Protein AF-A0A9P7J5P3-F1 (afdb_monomer_lite)

Sequence (1255 aa):
MANTSHRLNDSSSEDDFDIDEGFLSSPDDEASPFNLDEEDPLQQREVFDGIFLAREGQDNTSPTWEQTPICNMLLSAFERLFCRKDKSSAATSLLRRTNLCIDPQFTYASDDSRLLWDASRHFLDFVLVVSGTLGLDAFLPNTISDHTFTFRPKFGKLGFNPTGSMMAIGNGSACKLWLGFCPLANVEDLSVADEAPLLNEKKHGDTRLSSRHFRMAVMFMAYALAKIPTMPIHLMHTYGTDEDFSSWKIKDITNLYATPTLTLRLDDLKSLHQIMVSVWDAWVEEAPPSWKVDGWLESHVPLSVACRYGQNQPITSLDPNARSVEERNWQVEREYSNIRYLSMAIATDLTCKPVRSWQEVPNEEILEAHNIIYDSPDPIFRQPANLDDFPAQDPRTQKENNIYDEEGHHIPCFHGICSNNTKPCGVLINLETITELFSTFIPDDDNMVLDPDIIFDDDIRTPMVNIRNAVSRSSPNQNQDPFDGQPADGDADEFDRLPSGSLPTVLFTSGSQFYNEISHRIRPSADLHDVQQGRITLALSGAYSHGHGQTTHRIVMRECRLNLPHQCYDNKIKVNDIPQALRLENIYIFQLDSLKHHKRNGASIYRDMVVPLASSWSHPAIFQALRPHLLVLTSEVYQWTTYPITSLLERIWDHFSPLVERGVKPAPQAIELCSVLERALAYAHTGDTKSLLEHGLPTFSPSVRFAAPPSIPVAISPADWPMLTSMKVLAIASKRSQILTYGNDHFEAYKAEFHITLSVNQLSSNAFLGYPSNLRHAIIIALVALQVYIADVKTLVTKAVTVACSDMEAEDGGNGELHAAGRHKGLHKWLATTHPLGYADKGYKYLVSCMHAKSTDHHEGLPNPTNVKLSVHDFAQLICNMSRKTDPAPVAAPLISGGCSTPVFRVALVHMRKYAPKDSPTHADKFLHDAFIVAANHLHINNVPWHRPAGPRGRRSRKPVFDSWVNLGKAVDLQAIKCNHTQSGNAAAEASQRAQAADSRAVWSADSITLQSLPDYILRSRLPDEFSLESINLADNSSSDGQEPSSQEIYEWVFANFNINKPLHQIALIAGIYVSRIIPDIFWANSDKPKAHTIADHIALTNAIRALPWKPNASGRKGCKLPQQFIAMVPAYILAPWNAKNSAKWIGPLLLVRLGLLRAVAGRVWKGGPPFEDWKLLSAEAVAAKHWEITACLADRQYGPFRLGVMFLGIDKATYTINPAISSIKANKRASKDNSDSDDVEIIEVRTAKHPRST

Radius of gyration: 42.89 Å; chains: 1; bounding box: 164×85×122 Å

Secondary structure (DSSP, 8-state):
--------------------------GGG--------TTS---HHHHHHHHHGGGTTS---SPPTTTSPPEEEEHHHHHHHHHTT-HHHHHHHTTS-EEEEPPTTSEE-TT-TTEEEEEEEEEEEEEEEEESSSSSGGG--SSS---------SS---SS--TTTEEEEE--SSSEEEEEEEEHHHHH-HHHHHSSPPTTSTT----BPPTTHHHHHHHHHHHHHTT-TT----BS-BTBSSS-TTT--GGGTBGGGSSS-----HHHHHHHHHHHHHHHHHHHHTS-HHHHTTSHHHHEEEEEEEEEEEEEEEEE-SSHHHHHHHHHHHHHH--GGGEEEEEEEEEEEEEEEE-SEEEEPPHHHHHHH-SS-BS-S-TTT--B--TTTS-SB-TTT--B--EE-TTSPEEPSEEEE--TT-PPBEEEE-TTTHHHHTT--S---TT----TTS---TT-------THHHHTTS---TT--TT-----S----S------PPPP-SEEEEEEEEEETHHHHT-SBTTB-TTTTTHHHHHHHGGG--TTHHHHHHHHHHHHHH--HHHHHHHHTTSTT----EEEEEEEEEEGGGS-GGG-SHHHHIIIIIHHHHHGGGSHHHHHHHGGGEEEESS--HHHHSHHHHHHHHHHHHHHHHHHTTT-PPPHHHHHHHHHHHHHHHHHHH---TTTTTT-S----TTEE--SSTT-S-EE-GGG--EETTTTEE--SSHHHHHHHH-HHHHHHHHHHHHHHHHHHT--TTTTTTS-HHHHHHHHHHHHHHHHHHHHHHHHHHHHHHHHHHHHHSSSSTTHHHHHHHHHHHHHHHHT-S-TTSSGGGHHHHHHHHH-SSTTGGGG-S--------BHHHHHHHHHHHT-SSSPPPP-TTS-TT-THHHHHHHHHHHHTTTS-SS-HHHHHHHHHHHHHHHHHHTT--EEEEPPPPPTTSPPP-S-EEEEEEESB--SS-PPP---PPPPS-HHHHHHHHHHHH-TTS---TTTS-STTGGGTTT-SSPPTTSSSTTS---------TTS--HHHHHHHHHHH--TTSHHHHHHHHHHHHHHTTTT--B--GGGSPPGGG--SHHHHHHHHHTPPPB--TT--TT-S-THHHHHHHHHHHHS--SSSGGGGT-SHHHHHHTTSEEE-STTGGGT--BTTTEEEPPHHHHHHHHHHHHHHHH-TTTHHHHHHHHHH-HHHHHHHH-GGGTGGGT--PPP-----------------------

pLDDT: mean 74.54, std 19.32, range [22.16, 96.06]

Foldseek 3Di:
DDDDDDDDDDDDDDDDDDPPPPDPDDPVPAPFDDDPDPPDDDPVVLLLCLQQVLCPPDDPPDDGPVRQDEDEDELVVLVVCVVVVVLPVLLVCLAGQYFYDYDPVFFDALPPPQKDKDFQFKFWFKKKWWFLDFFAQSPAWQDPDQDFADDDDQFFAHLAALAQFKDFDAGRHFKGKIWGWHFPCSSVDVVSSVPHDTNNDPPHDHNHHDPLVVLVVVLLLLVLQCPQPPHPKDFQDSADDDLPPVVDDRVVGMCPVVDVDDDADSVSRVSSRVSRVVCLVVSLVPHDPSSCVVVSSVGTHIIMMIMGHLPRHGQDDPDVVVVVVSLVVQQGGGQLLRIFKMKTKMKIWMWMFGFPDKDFDDPVVVCVVAVWKWQALFLVDIDTDDCVVQPQADPPPRDGRWIAHLLSFTDHRIDGHDDPLTDIWFKDFQPVCVVVQQPDPPDPDPPPPDPPPPDDDDPPPARDRPLVVSLVRRPNPPQCDLPDDDDDPDDDDDDPDDPPDDQDDQKDWRHKDKAWPLLSVLAPDSRGQLLLLLLLLLLQLLLLADDPSVVLNVVSLVVVVVPNSVRSVVVSPPDSPRGSTIMIMIMMMGRLVSHDSVCSGRSNCSPVPVVSVSCSCSRCVNVVSRSSRMIITPDDSLCSLLSNLVSLLCLLCVQRSVCSVVSHRDQLVSSQVSLVSSVLNVCSRRVPDDPCVVRPRNHDDPQWDQDPDSNDGIDHDLSSFRQSPVPRAGDGRCQVSCCSRRNPLSSLLSSLLNVLVSCLSNPDPPQPPLDDPLLSSLLSLLLSLVVLVVVLLLVQLVVVLLVVLVVLVPPPDVLSPVLSVQLVVLSVLLVPDLQLQALPPVNQLSLLRNLDSDQVCLLVGAQAQDPDAAALLNVLLLLCQQLDPPNRDPDFPLGADPRNSNSSSNSSLVSSLVSFDPPDPVSRSVSSSVSNSSSCLVSRNFKGFFFHADDPDDDGHGHGHSRHMHTNQDDDDDDQDPDPDDDDPGSSVVSSVSVLLPRLSHAAALVPDALLCVLSNLRRPDDHPLQDPVVDPDDDDPPVDPDDDDPVVLSVVLVSPQDSVQLLNSLQLVLLSLQLLLPPQLDADPVLDDDQVPDPFQVSVLVSLLPTGRGGDPPPQPDRPHSSNSSNLRSSCSVPPDQPDVVSNVSAPSLCSNQVQKTAGDPCVVVRDDEPRGIYGDDSVRSVVVSVLLVVLSVPSPCSSLVSSCNRPNNVVSVCSNDVVVVVVPPPDDDDDDDDDDDDDDDDDDDDDDDDDDD

Organism: NCBI:txid116603

InterPro domains:
  IPR058503 Domain of unknown function DUF8190 [PF26608] (145-254)

Structure (mmCIF, N/CA/C/O backbone):
data_AF-A0A9P7J5P3-F1
#
_entry.id   AF-A0A9P7J5P3-F1
#
loop_
_atom_site.group_PDB
_atom_site.id
_atom_site.type_symbol
_atom_site.label_atom_id
_atom_site.label_alt_id
_atom_site.label_comp_id
_atom_site.label_asym_id
_atom_site.label_entity_id
_atom_site.label_seq_id
_atom_site.pdbx_PDB_ins_code
_atom_site.Cartn_x
_atom_site.Cartn_y
_atom_site.Cartn_z
_atom_site.occupancy
_atom_site.B_iso_or_equiv
_atom_site.auth_seq_id
_atom_site.auth_comp_id
_atom_site.auth_asym_id
_atom_site.auth_atom_id
_atom_site.pdbx_PDB_model_num
ATOM 1 N N . MET A 1 1 ? -79.084 1.130 -0.329 1.00 31.00 1 MET A N 1
ATOM 2 C CA . MET A 1 1 ? -78.396 1.170 0.979 1.00 31.00 1 MET A CA 1
ATOM 3 C C . MET A 1 1 ? -76.958 0.722 0.751 1.00 31.00 1 MET A C 1
ATOM 5 O O . MET A 1 1 ? -76.810 -0.374 0.237 1.00 31.00 1 MET A O 1
ATOM 9 N N . ALA A 1 2 ? -75.890 1.448 1.082 1.00 26.16 2 ALA A N 1
ATOM 10 C CA . ALA A 1 2 ? -75.582 2.892 1.027 1.00 26.16 2 ALA A CA 1
ATOM 11 C C . ALA A 1 2 ? -74.058 3.018 1.317 1.00 26.16 2 ALA A C 1
ATOM 13 O O . ALA A 1 2 ? -73.576 2.270 2.158 1.00 26.16 2 ALA A O 1
ATOM 14 N N . ASN A 1 3 ? -73.245 3.889 0.708 1.00 25.27 3 ASN A N 1
ATOM 15 C CA . ASN A 1 3 ? -73.460 4.819 -0.409 1.00 25.27 3 ASN A CA 1
ATOM 16 C C . ASN A 1 3 ? -72.121 5.104 -1.149 1.00 25.27 3 ASN A C 1
ATOM 18 O O . ASN A 1 3 ? -71.056 4.853 -0.599 1.00 25.27 3 ASN A O 1
ATOM 22 N N . THR A 1 4 ? -72.221 5.640 -2.374 1.00 24.88 4 THR A N 1
ATOM 23 C CA . THR A 1 4 ? -71.239 6.411 -3.198 1.00 24.88 4 THR A CA 1
ATOM 24 C C . THR A 1 4 ? -69.848 6.748 -2.616 1.00 24.88 4 THR A C 1
ATOM 26 O O . THR A 1 4 ? -69.786 7.253 -1.502 1.00 24.88 4 THR A O 1
ATOM 29 N N . SER A 1 5 ? -68.685 6.637 -3.286 1.00 25.53 5 SER A N 1
ATOM 30 C CA . SER A 1 5 ? -68.254 6.555 -4.711 1.00 25.53 5 SER A CA 1
ATOM 31 C C . SER A 1 5 ? -68.257 7.850 -5.566 1.00 25.53 5 SER A C 1
ATOM 33 O O . SER A 1 5 ? -69.297 8.221 -6.101 1.00 25.53 5 SER A O 1
ATOM 35 N N . HIS A 1 6 ? -67.071 8.441 -5.793 1.00 24.89 6 HIS A N 1
ATOM 36 C CA . HIS A 1 6 ? -66.668 9.398 -6.858 1.00 24.89 6 HIS A CA 1
ATOM 37 C C . HIS A 1 6 ? -65.113 9.293 -6.985 1.00 24.89 6 HIS A C 1
ATOM 39 O O . HIS A 1 6 ? -64.484 9.205 -5.936 1.00 24.89 6 HIS A O 1
ATOM 45 N N . ARG A 1 7 ? -64.386 9.152 -8.122 1.00 24.64 7 ARG A N 1
ATOM 46 C CA . ARG A 1 7 ? -64.532 9.543 -9.559 1.00 24.64 7 ARG A CA 1
ATOM 47 C C . ARG A 1 7 ? -64.459 11.072 -9.747 1.00 24.64 7 ARG A C 1
ATOM 49 O O . ARG A 1 7 ? -65.249 11.746 -9.100 1.00 24.64 7 ARG A O 1
ATOM 56 N N . LEU A 1 8 ? -63.624 11.711 -10.583 1.00 25.25 8 LEU A N 1
ATOM 57 C CA . LEU A 1 8 ? -62.761 11.398 -11.765 1.00 25.25 8 LEU A CA 1
ATOM 58 C C . LEU A 1 8 ? -61.417 12.193 -11.608 1.00 25.25 8 LEU A C 1
ATOM 60 O O . LEU A 1 8 ? -61.376 13.020 -10.701 1.00 25.25 8 LEU A O 1
ATOM 64 N N . ASN A 1 9 ? -60.309 12.127 -12.375 1.00 23.52 9 ASN A N 1
ATOM 65 C CA . ASN A 1 9 ? -59.751 11.367 -13.531 1.00 23.52 9 ASN A CA 1
ATOM 66 C C . ASN A 1 9 ? -58.182 11.395 -13.367 1.00 23.52 9 ASN A C 1
ATOM 68 O O . ASN A 1 9 ? -57.724 12.138 -12.502 1.00 23.52 9 ASN A O 1
ATOM 72 N N . ASP A 1 10 ? -57.246 10.669 -14.011 1.00 24.81 10 ASP A N 1
ATOM 73 C CA . ASP A 1 10 ? -57.092 9.927 -15.291 1.00 24.81 10 ASP A CA 1
ATOM 74 C C . ASP A 1 10 ? -56.634 10.755 -16.542 1.00 24.81 10 ASP A C 1
ATOM 76 O O . ASP A 1 10 ? -57.432 11.502 -17.116 1.00 24.81 10 ASP A O 1
ATOM 80 N N . SER A 1 11 ? -55.339 10.607 -16.927 1.00 23.58 11 SER A N 1
ATOM 81 C CA . SER A 1 11 ? -54.723 10.861 -18.262 1.00 23.58 11 SER A CA 1
ATOM 82 C C . SER A 1 11 ? -53.335 10.180 -18.412 1.00 23.58 11 SER A C 1
ATOM 84 O O . SER A 1 11 ? -52.413 10.486 -17.654 1.00 23.58 11 SER A O 1
ATOM 86 N N . SER A 1 12 ? -53.173 9.294 -19.398 1.00 26.34 12 SER A N 1
ATOM 87 C CA . SER A 1 12 ? -51.997 8.430 -19.637 1.00 26.34 12 SER A CA 1
ATOM 88 C C . SER A 1 12 ? -50.880 9.035 -20.507 1.00 26.34 12 SER A C 1
ATOM 90 O O . SER A 1 12 ? -51.160 9.762 -21.460 1.00 26.34 12 SER A O 1
ATOM 92 N N . SER A 1 13 ? -49.640 8.577 -20.300 1.00 25.11 13 SER A N 1
ATOM 93 C CA . SER A 1 13 ? -48.645 8.409 -21.374 1.00 25.11 13 SER A CA 1
ATOM 94 C C . SER A 1 13 ? -47.754 7.202 -21.058 1.00 25.11 13 SER A C 1
ATOM 96 O O . SER A 1 13 ? -46.809 7.311 -20.277 1.00 25.11 13 SER A O 1
ATOM 98 N N . GLU A 1 14 ? -48.108 6.049 -21.617 1.00 27.39 14 GLU A N 1
ATOM 99 C CA . GLU A 1 14 ? -47.302 4.827 -21.575 1.00 27.39 14 GLU A CA 1
ATOM 100 C C . GLU A 1 14 ? -46.160 4.955 -22.596 1.00 27.39 14 GLU A C 1
ATOM 102 O O . GLU A 1 14 ? -46.413 5.210 -23.771 1.00 27.39 14 GLU A O 1
ATOM 107 N N . ASP A 1 15 ? -44.920 4.780 -22.142 1.00 25.34 15 ASP A N 1
ATOM 108 C CA . ASP A 1 15 ? -43.749 4.479 -22.975 1.00 25.34 15 ASP A CA 1
ATOM 109 C C . ASP A 1 15 ? -43.079 3.262 -22.319 1.00 25.34 15 ASP A C 1
ATOM 111 O O . ASP A 1 15 ? -42.154 3.393 -21.510 1.00 25.34 15 ASP A O 1
ATOM 115 N N . ASP A 1 16 ? -43.615 2.071 -22.599 1.00 25.86 16 ASP A N 1
ATOM 116 C CA . ASP A 1 16 ? -43.018 0.813 -22.153 1.00 25.86 16 ASP A CA 1
ATOM 117 C C . ASP A 1 16 ? -41.639 0.642 -22.803 1.00 25.86 16 ASP A C 1
ATOM 119 O O . ASP A 1 16 ? -41.506 0.552 -24.025 1.00 25.86 16 ASP A O 1
ATOM 123 N N . PHE A 1 17 ? -40.605 0.564 -21.967 1.00 24.64 17 PHE A N 1
ATOM 124 C CA . PHE A 1 17 ? -39.296 0.056 -22.357 1.00 24.64 17 PHE A CA 1
ATOM 125 C C . PHE A 1 17 ? -39.069 -1.271 -21.644 1.00 24.64 17 PHE A C 1
ATOM 127 O O . PHE A 1 17 ? -38.884 -1.294 -20.426 1.00 24.64 17 PHE A O 1
ATOM 134 N N . ASP A 1 18 ? -39.080 -2.358 -22.420 1.00 22.72 18 ASP A N 1
ATOM 135 C CA . ASP A 1 18 ? -38.833 -3.717 -21.940 1.00 22.72 18 ASP A CA 1
ATOM 136 C C . ASP A 1 18 ? -37.565 -3.777 -21.074 1.00 22.72 18 ASP A C 1
ATOM 138 O O . ASP A 1 18 ? -36.455 -3.473 -21.526 1.00 22.72 18 ASP A O 1
ATOM 142 N N . ILE A 1 19 ? -37.730 -4.202 -19.820 1.00 26.02 19 ILE A N 1
ATOM 143 C CA . ILE A 1 19 ? -36.607 -4.561 -18.957 1.00 26.02 19 ILE A CA 1
ATOM 144 C C . ILE A 1 19 ? -36.171 -5.967 -19.367 1.00 26.02 19 ILE A C 1
ATOM 146 O O . ILE A 1 19 ? -36.756 -6.964 -18.954 1.00 26.02 19 ILE A O 1
ATOM 150 N N . ASP A 1 20 ? -35.142 -6.027 -20.207 1.00 23.22 20 ASP A N 1
ATOM 151 C CA . ASP A 1 20 ? -34.483 -7.268 -20.609 1.00 23.22 20 ASP A CA 1
ATOM 152 C C . ASP A 1 20 ? -33.825 -7.913 -19.369 1.00 23.22 20 ASP A C 1
ATOM 154 O O . ASP A 1 20 ? -32.759 -7.476 -18.926 1.00 23.22 20 ASP A O 1
ATOM 158 N N . GLU A 1 21 ? -34.475 -8.921 -18.764 1.00 27.17 21 GLU A N 1
ATOM 159 C CA . GLU A 1 21 ? -33.995 -9.669 -17.580 1.00 27.17 21 GLU A CA 1
ATOM 160 C C . GLU A 1 21 ? -32.808 -10.608 -17.914 1.00 27.17 21 GLU A C 1
ATOM 162 O O . GLU A 1 21 ? -32.758 -11.789 -17.563 1.00 27.17 21 GLU A O 1
ATOM 167 N N . GLY A 1 22 ? -31.808 -10.070 -18.612 1.00 23.34 22 GLY A N 1
ATOM 168 C CA . GLY A 1 22 ? -30.587 -10.751 -19.012 1.00 23.34 22 GLY A CA 1
ATOM 169 C C . GLY A 1 22 ? -29.519 -10.741 -17.919 1.00 23.34 22 GLY A C 1
ATOM 170 O O . GLY A 1 22 ? -28.702 -9.827 -17.857 1.00 23.34 22 GLY A O 1
ATOM 171 N N . PHE A 1 23 ? -29.462 -11.815 -17.125 1.00 23.84 23 PHE A N 1
ATOM 172 C CA . PHE A 1 23 ? -28.364 -12.130 -16.194 1.00 23.84 23 PHE A CA 1
ATOM 173 C C . PHE A 1 23 ? -28.051 -11.053 -15.137 1.00 23.84 23 PHE A C 1
ATOM 175 O O . PHE A 1 23 ? -26.991 -10.424 -15.141 1.00 23.84 23 PHE A O 1
ATOM 182 N N . LEU A 1 24 ? -28.911 -10.968 -14.117 1.00 22.70 24 LEU A N 1
ATOM 183 C CA . LEU A 1 24 ? -28.458 -10.563 -12.784 1.00 22.70 24 LEU A CA 1
ATOM 184 C C . LEU A 1 24 ? -27.438 -11.594 -12.268 1.00 22.70 24 LEU A C 1
ATOM 186 O O . LEU A 1 24 ? -27.805 -12.690 -11.846 1.00 22.70 24 LEU A O 1
ATOM 190 N N . SER A 1 25 ? -26.150 -11.249 -12.309 1.00 23.55 25 SER A N 1
ATOM 191 C CA . SER A 1 25 ? -25.116 -11.960 -11.552 1.00 23.55 25 SER A CA 1
ATOM 192 C C . SER A 1 25 ? -25.407 -11.841 -10.054 1.00 23.55 25 SER A C 1
ATOM 194 O O . SER A 1 25 ? -25.720 -10.747 -9.580 1.00 23.55 25 SER A O 1
ATOM 196 N N . SER A 1 26 ? -25.290 -12.946 -9.317 1.00 22.69 26 SER A N 1
ATOM 197 C CA . SER A 1 26 ? -25.490 -12.988 -7.863 1.00 22.69 26 SER A CA 1
ATOM 198 C C . SER A 1 26 ? -24.595 -11.973 -7.130 1.00 22.69 26 SER A C 1
ATOM 200 O O . SER A 1 26 ? -23.433 -11.829 -7.517 1.00 22.69 26 SER A O 1
ATOM 202 N N . PRO A 1 27 ? -25.075 -11.305 -6.060 1.00 22.95 27 PRO A N 1
ATOM 203 C CA . PRO A 1 27 ? -24.265 -10.355 -5.285 1.00 22.95 27 PRO A CA 1
ATOM 204 C C . PRO A 1 27 ? -23.030 -10.974 -4.606 1.00 22.95 27 PRO A C 1
ATOM 206 O O . PRO A 1 27 ? -22.128 -10.254 -4.195 1.00 22.95 27 PRO A O 1
ATOM 209 N N . ASP A 1 28 ? -22.987 -12.300 -4.478 1.00 23.45 28 ASP A N 1
ATOM 210 C CA . ASP A 1 28 ? -22.038 -13.030 -3.631 1.00 23.45 28 ASP A CA 1
ATOM 211 C C . ASP A 1 28 ? -20.600 -13.142 -4.190 1.00 23.45 28 ASP A C 1
ATOM 213 O O . ASP A 1 28 ? -19.720 -13.652 -3.500 1.00 23.45 28 ASP A O 1
ATOM 217 N N . ASP A 1 29 ? -20.336 -12.631 -5.400 1.00 22.16 29 ASP A N 1
ATOM 218 C CA . ASP A 1 29 ? -18.982 -12.508 -5.983 1.00 22.16 29 ASP A CA 1
ATOM 219 C C . ASP A 1 29 ? -18.232 -11.231 -5.508 1.00 22.16 29 ASP A C 1
ATOM 221 O O . ASP A 1 29 ? -17.175 -10.873 -6.042 1.00 22.16 29 ASP A O 1
ATOM 225 N N . GLU A 1 30 ? -18.740 -10.517 -4.491 1.00 24.34 30 GLU A N 1
ATOM 226 C CA . GLU A 1 30 ? -18.009 -9.412 -3.856 1.00 24.34 30 GLU A CA 1
ATOM 227 C C . GLU A 1 30 ? -16.743 -9.900 -3.128 1.00 24.34 30 GLU A C 1
ATOM 229 O O . GLU A 1 30 ? -16.781 -10.499 -2.050 1.00 24.34 30 GLU A O 1
ATOM 234 N N . ALA A 1 31 ? -15.579 -9.552 -3.684 1.00 23.66 31 ALA A N 1
ATOM 235 C CA . ALA A 1 31 ? -14.280 -9.703 -3.034 1.00 23.66 31 ALA A CA 1
ATOM 236 C C . ALA A 1 31 ? -14.150 -8.750 -1.822 1.00 23.66 31 ALA A C 1
ATOM 238 O O . ALA A 1 31 ? -13.554 -7.677 -1.918 1.00 23.66 31 ALA A O 1
ATOM 239 N N . SER A 1 32 ? -14.733 -9.158 -0.688 1.00 24.45 32 SER A N 1
ATOM 240 C CA . SER A 1 32 ? -14.851 -8.401 0.568 1.00 24.45 32 SER A CA 1
ATOM 241 C C . SER A 1 32 ? -13.545 -7.696 0.993 1.00 24.45 32 SER A C 1
ATOM 243 O O . SER A 1 32 ? -12.577 -8.387 1.328 1.00 24.45 32 SER A O 1
ATOM 245 N N . PRO A 1 33 ? -13.488 -6.347 1.050 1.00 28.77 33 PRO A N 1
ATOM 246 C CA . PRO A 1 33 ? -12.235 -5.630 1.296 1.00 28.77 33 PRO A CA 1
ATOM 247 C C . PRO A 1 33 ? -12.003 -5.223 2.772 1.00 28.77 33 PRO A C 1
ATOM 249 O O . PRO A 1 33 ? -12.709 -5.627 3.697 1.00 28.77 33 PRO A O 1
ATOM 252 N N . PHE A 1 34 ? -11.001 -4.352 2.950 1.00 32.91 34 PHE A N 1
ATOM 253 C CA . PHE A 1 34 ? -10.725 -3.511 4.125 1.00 32.91 34 PHE A CA 1
ATOM 254 C C . PHE A 1 34 ? -10.178 -4.213 5.381 1.00 32.91 34 PHE A C 1
ATOM 256 O O . PHE A 1 34 ? -10.901 -4.563 6.309 1.00 32.91 34 PHE A O 1
ATOM 263 N N . ASN A 1 35 ? -8.848 -4.281 5.458 1.00 25.95 35 ASN A N 1
ATOM 264 C CA . ASN A 1 35 ? -8.111 -3.520 6.471 1.00 25.95 35 ASN A CA 1
ATOM 265 C C . ASN A 1 35 ? -7.081 -2.611 5.769 1.00 25.95 35 ASN A C 1
ATOM 267 O O . ASN A 1 35 ? -6.773 -2.795 4.583 1.00 25.95 35 ASN A O 1
ATOM 271 N N . LEU A 1 36 ? -6.582 -1.614 6.503 1.00 30.34 36 LEU A N 1
ATOM 272 C CA . LEU A 1 36 ? -5.346 -0.899 6.183 1.00 30.34 36 LEU A CA 1
ATOM 273 C C . LEU A 1 36 ? -4.183 -1.645 6.848 1.00 30.34 36 LEU A C 1
ATOM 275 O O . LEU A 1 36 ? -3.716 -1.257 7.911 1.00 30.34 36 LEU A O 1
ATOM 279 N N . ASP A 1 37 ? -3.754 -2.748 6.243 1.00 28.28 37 ASP A N 1
ATOM 280 C CA . ASP A 1 37 ? -2.540 -3.446 6.673 1.00 28.28 37 ASP A CA 1
ATOM 281 C C . ASP A 1 37 ? -1.298 -2.587 6.343 1.00 28.28 37 ASP A C 1
ATOM 283 O O . ASP A 1 37 ? -1.323 -1.794 5.395 1.00 28.28 37 ASP A O 1
ATOM 287 N N . GLU A 1 38 ? -0.201 -2.743 7.096 1.00 39.22 38 GLU A N 1
ATOM 288 C CA . GLU A 1 38 ? 1.018 -1.900 7.032 1.00 39.22 38 GLU A CA 1
ATOM 289 C C . GLU A 1 38 ? 1.824 -1.974 5.700 1.00 39.22 38 GLU A C 1
ATOM 291 O O . GLU A 1 38 ? 2.996 -1.612 5.665 1.00 39.22 38 GLU A O 1
ATOM 296 N N . GLU A 1 39 ? 1.242 -2.426 4.584 1.00 34.53 39 GLU A N 1
ATOM 297 C CA . GLU A 1 39 ? 1.926 -2.599 3.285 1.00 34.53 39 GLU A CA 1
ATOM 298 C C . GLU A 1 39 ? 2.056 -1.314 2.433 1.00 34.53 39 GLU A C 1
ATOM 300 O O . GLU A 1 39 ? 2.695 -1.331 1.378 1.00 34.53 39 GLU A O 1
ATOM 305 N N . ASP A 1 40 ? 1.422 -0.204 2.833 1.00 43.16 40 ASP A N 1
ATOM 306 C CA . ASP A 1 40 ? 1.361 1.054 2.060 1.00 43.16 40 ASP A CA 1
ATOM 307 C C . ASP A 1 40 ? 1.669 2.387 2.818 1.00 43.16 40 ASP A C 1
ATOM 309 O O . ASP A 1 40 ? 1.323 3.452 2.285 1.00 43.16 40 ASP A O 1
ATOM 313 N N . PRO A 1 41 ? 2.294 2.427 4.022 1.00 50.38 41 PRO A N 1
ATOM 314 C CA . PRO A 1 41 ? 2.821 3.666 4.588 1.00 50.38 41 PRO A CA 1
ATOM 315 C C . PRO A 1 41 ? 4.205 3.972 3.992 1.00 50.38 41 PRO A C 1
ATOM 317 O O . PRO A 1 41 ? 5.229 3.453 4.436 1.00 50.38 41 PRO A O 1
ATOM 320 N N . LEU A 1 42 ? 4.249 4.861 2.996 1.00 51.41 42 LEU A N 1
ATOM 321 C CA . LEU A 1 42 ? 5.504 5.511 2.603 1.00 51.41 42 LEU A CA 1
ATOM 322 C C . LEU A 1 42 ? 6.087 6.217 3.831 1.00 51.41 42 LEU A C 1
ATOM 324 O O . LEU A 1 42 ? 5.399 7.041 4.438 1.00 51.41 42 LEU A O 1
ATOM 328 N N . GLN A 1 43 ? 7.331 5.904 4.204 1.00 53.53 43 GLN A N 1
ATOM 329 C CA . GLN A 1 43 ? 7.932 6.506 5.392 1.00 53.53 43 GLN A CA 1
ATOM 330 C C . GLN A 1 43 ? 8.000 8.022 5.207 1.00 53.53 43 GLN A C 1
ATOM 332 O O . GLN A 1 43 ? 8.542 8.516 4.216 1.00 53.53 43 GLN A O 1
ATOM 337 N N . GLN A 1 44 ? 7.469 8.776 6.170 1.00 58.62 44 GLN A N 1
ATOM 338 C CA . GLN A 1 44 ? 7.378 10.232 6.052 1.00 58.62 44 GLN A CA 1
ATOM 339 C C . GLN A 1 44 ? 8.762 10.881 5.871 1.00 58.62 44 GLN A C 1
ATOM 341 O O . GLN A 1 44 ? 8.897 11.858 5.135 1.00 58.62 44 GLN A O 1
ATOM 346 N N . ARG A 1 45 ? 9.803 10.257 6.437 1.00 60.34 45 ARG A N 1
ATOM 347 C CA . ARG A 1 45 ? 11.212 10.573 6.192 1.00 60.34 45 ARG A CA 1
ATOM 348 C C . ARG A 1 45 ? 11.617 10.465 4.718 1.00 60.34 45 ARG A C 1
ATOM 350 O O . ARG A 1 45 ? 12.157 11.429 4.199 1.00 60.34 45 ARG A O 1
ATOM 357 N N . GLU A 1 46 ? 11.307 9.369 4.018 1.00 60.53 46 GLU A N 1
ATOM 358 C CA . GLU A 1 46 ? 11.617 9.233 2.580 1.00 60.53 46 GLU A CA 1
ATOM 359 C C . GLU A 1 46 ? 10.899 10.295 1.731 1.00 60.53 46 GLU A C 1
ATOM 361 O O . GLU A 1 46 ? 11.433 10.764 0.724 1.00 60.53 46 GLU A O 1
ATOM 366 N N . VAL A 1 47 ? 9.690 10.698 2.140 1.00 63.56 47 VAL A N 1
ATOM 367 C CA . VAL A 1 47 ? 8.930 11.772 1.483 1.00 63.56 47 VAL A CA 1
ATOM 368 C C . VAL A 1 47 ? 9.570 13.141 1.742 1.00 63.56 47 VAL A C 1
ATOM 370 O O . VAL A 1 47 ? 9.660 13.945 0.815 1.00 63.56 47 VAL A O 1
ATOM 373 N N . PHE A 1 48 ? 10.057 13.410 2.959 1.00 63.69 48 PHE A N 1
ATOM 374 C CA . PHE A 1 48 ? 10.824 14.624 3.258 1.00 63.69 48 PHE A CA 1
ATOM 375 C C . PHE A 1 48 ? 12.168 14.645 2.521 1.00 63.69 48 PHE A C 1
ATOM 377 O O . PHE A 1 48 ? 12.444 15.623 1.827 1.00 63.69 48 PHE A O 1
ATOM 384 N N . ASP A 1 49 ? 12.956 13.571 2.589 1.00 60.75 49 ASP A N 1
ATOM 385 C CA . ASP A 1 49 ? 14.225 13.427 1.866 1.00 60.75 49 ASP A CA 1
ATOM 386 C C . ASP A 1 49 ? 14.012 13.671 0.360 1.00 60.75 49 ASP A C 1
ATOM 388 O O . ASP A 1 49 ? 14.744 14.444 -0.258 1.00 60.75 49 ASP A O 1
ATOM 392 N N . GLY A 1 50 ? 12.944 13.114 -0.223 1.00 59.06 50 GLY A N 1
ATOM 393 C CA . GLY A 1 50 ? 12.555 13.345 -1.618 1.00 59.06 50 GLY A CA 1
ATOM 394 C C . GLY A 1 50 ? 12.150 14.790 -1.955 1.00 59.06 50 GLY A C 1
ATOM 395 O O . GLY A 1 50 ? 12.333 15.220 -3.093 1.00 59.06 50 GLY A O 1
ATOM 396 N N . ILE A 1 51 ? 11.627 15.563 -0.995 1.00 62.88 51 ILE A N 1
ATOM 397 C CA . ILE A 1 51 ? 11.278 16.989 -1.169 1.00 62.88 51 ILE A CA 1
ATOM 398 C C . ILE A 1 51 ? 12.507 17.896 -1.012 1.00 62.88 51 ILE A C 1
ATOM 400 O O . ILE A 1 51 ? 12.630 18.885 -1.738 1.00 62.88 51 ILE A O 1
ATOM 404 N N . PHE A 1 52 ? 13.405 17.590 -0.072 1.00 58.62 52 PHE A N 1
ATOM 405 C CA . PHE A 1 52 ? 14.550 18.448 0.244 1.00 58.62 52 PHE A CA 1
ATOM 406 C C . PHE A 1 52 ? 15.768 18.169 -0.643 1.00 58.62 52 PHE A C 1
ATOM 408 O O . PHE A 1 52 ? 16.324 19.118 -1.194 1.00 58.62 52 PHE A O 1
ATOM 415 N N . LEU A 1 53 ? 16.121 16.904 -0.901 1.00 54.41 53 LEU A N 1
ATOM 416 C CA . LEU A 1 53 ? 17.236 16.556 -1.797 1.00 54.41 53 LEU A CA 1
ATOM 417 C C . LEU A 1 53 ? 16.962 16.985 -3.249 1.00 54.41 53 LEU A C 1
ATOM 419 O O . LEU A 1 53 ? 17.868 17.404 -3.966 1.00 54.41 53 LEU A O 1
ATOM 423 N N . ALA A 1 54 ? 15.695 16.980 -3.681 1.00 51.56 54 ALA A N 1
ATOM 424 C CA . ALA A 1 54 ? 15.301 17.501 -4.993 1.00 51.56 54 ALA A CA 1
ATOM 425 C C . ALA A 1 54 ? 15.529 19.021 -5.156 1.00 51.56 54 ALA A C 1
ATOM 427 O O . ALA A 1 54 ? 15.539 19.516 -6.284 1.00 51.56 54 ALA A O 1
ATOM 428 N N . ARG A 1 55 ? 15.721 19.767 -4.056 1.00 52.72 55 ARG A N 1
ATOM 429 C CA . ARG A 1 55 ? 15.933 21.224 -4.057 1.00 52.72 55 ARG A CA 1
ATOM 430 C C . ARG A 1 55 ? 17.396 21.657 -3.950 1.00 52.72 55 ARG A C 1
ATOM 432 O O . ARG A 1 55 ? 17.664 22.832 -4.171 1.00 52.72 55 ARG A O 1
ATOM 439 N N . GLU A 1 56 ? 18.347 20.746 -3.731 1.00 45.12 56 GLU A N 1
ATOM 440 C CA . GLU A 1 56 ? 19.784 21.080 -3.637 1.00 45.12 56 GLU A CA 1
ATOM 441 C C . GLU A 1 56 ? 20.378 21.691 -4.928 1.00 45.12 56 GLU A C 1
ATOM 443 O O . GLU A 1 56 ? 21.476 22.242 -4.911 1.00 45.12 56 GLU A O 1
ATOM 448 N N . GLY A 1 57 ? 19.645 21.635 -6.048 1.00 46.47 57 GLY A N 1
ATOM 449 C CA . GLY A 1 57 ? 19.982 22.306 -7.309 1.00 46.47 57 GLY A CA 1
ATOM 450 C C . GLY A 1 57 ? 19.473 23.751 -7.465 1.00 46.47 57 GLY A C 1
ATOM 451 O O . GLY A 1 57 ? 19.603 24.301 -8.558 1.00 46.47 57 GLY A O 1
ATOM 452 N N . GLN A 1 58 ? 18.865 24.361 -6.439 1.00 44.38 58 GLN A N 1
ATOM 453 C CA . GLN A 1 58 ? 18.420 25.767 -6.435 1.00 44.38 58 GLN A CA 1
ATOM 454 C C . GLN A 1 58 ? 18.873 26.489 -5.153 1.00 44.38 58 GLN A C 1
ATOM 456 O O . GLN A 1 58 ? 19.124 25.845 -4.138 1.00 44.38 58 GLN A O 1
ATOM 461 N N . ASP A 1 59 ? 19.003 27.823 -5.204 1.00 40.47 59 ASP A N 1
ATOM 462 C CA . ASP A 1 59 ? 19.649 28.630 -4.153 1.00 40.47 59 ASP A CA 1
ATOM 463 C C . ASP A 1 59 ? 19.075 28.377 -2.750 1.00 40.47 59 ASP A C 1
ATOM 465 O O . ASP A 1 59 ? 17.958 28.785 -2.408 1.00 40.47 59 ASP A O 1
ATOM 469 N N . ASN A 1 60 ? 19.880 27.698 -1.928 1.00 43.75 60 ASN A N 1
ATOM 470 C CA . ASN A 1 60 ? 19.432 26.952 -0.755 1.00 43.75 60 ASN A CA 1
ATOM 471 C C . ASN A 1 60 ? 19.205 27.872 0.465 1.00 43.75 60 ASN A C 1
ATOM 473 O O . ASN A 1 60 ? 19.971 27.896 1.426 1.00 43.75 60 ASN A O 1
ATOM 477 N N . THR A 1 61 ? 18.165 28.703 0.364 1.00 48.78 61 THR A N 1
ATOM 478 C CA . THR A 1 61 ? 17.818 29.798 1.294 1.00 48.78 61 THR A CA 1
ATOM 479 C C . THR A 1 61 ? 16.450 29.626 1.961 1.00 48.78 61 THR A C 1
ATOM 481 O O . THR A 1 61 ? 16.073 30.423 2.820 1.00 48.78 61 THR A O 1
ATOM 484 N N . SER A 1 62 ? 15.694 28.590 1.584 1.00 49.44 62 SER A N 1
ATOM 485 C CA . SER A 1 62 ? 14.440 28.225 2.253 1.00 49.44 62 SER A CA 1
ATOM 486 C C . SER A 1 62 ? 14.728 27.342 3.472 1.00 49.44 62 SER A C 1
ATOM 488 O O . SER A 1 62 ? 15.519 26.409 3.340 1.00 49.44 62 SER A O 1
ATOM 490 N N . PRO A 1 63 ? 14.091 27.577 4.635 1.00 54.66 63 PRO A N 1
ATOM 491 C CA . PRO A 1 63 ? 14.272 26.719 5.802 1.00 54.66 63 PRO A CA 1
ATOM 492 C C . PRO A 1 63 ? 13.775 25.292 5.534 1.00 54.66 63 PRO A C 1
ATOM 494 O O . PRO A 1 63 ? 12.823 25.080 4.775 1.00 54.66 63 PRO A O 1
ATOM 497 N N . THR A 1 64 ? 14.397 24.311 6.190 1.00 59.72 64 THR A N 1
ATOM 498 C CA . THR A 1 64 ? 13.929 22.916 6.169 1.00 59.72 64 THR A CA 1
ATOM 499 C C . THR A 1 64 ? 12.571 22.772 6.872 1.00 59.72 64 THR A C 1
ATOM 501 O O . THR A 1 64 ? 12.086 23.684 7.553 1.00 59.72 64 THR A O 1
ATOM 504 N N . TRP A 1 65 ? 11.935 21.605 6.739 1.00 62.41 65 TRP A N 1
ATOM 505 C CA . TRP A 1 65 ? 10.697 21.304 7.467 1.00 62.41 65 TRP A CA 1
ATOM 506 C C . TRP A 1 65 ? 10.867 21.454 8.982 1.00 62.41 65 TRP A C 1
ATOM 508 O O . TRP A 1 65 ? 10.066 22.109 9.644 1.00 62.41 65 TRP A O 1
ATOM 518 N N . GLU A 1 66 ? 11.956 20.907 9.515 1.00 64.25 66 GLU A N 1
ATOM 519 C CA . GLU A 1 66 ? 12.302 20.947 10.936 1.00 64.25 66 GLU A CA 1
ATOM 520 C C . GLU A 1 66 ? 12.494 22.388 11.430 1.00 64.25 66 GLU A C 1
ATOM 522 O O . GLU A 1 66 ? 12.006 22.740 12.503 1.00 64.25 66 GLU A O 1
ATOM 527 N N . GLN A 1 67 ? 13.119 23.235 10.600 1.00 67.56 67 GLN A N 1
ATOM 528 C CA . GLN A 1 67 ? 13.328 24.669 10.831 1.00 67.56 67 GLN A CA 1
ATOM 529 C C . GLN A 1 67 ? 12.058 25.520 10.639 1.00 67.56 67 GLN A C 1
ATOM 531 O O . GLN A 1 67 ? 12.050 26.700 10.991 1.00 67.56 67 GLN A O 1
ATOM 536 N N . THR A 1 68 ? 10.977 24.963 10.082 1.00 69.81 68 THR A N 1
ATOM 537 C CA . THR A 1 68 ? 9.697 25.674 9.956 1.00 69.81 68 THR A CA 1
ATOM 538 C C . THR A 1 68 ? 9.073 25.817 11.350 1.00 69.81 68 THR A C 1
ATOM 540 O O . THR A 1 68 ? 8.849 24.795 12.005 1.00 69.81 68 THR A O 1
ATOM 543 N N . PRO A 1 69 ? 8.780 27.039 11.836 1.00 75.88 69 PRO A N 1
ATOM 544 C CA . PRO A 1 69 ? 8.383 27.255 13.225 1.00 75.88 69 PRO A CA 1
ATOM 545 C C . PRO A 1 69 ? 7.031 26.613 13.554 1.00 75.88 69 PRO A C 1
ATOM 547 O O . PRO A 1 69 ? 6.064 26.739 12.798 1.00 75.88 69 PRO A O 1
ATOM 550 N N . ILE A 1 70 ? 6.968 25.962 14.716 1.00 81.75 70 ILE A N 1
ATOM 551 C CA . ILE A 1 70 ? 5.738 25.393 15.273 1.00 81.75 70 ILE A CA 1
ATOM 552 C C . ILE A 1 70 ? 4.908 26.519 15.901 1.00 81.75 70 ILE A C 1
ATOM 554 O O . ILE A 1 70 ? 5.421 27.363 16.635 1.00 81.75 70 ILE A O 1
ATOM 558 N N . CYS A 1 71 ? 3.612 26.534 15.603 1.00 83.94 71 CYS A N 1
ATOM 559 C CA . CYS A 1 71 ? 2.641 27.480 16.130 1.00 83.94 71 CYS A CA 1
ATOM 560 C C . CYS A 1 71 ? 1.685 26.755 17.082 1.00 83.94 71 CYS A C 1
ATOM 562 O O . CYS A 1 71 ? 0.876 25.935 16.648 1.00 83.94 71 CYS A O 1
ATOM 564 N N . ASN A 1 72 ? 1.759 27.073 18.373 1.00 84.69 72 ASN A N 1
ATOM 565 C CA . ASN A 1 72 ? 0.811 26.569 19.363 1.00 84.69 72 ASN A CA 1
ATOM 566 C C . ASN A 1 72 ? -0.545 27.258 19.156 1.00 84.69 72 ASN A C 1
ATOM 568 O O . ASN A 1 72 ? -0.623 28.488 19.200 1.00 84.69 72 ASN A O 1
ATOM 572 N N . MET A 1 73 ? -1.611 26.484 18.942 1.00 84.88 73 MET A N 1
ATOM 573 C CA . MET A 1 73 ? -2.980 26.999 18.872 1.00 84.88 73 MET A CA 1
ATOM 574 C C . MET A 1 73 ? -3.863 26.338 19.925 1.00 84.88 73 MET A C 1
ATOM 576 O O . MET A 1 73 ? -3.845 25.122 20.093 1.00 84.88 73 MET A O 1
ATOM 580 N N . LEU A 1 74 ? -4.644 27.165 20.618 1.00 88.44 74 LEU A N 1
ATOM 581 C CA . LEU A 1 74 ? -5.589 26.730 21.640 1.00 88.44 74 LEU A CA 1
ATOM 582 C C . LEU A 1 74 ? -6.808 26.037 21.016 1.00 88.44 74 LEU A C 1
ATOM 584 O O . LEU A 1 74 ? -7.303 26.478 19.974 1.00 88.44 74 LEU A O 1
ATOM 588 N N . LEU A 1 75 ? -7.349 25.015 21.676 1.00 86.56 75 LEU A N 1
ATOM 589 C CA . LEU A 1 75 ? -8.586 24.343 21.265 1.00 86.56 75 LEU A CA 1
ATOM 590 C C . LEU A 1 75 ? -9.770 25.325 21.166 1.00 86.56 75 LEU A C 1
ATOM 592 O O . LEU A 1 75 ? -10.549 25.257 20.213 1.00 86.56 75 LEU A O 1
ATOM 596 N N . SER A 1 76 ? -9.839 26.323 22.052 1.00 90.12 76 SER A N 1
ATOM 597 C CA . SER A 1 76 ? -10.814 27.421 21.992 1.00 90.12 76 SER A CA 1
ATOM 598 C C . SER A 1 76 ? -10.720 28.240 20.699 1.00 90.12 76 SER A C 1
ATOM 600 O O . SER A 1 76 ? -11.674 28.914 20.312 1.00 90.12 76 SER A O 1
ATOM 602 N N . ALA A 1 77 ? -9.580 28.247 19.998 1.00 89.94 77 ALA A N 1
ATOM 603 C CA . ALA A 1 77 ? -9.476 28.865 18.676 1.00 89.94 77 ALA A CA 1
ATOM 604 C C . ALA A 1 77 ? -10.205 28.029 17.610 1.00 89.94 77 ALA A C 1
ATOM 606 O O . ALA A 1 77 ? -10.937 28.597 16.800 1.00 89.94 77 ALA A O 1
ATOM 607 N N . PHE A 1 78 ? -10.075 26.699 17.650 1.00 87.69 78 PHE A N 1
ATOM 608 C CA . PHE A 1 78 ? -10.793 25.789 16.751 1.00 87.69 78 PHE A CA 1
ATOM 609 C C . PHE A 1 78 ? -12.302 25.767 17.019 1.00 87.69 78 PHE A C 1
ATOM 611 O O . PHE A 1 78 ? -13.075 25.870 16.067 1.00 87.69 78 PHE A O 1
ATOM 618 N N . GLU A 1 79 ? -12.728 25.764 18.286 1.00 89.38 79 GLU A N 1
ATOM 619 C CA . GLU A 1 79 ? -14.130 25.978 18.680 1.00 89.38 79 GLU A CA 1
ATOM 620 C C . GLU A 1 79 ? -14.688 27.263 18.038 1.00 89.38 79 GLU A C 1
ATOM 622 O O . GLU A 1 79 ? -15.711 27.244 17.352 1.00 89.38 79 GLU A O 1
ATOM 627 N N . ARG A 1 80 ? -13.982 28.396 18.186 1.00 92.50 80 ARG A N 1
ATOM 628 C CA . ARG A 1 80 ? -14.403 29.681 17.601 1.00 92.50 80 ARG A CA 1
ATOM 629 C C . ARG A 1 80 ? -14.441 29.662 16.070 1.00 92.50 80 ARG A C 1
ATOM 631 O O . ARG A 1 80 ? -15.293 30.344 15.504 1.00 92.50 80 ARG A O 1
ATOM 638 N N . LEU A 1 81 ? -13.567 28.913 15.396 1.00 91.38 81 LEU A N 1
ATOM 639 C CA . LEU A 1 81 ? -13.603 28.734 13.937 1.00 91.38 81 LEU A CA 1
ATOM 640 C C . LEU A 1 81 ? -14.819 27.906 13.495 1.00 91.38 81 LEU A C 1
ATOM 642 O O . LEU A 1 81 ? -15.533 28.316 12.576 1.00 91.38 81 LEU A O 1
ATOM 646 N N . PHE A 1 82 ? -15.082 26.793 14.185 1.00 90.44 82 PHE A N 1
ATOM 647 C CA . PHE A 1 82 ? -16.221 25.904 13.951 1.00 90.44 82 PHE A CA 1
ATOM 648 C C . PHE A 1 82 ? -17.558 26.623 14.185 1.00 90.44 82 PHE A C 1
ATOM 650 O O . PHE A 1 82 ? -18.389 26.713 13.280 1.00 90.44 82 PHE A O 1
ATOM 657 N N . CYS A 1 83 ? -17.736 27.248 15.353 1.00 91.56 83 CYS A N 1
ATOM 658 C CA . CYS A 1 83 ? -18.961 27.963 15.723 1.00 91.56 83 CYS A CA 1
ATOM 659 C C . CYS A 1 83 ? -19.245 29.187 14.832 1.00 91.56 83 CYS A C 1
ATOM 661 O O . CYS A 1 83 ? -20.405 29.534 14.611 1.00 91.56 83 CYS A O 1
ATOM 663 N N . ARG A 1 84 ? -18.208 29.826 14.264 1.00 94.25 84 ARG A N 1
ATOM 664 C CA . ARG A 1 84 ? -18.350 30.893 13.250 1.00 94.25 84 ARG A CA 1
ATOM 665 C C . ARG A 1 84 ? -18.530 30.372 11.821 1.00 94.25 84 ARG A C 1
ATOM 667 O O . ARG A 1 84 ? -18.793 31.173 10.927 1.00 94.25 84 ARG A O 1
ATOM 674 N N . LYS A 1 85 ? -18.381 29.063 11.598 1.00 91.44 85 LYS A N 1
ATOM 675 C CA . LYS A 1 85 ? -18.366 28.402 10.283 1.00 91.44 85 LYS A CA 1
ATOM 676 C C . LYS A 1 85 ? -17.309 28.971 9.323 1.00 91.44 85 LYS A C 1
ATOM 678 O O . LYS A 1 85 ? -17.494 28.984 8.107 1.00 91.44 85 LYS A O 1
ATOM 683 N N . ASP A 1 86 ? -16.161 29.401 9.854 1.00 91.06 86 ASP A N 1
ATOM 684 C CA . ASP A 1 86 ? -15.062 29.970 9.060 1.00 91.06 86 ASP A CA 1
ATOM 685 C C . ASP A 1 86 ? -14.186 28.865 8.445 1.00 91.06 86 ASP A C 1
ATOM 687 O O . ASP A 1 86 ? -13.083 28.566 8.909 1.00 91.06 86 ASP A O 1
ATOM 691 N N . LYS A 1 87 ? -14.710 28.237 7.383 1.00 88.56 87 LYS A N 1
ATOM 692 C CA . LYS A 1 87 ? -14.010 27.196 6.609 1.00 88.56 87 LYS A CA 1
ATOM 693 C C . LYS A 1 87 ? -12.682 27.688 6.023 1.00 88.56 87 LYS A C 1
ATOM 695 O O . LYS A 1 87 ? -11.754 26.901 5.855 1.00 88.56 87 LYS A O 1
ATOM 700 N N . SER A 1 88 ? -12.584 28.979 5.697 1.00 85.56 88 SER A N 1
ATOM 701 C CA . SER A 1 88 ? -11.412 29.567 5.041 1.00 85.56 88 SER A CA 1
ATOM 702 C C . SER A 1 88 ? -10.229 29.668 5.997 1.00 85.56 88 SER A C 1
ATOM 704 O O . SER A 1 88 ? -9.138 29.194 5.672 1.00 85.56 88 SER A O 1
ATOM 706 N N . SER A 1 89 ? -10.438 30.232 7.189 1.00 87.75 89 SER A N 1
ATOM 707 C CA . SER A 1 89 ? -9.396 30.300 8.216 1.00 87.75 89 SER A CA 1
ATOM 708 C C . SER A 1 89 ? -9.070 28.914 8.776 1.00 87.75 89 SER A C 1
ATOM 710 O O . SER A 1 89 ? -7.896 28.626 9.002 1.00 87.75 89 SER A O 1
ATOM 712 N N . ALA A 1 90 ? -10.072 28.034 8.922 1.00 88.12 90 ALA A N 1
ATOM 713 C CA . ALA A 1 90 ? -9.868 26.651 9.352 1.00 88.12 90 ALA A CA 1
ATOM 714 C C . ALA A 1 90 ? -8.992 25.861 8.370 1.00 88.12 90 ALA A C 1
ATOM 716 O O . ALA A 1 90 ? -7.946 25.366 8.769 1.00 88.12 90 ALA A O 1
ATOM 717 N N . ALA A 1 91 ? -9.334 25.811 7.077 1.00 86.19 91 ALA A N 1
ATOM 718 C CA . ALA A 1 91 ? -8.486 25.143 6.087 1.00 86.19 91 ALA A CA 1
ATOM 719 C C . ALA A 1 91 ? -7.062 25.736 6.065 1.00 86.19 91 ALA A C 1
ATOM 721 O O . ALA A 1 91 ? -6.085 24.997 5.986 1.00 86.19 91 ALA A O 1
ATOM 722 N N . THR A 1 92 ? -6.926 27.062 6.206 1.00 84.69 92 THR A N 1
ATOM 723 C CA . THR A 1 92 ? -5.629 27.765 6.191 1.00 84.69 92 THR A CA 1
ATOM 724 C C . THR A 1 92 ? -4.692 27.370 7.343 1.00 84.69 92 THR A C 1
ATOM 726 O O . THR A 1 92 ? -3.476 27.515 7.189 1.00 84.69 92 THR A O 1
ATOM 729 N N . SER A 1 93 ? -5.184 26.819 8.464 1.00 84.62 93 SER A N 1
ATOM 730 C CA . SER A 1 93 ? -4.288 26.326 9.525 1.00 84.62 93 SER A CA 1
ATOM 731 C C . SER A 1 93 ? -3.433 25.141 9.067 1.00 84.62 93 SER A C 1
ATOM 733 O O . SER A 1 93 ? -2.301 25.012 9.520 1.00 84.62 93 SER A O 1
ATOM 735 N N . LEU A 1 94 ? -3.907 24.344 8.100 1.00 84.94 94 LEU A N 1
ATOM 736 C CA . LEU A 1 94 ? -3.179 23.200 7.528 1.00 84.94 94 LEU A CA 1
ATOM 737 C C . LEU A 1 94 ? -1.914 23.603 6.734 1.00 84.94 94 LEU A C 1
ATOM 739 O O . LEU A 1 94 ? -1.174 22.732 6.291 1.00 84.94 94 LEU A O 1
ATOM 743 N N . LEU A 1 95 ? -1.635 24.902 6.548 1.00 79.88 95 LEU A N 1
ATOM 744 C CA . LEU A 1 95 ? -0.376 25.411 5.970 1.00 79.88 95 LEU A CA 1
ATOM 745 C C . LEU A 1 95 ? 0.675 25.800 7.029 1.00 79.88 95 LEU A C 1
ATOM 747 O O . LEU A 1 95 ? 1.700 26.392 6.690 1.00 79.88 95 LEU A O 1
ATOM 751 N N . ARG A 1 96 ? 0.422 25.539 8.317 1.00 78.94 96 ARG A N 1
ATOM 752 C CA . ARG A 1 96 ? 1.333 25.845 9.433 1.00 78.94 96 ARG A CA 1
ATOM 753 C C . ARG A 1 96 ? 1.531 24.602 10.287 1.00 78.94 96 ARG A C 1
ATOM 755 O O . ARG A 1 96 ? 0.569 23.876 10.517 1.00 78.94 96 ARG A O 1
ATOM 762 N N . ARG A 1 97 ? 2.756 24.364 10.773 1.00 78.81 97 ARG A N 1
ATOM 763 C CA . ARG A 1 97 ? 3.021 23.310 11.768 1.00 78.81 97 ARG A CA 1
ATOM 764 C C . ARG A 1 97 ? 2.307 23.719 13.050 1.00 78.81 97 ARG A C 1
ATOM 766 O O . ARG A 1 97 ? 2.722 24.691 13.680 1.00 78.81 97 ARG A O 1
ATOM 773 N N . THR A 1 98 ? 1.213 23.047 13.396 1.00 78.50 98 THR A N 1
ATOM 774 C CA . THR A 1 98 ? 0.380 23.424 14.543 1.00 78.50 98 THR A CA 1
ATOM 775 C C . THR A 1 98 ? 0.415 22.354 15.617 1.00 78.50 98 THR A C 1
ATOM 777 O O . THR A 1 98 ? -0.057 21.238 15.402 1.00 78.50 98 THR A O 1
ATOM 780 N N . ASN A 1 99 ? 0.900 22.745 16.796 1.00 81.06 99 ASN A N 1
ATOM 781 C CA . ASN A 1 99 ? 0.636 22.002 18.018 1.00 81.06 99 ASN A CA 1
ATOM 782 C C . ASN A 1 99 ? -0.726 22.441 18.581 1.00 81.06 99 ASN A C 1
ATOM 784 O O . ASN A 1 99 ? -1.013 23.643 18.645 1.00 81.06 99 ASN A O 1
ATOM 788 N N . LEU A 1 100 ? -1.566 21.477 18.956 1.00 79.38 100 LEU A N 1
ATOM 789 C CA . LEU A 1 100 ? -2.883 21.713 19.539 1.00 79.38 100 LEU A CA 1
ATOM 790 C C . LEU A 1 100 ? -2.758 21.719 21.064 1.00 79.38 100 LEU A C 1
ATOM 792 O O . LEU A 1 100 ? -2.604 20.674 21.685 1.00 79.38 100 LEU A O 1
ATOM 796 N N . CYS A 1 101 ? -2.869 22.894 21.672 1.00 84.12 101 CYS A N 1
ATOM 797 C CA . CYS A 1 101 ? -2.888 23.028 23.124 1.00 84.12 101 CYS A CA 1
ATOM 798 C C . CYS A 1 101 ? -4.341 23.040 23.613 1.00 84.12 101 CYS A C 1
ATOM 800 O O . CYS A 1 101 ? -5.140 23.867 23.173 1.00 84.12 101 CYS A O 1
ATOM 802 N N . ILE A 1 102 ? -4.698 22.145 24.531 1.00 83.62 102 ILE A N 1
ATOM 803 C CA . ILE A 1 102 ? -6.049 22.098 25.099 1.00 83.62 102 ILE A CA 1
ATOM 804 C C . ILE A 1 102 ? -6.139 23.129 26.233 1.00 83.62 102 ILE A C 1
ATOM 806 O O . ILE A 1 102 ? -5.331 23.111 27.160 1.00 83.62 102 ILE A O 1
ATOM 810 N N . ASP A 1 103 ? -7.087 24.066 26.148 1.00 88.19 103 ASP A N 1
ATOM 811 C CA . ASP A 1 103 ? -7.303 25.073 27.192 1.00 88.19 103 ASP A CA 1
ATOM 812 C C . ASP A 1 103 ? -7.728 24.391 28.516 1.00 88.19 103 ASP A C 1
ATOM 814 O O . ASP A 1 103 ? -8.595 23.518 28.469 1.00 88.19 103 ASP A O 1
ATOM 818 N N . PRO A 1 104 ? -7.252 24.821 29.706 1.00 87.00 104 PRO A N 1
ATOM 819 C CA . PRO A 1 104 ? -7.603 24.194 30.995 1.00 87.00 104 PRO A CA 1
ATOM 820 C C . PRO A 1 104 ? -9.093 24.203 31.388 1.00 87.00 104 PRO A C 1
ATOM 822 O O . PRO A 1 104 ? -9.469 23.612 32.391 1.00 87.00 104 PRO A O 1
ATOM 825 N N . GLN A 1 105 ? -9.953 24.890 30.630 1.00 87.12 105 GLN A N 1
ATOM 826 C CA . GLN A 1 105 ? -11.417 24.821 30.766 1.00 87.12 105 GLN A CA 1
ATOM 827 C C . GLN A 1 105 ? -12.031 23.579 30.086 1.00 87.12 105 GLN A C 1
ATOM 829 O O . GLN A 1 105 ? -13.188 23.238 30.336 1.00 87.12 105 GLN A O 1
ATOM 834 N N . PHE A 1 106 ? -11.274 22.929 29.196 1.00 86.75 106 PHE A N 1
ATOM 835 C CA . PHE A 1 106 ? -11.693 21.752 28.437 1.00 86.75 106 PHE A CA 1
ATOM 836 C C . PHE A 1 106 ? -11.189 20.435 29.030 1.00 86.75 106 PHE A C 1
ATOM 838 O O . PHE A 1 106 ? -11.545 19.380 28.510 1.00 86.75 106 PHE A O 1
ATOM 845 N N . THR A 1 107 ? -10.416 20.478 30.118 1.00 89.19 107 THR A N 1
ATOM 846 C CA . THR A 1 107 ? -9.891 19.299 30.816 1.00 89.19 107 THR A CA 1
ATOM 847 C C . THR A 1 107 ? -10.254 19.276 32.297 1.00 89.19 107 THR A C 1
ATOM 849 O O . THR A 1 107 ? -10.459 20.312 32.927 1.00 89.19 107 THR A O 1
ATOM 852 N N . TYR A 1 108 ? -10.276 18.071 32.861 1.00 89.06 108 TYR A N 1
ATOM 853 C CA . TYR A 1 108 ? -10.058 17.842 34.289 1.00 89.06 108 TYR A CA 1
ATOM 854 C C . TYR A 1 108 ? -8.693 17.166 34.481 1.00 89.06 108 TYR A C 1
ATOM 856 O O . TYR A 1 108 ? -8.224 16.458 33.587 1.00 89.06 108 TYR A O 1
ATOM 864 N N . ALA A 1 109 ? -8.062 17.353 35.643 1.00 87.31 109 ALA A N 1
ATOM 865 C CA . ALA A 1 109 ? -6.975 16.465 36.054 1.00 87.31 109 ALA A CA 1
ATOM 866 C C . ALA A 1 109 ? -7.559 15.065 36.306 1.00 87.31 109 ALA A C 1
ATOM 868 O O . ALA A 1 109 ? -8.675 14.957 36.817 1.00 87.31 109 ALA A O 1
ATOM 869 N N . SER A 1 110 ? -6.861 13.987 35.941 1.00 85.62 110 SER A N 1
ATOM 870 C CA . SER A 1 110 ? -7.445 12.643 36.067 1.00 85.62 110 SER A CA 1
ATOM 871 C C . SER A 1 110 ? -7.679 12.243 37.530 1.00 85.62 110 SER A C 1
ATOM 873 O O . SER A 1 110 ? -8.596 11.467 37.810 1.00 85.62 110 SER A O 1
ATOM 875 N N . ASP A 1 111 ? -6.927 12.813 38.476 1.00 83.88 111 ASP A N 1
ATOM 876 C CA . ASP A 1 111 ? -7.054 12.642 39.928 1.00 83.88 111 ASP A CA 1
ATOM 877 C C . ASP A 1 111 ? -8.044 13.613 40.614 1.00 83.88 111 ASP A C 1
ATOM 879 O O . ASP A 1 111 ? -8.249 13.505 41.822 1.00 83.88 111 ASP A O 1
ATOM 883 N N . ASP A 1 112 ? -8.699 14.513 39.866 1.00 86.31 112 ASP A N 1
ATOM 884 C CA . ASP A 1 112 ? -9.645 15.508 40.396 1.00 86.31 112 ASP A CA 1
ATOM 885 C C . ASP A 1 112 ? -10.771 14.842 41.209 1.00 86.31 112 ASP A C 1
ATOM 887 O O . ASP A 1 112 ? -11.499 13.975 40.716 1.00 86.31 112 ASP A O 1
ATOM 891 N N . SER A 1 113 ? -10.935 15.265 42.468 1.00 81.81 113 SER A N 1
ATOM 892 C CA . SER A 1 113 ? -11.890 14.687 43.426 1.00 81.81 113 SER A CA 1
ATOM 893 C C . SER A 1 113 ? -13.361 14.939 43.080 1.00 81.81 113 SER A C 1
ATOM 895 O O . SER A 1 113 ? -14.255 14.476 43.785 1.00 81.81 113 SER A O 1
ATOM 897 N N . ARG A 1 114 ? -13.643 15.656 41.988 1.00 85.31 114 ARG A N 1
ATOM 898 C CA . ARG A 1 114 ? -14.987 15.818 41.419 1.00 85.31 114 ARG A CA 1
ATOM 899 C C . ARG A 1 114 ? -15.306 14.766 40.356 1.00 85.31 114 ARG A C 1
ATOM 901 O O . ARG A 1 114 ? -16.396 14.821 39.798 1.00 85.31 114 ARG A O 1
ATOM 908 N N . LEU A 1 115 ? -14.400 13.840 40.040 1.00 88.50 115 LEU A N 1
ATOM 909 C CA . LEU A 1 115 ? -14.615 12.805 39.026 1.00 88.50 115 LEU A CA 1
ATOM 910 C C . LEU A 1 115 ? -15.045 11.472 39.643 1.00 88.50 115 LEU A C 1
ATOM 912 O O . LEU A 1 115 ? -14.273 10.827 40.351 1.00 88.50 115 LEU A O 1
ATOM 916 N N . LEU A 1 116 ? -16.249 11.020 39.290 1.00 88.50 116 LEU A N 1
ATOM 917 C CA . LEU A 1 116 ? -16.673 9.634 39.463 1.00 88.50 116 LEU A CA 1
ATOM 918 C C . LEU A 1 116 ? -16.253 8.840 38.226 1.00 88.50 116 LEU A C 1
ATOM 920 O O . LEU A 1 116 ? -16.640 9.180 37.104 1.00 88.50 116 LEU A O 1
ATOM 924 N N . TRP A 1 117 ? -15.482 7.781 38.442 1.00 87.88 117 TRP A N 1
ATOM 925 C CA . TRP A 1 117 ? -15.106 6.813 37.416 1.00 87.88 117 TRP A CA 1
ATOM 926 C C . TRP A 1 117 ? -15.990 5.568 37.536 1.00 87.88 117 T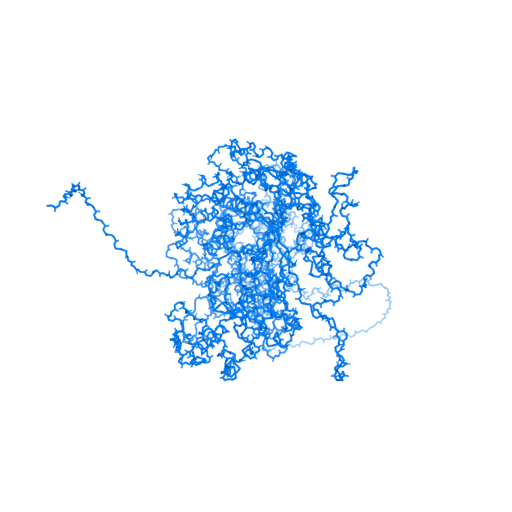RP A C 1
ATOM 928 O O . TRP A 1 117 ? -16.301 5.135 38.641 1.00 87.88 117 TRP A O 1
ATOM 938 N N . ASP A 1 118 ? -16.401 5.004 36.403 1.00 85.44 118 ASP A N 1
ATOM 939 C CA . ASP A 1 118 ? -17.204 3.779 36.320 1.00 85.44 118 ASP A CA 1
ATOM 940 C C . ASP A 1 118 ? -16.619 2.887 35.220 1.00 85.44 118 ASP A C 1
ATOM 942 O O . ASP A 1 118 ? -16.567 3.288 34.055 1.00 85.44 118 ASP A O 1
ATOM 946 N N . ALA A 1 119 ? -16.172 1.697 35.622 1.00 85.81 119 ALA A N 1
ATOM 947 C CA . ALA A 1 119 ? -15.606 0.649 34.775 1.00 85.81 119 ALA A CA 1
ATOM 948 C C . ALA A 1 119 ? -16.389 -0.676 34.902 1.00 85.81 119 ALA A C 1
ATOM 950 O O . ALA A 1 119 ? -15.859 -1.729 34.575 1.00 85.81 119 ALA A O 1
ATOM 951 N N . SER A 1 120 ? -17.636 -0.637 35.391 1.00 80.19 120 SER A N 1
ATOM 952 C CA . SER A 1 120 ? -18.463 -1.818 35.724 1.00 80.19 120 SER A CA 1
ATOM 953 C C . SER A 1 120 ? -19.076 -2.552 34.518 1.00 80.19 120 SER A C 1
ATOM 955 O O . SER A 1 120 ? -19.917 -3.441 34.674 1.00 80.19 120 SER A O 1
ATOM 957 N N . ARG A 1 121 ? -18.718 -2.138 33.298 1.00 85.62 121 ARG A N 1
ATOM 958 C CA . ARG A 1 121 ? -19.370 -2.533 32.046 1.00 85.62 121 ARG A CA 1
ATOM 959 C C . ARG A 1 121 ? -18.403 -3.323 31.183 1.00 85.62 121 ARG A C 1
ATOM 961 O O . ARG A 1 121 ? -17.478 -2.745 30.614 1.00 85.62 121 ARG A O 1
ATOM 968 N N . HIS A 1 122 ? -18.652 -4.622 31.061 1.00 86.88 122 HIS A N 1
ATOM 969 C CA . HIS A 1 122 ? -17.732 -5.540 30.403 1.00 86.88 122 HIS A CA 1
ATOM 970 C C . HIS A 1 122 ? -18.422 -6.323 29.285 1.00 86.88 122 HIS A C 1
ATOM 972 O O . HIS A 1 122 ? -19.536 -6.834 29.441 1.00 86.88 122 HIS A O 1
ATOM 978 N N . PHE A 1 123 ? -17.733 -6.415 28.153 1.00 86.44 123 PHE A N 1
ATOM 979 C CA . PHE A 1 123 ? -18.261 -6.891 26.884 1.00 86.44 123 PHE A CA 1
ATOM 980 C C . PHE A 1 123 ? -17.335 -7.922 26.245 1.00 86.44 123 PHE A C 1
ATOM 982 O O . PHE A 1 123 ? -16.122 -7.904 26.443 1.00 86.44 123 PHE A O 1
ATOM 989 N N . LEU A 1 124 ? -17.918 -8.799 25.436 1.00 83.19 124 LEU A N 1
ATOM 990 C CA . LEU A 1 124 ? -17.209 -9.793 24.642 1.00 83.19 124 LEU A CA 1
ATOM 991 C C . LEU A 1 124 ? -17.208 -9.351 23.176 1.00 83.19 124 LEU A C 1
ATOM 993 O O . LEU A 1 124 ? -18.204 -9.520 22.474 1.00 83.19 124 LEU A O 1
ATOM 997 N N . ASP A 1 125 ? -16.106 -8.768 22.703 1.00 76.88 125 ASP A N 1
ATOM 998 C CA . ASP A 1 125 ? -16.037 -8.212 21.342 1.00 76.88 125 ASP A CA 1
ATOM 999 C C . ASP A 1 125 ? -15.473 -9.203 20.309 1.00 76.88 125 ASP A C 1
ATOM 1001 O O . ASP A 1 125 ? -15.832 -9.137 19.131 1.00 76.88 125 ASP A O 1
ATOM 1005 N N . PHE A 1 126 ? -14.695 -10.204 20.732 1.00 83.12 126 PHE A N 1
ATOM 1006 C CA . PHE A 1 126 ? -14.188 -11.283 19.871 1.00 83.12 126 PHE A CA 1
ATOM 1007 C C . PHE A 1 126 ? -14.180 -12.627 20.607 1.00 83.12 126 PHE A C 1
ATOM 1009 O O . PHE A 1 126 ? -13.946 -12.672 21.810 1.00 83.12 126 PHE A O 1
ATOM 1016 N N . VAL A 1 127 ? -14.422 -13.716 19.872 1.00 84.88 127 VAL A N 1
ATOM 1017 C CA . VAL A 1 127 ? -14.194 -15.109 20.298 1.00 84.88 127 VAL A CA 1
ATOM 1018 C C . VAL A 1 127 ? -13.631 -15.898 19.111 1.00 84.88 127 VAL A C 1
ATOM 1020 O O . VAL A 1 127 ? -14.061 -15.695 17.980 1.00 84.88 127 VAL A O 1
ATOM 1023 N N . LEU A 1 128 ? -12.723 -16.836 19.357 1.00 88.31 128 LEU A N 1
ATOM 1024 C CA . LEU A 1 128 ? -12.290 -17.897 18.447 1.00 88.31 128 LEU A CA 1
ATOM 1025 C C . LEU A 1 128 ? -12.270 -19.210 19.232 1.00 88.31 128 LEU A C 1
ATOM 1027 O O . LEU A 1 128 ? -11.657 -19.284 20.291 1.00 88.31 128 LEU A O 1
ATOM 1031 N N . VAL A 1 129 ? -12.926 -20.230 18.695 1.00 90.44 129 VAL A N 1
ATOM 1032 C CA . VAL A 1 129 ? -13.039 -21.574 19.260 1.00 90.44 129 VAL A CA 1
ATOM 1033 C C . VAL A 1 129 ? -12.448 -22.564 18.264 1.00 90.44 129 VAL A C 1
ATOM 1035 O O . VAL A 1 129 ? -12.774 -22.510 17.074 1.00 90.44 129 VAL A O 1
ATOM 1038 N N . VAL A 1 130 ? -11.582 -23.451 18.749 1.00 92.44 130 VAL A N 1
ATOM 1039 C CA . VAL A 1 130 ? -10.863 -24.447 17.944 1.00 92.44 130 VAL A CA 1
ATOM 1040 C C . VAL A 1 130 ? -11.020 -25.823 18.588 1.00 92.44 130 VAL A C 1
ATOM 1042 O O . VAL A 1 130 ? -10.679 -25.993 19.762 1.00 92.44 130 VAL A O 1
ATOM 1045 N N . SER A 1 131 ? -11.528 -26.801 17.833 1.00 92.69 131 SER A N 1
ATOM 1046 C CA . SER A 1 131 ? -11.585 -28.204 18.276 1.00 92.69 131 SER A CA 1
ATOM 1047 C C . SER A 1 131 ? -10.193 -28.743 18.612 1.00 92.69 131 SER A C 1
ATOM 1049 O O . SER A 1 131 ? -9.233 -28.452 17.903 1.00 92.69 131 SER A O 1
ATOM 1051 N N . GLY A 1 132 ? -10.087 -29.571 19.652 1.00 88.69 132 GLY A N 1
ATOM 1052 C CA . GLY A 1 132 ? -8.871 -30.346 19.927 1.00 88.69 132 GLY A CA 1
ATOM 1053 C C . GLY A 1 132 ? -8.722 -31.601 19.063 1.00 88.69 132 GLY A C 1
ATOM 1054 O O . GLY A 1 132 ? -7.656 -32.206 19.047 1.00 88.69 132 GLY A O 1
ATOM 1055 N N . THR A 1 133 ? -9.777 -31.985 18.342 1.00 89.69 133 THR A N 1
ATOM 1056 C CA . THR A 1 133 ? -9.895 -33.249 17.604 1.00 89.69 133 THR A CA 1
ATOM 1057 C C . THR A 1 133 ? -10.478 -33.056 16.203 1.00 89.69 133 THR A C 1
ATOM 1059 O O . THR A 1 133 ? -11.127 -32.048 15.910 1.00 89.69 133 THR A O 1
ATOM 1062 N N . LEU A 1 134 ? -10.279 -34.067 15.349 1.00 92.12 134 LEU A N 1
ATOM 1063 C CA . LEU A 1 134 ? -11.043 -34.285 14.117 1.00 92.12 134 LEU A CA 1
ATOM 1064 C C . LEU A 1 134 ? -12.545 -34.102 14.388 1.00 92.12 134 LEU A C 1
ATOM 1066 O O . LEU A 1 134 ? -13.074 -34.728 15.305 1.00 92.12 134 LEU A O 1
ATOM 1070 N N . GLY A 1 135 ? -13.241 -33.299 13.577 1.00 91.25 135 GLY A N 1
ATOM 1071 C CA . GLY A 1 135 ? -14.692 -33.142 13.702 1.00 91.25 135 GLY A CA 1
ATOM 1072 C C . GLY A 1 135 ? -15.193 -31.701 13.664 1.00 91.25 135 GLY A C 1
ATOM 1073 O O . GLY A 1 135 ? -14.637 -30.851 12.971 1.00 91.25 135 GLY A O 1
ATOM 1074 N N . LEU A 1 136 ? -16.315 -31.468 14.357 1.00 90.38 136 LEU A N 1
ATOM 1075 C CA . LEU A 1 136 ? -17.149 -30.261 14.257 1.00 90.38 136 LEU A CA 1
ATOM 1076 C C . LEU A 1 136 ? -17.493 -29.643 15.626 1.00 90.38 136 LEU A C 1
ATOM 1078 O O . LEU A 1 136 ? -18.423 -28.848 15.735 1.00 90.38 136 LEU A O 1
ATOM 1082 N N . ASP A 1 137 ? -16.771 -30.018 16.677 1.00 90.06 137 ASP A N 1
ATOM 1083 C CA . ASP A 1 137 ? -17.070 -29.713 18.080 1.00 90.06 137 ASP A CA 1
ATOM 1084 C C . ASP A 1 137 ? -17.184 -28.205 18.367 1.00 90.06 137 ASP A C 1
ATOM 1086 O O . ASP A 1 137 ? -18.057 -27.779 19.121 1.00 90.06 137 ASP A O 1
ATOM 1090 N N . ALA A 1 138 ? -16.396 -27.361 17.686 1.00 87.75 138 ALA A N 1
ATOM 1091 C CA . ALA A 1 138 ? -16.492 -25.902 17.800 1.00 87.75 138 ALA A CA 1
ATOM 1092 C C . ALA A 1 138 ? -17.824 -25.322 17.265 1.00 87.75 138 ALA A C 1
ATOM 1094 O O . ALA A 1 138 ? -18.143 -24.158 17.539 1.00 87.75 138 ALA A O 1
ATOM 1095 N N . PHE A 1 139 ? -18.600 -26.114 16.514 1.00 84.75 139 PHE A N 1
ATOM 1096 C CA . PHE A 1 139 ? -19.916 -25.763 15.969 1.00 84.75 139 PHE A CA 1
ATOM 1097 C C . PHE A 1 139 ? -21.093 -26.366 16.751 1.00 84.75 139 PHE A C 1
ATOM 1099 O O . PHE A 1 139 ? -22.234 -25.988 16.484 1.00 84.75 139 PHE A O 1
ATOM 1106 N N . LEU A 1 140 ? -20.858 -27.318 17.662 1.00 82.94 140 LEU A N 1
ATOM 1107 C CA . LEU A 1 140 ? -21.923 -28.091 18.304 1.00 82.94 140 LEU A CA 1
ATOM 1108 C C . LEU A 1 140 ? -22.354 -27.478 19.651 1.00 82.94 140 LEU A C 1
ATOM 1110 O O . LEU A 1 140 ? -21.571 -27.489 20.604 1.00 82.94 140 LEU A O 1
ATOM 1114 N N . PRO A 1 141 ? -23.604 -26.985 19.777 1.00 75.81 141 PRO A N 1
ATOM 1115 C CA . PRO A 1 141 ? -24.143 -26.557 21.057 1.00 75.81 141 PRO A CA 1
ATOM 1116 C C . PRO A 1 141 ? -24.555 -27.738 21.938 1.00 75.81 141 PRO A C 1
ATOM 1118 O O . PRO A 1 141 ? -25.029 -28.781 21.468 1.00 75.81 141 PRO A O 1
ATOM 1121 N N . ASN A 1 142 ? -24.428 -27.524 23.246 1.00 64.81 142 ASN A N 1
ATOM 1122 C CA . ASN A 1 142 ? -24.752 -28.500 24.285 1.00 64.81 142 ASN A CA 1
ATOM 1123 C C . ASN A 1 142 ? -26.283 -28.652 24.472 1.00 64.81 142 ASN A C 1
ATOM 1125 O O . ASN A 1 142 ? -26.760 -29.663 24.983 1.00 64.81 142 ASN A O 1
ATOM 1129 N N . THR A 1 143 ? -27.094 -27.690 24.002 1.00 59.88 143 THR A N 1
ATOM 1130 C CA . THR A 1 143 ? -28.569 -27.806 23.977 1.00 59.88 143 THR A CA 1
ATOM 1131 C C . THR A 1 143 ? -29.192 -27.332 22.655 1.00 59.88 143 THR A C 1
ATOM 1133 O O . THR A 1 143 ? -28.490 -26.933 21.729 1.00 59.88 143 THR A O 1
ATOM 1136 N N . ILE A 1 144 ? -30.524 -27.417 22.539 1.00 48.50 144 ILE A N 1
ATOM 1137 C CA . ILE A 1 144 ? -31.279 -26.982 21.354 1.00 48.50 144 ILE A CA 1
ATOM 1138 C C . ILE A 1 144 ? -31.509 -25.463 21.420 1.00 48.50 144 ILE A C 1
ATOM 1140 O O . ILE A 1 144 ? -32.609 -24.992 21.712 1.00 48.50 144 ILE A O 1
ATOM 1144 N N . SER A 1 145 ? -30.457 -24.700 21.142 1.00 38.66 145 SER A N 1
ATOM 1145 C CA . SER A 1 145 ? -30.496 -23.248 20.961 1.00 38.66 145 SER A CA 1
ATOM 1146 C C . SER A 1 145 ? -29.862 -22.882 19.618 1.00 38.66 145 SER A C 1
ATOM 1148 O O . SER A 1 145 ? -28.757 -23.313 19.295 1.00 38.66 145 SER A O 1
ATOM 1150 N N . ASP A 1 146 ? -30.600 -22.130 18.799 1.00 32.34 146 ASP A N 1
ATOM 1151 C CA . ASP A 1 146 ? -30.205 -21.800 17.427 1.00 32.34 146 ASP A CA 1
ATOM 1152 C C . ASP A 1 146 ? -29.275 -20.577 17.442 1.00 32.34 146 ASP A C 1
ATOM 1154 O O . ASP A 1 146 ? -29.714 -19.435 17.604 1.00 32.34 146 ASP A O 1
ATOM 1158 N N . HIS A 1 147 ? -27.964 -20.827 17.394 1.00 31.73 147 HIS A N 1
ATOM 1159 C CA . HIS A 1 147 ? -26.956 -19.798 17.631 1.00 31.73 147 HIS A CA 1
ATOM 1160 C C . HIS A 1 147 ? -26.464 -19.142 16.339 1.00 31.73 147 HIS A C 1
ATOM 1162 O O . HIS A 1 147 ? -25.948 -19.764 15.408 1.00 31.73 147 HIS A O 1
ATOM 1168 N N . THR A 1 148 ? -26.579 -17.821 16.302 1.00 29.17 148 THR A N 1
ATOM 1169 C CA . THR A 1 148 ? -26.288 -17.026 15.116 1.00 29.17 148 THR A CA 1
ATOM 1170 C C . THR A 1 148 ? -24.773 -16.873 14.918 1.00 29.17 148 THR A C 1
ATOM 1172 O O . THR A 1 148 ? -24.162 -16.099 15.649 1.00 29.17 148 THR A O 1
ATOM 1175 N N . PHE A 1 149 ? -24.171 -17.583 13.930 1.00 36.84 149 PHE A N 1
ATOM 1176 C CA . PHE A 1 149 ? -22.741 -17.596 13.460 1.00 36.84 149 PHE A CA 1
ATOM 1177 C C . PHE A 1 149 ? -22.079 -16.748 12.163 1.00 36.84 149 PHE A C 1
ATOM 1179 O O . PHE A 1 149 ? -22.144 -17.265 11.056 1.00 36.84 149 PHE A O 1
ATOM 1186 N N . THR A 1 150 ? -21.346 -15.566 12.164 1.00 25.88 150 THR A N 1
ATOM 1187 C CA . THR A 1 150 ? -20.373 -14.855 11.181 1.00 25.88 150 THR A CA 1
ATOM 1188 C C . THR A 1 150 ? -19.040 -14.114 11.742 1.00 25.88 150 THR A C 1
ATOM 1190 O O . THR A 1 150 ? -19.054 -13.602 12.848 1.00 25.88 150 THR A O 1
ATOM 1193 N N . PHE A 1 151 ? -17.880 -13.959 11.026 1.00 34.03 151 PHE A N 1
ATOM 1194 C CA . PHE A 1 151 ? -16.425 -13.932 11.494 1.00 34.03 151 PHE A CA 1
ATOM 1195 C C . PHE A 1 151 ? -15.469 -12.854 10.915 1.00 34.03 151 PHE A C 1
ATOM 1197 O O . PHE A 1 151 ? -15.559 -12.575 9.720 1.00 34.03 151 PHE A O 1
ATOM 1204 N N . ARG A 1 152 ? -14.444 -12.443 11.700 1.00 42.25 152 ARG A N 1
ATOM 1205 C CA . ARG A 1 152 ? -13.067 -12.033 11.282 1.00 42.25 152 ARG A CA 1
ATOM 1206 C C . ARG A 1 152 ? -12.065 -12.139 12.470 1.00 42.25 152 ARG A C 1
ATOM 1208 O O . ARG A 1 152 ? -12.182 -11.339 13.394 1.00 42.25 152 ARG A O 1
ATOM 1215 N N . PRO A 1 153 ? -11.068 -13.048 12.485 1.00 46.31 153 PRO A N 1
ATOM 1216 C CA . PRO A 1 153 ? -10.044 -13.104 13.526 1.00 46.31 153 PRO A CA 1
ATOM 1217 C C . PRO A 1 153 ? -8.825 -12.256 13.149 1.00 46.31 153 PRO A C 1
ATOM 1219 O O . PRO A 1 153 ? -8.360 -12.286 12.011 1.00 46.31 153 PRO A O 1
ATOM 1222 N N . LYS A 1 154 ? -8.272 -11.548 14.135 1.00 52.78 154 LYS A N 1
ATOM 1223 C CA . LYS A 1 154 ? -6.949 -10.907 14.043 1.00 52.78 154 LYS A CA 1
ATOM 1224 C C . LYS A 1 154 ? -5.938 -11.443 15.062 1.00 52.78 154 LYS A C 1
ATOM 1226 O O . LYS A 1 154 ? -4.752 -11.371 14.792 1.00 52.78 154 LYS A O 1
ATOM 1231 N N . PHE A 1 155 ? -6.386 -11.971 16.207 1.00 62.94 155 PHE A N 1
ATOM 1232 C CA . PHE A 1 155 ? -5.555 -12.132 17.417 1.00 62.94 155 PHE A CA 1
ATOM 1233 C C . PHE A 1 155 ? -5.756 -13.489 18.129 1.00 62.94 155 PHE A C 1
ATOM 1235 O O . PHE A 1 155 ? -5.809 -13.556 19.350 1.00 62.94 155 PHE A O 1
ATOM 1242 N N . GLY A 1 156 ? -5.982 -14.576 17.387 1.00 72.00 156 GLY A N 1
ATOM 1243 C CA . GLY A 1 156 ? -6.261 -15.897 17.973 1.00 72.00 156 GLY A CA 1
ATOM 1244 C C . GLY A 1 156 ? -5.152 -16.926 17.751 1.00 72.00 156 GLY A C 1
ATOM 1245 O O . GLY A 1 156 ? -4.365 -16.789 16.814 1.00 72.00 156 GLY A O 1
ATOM 1246 N N . LYS A 1 157 ? -5.133 -17.982 18.575 1.00 85.62 157 LYS A N 1
ATOM 1247 C CA . LYS A 1 157 ? -4.286 -19.174 18.381 1.00 85.62 157 LYS A CA 1
ATOM 1248 C C . LYS A 1 157 ? -5.093 -20.293 17.722 1.00 85.62 157 LYS A C 1
ATOM 1250 O O . LYS A 1 157 ? -6.232 -20.538 18.116 1.00 85.62 157 LYS A O 1
ATOM 1255 N N . LEU A 1 158 ? -4.502 -20.962 16.730 1.00 88.38 158 LEU A N 1
ATOM 1256 C CA . LEU A 1 158 ? -5.094 -22.134 16.065 1.00 88.38 158 LEU A CA 1
ATOM 1257 C C . LEU A 1 158 ? -4.460 -23.467 16.483 1.00 88.38 158 LEU A C 1
ATOM 1259 O O . LEU A 1 158 ? -5.065 -24.507 16.260 1.00 88.38 158 LEU A O 1
ATOM 1263 N N . GLY A 1 159 ? -3.258 -23.450 17.062 1.00 88.00 159 GLY A N 1
ATOM 1264 C CA . GLY A 1 159 ? -2.484 -24.664 17.341 1.00 88.00 159 GLY A CA 1
ATOM 1265 C C . GLY A 1 159 ? -1.684 -25.198 16.151 1.00 88.00 159 GLY A C 1
ATOM 1266 O O . GLY A 1 159 ? -0.988 -26.191 16.292 1.00 88.00 159 GLY A O 1
ATOM 1267 N N . PHE A 1 160 ? -1.768 -24.566 14.978 1.00 90.19 160 PHE A N 1
ATOM 1268 C CA . PHE A 1 160 ? -1.013 -24.928 13.776 1.00 90.19 160 PHE A CA 1
ATOM 1269 C C . PHE A 1 160 ? -0.818 -23.708 12.868 1.00 90.19 160 PHE A C 1
ATOM 1271 O O . PHE A 1 160 ? -1.516 -22.699 13.004 1.00 90.19 160 PHE A O 1
ATOM 1278 N N . ASN A 1 161 ? 0.118 -23.797 11.919 1.00 88.44 161 ASN A N 1
ATOM 1279 C CA . ASN A 1 161 ? 0.317 -22.765 10.901 1.00 88.44 161 ASN A CA 1
ATOM 1280 C C . ASN A 1 161 ? -0.830 -22.814 9.864 1.00 88.44 161 ASN A C 1
ATOM 1282 O O . ASN A 1 161 ? -0.963 -23.822 9.172 1.00 88.44 161 ASN A O 1
ATOM 1286 N N . PRO A 1 162 ? -1.640 -21.750 9.695 1.00 86.19 162 PRO A N 1
ATOM 1287 C CA . PRO A 1 162 ? -2.797 -21.767 8.795 1.00 86.19 162 PRO A CA 1
ATOM 1288 C C . PRO A 1 162 ? -2.450 -21.691 7.299 1.00 86.19 162 PRO A C 1
ATOM 1290 O O . PRO A 1 162 ? -3.359 -21.772 6.472 1.00 86.19 162 PRO A O 1
ATOM 1293 N N . THR A 1 163 ? -1.178 -21.488 6.933 1.00 84.31 163 THR A N 1
ATOM 1294 C CA . THR A 1 163 ? -0.730 -21.317 5.538 1.00 84.31 163 THR A CA 1
ATOM 1295 C C . THR A 1 163 ? -1.135 -22.516 4.678 1.00 84.31 163 THR A C 1
ATOM 1297 O O . THR A 1 163 ? -0.694 -23.631 4.928 1.00 84.31 163 THR A O 1
ATOM 1300 N N . GLY A 1 164 ? -1.948 -22.291 3.644 1.00 82.00 164 GLY A N 1
ATOM 1301 C CA . GLY A 1 164 ? -2.421 -23.350 2.750 1.00 82.00 164 GLY A CA 1
ATOM 1302 C C . GLY A 1 164 ? -3.446 -24.329 3.341 1.00 82.00 164 GLY A C 1
ATOM 1303 O O . GLY A 1 164 ? -3.755 -25.305 2.660 1.00 82.00 164 GLY A O 1
ATOM 1304 N N . SER A 1 165 ? -3.983 -24.082 4.546 1.00 88.19 165 SER A N 1
ATOM 1305 C CA . SER A 1 165 ? -4.735 -25.078 5.339 1.00 88.19 165 SER A CA 1
ATOM 1306 C C . SER A 1 165 ? -6.174 -24.696 5.728 1.00 88.19 165 SER A C 1
ATOM 1308 O O . SER A 1 165 ? -6.882 -25.513 6.316 1.00 88.19 165 SER A O 1
ATOM 1310 N N . MET A 1 166 ? -6.654 -23.491 5.405 1.00 86.81 166 MET A N 1
ATOM 1311 C CA . MET A 1 166 ? -7.980 -23.002 5.818 1.00 86.81 166 MET A CA 1
ATOM 1312 C C . MET A 1 166 ? -9.018 -23.036 4.686 1.00 86.81 166 MET A C 1
ATOM 1314 O O . MET A 1 166 ? -8.778 -22.551 3.574 1.00 86.81 166 MET A O 1
ATOM 1318 N N . MET A 1 167 ? -10.222 -23.528 5.000 1.00 84.75 167 MET A N 1
ATOM 1319 C CA . MET A 1 167 ? -11.398 -23.516 4.124 1.00 84.75 167 MET A CA 1
ATOM 1320 C C . MET A 1 167 ? -12.613 -22.906 4.833 1.00 84.75 167 MET A C 1
ATOM 1322 O O . MET A 1 167 ? -13.072 -23.423 5.850 1.00 84.75 167 MET A O 1
ATOM 1326 N N . ALA A 1 168 ? -13.179 -21.837 4.270 1.00 82.31 168 ALA A N 1
ATOM 1327 C CA . ALA A 1 168 ? -14.488 -21.340 4.688 1.00 82.31 168 ALA A CA 1
ATOM 1328 C C . ALA A 1 168 ? -15.565 -22.332 4.236 1.00 82.31 168 ALA A C 1
ATOM 1330 O O . ALA A 1 168 ? -15.632 -22.653 3.049 1.00 82.31 168 ALA A O 1
ATOM 1331 N N . ILE A 1 169 ? -16.404 -22.802 5.162 1.00 78.94 169 ILE A N 1
ATOM 1332 C CA . ILE A 1 169 ? -17.487 -23.750 4.848 1.00 78.94 169 ILE A CA 1
ATOM 1333 C C . ILE A 1 169 ? -18.885 -23.158 5.017 1.00 78.94 169 ILE A C 1
ATOM 1335 O O . ILE A 1 169 ? -19.831 -23.687 4.440 1.00 78.94 169 ILE A O 1
ATOM 1339 N N . GLY A 1 170 ? -19.037 -22.052 5.753 1.00 72.00 170 GLY A N 1
ATOM 1340 C CA . GLY A 1 170 ? -20.310 -21.343 5.774 1.00 72.00 170 GLY A CA 1
ATOM 1341 C C . GLY A 1 170 ? -20.499 -20.327 6.892 1.00 72.00 170 GLY A C 1
ATOM 1342 O O . GLY A 1 170 ? -19.566 -19.859 7.551 1.00 72.00 170 GLY A O 1
ATOM 1343 N N . ASN A 1 171 ? -21.771 -19.998 7.083 1.00 68.25 171 ASN A N 1
ATOM 1344 C CA . ASN A 1 171 ? -22.279 -19.071 8.078 1.00 68.25 171 ASN A CA 1
ATOM 1345 C C . ASN A 1 171 ? -23.340 -19.799 8.922 1.00 68.25 171 ASN A C 1
ATOM 1347 O O . ASN A 1 171 ? -24.143 -20.547 8.371 1.00 68.25 171 ASN A O 1
ATOM 1351 N N . GLY A 1 172 ? -23.431 -19.473 10.207 1.00 64.94 172 GLY A N 1
ATOM 1352 C CA . GLY A 1 172 ? -24.727 -19.108 10.785 1.00 64.94 172 GLY A CA 1
ATOM 1353 C C . GLY A 1 172 ? -25.024 -17.618 10.502 1.00 64.94 172 GLY A C 1
ATOM 1354 O O . GLY A 1 172 ? -25.062 -17.188 9.355 1.00 64.94 172 GLY A O 1
ATOM 1355 N N . SER A 1 173 ? -25.186 -16.808 11.548 1.00 57.53 173 SER A N 1
ATOM 1356 C CA . SER A 1 173 ? -25.522 -15.375 11.531 1.00 57.53 173 SER A CA 1
ATOM 1357 C C . SER A 1 173 ? -24.722 -14.367 12.440 1.00 57.53 173 SER A C 1
ATOM 1359 O O . SER A 1 173 ? -25.039 -13.190 12.334 1.00 57.53 173 SER A O 1
ATOM 1361 N N . ALA A 1 174 ? -23.721 -14.737 13.290 1.00 55.09 174 ALA A N 1
ATOM 1362 C CA . ALA A 1 174 ? -22.779 -13.865 14.079 1.00 55.09 174 ALA A CA 1
ATOM 1363 C C . ALA A 1 174 ? -21.342 -14.247 14.764 1.00 55.09 174 ALA A C 1
ATOM 1365 O O . ALA A 1 174 ? -21.024 -13.450 15.638 1.00 55.09 174 ALA A O 1
ATOM 1366 N N . CYS A 1 175 ? -20.273 -15.139 14.653 1.00 66.00 175 CYS A N 1
ATOM 1367 C CA . CYS A 1 175 ? -19.424 -16.364 14.186 1.00 66.00 175 CYS A CA 1
ATOM 1368 C C . CYS A 1 175 ? -19.309 -17.284 12.847 1.00 66.00 175 CYS A C 1
ATOM 1370 O O . CYS A 1 175 ? -19.964 -18.310 12.692 1.00 66.00 175 CYS A O 1
ATOM 1372 N N . LYS A 1 176 ? -18.443 -17.045 11.829 1.00 72.62 176 LYS A N 1
ATOM 1373 C CA . LYS A 1 176 ? -18.372 -17.942 10.607 1.00 72.62 176 LYS A CA 1
ATOM 1374 C C . LYS A 1 176 ? -17.731 -19.287 10.964 1.00 72.62 176 LYS A C 1
ATOM 1376 O O . LYS A 1 176 ? -16.893 -19.364 11.864 1.00 72.62 176 LYS A O 1
ATOM 1381 N N . LEU A 1 177 ? -18.053 -20.292 10.151 1.00 81.56 177 LEU A N 1
ATOM 1382 C CA . LEU A 1 177 ? -17.619 -21.676 10.285 1.00 81.56 177 LEU A CA 1
ATOM 1383 C C . LEU A 1 177 ? -16.531 -22.006 9.246 1.00 81.56 177 LEU A C 1
ATOM 1385 O O . LEU A 1 177 ? -16.716 -21.783 8.042 1.00 81.56 177 LEU A O 1
ATOM 1389 N N . TRP A 1 178 ? -15.405 -22.547 9.711 1.00 87.19 178 TRP A N 1
ATOM 1390 C CA . TRP A 1 178 ? -14.242 -22.911 8.898 1.00 87.19 178 TRP A CA 1
ATOM 1391 C C . TRP A 1 178 ? -13.761 -24.321 9.232 1.00 87.19 178 TRP A C 1
ATOM 1393 O O . TRP A 1 178 ? -13.807 -24.730 10.390 1.00 87.19 178 TRP A O 1
ATOM 1403 N N . LEU A 1 179 ? -13.235 -25.030 8.235 1.00 90.31 179 LEU A N 1
ATOM 1404 C CA . LEU A 1 179 ? -12.377 -26.186 8.477 1.00 90.31 179 LEU A CA 1
ATOM 1405 C C . LEU A 1 179 ? -10.918 -25.750 8.382 1.00 90.31 179 LEU A C 1
ATOM 1407 O O . LEU A 1 179 ? -10.501 -25.161 7.381 1.00 90.31 179 LEU A O 1
ATOM 1411 N N . GLY A 1 180 ? -10.168 -26.033 9.441 1.00 91.69 180 GLY A N 1
ATOM 1412 C CA . GLY A 1 180 ? -8.717 -25.956 9.463 1.00 91.69 180 GLY A CA 1
ATOM 1413 C C . GLY A 1 180 ? -8.148 -27.357 9.301 1.00 91.69 180 GLY A C 1
ATOM 1414 O O . GLY A 1 180 ? -8.400 -28.219 10.138 1.00 91.69 180 GLY A O 1
ATOM 1415 N N . PHE A 1 181 ? -7.400 -27.592 8.229 1.00 93.25 181 PHE A N 1
ATOM 1416 C CA . PHE A 1 181 ? -6.665 -28.837 8.037 1.00 93.25 181 PHE A CA 1
ATOM 1417 C C . PHE A 1 181 ? -5.371 -28.746 8.847 1.00 93.25 181 PHE A C 1
ATOM 1419 O O . PHE A 1 181 ? -4.406 -28.105 8.437 1.00 93.25 181 PHE A O 1
ATOM 1426 N N . CYS A 1 182 ? -5.399 -29.318 10.047 1.00 93.88 182 CYS A N 1
ATOM 1427 C CA . CYS A 1 182 ? -4.314 -29.259 11.020 1.00 93.88 182 CYS A CA 1
ATOM 1428 C C . CYS A 1 182 ? -3.359 -30.443 10.813 1.00 93.88 182 CYS A C 1
ATOM 1430 O O . CYS A 1 182 ? -3.859 -31.559 10.649 1.00 93.88 182 CYS A O 1
ATOM 1432 N N . PRO A 1 183 ? -2.025 -30.258 10.826 1.00 93.94 183 PRO A N 1
ATOM 1433 C CA . PRO A 1 183 ? -1.083 -31.373 10.791 1.00 93.94 183 PRO A CA 1
ATOM 1434 C C . PRO A 1 183 ? -1.288 -32.320 11.982 1.00 93.94 183 PRO A C 1
ATOM 1436 O O . PRO A 1 183 ? -1.502 -31.858 13.100 1.00 93.94 183 PRO A O 1
ATOM 1439 N N . LEU A 1 184 ? -1.166 -33.634 11.776 1.00 90.75 184 LEU A N 1
ATOM 1440 C CA . LEU A 1 184 ? -1.354 -34.644 12.830 1.00 90.75 184 LEU A CA 1
ATOM 1441 C C . LEU A 1 184 ? -0.469 -34.390 14.060 1.00 90.75 184 LEU A C 1
ATOM 1443 O O . LEU A 1 184 ? -0.966 -34.422 15.180 1.00 90.75 184 LEU A O 1
ATOM 1447 N N . ALA A 1 185 ? 0.796 -34.005 13.862 1.00 89.94 185 ALA A N 1
ATOM 1448 C CA . ALA A 1 185 ? 1.708 -33.654 14.955 1.00 89.94 185 ALA A CA 1
ATOM 1449 C C . ALA A 1 185 ? 1.192 -32.492 15.833 1.00 89.94 185 ALA A C 1
ATOM 1451 O O . ALA A 1 185 ? 1.373 -32.511 17.044 1.00 89.94 185 ALA A O 1
ATOM 1452 N N . ASN A 1 186 ? 0.493 -31.513 15.247 1.00 89.88 186 ASN A N 1
ATOM 1453 C CA . ASN A 1 186 ? -0.143 -30.403 15.967 1.00 89.88 186 ASN A CA 1
ATOM 1454 C C . ASN A 1 186 ? -1.457 -30.807 16.669 1.00 89.88 186 ASN A C 1
ATOM 1456 O O . ASN A 1 186 ? -1.992 -30.043 17.474 1.00 89.88 186 ASN A O 1
ATOM 1460 N N . VAL A 1 187 ? -2.005 -31.989 16.371 1.00 86.88 187 VAL A N 1
ATOM 1461 C CA . VAL A 1 187 ? -3.155 -32.575 17.078 1.00 86.88 187 VAL A CA 1
ATOM 1462 C C . VAL 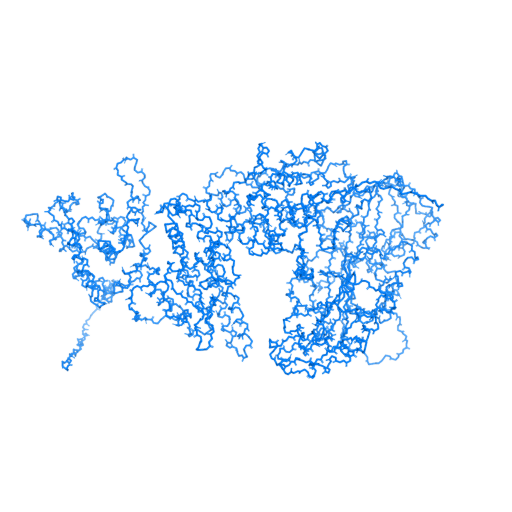A 1 187 ? -2.679 -33.477 18.217 1.00 86.88 187 VAL A C 1
ATOM 1464 O O . VAL A 1 187 ? -3.213 -33.368 19.322 1.00 86.88 187 VAL A O 1
ATOM 1467 N N . GLU A 1 188 ? -1.660 -34.298 17.966 1.00 86.12 188 GLU A N 1
ATOM 1468 C CA . GLU A 1 188 ? -1.108 -35.298 18.888 1.00 86.12 188 GLU A CA 1
ATOM 1469 C C . GLU A 1 188 ? -0.197 -34.704 19.977 1.00 86.12 188 GLU A C 1
ATOM 1471 O O . GLU A 1 188 ? -0.272 -35.139 21.125 1.00 86.12 188 GLU A O 1
ATOM 1476 N N . ASP A 1 189 ? 0.627 -33.698 19.654 1.00 83.62 189 ASP A N 1
ATOM 1477 C CA . ASP A 1 189 ? 1.588 -33.092 20.584 1.00 83.62 189 ASP A CA 1
ATOM 1478 C C . ASP A 1 189 ? 1.213 -31.637 20.918 1.00 83.62 189 ASP A C 1
ATOM 1480 O O . ASP A 1 189 ? 1.169 -30.753 20.056 1.00 83.62 189 ASP A O 1
ATOM 1484 N N . LEU A 1 190 ? 0.953 -31.375 22.204 1.00 79.25 190 LEU A N 1
ATOM 1485 C CA . LEU A 1 190 ? 0.623 -30.039 22.704 1.00 79.25 190 LEU A CA 1
ATOM 1486 C C . LEU A 1 190 ? 1.803 -29.060 22.619 1.00 79.25 190 LEU A C 1
ATOM 1488 O O . LEU A 1 190 ? 1.563 -27.871 22.445 1.00 79.25 190 LEU A O 1
ATOM 1492 N N . SER A 1 191 ? 3.054 -29.524 22.694 1.00 82.31 191 SER A N 1
ATOM 1493 C CA . SER A 1 191 ? 4.232 -28.653 22.575 1.00 82.31 191 SER A CA 1
ATOM 1494 C C . SER A 1 191 ? 4.381 -28.117 21.148 1.00 82.31 191 SER A C 1
ATOM 1496 O O . SER A 1 191 ? 4.456 -26.906 20.946 1.00 82.31 191 SER A O 1
ATOM 1498 N N . VAL A 1 192 ? 4.264 -28.999 20.150 1.00 84.25 192 VAL A N 1
ATOM 1499 C CA . VAL A 1 192 ? 4.237 -28.645 18.720 1.00 84.25 192 VAL A CA 1
ATOM 1500 C C . VAL A 1 192 ? 3.020 -27.772 18.388 1.00 84.25 192 VAL A C 1
ATOM 1502 O O . VAL A 1 192 ? 3.110 -26.860 17.562 1.00 84.25 192 VAL A O 1
ATOM 1505 N N . ALA A 1 193 ? 1.882 -28.005 19.052 1.00 83.44 193 ALA A N 1
ATOM 1506 C CA . ALA A 1 193 ? 0.716 -27.133 18.945 1.00 83.44 193 ALA A CA 1
ATOM 1507 C C . ALA A 1 193 ? 0.947 -25.745 19.567 1.00 83.44 193 ALA A C 1
ATOM 1509 O O . ALA A 1 193 ? 0.441 -24.740 19.057 1.00 83.44 193 ALA A O 1
ATOM 1510 N N . ASP A 1 194 ? 1.714 -25.664 20.656 1.00 80.94 194 ASP A N 1
ATOM 1511 C CA . ASP A 1 194 ? 1.940 -24.415 21.369 1.00 80.94 194 ASP A CA 1
ATOM 1512 C C . ASP A 1 194 ? 3.036 -23.528 20.776 1.00 80.94 194 ASP A C 1
ATOM 1514 O O . ASP A 1 194 ? 2.913 -22.306 20.896 1.00 80.94 194 ASP A O 1
ATOM 1518 N N . GLU A 1 195 ? 4.016 -24.100 20.074 1.00 83.38 195 GLU A N 1
ATOM 1519 C CA . GLU A 1 195 ? 4.994 -23.373 19.247 1.00 83.38 195 GLU A CA 1
ATOM 1520 C C . GLU A 1 195 ? 4.374 -22.733 17.985 1.00 83.38 195 GLU A C 1
ATOM 1522 O O . GLU A 1 195 ? 5.000 -21.895 17.330 1.00 83.38 195 GLU A O 1
ATOM 1527 N N . ALA A 1 196 ? 3.136 -23.096 17.623 1.00 83.44 196 ALA A N 1
ATOM 1528 C CA . ALA A 1 196 ? 2.472 -22.560 16.439 1.00 83.44 196 ALA A CA 1
ATOM 1529 C C . ALA A 1 196 ? 2.166 -21.046 16.566 1.00 83.44 196 ALA A C 1
ATOM 1531 O O . ALA A 1 196 ? 1.605 -20.614 17.581 1.00 83.44 196 ALA A O 1
ATOM 1532 N N . PRO A 1 197 ? 2.455 -20.239 15.522 1.00 80.44 197 PRO A N 1
ATOM 1533 C CA . PRO A 1 197 ? 2.335 -18.783 15.582 1.00 80.44 197 PRO A CA 1
ATOM 1534 C C . PRO A 1 197 ? 0.884 -18.310 15.729 1.00 80.44 197 PRO A C 1
ATOM 1536 O O . PRO A 1 197 ? -0.053 -18.899 15.178 1.00 80.44 197 PRO A O 1
ATOM 1539 N N . LEU A 1 198 ? 0.703 -17.191 16.427 1.00 76.88 198 LEU A N 1
ATOM 1540 C CA . LE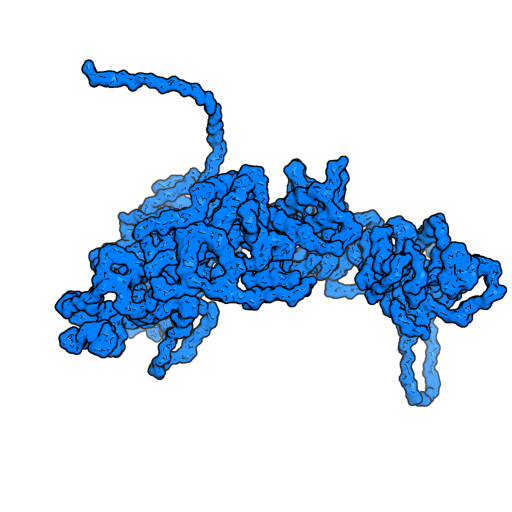U A 1 198 ? -0.577 -16.500 16.553 1.00 76.88 198 LEU A CA 1
ATOM 1541 C C . LEU A 1 198 ? -0.996 -15.846 15.227 1.00 76.88 198 LEU A C 1
ATOM 1543 O O . LEU A 1 198 ? -0.169 -15.444 14.406 1.00 76.88 198 LEU A O 1
ATOM 1547 N N . LEU A 1 199 ? -2.305 -15.669 15.026 1.00 71.50 199 LEU A N 1
ATOM 1548 C CA . LEU A 1 199 ? -2.857 -15.115 13.780 1.00 71.50 199 LEU A CA 1
ATOM 1549 C C . LEU A 1 199 ? -2.437 -13.660 13.478 1.00 71.50 199 LEU A C 1
ATOM 1551 O O . LEU A 1 199 ? -2.507 -13.253 12.318 1.00 71.50 199 LEU A O 1
ATOM 1555 N N . ASN A 1 200 ? -1.972 -12.894 14.469 1.00 63.59 200 ASN A N 1
ATOM 1556 C CA . ASN A 1 200 ? -1.400 -11.551 14.293 1.00 63.59 200 ASN A CA 1
ATOM 1557 C C . ASN A 1 200 ? 0.090 -11.548 13.911 1.00 63.59 200 ASN A C 1
ATOM 1559 O O . ASN A 1 200 ? 0.603 -10.505 13.499 1.00 63.59 200 ASN A O 1
ATOM 1563 N N . GLU A 1 201 ? 0.803 -12.666 14.041 1.00 66.12 201 GLU A N 1
ATOM 1564 C CA . GLU A 1 201 ? 2.224 -12.726 13.706 1.00 66.12 201 GLU A CA 1
ATOM 1565 C C . GLU A 1 201 ? 2.437 -12.775 12.191 1.00 66.12 201 GLU A C 1
ATOM 1567 O O . GLU A 1 201 ? 1.824 -13.569 11.480 1.00 66.12 201 GLU A O 1
ATOM 1572 N N . LYS A 1 202 ? 3.396 -11.994 11.681 1.00 59.12 202 LYS A N 1
ATOM 1573 C CA . LYS A 1 202 ? 3.760 -11.944 10.248 1.00 59.12 202 LYS A CA 1
ATOM 1574 C C . LYS A 1 202 ? 4.548 -13.186 9.772 1.00 59.12 202 LYS A C 1
ATOM 1576 O O . LYS A 1 202 ? 5.365 -13.084 8.861 1.00 59.12 202 LYS A O 1
ATOM 1581 N N . LYS A 1 203 ? 4.340 -14.338 10.422 1.00 63.88 203 LYS A N 1
ATOM 1582 C CA . LYS A 1 203 ? 5.039 -15.619 10.202 1.00 63.88 203 LYS A CA 1
ATOM 1583 C C . LYS A 1 203 ? 4.252 -16.607 9.321 1.00 63.88 203 LYS A C 1
ATOM 1585 O O . LYS A 1 203 ? 4.806 -17.634 8.936 1.00 63.88 203 LYS A O 1
ATOM 1590 N N . HIS A 1 204 ? 2.986 -16.324 8.996 1.00 64.75 204 HIS A N 1
ATOM 1591 C CA . HIS A 1 204 ? 2.150 -17.143 8.101 1.00 64.75 204 HIS A CA 1
ATOM 1592 C C . HIS A 1 204 ? 1.930 -16.476 6.730 1.00 64.75 204 HIS A C 1
ATOM 1594 O O . HIS A 1 204 ? 2.126 -15.271 6.568 1.00 64.75 204 HIS A O 1
ATOM 1600 N N . GLY A 1 205 ? 1.603 -17.289 5.722 1.00 67.38 205 GLY A N 1
ATOM 1601 C CA . GLY A 1 205 ? 1.366 -16.875 4.337 1.00 67.38 205 GLY A CA 1
ATOM 1602 C C . GLY A 1 205 ? -0.118 -16.867 3.955 1.00 67.38 205 GLY A C 1
ATOM 1603 O O . GLY A 1 205 ? -0.998 -16.685 4.791 1.00 67.38 205 GLY A O 1
ATOM 1604 N N . ASP A 1 206 ? -0.419 -17.085 2.670 1.00 69.00 206 ASP A N 1
ATOM 1605 C CA . ASP A 1 206 ? -1.807 -17.232 2.209 1.00 69.00 206 ASP A CA 1
ATOM 1606 C C . ASP A 1 206 ? -2.444 -18.466 2.865 1.00 69.00 206 ASP A C 1
ATOM 1608 O O . ASP A 1 206 ? -1.998 -19.596 2.662 1.00 69.00 206 ASP A O 1
ATOM 1612 N N . THR A 1 207 ? -3.471 -18.252 3.684 1.00 78.62 207 THR A N 1
ATOM 1613 C CA . THR A 1 207 ? -4.080 -19.310 4.499 1.00 78.62 207 THR A CA 1
ATOM 1614 C C . THR A 1 207 ? -5.025 -20.214 3.715 1.00 78.62 207 THR A C 1
ATOM 1616 O O . THR A 1 207 ? -5.433 -21.261 4.208 1.00 78.62 207 THR A O 1
ATOM 1619 N N . ARG A 1 208 ? -5.391 -19.841 2.485 1.00 78.69 208 ARG A N 1
ATOM 1620 C CA . ARG A 1 208 ? -6.384 -20.565 1.681 1.00 78.69 208 ARG A CA 1
ATOM 1621 C C . ARG A 1 208 ? -5.814 -21.873 1.136 1.00 78.69 208 ARG A C 1
ATOM 1623 O O . ARG A 1 208 ? -4.714 -21.879 0.586 1.00 78.69 208 ARG A O 1
ATOM 1630 N N . LEU A 1 209 ? -6.604 -22.950 1.200 1.00 79.38 209 LEU A N 1
ATOM 1631 C CA . LEU A 1 209 ? -6.287 -24.221 0.530 1.00 79.38 209 LEU A CA 1
ATOM 1632 C C . LEU A 1 209 ? -5.856 -24.011 -0.933 1.00 79.38 209 LEU A C 1
ATOM 1634 O O . LEU A 1 209 ? -6.482 -23.247 -1.676 1.00 79.38 209 LEU A O 1
ATOM 1638 N N . SER A 1 210 ? -4.843 -24.759 -1.383 1.00 83.12 210 SER A N 1
ATOM 1639 C CA . SER A 1 210 ? -4.478 -24.789 -2.805 1.00 83.12 210 SER A CA 1
ATOM 1640 C C . SER A 1 210 ? -5.644 -25.301 -3.663 1.00 83.12 210 SER A C 1
ATOM 1642 O O . SER A 1 210 ? -6.517 -26.027 -3.189 1.00 83.12 210 SER A O 1
ATOM 1644 N N . SER A 1 211 ? -5.649 -25.017 -4.970 1.00 80.44 211 SER A N 1
ATOM 1645 C CA . SER A 1 211 ? -6.700 -25.529 -5.869 1.00 80.44 211 SER A CA 1
ATOM 1646 C C . SER A 1 211 ? -6.754 -27.066 -5.973 1.00 80.44 211 SER A C 1
ATOM 1648 O O . SER A 1 211 ? -7.744 -27.591 -6.485 1.00 80.44 211 SER A O 1
ATOM 1650 N N . ARG A 1 212 ? -5.723 -27.784 -5.495 1.00 88.12 212 ARG A N 1
ATOM 1651 C CA . ARG A 1 212 ? -5.720 -29.247 -5.328 1.00 88.12 212 ARG A CA 1
ATOM 1652 C C . ARG A 1 212 ? -6.378 -29.632 -4.002 1.00 88.12 212 ARG A C 1
ATOM 1654 O O . ARG A 1 212 ? -7.384 -30.335 -4.006 1.00 88.12 212 ARG A O 1
ATOM 1661 N N . HIS A 1 213 ? -5.864 -29.106 -2.891 1.00 90.25 213 HIS A N 1
ATOM 1662 C CA . HIS A 1 213 ? -6.327 -29.421 -1.533 1.00 90.25 213 HIS A CA 1
ATOM 1663 C C . HIS A 1 213 ? -7.781 -28.986 -1.303 1.00 90.25 213 HIS A C 1
ATOM 1665 O O . HIS A 1 213 ? -8.559 -29.726 -0.713 1.00 90.25 213 HIS A O 1
ATOM 1671 N N . PHE A 1 214 ? -8.211 -27.868 -1.896 1.00 87.69 214 PHE A N 1
ATOM 1672 C CA . PHE A 1 214 ? -9.614 -27.442 -1.922 1.00 87.69 214 PHE A CA 1
ATOM 1673 C C . PHE A 1 214 ? -10.531 -28.468 -2.603 1.00 87.69 214 PHE A C 1
ATOM 1675 O O . PHE A 1 214 ? -11.612 -28.763 -2.099 1.00 87.69 214 PHE A O 1
ATOM 1682 N N . ARG A 1 215 ? -10.104 -29.063 -3.728 1.00 88.88 215 ARG A N 1
ATOM 1683 C CA . ARG A 1 215 ? -10.875 -30.135 -4.383 1.00 88.88 215 ARG A CA 1
ATOM 1684 C C . ARG A 1 215 ? -10.955 -31.376 -3.498 1.00 88.88 215 ARG A C 1
ATOM 1686 O O . ARG A 1 215 ? -12.022 -31.974 -3.432 1.00 88.88 215 ARG A O 1
ATOM 1693 N N . MET A 1 216 ? -9.872 -31.736 -2.808 1.00 92.31 216 MET A N 1
ATOM 1694 C CA . MET A 1 216 ? -9.869 -32.864 -1.870 1.00 92.31 216 MET A CA 1
ATOM 1695 C C . MET A 1 216 ? -10.865 -32.632 -0.727 1.00 92.31 216 MET A C 1
ATOM 1697 O O . MET A 1 216 ? -11.763 -33.444 -0.512 1.00 92.31 216 MET A O 1
ATOM 1701 N N . ALA A 1 217 ? -10.769 -31.474 -0.073 1.00 90.25 217 ALA A N 1
ATOM 1702 C CA . ALA A 1 217 ? -11.624 -31.076 1.037 1.00 90.25 217 ALA A CA 1
ATOM 1703 C C . ALA A 1 217 ? -13.117 -31.019 0.657 1.00 90.25 217 ALA A C 1
ATOM 1705 O O . ALA A 1 217 ? -13.962 -31.544 1.380 1.00 90.25 217 ALA A O 1
ATOM 1706 N N . VAL A 1 218 ? -13.464 -30.445 -0.503 1.00 89.69 218 VAL A N 1
ATOM 1707 C CA . VAL A 1 218 ? -14.863 -30.390 -0.967 1.00 89.69 218 VAL A CA 1
ATOM 1708 C C . VAL A 1 218 ? -15.406 -31.779 -1.327 1.00 89.69 218 VAL A C 1
ATOM 1710 O O . VAL A 1 218 ? -16.574 -32.057 -1.059 1.00 89.69 218 VAL A O 1
ATOM 1713 N N . MET A 1 219 ? -14.588 -32.673 -1.890 1.00 93.44 219 MET A N 1
ATOM 1714 C CA . MET A 1 219 ? -15.018 -34.046 -2.188 1.00 93.44 219 MET A CA 1
ATOM 1715 C C . MET A 1 219 ? -15.226 -34.877 -0.913 1.00 93.44 219 MET A C 1
ATOM 1717 O O . MET A 1 219 ? -16.197 -35.632 -0.853 1.00 93.44 219 MET A O 1
ATOM 1721 N N . PHE A 1 220 ? -14.410 -34.679 0.131 1.00 94.69 220 PHE A N 1
ATOM 1722 C CA . PHE A 1 220 ? -14.684 -35.251 1.456 1.00 94.69 220 PHE A CA 1
ATOM 1723 C C . PHE A 1 220 ? -16.019 -34.755 2.019 1.00 94.69 220 PHE A C 1
ATOM 1725 O O . PHE A 1 220 ? -16.857 -35.560 2.423 1.00 94.69 220 PHE A O 1
ATOM 1732 N N . MET A 1 221 ? -16.265 -33.440 1.983 1.00 91.75 221 MET A N 1
ATOM 1733 C CA . MET A 1 221 ? -17.532 -32.873 2.455 1.00 91.75 221 MET A CA 1
ATOM 1734 C C . MET A 1 221 ? -18.731 -33.410 1.664 1.00 91.75 221 MET A C 1
ATOM 1736 O O . MET A 1 221 ? -19.755 -33.735 2.261 1.00 91.75 221 MET A O 1
ATOM 1740 N N . ALA A 1 222 ? -18.607 -33.584 0.345 1.00 90.94 222 ALA A N 1
ATOM 1741 C CA . ALA A 1 222 ? -19.641 -34.218 -0.472 1.00 90.94 222 ALA A CA 1
ATOM 1742 C C . ALA A 1 222 ? -19.874 -35.694 -0.090 1.00 90.94 222 ALA A C 1
ATOM 1744 O O . ALA A 1 222 ? -21.022 -36.131 -0.043 1.00 90.94 222 ALA A O 1
ATOM 1745 N N . TYR A 1 223 ? -18.816 -36.452 0.222 1.00 94.62 223 TYR A N 1
ATOM 1746 C CA . TYR A 1 223 ? -18.897 -37.847 0.678 1.00 94.62 223 TYR A CA 1
ATOM 1747 C C . TYR A 1 223 ? -19.547 -37.978 2.062 1.00 94.62 223 TYR A C 1
ATOM 1749 O O . TYR A 1 223 ? -20.403 -38.843 2.258 1.00 94.62 223 TYR A O 1
ATOM 1757 N N . ALA A 1 224 ? -19.198 -37.096 3.000 1.00 92.88 224 ALA A N 1
ATOM 1758 C CA . ALA A 1 224 ? -19.791 -37.062 4.332 1.00 92.88 224 ALA A CA 1
ATOM 1759 C C . ALA A 1 224 ? -21.275 -36.643 4.282 1.00 92.88 224 ALA A C 1
ATOM 1761 O O . ALA A 1 224 ? -22.125 -37.322 4.856 1.00 92.88 224 ALA A O 1
ATOM 1762 N N . LEU A 1 225 ? -21.615 -35.594 3.522 1.00 90.75 225 LEU A N 1
ATOM 1763 C CA . LEU A 1 225 ? -23.000 -35.140 3.336 1.00 90.75 225 LEU A CA 1
ATOM 1764 C C . LEU A 1 225 ? -23.873 -36.177 2.607 1.00 90.75 225 LEU A C 1
ATOM 1766 O O . LEU A 1 225 ? -25.025 -36.366 2.988 1.00 90.75 225 LEU A O 1
ATOM 1770 N N . ALA A 1 226 ? -23.341 -36.890 1.607 1.00 92.75 226 ALA A N 1
ATOM 1771 C CA . ALA A 1 226 ? -24.075 -37.933 0.875 1.00 92.75 226 ALA A CA 1
ATOM 1772 C C . ALA A 1 226 ? -24.410 -39.182 1.720 1.00 92.75 226 ALA A C 1
ATOM 1774 O O . ALA A 1 226 ? -25.220 -40.006 1.296 1.00 92.75 226 ALA A O 1
ATOM 1775 N N . LYS A 1 227 ? -23.806 -39.340 2.908 1.00 93.75 227 LYS A N 1
ATOM 1776 C CA . LYS A 1 227 ? -24.161 -40.393 3.877 1.00 93.75 227 LYS A CA 1
ATOM 1777 C C . LYS A 1 227 ? -25.303 -39.990 4.820 1.00 93.75 227 LYS A C 1
ATOM 1779 O O . LYS A 1 227 ? -25.823 -40.859 5.516 1.00 93.75 227 LYS A O 1
ATOM 1784 N N . ILE A 1 228 ? -25.705 -38.716 4.856 1.00 90.50 228 ILE A N 1
ATOM 1785 C CA . ILE A 1 228 ? -26.792 -38.223 5.714 1.00 90.50 228 ILE A CA 1
ATOM 1786 C C . ILE A 1 228 ? -28.143 -38.494 5.018 1.00 90.50 228 ILE A C 1
ATOM 1788 O O . ILE A 1 228 ? -28.417 -37.871 3.992 1.00 90.50 228 ILE A O 1
ATOM 1792 N N . PRO A 1 229 ? -29.034 -39.362 5.547 1.00 86.19 229 PRO A N 1
ATOM 1793 C CA . PRO A 1 229 ? -30.240 -39.788 4.820 1.00 86.19 229 PRO A CA 1
ATOM 1794 C C . PRO A 1 229 ? -31.279 -38.685 4.555 1.00 86.19 229 PRO A C 1
ATOM 1796 O O . PRO A 1 229 ? -32.159 -38.860 3.714 1.00 86.19 229 PRO A O 1
ATOM 1799 N N . THR A 1 230 ? -31.207 -37.568 5.282 1.00 82.88 230 THR A N 1
ATOM 1800 C CA . THR A 1 230 ? -32.058 -36.377 5.113 1.00 82.88 230 THR A CA 1
ATOM 1801 C C . THR A 1 230 ? -31.553 -35.418 4.031 1.00 82.88 230 THR A C 1
ATOM 1803 O O . THR A 1 230 ? -32.314 -34.553 3.597 1.00 82.88 230 THR A O 1
ATOM 1806 N N . MET A 1 231 ? -30.300 -35.550 3.582 1.00 83.44 231 MET A N 1
ATOM 1807 C CA . MET A 1 231 ? -29.667 -34.598 2.668 1.00 83.44 231 MET A CA 1
ATOM 1808 C C . MET A 1 231 ? -29.815 -35.026 1.200 1.00 83.44 231 MET A C 1
ATOM 1810 O O . MET A 1 231 ? -29.440 -36.143 0.844 1.00 83.44 231 MET A O 1
ATOM 1814 N N . PRO A 1 232 ? -30.280 -34.142 0.294 1.00 86.81 232 PRO A N 1
ATOM 1815 C CA . PRO A 1 232 ? -30.427 -34.442 -1.131 1.00 86.81 232 PRO A CA 1
ATOM 1816 C C . PRO A 1 232 ? -29.085 -34.349 -1.885 1.00 86.81 232 PRO A C 1
ATOM 1818 O O . PRO A 1 232 ? -29.034 -33.854 -3.010 1.00 86.81 232 PRO A O 1
ATOM 1821 N N . ILE A 1 233 ? -27.984 -34.783 -1.263 1.00 87.81 233 ILE A N 1
ATOM 1822 C CA . ILE A 1 233 ? -26.639 -34.756 -1.845 1.00 87.81 233 ILE A CA 1
ATOM 1823 C C . ILE A 1 233 ? -26.333 -36.113 -2.476 1.00 87.81 233 ILE A C 1
ATOM 1825 O O . ILE A 1 233 ? -26.531 -37.174 -1.884 1.00 87.81 233 ILE A O 1
ATOM 1829 N N . HIS A 1 234 ? -25.855 -36.078 -3.713 1.00 87.81 234 HIS A N 1
ATOM 1830 C CA . HIS A 1 234 ? -25.474 -37.244 -4.495 1.00 87.81 234 HIS A CA 1
ATOM 1831 C C . HIS A 1 234 ? -24.024 -37.095 -4.948 1.00 87.81 234 HIS A C 1
ATOM 1833 O O . HIS A 1 234 ? -23.575 -36.001 -5.302 1.00 87.81 234 HIS A O 1
ATOM 1839 N N . LEU A 1 235 ? -23.294 -38.208 -4.941 1.00 90.94 235 LEU A N 1
ATOM 1840 C CA . LEU A 1 235 ? -21.883 -38.278 -5.298 1.00 90.94 235 LEU A CA 1
ATOM 1841 C C . LEU A 1 235 ? -21.680 -39.455 -6.253 1.00 90.94 235 LEU A C 1
ATOM 1843 O O . LEU A 1 235 ? -21.905 -40.602 -5.879 1.00 90.94 235 LEU A O 1
ATOM 1847 N N . MET A 1 236 ? -21.292 -39.169 -7.496 1.00 89.69 236 MET A N 1
ATOM 1848 C CA . MET A 1 236 ? -21.128 -40.191 -8.538 1.00 89.69 236 MET A CA 1
ATOM 1849 C C . MET A 1 236 ? -19.779 -40.916 -8.447 1.00 89.69 236 MET A C 1
ATOM 1851 O O . MET A 1 236 ? -19.690 -42.088 -8.803 1.00 89.69 236 MET A O 1
ATOM 1855 N N . HIS A 1 237 ? -18.740 -40.230 -7.960 1.00 88.31 237 HIS A N 1
ATOM 1856 C CA . HIS A 1 237 ? -17.392 -40.771 -7.785 1.00 88.31 237 HIS A CA 1
ATOM 1857 C C . HIS A 1 237 ? -16.740 -40.167 -6.538 1.00 88.31 237 HIS A C 1
ATOM 1859 O O . HIS A 1 237 ? -16.705 -38.946 -6.402 1.00 88.31 237 HIS A O 1
ATOM 1865 N N . THR A 1 238 ? -16.187 -41.001 -5.655 1.00 89.12 238 THR A N 1
ATOM 1866 C CA . THR A 1 238 ? -15.633 -40.573 -4.357 1.00 89.12 238 THR A CA 1
ATOM 1867 C C . THR A 1 238 ? -14.424 -39.634 -4.482 1.00 89.12 238 THR A C 1
ATOM 1869 O O . THR A 1 238 ? -14.319 -38.672 -3.726 1.00 89.12 238 THR A O 1
ATOM 1872 N N . TYR A 1 239 ? -13.552 -39.867 -5.472 1.00 89.62 239 TYR A N 1
ATOM 1873 C CA . TYR A 1 239 ? -12.260 -39.175 -5.643 1.00 89.62 239 TYR A CA 1
ATOM 1874 C C . TYR A 1 239 ? -12.077 -38.562 -7.045 1.00 89.62 239 TYR A C 1
ATOM 1876 O O . TYR A 1 239 ? -10.960 -38.372 -7.523 1.00 89.62 239 TYR A O 1
ATOM 1884 N N . GLY A 1 240 ? -13.180 -38.258 -7.734 1.00 85.75 240 GLY A N 1
ATOM 1885 C CA . GLY A 1 240 ? -13.150 -37.789 -9.123 1.00 85.75 240 GLY A CA 1
ATOM 1886 C C . GLY A 1 240 ? -13.222 -38.914 -10.163 1.00 85.75 240 GLY A C 1
ATOM 1887 O O . GLY A 1 240 ? -13.383 -40.083 -9.820 1.00 85.75 240 GLY A O 1
ATOM 1888 N N . THR A 1 241 ? -13.137 -38.554 -11.447 1.00 82.69 241 THR A N 1
ATOM 1889 C CA . THR A 1 241 ? -13.194 -39.503 -12.584 1.00 82.69 241 THR A CA 1
ATOM 1890 C C . THR A 1 241 ? -11.827 -39.893 -13.147 1.00 82.69 241 THR A C 1
ATOM 1892 O O . THR A 1 241 ? -11.751 -40.820 -13.947 1.00 82.69 241 THR A O 1
ATOM 1895 N N . ASP A 1 242 ? -10.776 -39.149 -12.801 1.00 80.50 242 ASP A N 1
ATOM 1896 C CA . ASP A 1 242 ? -9.434 -39.237 -13.386 1.00 80.50 242 ASP A CA 1
ATOM 1897 C C . ASP A 1 242 ? -8.403 -38.700 -12.371 1.00 80.50 242 ASP A C 1
ATOM 1899 O O . ASP A 1 242 ? -8.753 -37.904 -11.490 1.00 80.50 242 ASP A O 1
ATOM 1903 N N . GLU A 1 243 ? -7.144 -39.116 -12.507 1.00 78.19 243 GLU A N 1
ATOM 1904 C CA . GLU A 1 243 ? -6.016 -38.698 -11.666 1.00 78.19 243 GLU A CA 1
ATOM 1905 C C . GLU A 1 243 ? -5.633 -37.226 -11.891 1.00 78.19 243 GLU A C 1
ATOM 1907 O O . GLU A 1 243 ? -5.196 -36.543 -10.961 1.00 78.19 243 GLU A O 1
ATOM 1912 N N . ASP A 1 244 ? -5.831 -36.706 -13.107 1.00 80.06 244 ASP A N 1
ATOM 1913 C CA . ASP A 1 244 ? -5.651 -35.282 -13.391 1.00 80.06 244 ASP A CA 1
ATOM 1914 C C . ASP A 1 244 ? -6.840 -34.470 -12.853 1.00 80.06 244 ASP A C 1
ATOM 1916 O O . ASP A 1 244 ? -7.894 -34.365 -13.489 1.00 80.06 244 ASP A O 1
ATOM 1920 N N . PHE A 1 245 ? -6.639 -33.814 -11.707 1.00 77.75 245 PHE A N 1
ATOM 1921 C CA . PHE A 1 245 ? -7.580 -32.868 -11.095 1.00 77.75 245 PHE A CA 1
ATOM 1922 C C . PHE A 1 245 ? -8.050 -31.747 -12.048 1.00 77.75 245 PHE A C 1
ATOM 1924 O O . PHE A 1 245 ? -9.072 -31.117 -11.775 1.00 77.75 245 PHE A O 1
ATOM 1931 N N . SER A 1 246 ? -7.342 -31.448 -13.142 1.00 76.44 246 SER A N 1
ATOM 1932 C CA . SER A 1 246 ? -7.740 -30.435 -14.130 1.00 76.44 246 SER A CA 1
ATOM 1933 C C . SER A 1 246 ? -8.744 -30.943 -15.176 1.00 76.44 246 SER A C 1
ATOM 1935 O O . SER A 1 246 ? -9.480 -30.135 -15.751 1.00 76.44 246 SER A O 1
ATOM 1937 N N . SER A 1 247 ? -8.824 -32.262 -15.384 1.00 81.69 247 SER A N 1
ATOM 1938 C CA . SER A 1 247 ? -9.661 -32.899 -16.413 1.00 81.69 247 SER A CA 1
ATOM 1939 C C . SER A 1 247 ? -11.167 -32.851 -16.108 1.00 81.69 247 SER A C 1
ATOM 1941 O O . SER A 1 247 ? -11.983 -32.764 -17.029 1.00 81.69 247 SER A O 1
ATOM 1943 N N . TRP A 1 248 ? -11.542 -32.846 -14.823 1.00 84.31 248 TRP A N 1
ATOM 1944 C CA . TRP A 1 248 ? -12.927 -32.890 -14.338 1.00 84.31 248 TRP A CA 1
ATOM 1945 C C . TRP A 1 248 ? -13.274 -31.717 -13.406 1.00 84.31 248 TRP A C 1
ATOM 1947 O O . TRP A 1 248 ? -12.404 -30.988 -12.910 1.00 84.31 248 TRP A O 1
ATOM 1957 N N . LYS A 1 249 ? -14.571 -31.508 -13.145 1.00 84.44 249 LYS A N 1
ATOM 1958 C CA . LYS A 1 249 ? -15.086 -30.452 -12.252 1.00 84.44 249 LYS A CA 1
ATOM 1959 C C . LYS A 1 249 ? -16.025 -31.062 -11.220 1.00 84.44 249 LYS A C 1
ATOM 1961 O O . LYS A 1 249 ? -16.818 -31.934 -11.550 1.00 84.44 249 LYS A O 1
ATOM 1966 N N . ILE A 1 250 ? -15.977 -30.559 -9.988 1.00 83.44 250 ILE A N 1
ATOM 1967 C CA . ILE A 1 250 ? -16.754 -31.091 -8.853 1.00 83.44 250 ILE A CA 1
ATOM 1968 C C . ILE A 1 250 ? -18.258 -31.150 -9.178 1.00 83.44 250 ILE A C 1
ATOM 1970 O O . ILE A 1 250 ? -18.903 -32.167 -8.948 1.00 83.44 250 ILE A O 1
ATOM 1974 N N . LYS A 1 251 ? -18.797 -30.095 -9.804 1.00 85.06 251 LYS A N 1
ATOM 1975 C CA . LYS A 1 251 ? -20.211 -30.000 -10.209 1.00 85.06 251 LYS A CA 1
ATOM 1976 C C . LYS A 1 251 ? -20.673 -31.024 -11.262 1.00 85.06 251 LYS A C 1
ATOM 1978 O O . LYS A 1 251 ? -21.869 -31.143 -11.497 1.00 85.06 251 LYS A O 1
ATOM 1983 N N . ASP A 1 252 ? -19.737 -31.707 -11.922 1.00 85.31 252 ASP A N 1
ATOM 1984 C CA . ASP A 1 252 ? -20.024 -32.758 -12.904 1.00 85.31 252 ASP A CA 1
ATOM 1985 C C . ASP A 1 252 ? -20.058 -34.153 -12.218 1.00 85.31 252 ASP A C 1
ATOM 1987 O O . ASP A 1 252 ? -20.316 -35.157 -12.875 1.00 85.31 252 ASP A O 1
ATOM 1991 N N . ILE A 1 253 ? -19.791 -34.214 -10.899 1.00 89.19 253 ILE A N 1
ATOM 1992 C CA . ILE A 1 253 ? -19.647 -35.438 -10.084 1.00 89.19 253 ILE A CA 1
ATOM 1993 C C . ILE A 1 253 ? -20.531 -35.410 -8.822 1.00 89.19 253 ILE A C 1
ATOM 1995 O O . ILE A 1 253 ? -20.985 -36.458 -8.362 1.00 89.19 253 ILE A O 1
ATOM 1999 N N . THR A 1 254 ? -20.810 -34.229 -8.265 1.00 89.12 254 THR A N 1
ATOM 2000 C CA . THR A 1 254 ? -21.768 -34.033 -7.168 1.00 89.12 254 THR A CA 1
ATOM 2001 C C . THR A 1 254 ? -22.640 -32.800 -7.389 1.00 89.12 254 THR A C 1
ATOM 2003 O O . THR A 1 254 ? -22.195 -31.780 -7.918 1.00 89.12 254 THR A O 1
ATOM 2006 N N . ASN A 1 255 ? -23.891 -32.882 -6.936 1.00 88.00 255 ASN A N 1
ATOM 2007 C CA . ASN A 1 255 ? -24.843 -31.774 -6.937 1.00 88.00 255 ASN A CA 1
ATOM 2008 C C . ASN A 1 255 ? -24.664 -30.802 -5.752 1.00 88.00 255 ASN A C 1
ATOM 2010 O O . ASN A 1 255 ? -25.509 -29.931 -5.578 1.00 88.00 255 ASN A O 1
ATOM 2014 N N . LEU A 1 256 ? -23.577 -30.892 -4.973 1.00 81.00 256 LEU A N 1
ATOM 2015 C CA . LEU A 1 256 ? -23.279 -29.964 -3.869 1.00 81.00 256 LEU A CA 1
ATOM 2016 C C . LEU A 1 256 ? -23.306 -28.477 -4.291 1.00 81.00 256 LEU A C 1
ATOM 2018 O O . LEU A 1 256 ? -23.684 -27.623 -3.499 1.00 81.00 256 LEU A O 1
ATOM 2022 N N . TYR A 1 257 ? -22.969 -28.176 -5.551 1.00 78.31 257 TYR A N 1
ATOM 2023 C CA . TYR A 1 257 ? -23.041 -26.831 -6.144 1.00 78.31 257 TYR A CA 1
ATOM 2024 C C . TYR A 1 257 ? -24.334 -26.549 -6.942 1.00 78.31 257 TYR A C 1
ATOM 2026 O O . TYR A 1 257 ? -24.398 -25.561 -7.672 1.00 78.31 257 TYR A O 1
ATOM 2034 N N . ALA A 1 258 ? -25.356 -27.409 -6.871 1.00 77.19 258 ALA A N 1
ATOM 2035 C CA . ALA A 1 258 ? -26.640 -27.184 -7.549 1.00 77.19 258 ALA A CA 1
ATOM 2036 C C . ALA A 1 258 ? -27.538 -26.180 -6.802 1.00 77.19 258 ALA A C 1
ATOM 2038 O O . ALA A 1 258 ? -28.405 -25.555 -7.410 1.00 77.19 258 ALA A O 1
ATOM 2039 N N . THR A 1 259 ? -27.310 -26.006 -5.499 1.00 66.38 259 THR A N 1
ATOM 2040 C CA . THR A 1 259 ? -27.909 -24.969 -4.650 1.00 66.38 259 THR A CA 1
ATOM 2041 C C . THR A 1 259 ? -26.805 -24.033 -4.147 1.00 66.38 259 THR A C 1
ATOM 2043 O O . THR A 1 259 ? -25.766 -24.533 -3.721 1.00 66.38 259 THR A O 1
ATOM 2046 N N . PRO A 1 260 ? -26.992 -22.697 -4.155 1.00 66.00 260 PRO A N 1
ATOM 2047 C CA . PRO A 1 260 ? -25.951 -21.754 -3.727 1.00 66.00 260 PRO A CA 1
ATOM 2048 C C . PRO A 1 260 ? -25.651 -21.825 -2.221 1.00 66.00 260 PRO A C 1
ATOM 2050 O O . PRO A 1 260 ? -24.563 -21.459 -1.789 1.00 66.00 260 PRO A O 1
ATOM 2053 N N . THR A 1 261 ? -26.598 -22.319 -1.421 1.00 72.19 261 THR A N 1
ATOM 2054 C CA . THR A 1 261 ? -26.449 -22.574 0.015 1.00 72.19 261 THR A CA 1
ATOM 2055 C C . THR A 1 261 ? -27.095 -23.909 0.386 1.00 72.19 261 THR A C 1
ATOM 2057 O O . THR A 1 261 ? -28.056 -24.344 -0.252 1.00 72.19 261 THR A O 1
ATOM 2060 N N . LEU A 1 262 ? -26.568 -24.560 1.427 1.00 75.00 262 LEU A N 1
ATOM 2061 C CA . LEU A 1 262 ? -27.135 -25.763 2.040 1.00 75.00 262 LEU A CA 1
ATOM 2062 C C . LEU A 1 262 ? -27.392 -25.474 3.523 1.00 75.00 262 LEU A C 1
ATOM 2064 O O . LEU A 1 262 ? -26.484 -25.047 4.234 1.00 75.00 262 LEU A O 1
ATOM 2068 N N . THR A 1 263 ? -28.620 -25.695 3.992 1.00 80.38 263 THR A N 1
ATOM 2069 C CA . THR A 1 263 ? -29.000 -25.475 5.396 1.00 80.38 263 THR A CA 1
ATOM 2070 C C . THR A 1 263 ? -29.052 -26.807 6.134 1.00 80.38 263 THR A C 1
ATOM 2072 O O . THR A 1 263 ? -29.932 -27.624 5.872 1.00 80.38 263 THR A O 1
ATOM 2075 N N . LEU A 1 264 ? -28.122 -27.011 7.067 1.00 80.31 264 LEU A N 1
ATOM 2076 C CA . LEU A 1 264 ? -28.115 -28.150 7.988 1.00 80.31 264 LEU A CA 1
ATOM 2077 C C . LEU A 1 264 ? -28.901 -27.789 9.256 1.00 80.31 264 LEU A C 1
ATOM 2079 O O . LEU A 1 264 ? -28.749 -26.683 9.774 1.00 80.31 264 LEU A O 1
ATOM 2083 N N . ARG A 1 265 ? -29.712 -28.709 9.785 1.00 82.75 265 ARG A N 1
ATOM 2084 C CA . ARG A 1 265 ? -30.263 -28.602 11.148 1.00 82.75 265 ARG A CA 1
ATOM 2085 C C . ARG A 1 265 ? -29.242 -29.114 12.163 1.00 82.75 265 ARG A C 1
ATOM 2087 O O . ARG A 1 265 ? -28.282 -29.784 11.791 1.00 82.75 265 ARG A O 1
ATOM 2094 N N . LEU A 1 266 ? -29.483 -28.880 13.454 1.00 81.88 266 LEU A N 1
ATOM 2095 C CA . LEU A 1 266 ? -28.623 -29.393 14.530 1.00 81.88 266 LEU A CA 1
ATOM 2096 C C . LEU A 1 266 ? -28.433 -30.922 14.462 1.00 81.88 266 LEU A C 1
ATOM 2098 O O . LEU A 1 266 ? -27.320 -31.403 14.648 1.00 81.88 266 LEU A O 1
ATOM 2102 N N . ASP A 1 267 ? -29.484 -31.679 14.138 1.00 82.81 267 ASP A N 1
ATOM 2103 C CA . ASP A 1 267 ? -29.402 -33.141 14.004 1.00 82.81 267 ASP A CA 1
ATOM 2104 C C . ASP A 1 267 ? -28.629 -33.573 12.746 1.00 82.81 267 ASP A C 1
ATOM 2106 O O . ASP A 1 267 ? -27.863 -34.538 12.793 1.00 82.81 267 ASP A O 1
ATOM 2110 N N . ASP A 1 268 ? -28.754 -32.832 11.637 1.00 84.69 268 ASP A N 1
ATOM 2111 C CA . ASP A 1 268 ? -27.954 -33.066 10.427 1.00 84.69 268 ASP A CA 1
ATOM 2112 C C . ASP A 1 268 ? -26.472 -32.732 10.682 1.00 84.69 268 ASP A C 1
ATOM 2114 O O . ASP A 1 268 ? -25.589 -33.44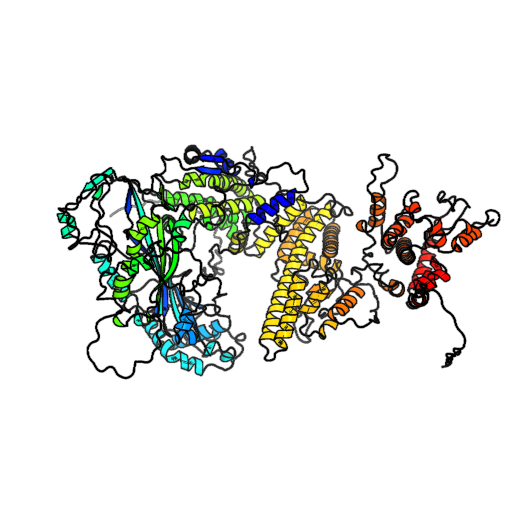6 10.219 1.00 84.69 268 ASP A O 1
ATOM 2118 N N . LEU A 1 269 ? -26.185 -31.681 11.461 1.00 86.19 269 LEU A N 1
ATOM 2119 C CA . LEU A 1 269 ? -24.832 -31.261 11.842 1.00 86.19 269 LEU A CA 1
ATOM 2120 C C . LEU A 1 269 ? -24.173 -32.255 12.815 1.00 86.19 269 LEU A C 1
ATOM 2122 O O . LEU A 1 269 ? -23.002 -32.592 12.646 1.00 86.19 269 LEU A O 1
ATOM 2126 N N . LYS A 1 270 ? -24.929 -32.784 13.788 1.00 87.06 270 LYS A N 1
ATOM 2127 C CA . LYS A 1 270 ? -24.487 -33.884 14.665 1.00 87.06 270 LYS A CA 1
ATOM 2128 C C . LYS A 1 270 ? -24.238 -35.170 13.874 1.00 87.06 270 LYS A C 1
ATOM 2130 O O . LYS A 1 270 ? -23.233 -35.838 14.105 1.00 87.06 270 LYS A O 1
ATOM 2135 N N . SER A 1 271 ? -25.096 -35.474 12.898 1.00 89.81 271 SER A N 1
ATOM 2136 C CA . SER A 1 271 ? -24.889 -36.596 11.973 1.00 89.81 271 SER A CA 1
ATOM 2137 C C . SER A 1 271 ? -23.626 -36.394 11.128 1.00 89.81 271 SER A C 1
ATOM 2139 O O . SER A 1 271 ? -22.809 -37.304 11.026 1.00 89.81 271 SER A O 1
ATOM 2141 N N . LEU A 1 272 ? -23.417 -35.192 10.578 1.00 91.19 272 LEU A N 1
ATOM 2142 C CA . LEU A 1 272 ? -22.228 -34.844 9.798 1.00 91.19 272 LEU A CA 1
ATOM 2143 C C . LEU A 1 272 ? -20.945 -34.982 10.625 1.00 91.19 272 LEU A C 1
ATOM 2145 O O . LEU A 1 272 ? -19.983 -35.562 10.138 1.00 91.19 272 LEU A O 1
ATOM 2149 N N . HIS A 1 273 ? -20.946 -34.511 11.874 1.00 92.62 273 HIS A N 1
ATOM 2150 C CA . HIS A 1 273 ? -19.832 -34.676 12.810 1.00 92.62 273 HIS A CA 1
ATOM 2151 C C . HIS A 1 273 ? -19.483 -36.153 13.027 1.00 92.62 273 HIS A C 1
ATOM 2153 O O . HIS A 1 273 ? -18.345 -36.555 12.791 1.00 92.62 273 HIS A O 1
ATOM 2159 N N . GLN A 1 274 ? -20.469 -36.969 13.411 1.00 94.38 274 GLN A N 1
ATOM 2160 C CA . GLN A 1 274 ? -20.275 -38.401 13.658 1.00 94.38 274 GLN A CA 1
ATOM 2161 C C . GLN A 1 274 ? -19.795 -39.139 12.402 1.00 94.38 274 GLN A C 1
ATOM 2163 O O . GLN A 1 274 ? -18.937 -40.016 12.491 1.00 94.38 274 GLN A O 1
ATOM 2168 N N . ILE A 1 275 ? -20.298 -38.764 11.223 1.00 94.94 275 ILE A N 1
ATOM 2169 C CA . ILE A 1 275 ? -19.830 -39.298 9.941 1.00 94.94 275 ILE A CA 1
ATOM 2170 C C . ILE A 1 275 ? -18.384 -38.866 9.678 1.00 94.94 275 ILE A C 1
ATOM 2172 O O . ILE A 1 275 ? -17.564 -39.724 9.382 1.00 94.94 275 ILE A O 1
ATOM 2176 N N . MET A 1 276 ? -18.040 -37.582 9.823 1.00 94.69 276 MET A N 1
ATOM 2177 C CA . MET A 1 276 ? -16.675 -37.091 9.599 1.00 94.69 276 MET A CA 1
ATOM 2178 C C . MET A 1 276 ? -15.655 -37.814 10.486 1.00 94.69 276 MET A C 1
ATOM 2180 O O . MET A 1 276 ? -14.647 -38.287 9.969 1.00 94.69 276 MET A O 1
ATOM 2184 N N . VAL A 1 277 ? -15.952 -37.966 11.780 1.00 94.31 277 VAL A N 1
ATOM 2185 C CA . VAL A 1 277 ? -15.099 -38.690 12.737 1.00 94.31 277 VAL A CA 1
ATOM 2186 C C . VAL A 1 277 ? -14.976 -40.175 12.381 1.00 94.31 277 VAL A C 1
ATOM 2188 O O . VAL A 1 277 ? -13.886 -40.727 12.445 1.00 94.31 277 VAL A O 1
ATOM 2191 N N . SER A 1 278 ? -16.067 -40.835 11.978 1.00 94.88 278 SER A N 1
ATOM 2192 C CA . SER A 1 278 ? -16.067 -42.286 11.722 1.00 94.88 278 SER A CA 1
ATOM 2193 C C . SER A 1 278 ? -15.607 -42.712 10.323 1.00 94.88 278 SER A C 1
ATOM 2195 O O . SER A 1 278 ? -15.425 -43.910 10.103 1.00 94.88 278 SER A O 1
ATOM 2197 N N . VAL A 1 279 ? -15.437 -41.785 9.367 1.00 95.19 279 VAL A N 1
ATOM 2198 C CA . VAL A 1 279 ? -15.053 -42.129 7.982 1.00 95.19 279 VAL A CA 1
ATOM 2199 C C . VAL A 1 279 ? -13.805 -41.426 7.449 1.00 95.19 279 VAL A C 1
ATOM 2201 O O . VAL A 1 279 ? -13.403 -41.773 6.342 1.00 95.19 279 VAL A O 1
ATOM 2204 N N . TRP A 1 280 ? -13.197 -40.469 8.166 1.00 95.00 280 TRP A N 1
ATOM 2205 C CA . TRP A 1 280 ? -12.004 -39.757 7.674 1.00 95.00 280 TRP A CA 1
ATOM 2206 C C . TRP A 1 280 ? -10.845 -40.713 7.375 1.00 95.00 280 TRP A C 1
ATOM 2208 O O . TRP A 1 280 ? -10.421 -40.787 6.225 1.00 95.00 280 TRP A O 1
ATOM 2218 N N . ASP A 1 281 ? -10.396 -41.494 8.361 1.00 94.44 281 ASP A N 1
ATOM 2219 C CA . ASP A 1 281 ? -9.198 -42.338 8.232 1.00 94.44 281 ASP A CA 1
ATOM 2220 C C . ASP A 1 281 ? -9.336 -43.355 7.092 1.00 94.44 281 ASP A C 1
ATOM 2222 O O . ASP A 1 281 ? -8.477 -43.436 6.218 1.00 94.44 281 ASP A O 1
ATOM 2226 N N . ALA A 1 282 ? -10.473 -44.057 7.027 1.00 94.75 282 ALA A N 1
ATOM 2227 C CA . ALA A 1 282 ? -10.774 -44.996 5.947 1.00 94.75 282 ALA A CA 1
ATOM 2228 C C . ALA A 1 282 ? -10.872 -44.303 4.573 1.00 94.75 282 ALA A C 1
ATOM 2230 O O . ALA A 1 282 ? -10.433 -44.853 3.567 1.00 94.75 282 ALA A O 1
ATOM 2231 N N . TRP A 1 283 ? -11.410 -43.079 4.510 1.00 96.06 283 TRP A N 1
ATOM 2232 C CA . TRP A 1 283 ? -11.483 -42.305 3.267 1.00 96.06 283 TRP A CA 1
ATOM 2233 C C . TRP A 1 283 ? -10.119 -41.742 2.833 1.00 96.06 283 TRP A C 1
ATOM 2235 O O . TRP A 1 283 ? -9.903 -41.542 1.636 1.00 96.06 283 TRP A O 1
ATOM 2245 N N . VAL A 1 284 ? -9.184 -41.526 3.761 1.00 95.38 284 VAL A N 1
ATOM 2246 C CA . VAL A 1 284 ? -7.779 -41.215 3.456 1.00 95.38 284 VAL A CA 1
ATOM 2247 C C . VAL A 1 284 ? -7.011 -42.480 3.060 1.00 95.38 284 VAL A C 1
ATOM 2249 O O . VAL A 1 284 ? -6.213 -42.431 2.126 1.00 95.38 284 VAL A O 1
ATOM 2252 N N . GLU A 1 285 ? -7.265 -43.630 3.690 1.00 94.31 285 GLU A N 1
ATOM 2253 C CA . GLU A 1 285 ? -6.658 -44.916 3.320 1.00 94.31 285 GLU A CA 1
ATOM 2254 C C . GLU A 1 285 ? -7.051 -45.328 1.890 1.00 94.31 285 GLU A C 1
ATOM 2256 O O . GLU A 1 285 ? -6.166 -45.566 1.065 1.00 94.31 285 GLU A O 1
ATOM 2261 N N . GLU A 1 286 ? -8.351 -45.304 1.567 1.00 94.88 286 GLU A N 1
ATOM 2262 C CA . GLU A 1 286 ? -8.918 -45.637 0.247 1.00 94.88 286 GLU A CA 1
ATOM 2263 C C . GLU A 1 286 ? -8.605 -44.607 -0.865 1.00 94.88 286 GLU A C 1
ATOM 2265 O O . GLU A 1 286 ? -8.916 -44.848 -2.037 1.00 94.88 286 GLU A O 1
ATOM 2270 N N . ALA A 1 287 ? -7.989 -43.460 -0.545 1.00 93.00 287 ALA A N 1
ATOM 2271 C CA . ALA A 1 287 ? -7.722 -42.408 -1.527 1.00 93.00 287 ALA A CA 1
ATOM 2272 C C . ALA A 1 287 ? -6.704 -42.847 -2.613 1.00 93.00 287 ALA A C 1
ATOM 2274 O O . ALA A 1 287 ? -5.673 -43.446 -2.291 1.00 93.00 287 ALA A O 1
ATOM 2275 N N . PRO A 1 288 ? -6.923 -42.514 -3.905 1.00 91.69 288 PRO A N 1
ATOM 2276 C CA . PRO A 1 288 ? -6.016 -42.890 -4.991 1.00 91.69 288 PRO A CA 1
ATOM 2277 C C . PRO A 1 288 ? -4.573 -42.393 -4.786 1.00 91.69 288 PRO A C 1
ATOM 2279 O O . PRO A 1 288 ? -4.378 -41.307 -4.237 1.00 91.69 288 PRO A O 1
ATOM 2282 N N . PRO A 1 289 ? -3.543 -43.079 -5.322 1.00 89.19 289 PRO A N 1
ATOM 2283 C CA . PRO A 1 289 ? -2.150 -42.625 -5.214 1.00 89.19 289 PRO A CA 1
ATOM 2284 C C . PRO A 1 289 ? -1.924 -41.193 -5.729 1.00 89.19 289 PRO A C 1
ATOM 2286 O O . PRO A 1 289 ? -1.158 -40.430 -5.145 1.00 89.19 289 PRO A O 1
ATOM 2289 N N . SER A 1 290 ? -2.659 -40.784 -6.768 1.00 88.56 290 SER A N 1
ATOM 2290 C CA . SER A 1 290 ? -2.667 -39.422 -7.324 1.00 88.56 290 SER A CA 1
ATOM 2291 C C . SER A 1 290 ? -3.170 -38.338 -6.353 1.00 88.56 290 SER A C 1
ATOM 2293 O O . SER A 1 290 ? -2.884 -37.154 -6.551 1.00 88.56 290 SER A O 1
ATOM 2295 N N . TRP A 1 291 ? -3.863 -38.718 -5.277 1.00 90.56 291 TRP A N 1
ATOM 2296 C CA . TRP A 1 291 ? -4.276 -37.837 -4.179 1.00 90.56 291 TRP A CA 1
ATOM 2297 C C . TRP A 1 291 ? -3.240 -37.769 -3.046 1.00 90.56 291 TRP A C 1
ATOM 2299 O O . TRP A 1 291 ? -3.251 -36.808 -2.286 1.00 90.56 291 TRP A O 1
ATOM 2309 N N . LYS A 1 292 ? -2.320 -38.736 -2.966 1.00 91.69 292 LYS A N 1
ATOM 2310 C CA . LYS A 1 292 ? -1.332 -38.881 -1.880 1.00 91.69 292 LYS A CA 1
ATOM 2311 C C . LYS A 1 292 ? 0.065 -38.340 -2.218 1.00 91.69 292 LYS A C 1
ATOM 2313 O O . LYS A 1 292 ? 0.896 -38.186 -1.336 1.00 91.69 292 LYS A O 1
ATOM 2318 N N . VAL A 1 293 ? 0.321 -37.999 -3.488 1.00 88.88 293 VAL A N 1
ATOM 2319 C CA . VAL A 1 293 ? 1.654 -37.629 -4.028 1.00 88.88 293 VAL A CA 1
ATOM 2320 C C . VAL A 1 293 ? 2.398 -36.527 -3.253 1.00 88.88 293 VAL A C 1
ATOM 2322 O O . VAL A 1 293 ? 3.622 -36.527 -3.259 1.00 88.88 293 VAL A O 1
ATOM 2325 N N . ASP A 1 294 ? 1.697 -35.570 -2.635 1.00 89.19 294 ASP A N 1
ATOM 2326 C CA . ASP A 1 294 ? 2.317 -34.481 -1.856 1.00 89.19 294 ASP A CA 1
ATOM 2327 C C . ASP A 1 294 ? 2.293 -34.711 -0.332 1.00 89.19 294 ASP A C 1
ATOM 2329 O O . ASP A 1 294 ? 2.648 -33.810 0.423 1.00 89.19 294 ASP A O 1
ATOM 2333 N N . GLY A 1 295 ? 1.858 -35.890 0.129 1.00 91.19 295 GLY A N 1
ATOM 2334 C CA . GLY A 1 295 ? 1.752 -36.260 1.544 1.00 91.19 295 GLY A CA 1
ATOM 2335 C C . GLY A 1 295 ? 0.734 -35.455 2.360 1.00 91.19 295 GLY A C 1
ATOM 2336 O O . GLY A 1 295 ? 0.474 -35.802 3.510 1.00 91.19 295 GLY A O 1
ATOM 2337 N N . TRP A 1 296 ? 0.126 -34.401 1.802 1.00 93.81 296 TRP A N 1
ATOM 2338 C CA . TRP A 1 296 ? -0.711 -33.459 2.552 1.00 93.81 296 TRP A CA 1
ATOM 2339 C C . TRP A 1 296 ? -1.941 -34.146 3.148 1.00 93.81 296 TRP A C 1
ATOM 2341 O O . TRP A 1 296 ? -2.221 -34.001 4.335 1.00 93.81 296 TRP A O 1
ATOM 2351 N N . LEU A 1 297 ? -2.628 -34.961 2.342 1.00 92.62 297 LEU A N 1
ATOM 2352 C CA . LEU A 1 297 ? -3.855 -35.649 2.746 1.00 92.62 297 LEU A CA 1
ATOM 2353 C C . LEU A 1 297 ? -3.634 -36.688 3.860 1.00 92.62 297 LEU A C 1
ATOM 2355 O O . LEU A 1 297 ? -4.544 -36.943 4.639 1.00 92.62 297 LEU A O 1
ATOM 2359 N N . GLU A 1 298 ? -2.437 -37.272 3.939 1.00 93.25 298 GLU A N 1
ATOM 2360 C CA . GLU A 1 298 ? -2.082 -38.295 4.936 1.00 93.25 298 GLU A CA 1
ATOM 2361 C C . GLU A 1 298 ? -1.462 -37.693 6.208 1.00 93.25 298 GLU A C 1
ATOM 2363 O O . GLU A 1 298 ? -1.300 -38.390 7.204 1.00 93.25 298 GLU A O 1
ATOM 2368 N N . SER A 1 299 ? -1.121 -36.400 6.187 1.00 92.69 299 SER A N 1
ATOM 2369 C CA . SER A 1 299 ? -0.467 -35.691 7.296 1.00 92.69 299 SER A CA 1
ATOM 2370 C C . SER A 1 299 ? -1.360 -34.672 8.005 1.00 92.69 299 SER A C 1
ATOM 2372 O O . SER A 1 299 ? -0.917 -34.101 8.999 1.00 92.69 299 SER A O 1
ATOM 2374 N N . HIS A 1 300 ? -2.592 -34.438 7.535 1.00 94.69 300 HIS A N 1
ATOM 2375 C CA . HIS A 1 300 ? -3.508 -33.428 8.080 1.00 94.69 300 HIS A CA 1
ATOM 2376 C C . HIS A 1 300 ? -4.905 -33.995 8.377 1.00 94.69 300 HIS A C 1
ATOM 2378 O O . HIS A 1 300 ? -5.371 -34.902 7.693 1.00 94.69 300 HIS A O 1
ATOM 2384 N N . VAL A 1 301 ? -5.612 -33.400 9.344 1.00 94.94 301 VAL A N 1
ATOM 2385 C CA . VAL A 1 301 ? -7.007 -33.727 9.701 1.00 94.94 301 VAL A CA 1
ATOM 2386 C C . VAL A 1 301 ? -7.894 -32.469 9.752 1.00 94.94 301 VAL A C 1
ATOM 2388 O O . VAL A 1 301 ? -7.427 -31.412 10.184 1.00 94.94 301 VAL A O 1
ATOM 2391 N N . PRO A 1 302 ? -9.172 -32.532 9.327 1.00 94.56 302 PRO A N 1
ATOM 2392 C CA . PRO A 1 302 ? -10.090 -31.396 9.403 1.00 94.56 302 PRO A CA 1
ATOM 2393 C C . PRO A 1 302 ? -10.615 -31.156 10.831 1.00 94.56 302 PRO A C 1
ATOM 2395 O O . PRO A 1 302 ? -11.469 -31.891 11.333 1.00 94.56 302 PRO A O 1
ATOM 2398 N N . LEU A 1 303 ? -10.151 -30.069 11.451 1.00 94.06 303 LEU A N 1
ATOM 2399 C CA . LEU A 1 303 ? -10.705 -29.497 12.682 1.00 94.06 303 LEU A CA 1
ATOM 2400 C C . LEU A 1 303 ? -11.758 -28.433 12.349 1.00 94.06 303 LEU A C 1
ATOM 2402 O O . LEU A 1 303 ? -11.574 -27.654 11.407 1.00 94.06 303 LEU A O 1
ATOM 2406 N N . SER A 1 304 ? -12.798 -28.294 13.171 1.00 92.44 304 SER A N 1
ATOM 2407 C CA . SER A 1 304 ? -13.649 -27.099 13.122 1.00 92.44 304 SER A CA 1
ATOM 2408 C C . SER A 1 304 ? -13.041 -25.895 13.837 1.00 92.44 304 SER A C 1
ATOM 2410 O O . SER A 1 304 ? -12.539 -25.992 14.959 1.00 92.44 304 SER A O 1
ATOM 2412 N N . VAL A 1 305 ? -13.154 -24.739 13.184 1.00 90.56 305 VAL A N 1
ATOM 2413 C CA . VAL A 1 305 ? -12.727 -23.429 13.678 1.00 90.56 305 VAL A CA 1
ATOM 2414 C C . VAL A 1 305 ? -13.886 -22.443 13.545 1.00 90.56 305 VAL A C 1
ATOM 2416 O O . VAL A 1 305 ? -14.416 -22.219 12.454 1.00 90.56 305 VAL A O 1
ATOM 2419 N N . ALA A 1 306 ? -14.277 -21.834 14.662 1.00 87.31 306 ALA A N 1
ATOM 2420 C CA . ALA A 1 306 ? -15.444 -20.965 14.771 1.00 87.31 306 ALA A CA 1
ATOM 2421 C C . ALA A 1 306 ? -15.029 -19.629 15.417 1.00 87.31 306 ALA A C 1
ATOM 2423 O O . ALA A 1 306 ? -14.594 -19.626 16.564 1.00 87.31 306 ALA A O 1
ATOM 2424 N N . CYS A 1 307 ? -15.138 -18.482 14.728 1.00 80.56 307 CYS A N 1
ATOM 2425 C CA . CYS A 1 307 ? -14.810 -17.173 15.333 1.00 80.56 307 CYS A CA 1
ATOM 2426 C C . CYS A 1 307 ? -15.887 -16.098 15.166 1.00 80.56 307 CYS A C 1
ATOM 2428 O O . CYS A 1 307 ? -16.369 -15.860 14.061 1.00 80.56 307 CYS A O 1
ATOM 2430 N N . ARG A 1 308 ? -16.193 -15.421 16.283 1.00 74.56 308 ARG A N 1
ATOM 2431 C CA . ARG A 1 308 ? -17.199 -14.377 16.549 1.00 74.56 308 ARG A CA 1
ATOM 2432 C C . ARG A 1 308 ? -16.508 -13.015 16.633 1.00 74.56 308 ARG A C 1
ATOM 2434 O O . ARG A 1 308 ? -15.454 -12.931 17.257 1.00 74.56 308 ARG A O 1
ATOM 2441 N N . TYR A 1 309 ? -17.067 -11.963 16.037 1.00 67.69 309 TYR A N 1
ATOM 2442 C CA . TYR A 1 309 ? -16.433 -10.635 16.026 1.00 67.69 309 TYR A CA 1
ATOM 2443 C C . TYR A 1 309 ? -17.458 -9.493 16.065 1.00 67.69 309 TYR A C 1
ATOM 2445 O O . TYR A 1 309 ? -18.514 -9.601 15.445 1.00 67.69 309 TYR A O 1
ATOM 2453 N N . GLY A 1 310 ? -17.131 -8.401 16.764 1.00 58.75 310 GLY A N 1
ATOM 2454 C CA . GLY A 1 310 ? -17.925 -7.168 16.821 1.00 58.75 310 GLY A CA 1
ATOM 2455 C C . GLY A 1 310 ? -19.247 -7.307 17.579 1.00 58.75 310 GLY A C 1
ATOM 2456 O O . GLY A 1 310 ? -20.240 -6.702 17.184 1.00 58.75 310 GLY A O 1
ATOM 2457 N N . GLN A 1 311 ? -19.288 -8.149 18.615 1.00 58.09 311 GLN A N 1
ATOM 2458 C CA . GLN A 1 311 ? -20.546 -8.541 19.264 1.00 58.09 311 GLN A CA 1
ATOM 2459 C C . GLN A 1 311 ? -21.114 -7.448 20.174 1.00 58.09 311 GLN A C 1
ATOM 2461 O O . GLN A 1 311 ? -22.334 -7.337 20.282 1.00 58.09 311 GLN A O 1
ATOM 2466 N N . ASN A 1 312 ? -20.247 -6.698 20.870 1.00 71.44 312 ASN A N 1
ATOM 2467 C CA . ASN A 1 312 ? -20.608 -5.823 21.986 1.00 71.44 312 ASN A CA 1
ATOM 2468 C C . ASN A 1 312 ? -21.570 -6.502 22.988 1.00 71.44 312 ASN A C 1
ATOM 2470 O O . ASN A 1 312 ? -22.474 -5.861 23.526 1.00 71.44 312 ASN A O 1
ATOM 2474 N N . GLN A 1 313 ? -21.420 -7.821 23.192 1.00 76.25 313 GLN A N 1
ATOM 2475 C CA . GLN A 1 313 ? -22.288 -8.614 24.067 1.00 76.25 313 GLN A CA 1
ATOM 2476 C C . GLN A 1 313 ? -21.914 -8.309 25.520 1.00 76.25 313 GLN A C 1
ATOM 2478 O O . GLN A 1 313 ? -20.777 -8.608 25.889 1.00 76.25 313 GLN A O 1
ATOM 2483 N N . PRO A 1 314 ? -22.816 -7.746 26.348 1.00 81.25 314 PRO A N 1
ATOM 2484 C CA . PRO A 1 314 ? -22.560 -7.590 27.774 1.00 81.25 314 PRO A CA 1
ATOM 2485 C C . PRO A 1 314 ? -22.406 -8.979 28.392 1.00 81.25 314 PRO A C 1
ATOM 2487 O O . PRO A 1 314 ? -23.323 -9.792 28.290 1.00 81.25 314 PRO A O 1
ATOM 2490 N N . ILE A 1 315 ? -21.252 -9.249 28.998 1.00 79.81 315 ILE A N 1
ATOM 2491 C CA . ILE A 1 315 ? -20.953 -10.549 29.621 1.00 79.81 315 ILE A CA 1
ATOM 2492 C C . ILE A 1 315 ? -21.004 -10.507 31.137 1.00 79.81 315 ILE A C 1
ATOM 2494 O O . ILE A 1 315 ? -21.159 -11.553 31.745 1.00 79.81 315 ILE A O 1
ATOM 2498 N N . THR A 1 316 ? -20.908 -9.339 31.773 1.00 71.06 316 THR A N 1
ATOM 2499 C CA . THR A 1 316 ? -21.072 -9.241 33.226 1.00 71.06 316 THR A CA 1
ATOM 2500 C C . THR A 1 316 ? -21.942 -8.050 33.611 1.00 71.06 316 THR A C 1
ATOM 2502 O O . THR A 1 316 ? -21.937 -6.991 32.983 1.00 71.06 316 THR A O 1
ATOM 2505 N N . SER A 1 317 ? -22.716 -8.254 34.671 1.00 66.44 317 SER A N 1
ATOM 2506 C CA . SER A 1 317 ? -23.587 -7.274 35.314 1.00 66.44 317 SER A CA 1
ATOM 2507 C C . SER A 1 317 ? -23.267 -7.198 36.804 1.00 66.44 317 SER A C 1
ATOM 2509 O O . SER A 1 317 ? -22.685 -8.125 37.373 1.00 66.44 317 SER A O 1
ATOM 2511 N N . LEU A 1 318 ? -23.705 -6.127 37.467 1.00 62.53 318 LEU A N 1
ATOM 2512 C CA . LEU A 1 318 ? -23.773 -6.092 38.933 1.00 62.53 318 LEU A CA 1
ATOM 2513 C C . LEU A 1 318 ? -24.954 -6.924 39.475 1.00 62.53 318 LEU A C 1
ATOM 2515 O O . LEU A 1 318 ? -24.875 -7.432 40.584 1.00 62.53 318 LEU A O 1
ATOM 2519 N N . ASP A 1 319 ? -26.013 -7.134 38.680 1.00 71.75 319 ASP A N 1
ATOM 2520 C CA . ASP A 1 319 ? -27.116 -8.048 39.016 1.00 71.75 319 ASP A CA 1
ATOM 2521 C C . ASP A 1 319 ? -26.652 -9.526 39.025 1.00 71.75 319 ASP A C 1
ATOM 2523 O O . ASP A 1 319 ? -26.221 -10.021 37.972 1.00 71.75 319 ASP A O 1
ATOM 2527 N N . PRO A 1 320 ? -26.784 -10.260 40.151 1.00 72.88 320 PRO A N 1
ATOM 2528 C CA . PRO A 1 320 ? -26.457 -11.685 40.233 1.00 72.88 320 PRO A CA 1
ATOM 2529 C C . PRO A 1 320 ? -27.364 -12.582 39.379 1.00 72.88 320 PRO A C 1
ATOM 2531 O O . PRO A 1 320 ? -26.933 -13.655 38.946 1.00 72.88 320 PRO A O 1
ATOM 2534 N N . ASN A 1 321 ? -28.608 -12.169 39.105 1.00 77.75 321 ASN A N 1
ATOM 2535 C CA . ASN A 1 321 ? -29.542 -12.968 38.308 1.00 77.75 321 ASN A CA 1
ATOM 2536 C C . ASN A 1 321 ? -29.074 -13.035 36.851 1.00 77.75 321 ASN A C 1
ATOM 2538 O O . ASN A 1 321 ? -28.961 -14.125 36.294 1.00 77.75 321 ASN A O 1
ATOM 2542 N N . ALA A 1 322 ? -28.724 -11.891 36.257 1.00 77.69 322 ALA A N 1
ATOM 2543 C CA . ALA A 1 322 ? -28.120 -11.830 34.932 1.00 77.69 322 ALA A CA 1
ATOM 2544 C C . ALA A 1 322 ? -26.761 -12.560 34.860 1.00 77.69 322 ALA A C 1
ATOM 2546 O O . ALA A 1 322 ? -26.539 -13.282 33.888 1.00 77.69 322 ALA A O 1
ATOM 2547 N N . ARG A 1 323 ? -25.911 -12.516 35.905 1.00 80.31 323 ARG A N 1
ATOM 2548 C CA . ARG A 1 323 ? -24.707 -13.379 35.970 1.00 80.31 323 ARG A CA 1
ATOM 2549 C C . ARG A 1 323 ? -25.061 -14.871 35.914 1.00 80.31 323 ARG A C 1
ATOM 2551 O O . ARG A 1 323 ? -24.432 -15.607 35.164 1.00 80.31 323 ARG A O 1
ATOM 2558 N N . SER A 1 324 ? -26.081 -15.302 36.658 1.00 83.50 324 SER A N 1
ATOM 2559 C CA . SER A 1 324 ? -26.545 -16.703 36.696 1.00 83.50 324 SER A CA 1
ATOM 2560 C C . SER A 1 324 ? -27.226 -17.152 35.393 1.00 83.50 324 SER A C 1
ATOM 2562 O O . SER A 1 324 ? -27.275 -18.345 35.083 1.00 83.50 324 SER A O 1
ATOM 2564 N N . VAL A 1 325 ? -27.781 -16.209 34.624 1.00 85.12 325 VAL A N 1
ATOM 2565 C CA . VAL A 1 325 ? -28.287 -16.452 33.266 1.00 85.12 325 VAL A CA 1
ATOM 2566 C C . VAL A 1 325 ? -27.127 -16.606 32.286 1.00 85.12 325 VAL A C 1
ATOM 2568 O O . VAL A 1 325 ? -27.140 -17.555 31.510 1.00 85.12 325 VAL A O 1
ATOM 2571 N N . GLU A 1 326 ? -26.105 -15.750 32.345 1.00 84.94 326 GLU A N 1
ATOM 2572 C CA . GLU A 1 326 ? -24.957 -15.846 31.435 1.00 84.94 326 GLU A CA 1
ATOM 2573 C C . GLU A 1 326 ? -24.073 -17.072 31.741 1.00 84.94 326 GLU A C 1
ATOM 2575 O O . GLU A 1 326 ? -23.695 -17.783 30.813 1.00 84.94 326 GLU A O 1
ATOM 2580 N N . GLU A 1 327 ? -23.873 -17.444 33.012 1.00 87.62 327 GLU A N 1
ATOM 2581 C CA . GLU A 1 327 ? -23.234 -18.718 33.399 1.00 87.62 327 GLU A CA 1
ATOM 2582 C C . GLU A 1 327 ? -23.952 -19.924 32.763 1.00 87.62 327 GLU A C 1
ATOM 2584 O O . GLU A 1 327 ? -23.319 -20.856 32.260 1.00 87.62 327 GLU A O 1
ATOM 2589 N N . ARG A 1 328 ? -25.292 -19.879 32.708 1.00 85.88 328 ARG A N 1
ATOM 2590 C CA . ARG A 1 328 ? -26.105 -20.893 32.026 1.00 85.88 328 ARG A CA 1
ATOM 2591 C C . ARG A 1 328 ? -25.990 -20.807 30.505 1.00 85.88 328 ARG A C 1
ATOM 2593 O O . ARG A 1 328 ? -25.924 -21.857 29.874 1.00 85.88 328 ARG A O 1
ATOM 2600 N N . ASN A 1 329 ? -25.953 -19.608 29.922 1.00 84.44 329 ASN A N 1
ATOM 2601 C CA . ASN A 1 329 ? -25.771 -19.413 28.480 1.00 84.44 329 ASN A CA 1
ATOM 2602 C C . ASN A 1 329 ? -24.448 -20.035 28.017 1.00 84.44 329 ASN A C 1
ATOM 2604 O O . ASN A 1 329 ? -24.446 -20.838 27.088 1.00 84.44 329 ASN A O 1
ATOM 2608 N N . TRP A 1 330 ? -23.349 -19.755 28.722 1.00 86.50 330 TRP A N 1
ATOM 2609 C CA . TRP A 1 330 ? -22.051 -20.380 28.465 1.00 86.50 330 TRP A CA 1
ATOM 2610 C C . TRP A 1 330 ? -22.114 -21.898 28.647 1.00 86.50 330 TRP A C 1
ATOM 2612 O O . TRP A 1 330 ? -21.634 -22.635 27.792 1.00 86.50 330 TRP A O 1
ATOM 2622 N N . GLN A 1 331 ? -22.764 -22.396 29.704 1.00 87.25 331 GLN A N 1
ATOM 2623 C CA . GLN A 1 331 ? -22.921 -23.839 29.922 1.00 87.25 331 GLN A CA 1
ATOM 2624 C C . GLN A 1 331 ? -23.676 -24.567 28.792 1.00 87.25 331 GLN A C 1
ATOM 2626 O O . GLN A 1 331 ? -23.455 -25.768 28.601 1.00 87.25 331 GLN A O 1
ATOM 2631 N N . VAL A 1 332 ? -24.547 -23.876 28.044 1.00 83.56 332 VAL A N 1
ATOM 2632 C CA . VAL A 1 332 ? -25.285 -24.460 26.911 1.00 83.56 332 VAL A CA 1
ATOM 2633 C C . VAL A 1 332 ? -24.687 -24.161 25.528 1.00 83.56 332 VAL A C 1
ATOM 2635 O O . VAL A 1 332 ? -25.014 -24.883 24.585 1.00 83.56 332 VAL A O 1
ATOM 2638 N N . GLU A 1 333 ? -23.814 -23.153 25.388 1.00 79.00 333 GLU A N 1
ATOM 2639 C CA . GLU A 1 333 ? -23.334 -22.677 24.077 1.00 79.00 333 GLU A CA 1
ATOM 2640 C C . GLU A 1 333 ? -22.505 -23.731 23.325 1.00 79.00 333 GLU A C 1
ATOM 2642 O O . GLU A 1 333 ? -22.644 -23.832 22.107 1.00 79.00 333 GLU A O 1
ATOM 2647 N N . ARG A 1 334 ? -21.647 -24.504 24.019 1.00 83.62 334 ARG A N 1
ATOM 2648 C CA . ARG A 1 334 ? -20.753 -25.538 23.439 1.00 83.62 334 ARG A CA 1
ATOM 2649 C C . ARG A 1 334 ? -20.400 -26.654 24.426 1.00 83.62 334 ARG A C 1
ATOM 2651 O O . ARG A 1 334 ? -20.511 -26.486 25.639 1.00 83.62 334 ARG A O 1
ATOM 2658 N N . GLU A 1 335 ? -19.899 -27.769 23.899 1.00 85.12 335 GLU A N 1
ATOM 2659 C CA . GLU A 1 335 ? -19.237 -28.833 24.665 1.00 85.12 335 GLU A CA 1
ATOM 2660 C C . GLU A 1 335 ? -17.731 -28.527 24.833 1.00 85.12 335 GLU A C 1
ATOM 2662 O O . GLU A 1 335 ? -16.886 -28.913 24.029 1.00 85.12 335 GLU A O 1
ATOM 2667 N N . TYR A 1 336 ? -17.387 -27.771 25.882 1.00 88.00 336 TYR A N 1
ATOM 2668 C CA . TYR A 1 336 ? -16.027 -27.248 26.112 1.00 88.00 336 TYR A CA 1
ATOM 2669 C C . TYR A 1 336 ? -14.964 -28.312 26.459 1.00 88.00 336 TYR A C 1
ATOM 2671 O O . TYR A 1 336 ? -13.786 -27.972 26.535 1.00 88.00 336 TYR A O 1
ATOM 2679 N N . SER A 1 337 ? -15.335 -29.582 26.648 1.00 87.81 337 SER A N 1
ATOM 2680 C CA . SER A 1 337 ? -14.387 -30.690 26.851 1.00 87.81 337 SER A CA 1
ATOM 2681 C C . SER A 1 337 ? -13.557 -31.013 25.609 1.00 87.81 337 SER A C 1
ATOM 2683 O O . SER A 1 337 ? -12.417 -31.447 25.757 1.00 87.81 337 SER A O 1
ATOM 2685 N N . ASN A 1 338 ? -14.111 -30.766 24.416 1.00 88.94 338 ASN A N 1
ATOM 2686 C CA . ASN A 1 338 ? -13.535 -31.155 23.121 1.00 88.94 338 ASN A CA 1
ATOM 2687 C C . ASN A 1 338 ? -12.872 -29.957 22.399 1.00 88.94 338 ASN A C 1
ATOM 2689 O O . ASN A 1 338 ? -12.448 -30.047 21.244 1.00 88.94 338 ASN A O 1
ATOM 2693 N N . ILE A 1 339 ? -12.813 -28.803 23.067 1.00 91.50 339 ILE A N 1
ATOM 2694 C CA . ILE A 1 339 ? -12.222 -27.560 22.569 1.00 91.50 339 ILE A CA 1
ATOM 2695 C C . ILE A 1 339 ? -10.810 -27.435 23.136 1.00 91.50 339 ILE A C 1
ATOM 2697 O O . ILE A 1 339 ? -10.637 -27.495 24.348 1.00 91.50 339 ILE A O 1
ATOM 2701 N N . ARG A 1 340 ? -9.811 -27.197 22.280 1.00 90.44 340 ARG A N 1
ATOM 2702 C CA . ARG A 1 340 ? -8.418 -27.000 22.714 1.00 90.44 340 ARG A CA 1
ATOM 2703 C C . ARG A 1 340 ? -8.126 -25.547 23.040 1.00 90.44 340 ARG A C 1
ATOM 2705 O O . ARG A 1 340 ? -7.704 -25.239 24.154 1.00 90.44 340 ARG A O 1
ATOM 2712 N N . TYR A 1 341 ? -8.377 -24.657 22.079 1.00 91.12 341 TYR A N 1
ATOM 2713 C CA . TYR A 1 341 ? -8.131 -23.224 22.226 1.00 91.12 341 TYR A CA 1
ATOM 2714 C C . TYR A 1 341 ? -9.430 -22.424 22.188 1.00 91.12 341 TYR A C 1
ATOM 2716 O O . TYR A 1 341 ? -10.246 -22.547 21.271 1.00 91.12 341 TYR A O 1
ATOM 2724 N N . LEU A 1 342 ? -9.565 -21.546 23.178 1.00 90.81 342 LEU A N 1
ATOM 2725 C CA . LEU A 1 342 ? -10.580 -20.508 23.256 1.00 90.81 342 LEU A CA 1
ATOM 2726 C C . LEU A 1 342 ? -9.851 -19.162 23.327 1.00 90.81 342 LEU A C 1
ATOM 2728 O O . LEU A 1 342 ? -9.341 -18.788 24.377 1.00 90.81 342 LEU A O 1
ATOM 2732 N N . SER A 1 343 ? -9.764 -18.437 22.213 1.00 89.88 343 SER A N 1
ATOM 2733 C CA . SER A 1 343 ? -9.309 -17.038 22.230 1.00 89.88 343 SER A CA 1
ATOM 2734 C C . SER A 1 343 ? -10.519 -16.123 22.403 1.00 89.88 343 SER A C 1
ATOM 2736 O O . SER A 1 343 ? -11.563 -16.388 21.814 1.00 89.88 343 SER A O 1
ATOM 2738 N N . MET A 1 344 ? -10.411 -15.036 23.159 1.00 87.25 344 MET A N 1
ATOM 2739 C CA . MET A 1 344 ? -11.476 -14.035 23.268 1.00 87.25 344 MET A CA 1
ATOM 2740 C C . MET A 1 344 ? -10.927 -12.642 23.557 1.00 87.25 344 MET A C 1
ATOM 2742 O O . MET A 1 344 ? -9.885 -12.514 24.192 1.00 87.25 344 MET A O 1
ATOM 2746 N N . ALA A 1 345 ? -11.647 -11.606 23.130 1.00 85.94 345 ALA A N 1
ATOM 2747 C CA . ALA A 1 345 ? -11.390 -10.236 23.554 1.00 85.94 345 ALA A CA 1
ATOM 2748 C C . ALA A 1 345 ? -12.452 -9.802 24.567 1.00 85.94 345 ALA A C 1
ATOM 2750 O O . ALA A 1 345 ? -13.635 -9.712 24.223 1.00 85.94 345 ALA A O 1
ATOM 2751 N N . ILE A 1 346 ? -12.012 -9.542 25.799 1.00 86.19 346 ILE A N 1
ATOM 2752 C CA . ILE A 1 346 ? -12.830 -8.936 26.852 1.00 86.19 346 ILE A CA 1
ATOM 2753 C C . ILE A 1 346 ? -12.543 -7.437 26.831 1.00 86.19 346 ILE A C 1
ATOM 2755 O O . ILE A 1 346 ? -11.383 -7.020 26.887 1.00 86.19 346 ILE A O 1
ATOM 2759 N N . ALA A 1 347 ? -13.600 -6.638 26.740 1.00 87.62 347 ALA A N 1
ATOM 2760 C CA . ALA A 1 347 ? -13.530 -5.193 26.628 1.00 87.62 347 ALA A CA 1
ATOM 2761 C C . ALA A 1 347 ? -14.293 -4.511 27.769 1.00 87.62 347 ALA A C 1
ATOM 2763 O O . ALA A 1 347 ? -15.469 -4.795 27.983 1.00 87.62 347 ALA A O 1
ATOM 2764 N N . THR A 1 348 ? -13.640 -3.596 28.483 1.00 87.81 348 THR A N 1
ATOM 2765 C CA . THR A 1 348 ? -14.247 -2.809 29.568 1.00 87.81 348 THR A CA 1
ATOM 2766 C C . THR A 1 348 ? -14.492 -1.378 29.103 1.00 87.81 348 THR A C 1
ATOM 2768 O O . THR A 1 348 ? -13.561 -0.725 28.638 1.00 87.81 348 THR A O 1
ATOM 2771 N N . ASP A 1 349 ? -15.714 -0.864 29.253 1.00 89.06 349 ASP A N 1
ATOM 2772 C CA . ASP A 1 349 ? -16.007 0.555 29.018 1.00 89.06 349 ASP A CA 1
ATOM 2773 C C . ASP A 1 349 ? -15.672 1.379 30.262 1.00 89.06 349 ASP A C 1
ATOM 2775 O O . ASP A 1 349 ? -16.423 1.385 31.239 1.00 89.06 349 ASP A O 1
ATOM 2779 N N . LEU A 1 350 ? -14.567 2.123 30.203 1.00 89.81 350 LEU A N 1
ATOM 2780 C CA . LEU A 1 350 ? -14.218 3.115 31.209 1.00 89.81 350 LEU A CA 1
ATOM 2781 C C . LEU A 1 350 ? -14.940 4.434 30.917 1.00 89.81 350 LEU A C 1
ATOM 2783 O O . LEU A 1 350 ? -14.694 5.095 29.905 1.00 89.81 350 LEU A O 1
ATOM 2787 N N . THR A 1 351 ? -15.805 4.851 31.837 1.00 89.19 351 THR A N 1
ATOM 2788 C CA . THR A 1 351 ? -16.501 6.142 31.796 1.00 89.19 351 THR A CA 1
ATOM 2789 C C . THR A 1 351 ? -16.115 7.030 32.974 1.00 89.19 351 THR A C 1
ATOM 2791 O O . THR A 1 351 ? -15.657 6.565 34.017 1.00 89.19 351 THR A O 1
ATOM 2794 N N . CYS A 1 352 ? -16.309 8.337 32.802 1.00 89.62 352 CYS A N 1
ATOM 2795 C CA . CYS A 1 352 ? -16.030 9.350 33.810 1.00 89.62 352 CYS A CA 1
ATOM 2796 C C . CYS A 1 352 ? -17.166 10.387 33.828 1.00 89.62 352 CYS A C 1
ATOM 2798 O O . CYS A 1 352 ? -17.714 10.713 32.772 1.00 89.62 352 CYS A O 1
ATOM 2800 N N . LYS A 1 353 ? -17.558 10.891 35.005 1.00 90.12 353 LYS A N 1
ATOM 2801 C CA . LYS A 1 353 ? -18.640 11.882 35.184 1.00 90.12 353 LYS A CA 1
ATOM 2802 C C . LYS A 1 353 ? -18.282 12.906 36.270 1.00 90.12 353 LYS A C 1
ATOM 2804 O O . LYS A 1 353 ? -17.760 12.506 37.310 1.00 90.12 353 LYS A O 1
ATOM 2809 N N . PRO A 1 354 ? -18.617 14.199 36.098 1.00 89.50 354 PRO A N 1
ATOM 2810 C CA . PRO A 1 354 ? -18.433 15.194 37.146 1.00 89.50 354 PRO A CA 1
ATOM 2811 C C . PRO A 1 354 ? -19.547 15.109 38.209 1.00 89.50 354 PRO A C 1
ATOM 2813 O O . PRO A 1 354 ? -20.738 15.253 37.919 1.00 89.50 354 PRO A O 1
ATOM 2816 N 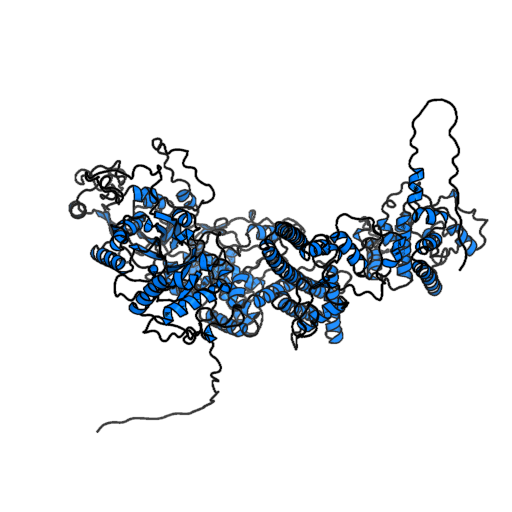N . VAL A 1 355 ? -19.142 14.906 39.459 1.00 88.69 355 VAL A N 1
ATOM 2817 C CA . VAL A 1 355 ? -19.983 14.831 40.660 1.00 88.69 355 VAL A CA 1
ATOM 2818 C C . VAL A 1 355 ? -20.336 16.233 41.163 1.00 88.69 355 VAL A C 1
ATOM 2820 O O . VAL A 1 355 ? -19.512 17.147 41.140 1.00 88.69 355 VAL A O 1
ATOM 2823 N N . ARG A 1 356 ? -21.571 16.414 41.649 1.00 87.19 356 ARG A N 1
ATOM 2824 C CA . ARG A 1 356 ? -22.021 17.661 42.294 1.00 87.19 356 ARG A CA 1
ATOM 2825 C C . ARG A 1 356 ? -21.678 17.689 43.785 1.00 87.19 356 ARG A C 1
ATOM 2827 O O . ARG A 1 356 ? -21.310 18.739 44.305 1.00 87.19 356 ARG A O 1
ATOM 2834 N N . SER A 1 357 ? -21.853 16.560 44.461 1.00 87.56 357 SER A N 1
ATOM 2835 C CA . SER A 1 357 ? -21.552 16.356 45.880 1.00 87.56 357 SER A CA 1
ATOM 2836 C C . SER A 1 357 ? -21.412 14.863 46.162 1.00 87.56 357 SER A C 1
ATOM 2838 O O . SER A 1 357 ? -22.182 14.070 45.624 1.00 87.56 357 SER A O 1
ATOM 2840 N N . TRP A 1 358 ? -20.473 14.487 47.020 1.00 87.44 358 TRP A N 1
ATOM 2841 C CA . TRP A 1 358 ? -20.373 13.125 47.541 1.00 87.44 358 TRP A CA 1
ATOM 2842 C C . TRP A 1 358 ? -21.321 12.946 48.732 1.00 87.44 358 TRP A C 1
ATOM 2844 O O . TRP A 1 358 ? -21.531 13.888 49.499 1.00 87.44 358 TRP A O 1
ATOM 2854 N N . GLN A 1 359 ? -21.901 11.757 48.863 1.00 89.25 359 GLN A N 1
ATOM 2855 C CA . GLN A 1 359 ? -22.687 11.325 50.014 1.00 89.25 359 GLN A CA 1
ATOM 2856 C C . GLN A 1 359 ? -22.028 10.079 50.604 1.00 89.25 359 GLN A C 1
ATOM 2858 O O . GLN A 1 359 ? -21.750 9.133 49.875 1.00 89.25 359 GLN A O 1
ATOM 2863 N N . GLU A 1 360 ? -21.777 10.104 51.908 1.00 88.38 360 GLU A N 1
ATOM 2864 C CA . GLU A 1 360 ? -21.222 8.985 52.674 1.00 88.38 360 GLU A CA 1
ATOM 2865 C C . GLU A 1 360 ? -22.200 7.800 52.675 1.00 88.38 360 GLU A C 1
ATOM 2867 O O . GLU A 1 360 ? -23.418 7.994 52.789 1.00 88.38 360 GLU A O 1
ATOM 2872 N N . VAL A 1 361 ? -21.674 6.590 52.499 1.00 87.12 361 VAL A N 1
ATOM 2873 C CA . VAL A 1 361 ? -22.435 5.338 52.579 1.00 87.12 361 VAL A CA 1
ATOM 2874 C C . VAL A 1 361 ? -22.505 4.912 54.051 1.00 87.12 361 VAL A C 1
ATOM 2876 O O . VAL A 1 361 ? -21.468 4.925 54.712 1.00 87.12 361 VAL A O 1
ATOM 2879 N N . PRO A 1 362 ? -23.682 4.558 54.600 1.00 88.31 362 PRO A N 1
ATOM 2880 C CA . PRO A 1 362 ? -23.784 4.080 55.977 1.00 88.31 362 PRO A CA 1
ATOM 2881 C C . PRO A 1 362 ? -22.930 2.828 56.214 1.00 88.31 362 PRO A C 1
ATOM 2883 O O . PRO A 1 362 ? -22.931 1.913 55.387 1.00 88.31 362 PRO A O 1
ATOM 2886 N N . ASN A 1 363 ? -22.263 2.751 57.371 1.00 87.88 363 ASN A N 1
ATOM 2887 C CA . ASN A 1 363 ? -21.472 1.579 57.762 1.00 87.88 363 ASN A CA 1
ATOM 2888 C C . ASN A 1 363 ? -22.316 0.292 57.728 1.00 87.88 363 ASN A C 1
ATOM 2890 O O . ASN A 1 363 ? -21.814 -0.763 57.349 1.00 87.88 363 ASN A O 1
ATOM 2894 N N . GLU A 1 364 ? -23.604 0.378 58.074 1.00 85.12 364 GLU A N 1
ATOM 2895 C CA . GLU A 1 364 ? -24.531 -0.752 58.011 1.00 85.12 364 GLU A CA 1
ATOM 2896 C C . GLU A 1 364 ? -24.751 -1.255 56.573 1.00 85.12 364 GLU A C 1
ATOM 2898 O O . GLU A 1 364 ? -24.789 -2.460 56.358 1.00 85.12 364 GLU A O 1
ATOM 2903 N N . GLU A 1 365 ? -24.833 -0.363 55.579 1.00 85.50 365 GLU A N 1
ATOM 2904 C CA . GLU A 1 365 ? -25.035 -0.730 54.165 1.00 85.50 365 GLU A CA 1
ATOM 2905 C C . GLU A 1 365 ? -23.786 -1.418 53.584 1.00 85.50 365 GLU A C 1
ATOM 2907 O O . GLU A 1 365 ? -23.900 -2.393 52.841 1.00 85.50 365 GLU A O 1
ATOM 2912 N N . ILE A 1 366 ? -22.588 -0.971 53.987 1.00 85.06 366 ILE A N 1
ATOM 2913 C CA . ILE A 1 366 ? -21.316 -1.616 53.623 1.00 85.06 366 ILE A CA 1
ATOM 2914 C C . ILE A 1 366 ? -21.222 -3.020 54.240 1.00 85.06 366 ILE A C 1
ATOM 2916 O O . ILE A 1 366 ? -20.874 -3.972 53.543 1.00 85.06 366 ILE A O 1
ATOM 2920 N N . LEU A 1 367 ? -21.553 -3.169 55.527 1.00 84.31 367 LEU A N 1
ATOM 2921 C CA . LEU A 1 367 ? -21.429 -4.439 56.255 1.00 84.31 367 LEU A CA 1
ATOM 2922 C C . LEU A 1 367 ? -22.551 -5.445 55.936 1.00 84.31 367 LEU A C 1
ATOM 2924 O O . LEU A 1 367 ? -22.322 -6.649 56.015 1.00 84.31 367 LEU A O 1
ATOM 2928 N N . GLU A 1 368 ? -23.743 -4.991 55.528 1.00 83.94 368 GLU A N 1
ATOM 2929 C CA . GLU A 1 368 ? -24.782 -5.871 54.964 1.00 83.94 368 GLU A CA 1
ATOM 2930 C C . GLU A 1 368 ? -24.390 -6.416 53.577 1.00 83.94 368 GLU A C 1
ATOM 2932 O O . GLU A 1 368 ? -24.800 -7.522 53.217 1.00 83.94 368 GLU A O 1
ATOM 2937 N N . ALA A 1 369 ? -23.580 -5.677 52.809 1.00 80.38 369 ALA A N 1
ATOM 2938 C CA . ALA A 1 369 ? -23.069 -6.109 51.508 1.00 80.38 369 ALA A CA 1
ATOM 2939 C C . ALA A 1 369 ? -21.776 -6.948 51.596 1.00 80.38 369 ALA A C 1
ATOM 2941 O O . ALA A 1 369 ? -21.589 -7.864 50.791 1.00 80.38 369 ALA A O 1
ATOM 2942 N N . HIS A 1 370 ? -20.896 -6.668 52.566 1.00 82.44 370 HIS A N 1
ATOM 2943 C CA . HIS A 1 370 ? -19.567 -7.276 52.691 1.00 82.44 370 HIS A CA 1
ATOM 2944 C C . HIS A 1 370 ? -19.315 -7.803 54.118 1.00 82.44 370 HIS A C 1
ATOM 2946 O O . HIS A 1 370 ? -19.061 -7.034 55.041 1.00 82.44 370 HIS A O 1
ATOM 2952 N N . ASN A 1 371 ? -19.321 -9.135 54.289 1.00 77.44 371 ASN A N 1
ATOM 2953 C CA . ASN A 1 371 ? -19.132 -9.810 55.590 1.00 77.44 371 ASN A CA 1
ATOM 2954 C C . ASN A 1 371 ? -17.830 -9.424 56.320 1.00 77.44 371 ASN A C 1
ATOM 2956 O O . ASN A 1 371 ? -17.788 -9.412 57.550 1.00 77.44 371 ASN A O 1
ATOM 2960 N N . ILE A 1 372 ? -16.752 -9.213 55.562 1.00 84.56 372 ILE A N 1
ATOM 2961 C CA . ILE A 1 372 ? -15.427 -8.807 56.039 1.00 84.56 372 ILE A CA 1
ATOM 2962 C C . ILE A 1 372 ? -14.883 -7.806 55.019 1.00 84.56 372 ILE A C 1
ATOM 2964 O O . ILE A 1 372 ? -15.023 -8.008 53.813 1.00 84.56 372 ILE A O 1
ATOM 2968 N N . ILE A 1 373 ? -14.259 -6.742 55.517 1.00 89.50 373 ILE A N 1
ATOM 2969 C CA . ILE A 1 373 ? -13.593 -5.708 54.723 1.00 89.50 373 ILE A CA 1
ATOM 2970 C C . ILE A 1 373 ? -12.131 -5.575 55.155 1.00 89.50 373 ILE A C 1
ATOM 2972 O O . ILE A 1 373 ? -11.772 -5.945 56.274 1.00 89.50 373 ILE A O 1
ATOM 2976 N N . TYR A 1 374 ? -11.295 -5.017 54.286 1.00 89.19 374 TYR A N 1
ATOM 2977 C CA . TYR A 1 374 ? -9.845 -4.956 54.461 1.00 89.19 374 TYR A CA 1
ATOM 2978 C C . TYR A 1 374 ? -9.275 -3.548 54.249 1.00 89.19 374 TYR A C 1
ATOM 2980 O O . TYR A 1 374 ? -9.854 -2.740 53.526 1.00 89.19 374 TYR A O 1
ATOM 2988 N N . ASP A 1 375 ? -8.119 -3.269 54.855 1.00 85.56 375 ASP A N 1
ATOM 2989 C CA . ASP A 1 375 ? -7.382 -1.994 54.755 1.00 85.56 375 ASP A CA 1
ATOM 2990 C C . ASP A 1 375 ? -6.453 -1.881 53.523 1.00 85.56 375 ASP A C 1
ATOM 2992 O O . ASP A 1 375 ? -5.946 -0.803 53.206 1.00 85.56 375 ASP A O 1
ATOM 2996 N N . SER A 1 376 ? -6.233 -2.989 52.810 1.00 82.75 376 SER A N 1
ATOM 2997 C CA . SER A 1 376 ? -5.335 -3.097 51.656 1.00 82.75 376 SER A CA 1
ATOM 2998 C C . SER A 1 376 ? -5.887 -4.088 50.618 1.00 82.75 376 SER A C 1
ATOM 3000 O O . SER A 1 376 ? -6.506 -5.086 51.001 1.00 82.75 376 SER A O 1
ATOM 3002 N N . PRO A 1 377 ? -5.647 -3.866 49.308 1.00 75.25 377 PRO A N 1
ATOM 3003 C CA . PRO A 1 377 ? -6.061 -4.796 48.260 1.00 75.25 377 PRO A CA 1
ATOM 3004 C C . PRO A 1 377 ? -5.132 -6.016 48.146 1.00 75.25 377 PRO A C 1
ATOM 3006 O O . PRO A 1 377 ? -5.499 -6.997 47.509 1.00 75.25 377 PRO A O 1
ATOM 3009 N N . ASP A 1 378 ? -3.922 -5.974 48.722 1.00 75.31 378 ASP A N 1
ATOM 3010 C CA . ASP A 1 378 ? -2.960 -7.077 48.617 1.00 75.31 378 ASP A CA 1
ATOM 3011 C C . ASP A 1 378 ? -3.166 -8.098 49.758 1.00 75.31 378 ASP A C 1
ATOM 3013 O O . ASP A 1 378 ? -3.015 -7.734 50.933 1.00 75.31 378 ASP A O 1
ATOM 3017 N N . PRO A 1 379 ? -3.486 -9.375 49.458 1.00 70.81 379 PRO A N 1
ATOM 3018 C CA . PRO A 1 379 ? -3.806 -10.379 50.473 1.00 70.81 379 PRO A CA 1
ATOM 3019 C C . PRO A 1 379 ? -2.628 -10.750 51.381 1.00 70.81 379 PRO A C 1
ATOM 3021 O O . PRO A 1 379 ? -2.857 -11.341 52.433 1.00 70.81 379 PRO A O 1
ATOM 3024 N N . ILE A 1 380 ? -1.386 -10.415 51.009 1.00 73.25 380 ILE A N 1
ATOM 3025 C CA . ILE A 1 380 ? -0.192 -10.685 51.824 1.00 73.25 380 ILE A CA 1
ATOM 3026 C C . ILE A 1 380 ? -0.096 -9.698 52.998 1.00 73.25 380 ILE A C 1
ATOM 3028 O O . ILE A 1 380 ? 0.409 -10.049 54.065 1.00 73.25 380 ILE A O 1
ATOM 3032 N N . PHE A 1 381 ? -0.578 -8.465 52.810 1.00 76.81 381 PHE A N 1
ATOM 3033 C CA . PHE A 1 381 ? -0.355 -7.357 53.746 1.00 76.81 381 PHE A CA 1
ATOM 3034 C C . PHE A 1 381 ? -1.620 -6.852 54.447 1.00 76.81 381 PHE A C 1
ATOM 3036 O O . PHE A 1 381 ? -1.507 -6.176 55.469 1.00 76.81 381 PHE A O 1
ATOM 3043 N N . ARG A 1 382 ? -2.806 -7.157 53.909 1.00 83.19 382 ARG A N 1
ATOM 3044 C CA . ARG A 1 382 ? -4.084 -6.643 54.414 1.00 83.19 382 ARG A CA 1
ATOM 3045 C C . ARG A 1 382 ? -4.487 -7.197 55.779 1.00 83.19 382 ARG A C 1
ATOM 3047 O O . ARG A 1 382 ? -4.277 -8.372 56.081 1.00 83.19 382 ARG A O 1
ATOM 3054 N N . GLN A 1 383 ? -5.163 -6.368 56.565 1.00 86.75 383 GLN A N 1
ATOM 3055 C CA . GLN A 1 383 ? -5.822 -6.744 57.814 1.00 86.75 383 GLN A CA 1
ATOM 3056 C C . GLN A 1 383 ? -7.318 -6.394 57.763 1.00 86.75 383 GLN A C 1
ATOM 3058 O O . GLN A 1 383 ? -7.706 -5.486 57.024 1.00 86.75 383 GLN A O 1
ATOM 3063 N N . PRO A 1 384 ? -8.182 -7.109 58.513 1.00 87.38 384 PRO A N 1
ATOM 3064 C CA . PRO A 1 384 ? -9.596 -6.765 58.601 1.00 87.38 384 PRO A CA 1
ATOM 3065 C C . PRO A 1 384 ? -9.790 -5.356 59.177 1.00 87.38 384 PRO A C 1
ATOM 3067 O O . PRO A 1 384 ? -9.318 -5.067 60.278 1.00 87.38 384 PRO A O 1
ATOM 3070 N N . ALA A 1 385 ? -10.488 -4.491 58.445 1.00 85.19 385 ALA A N 1
ATOM 3071 C CA . ALA A 1 385 ? -10.773 -3.124 58.867 1.00 85.19 385 ALA A CA 1
ATOM 3072 C C . ALA A 1 385 ? -12.067 -3.055 59.700 1.00 85.19 385 ALA A C 1
ATOM 3074 O O . ALA A 1 385 ? -13.029 -3.773 59.432 1.00 85.19 385 ALA A O 1
ATOM 3075 N N . ASN A 1 386 ? -12.108 -2.162 60.695 1.00 83.88 386 ASN A N 1
ATOM 3076 C CA . ASN A 1 386 ? -13.321 -1.844 61.452 1.00 83.88 386 ASN A CA 1
ATOM 3077 C C . ASN A 1 386 ? -13.781 -0.419 61.122 1.00 83.88 386 ASN A C 1
ATOM 3079 O O . ASN A 1 386 ? -13.072 0.530 61.451 1.00 83.88 386 ASN A O 1
ATOM 3083 N N . LEU A 1 387 ? -14.965 -0.254 60.523 1.00 82.81 387 LEU A N 1
ATOM 3084 C CA . LEU A 1 387 ? -15.486 1.062 60.117 1.00 82.81 387 LEU A CA 1
ATOM 3085 C C . LEU A 1 387 ? -15.758 2.010 61.296 1.00 82.81 387 LEU A C 1
ATOM 3087 O O . LEU A 1 387 ? -15.748 3.225 61.112 1.00 82.81 387 LEU A O 1
ATOM 3091 N N . ASP A 1 388 ? -15.958 1.484 62.508 1.00 79.06 388 ASP A N 1
ATOM 3092 C CA . ASP A 1 388 ? -16.130 2.317 63.707 1.00 79.06 388 ASP A CA 1
ATOM 3093 C C . ASP A 1 388 ? -14.806 2.971 64.163 1.00 79.06 388 ASP A C 1
ATOM 3095 O O . ASP A 1 388 ? -14.821 4.044 64.770 1.00 79.06 388 ASP A O 1
ATOM 3099 N N . ASP A 1 389 ? -13.661 2.352 63.845 1.00 79.69 389 ASP A N 1
ATOM 3100 C CA . ASP A 1 389 ? -12.310 2.860 64.141 1.00 79.69 389 ASP A CA 1
ATOM 3101 C C . ASP A 1 389 ? -11.628 3.506 62.912 1.00 79.69 389 ASP A C 1
ATOM 3103 O O . ASP A 1 389 ? -10.641 4.235 63.053 1.00 79.69 389 ASP A O 1
ATOM 3107 N N . PHE A 1 390 ? -12.139 3.245 61.703 1.00 78.62 390 PHE A N 1
ATOM 3108 C CA . PHE A 1 390 ? -11.555 3.632 60.417 1.00 78.62 390 PHE A CA 1
ATOM 3109 C C . PHE A 1 390 ? -12.477 4.629 59.687 1.00 78.62 390 PHE A C 1
ATOM 3111 O O . PHE A 1 390 ? -13.361 4.216 58.936 1.00 78.62 390 PHE A O 1
ATOM 3118 N N . PRO A 1 391 ? -12.319 5.951 59.908 1.00 79.19 391 PRO A N 1
ATOM 3119 C CA . PRO A 1 391 ? -13.239 6.953 59.372 1.00 79.19 391 PRO A CA 1
ATOM 3120 C C . PRO A 1 391 ? -13.186 6.994 57.843 1.00 79.19 391 PRO A C 1
ATOM 3122 O O . PRO A 1 391 ? -12.103 6.912 57.267 1.00 79.19 391 PRO A O 1
ATOM 3125 N N . ALA A 1 392 ? -14.326 7.228 57.188 1.00 81.19 392 ALA A N 1
ATOM 3126 C CA . ALA A 1 392 ? -14.451 7.200 55.728 1.00 81.19 392 ALA A CA 1
ATOM 3127 C C . ALA A 1 392 ? -13.505 8.163 54.973 1.00 81.19 392 ALA A C 1
ATOM 3129 O O . ALA A 1 392 ? -13.220 7.945 53.797 1.00 81.19 392 ALA A O 1
ATOM 3130 N N . GLN A 1 393 ? -12.984 9.213 55.622 1.00 84.25 393 GLN A N 1
ATOM 3131 C CA . GLN A 1 393 ? -11.951 10.098 55.066 1.00 84.25 393 GLN A CA 1
ATOM 3132 C C . GLN A 1 393 ? -10.786 10.317 56.032 1.00 84.25 393 GLN A C 1
ATOM 3134 O O . GLN A 1 393 ? -10.981 10.445 57.242 1.00 84.25 393 GLN A O 1
ATOM 3139 N N . ASP A 1 394 ? -9.579 10.478 55.484 1.00 79.62 394 ASP A N 1
ATOM 3140 C CA . ASP A 1 394 ? -8.421 10.966 56.234 1.00 79.62 394 ASP A CA 1
ATOM 3141 C C . ASP A 1 394 ? -8.664 12.422 56.695 1.00 79.62 394 ASP A C 1
ATOM 3143 O O . ASP A 1 394 ? -8.807 13.328 55.857 1.00 79.62 394 ASP A O 1
ATOM 3147 N N . PRO A 1 395 ? -8.634 12.704 58.015 1.00 76.62 395 PRO A N 1
ATOM 3148 C CA . PRO A 1 395 ? -8.790 14.056 58.547 1.00 76.62 395 PRO A CA 1
ATOM 3149 C C . PRO A 1 395 ? -7.767 15.080 58.027 1.00 76.62 395 PRO A C 1
ATOM 3151 O O . PRO A 1 395 ? -7.995 16.281 58.167 1.00 76.62 395 PRO A O 1
ATOM 3154 N N . ARG A 1 396 ? -6.628 14.645 57.466 1.00 79.44 396 ARG A N 1
ATOM 3155 C CA . ARG A 1 396 ? -5.565 15.527 56.953 1.00 79.44 396 ARG A CA 1
ATOM 3156 C C . ARG A 1 396 ? -5.686 15.822 55.462 1.00 79.44 396 ARG A C 1
ATOM 3158 O O . ARG A 1 396 ? -5.589 16.985 55.080 1.00 79.44 396 ARG A O 1
ATOM 3165 N N . THR A 1 397 ? -5.845 14.800 54.622 1.00 77.50 397 THR A N 1
ATOM 3166 C CA . THR A 1 397 ? -5.911 14.968 53.159 1.00 77.50 397 THR A CA 1
ATOM 3167 C C . THR A 1 397 ? -7.326 15.160 52.624 1.00 77.50 397 THR A C 1
ATOM 3169 O O . THR A 1 397 ? -7.461 15.602 51.485 1.00 77.50 397 THR A O 1
ATOM 3172 N N . GLN A 1 398 ? -8.366 14.862 53.419 1.00 75.12 398 GLN A N 1
ATOM 3173 C CA . GLN A 1 398 ? -9.777 14.874 52.995 1.00 75.12 398 GLN A CA 1
ATOM 3174 C C . GLN A 1 398 ? -10.043 13.968 51.775 1.00 75.12 398 GLN A C 1
ATOM 3176 O O . GLN A 1 398 ? -10.979 14.189 51.006 1.00 75.12 398 GLN A O 1
ATOM 3181 N N . LYS A 1 399 ? -9.193 12.951 51.584 1.00 77.12 399 LYS A N 1
ATOM 3182 C CA . LYS A 1 399 ? -9.421 11.853 50.648 1.00 77.12 399 LYS A CA 1
ATOM 3183 C C . LYS A 1 399 ? -10.182 10.736 51.350 1.00 77.12 399 LYS A C 1
ATOM 3185 O O . LYS A 1 399 ? -10.063 10.575 52.562 1.00 77.12 399 LYS A O 1
ATOM 3190 N N . GLU A 1 400 ? -10.936 9.982 50.561 1.00 82.44 400 GLU A N 1
ATOM 3191 C CA . GLU A 1 400 ? -11.523 8.702 50.954 1.00 82.44 400 GLU A CA 1
ATOM 3192 C C . GLU A 1 400 ? -10.434 7.773 51.515 1.00 82.44 400 GLU A C 1
ATOM 3194 O O . GLU A 1 400 ? -9.354 7.651 50.932 1.00 82.44 400 GLU A O 1
ATOM 3199 N N . ASN A 1 401 ? -10.703 7.164 52.668 1.00 83.44 401 ASN A N 1
ATOM 3200 C CA . ASN A 1 401 ? -9.890 6.080 53.202 1.00 83.44 401 ASN A CA 1
ATOM 3201 C C . ASN A 1 401 ? -10.385 4.787 52.561 1.00 83.44 401 ASN A C 1
ATOM 3203 O O . ASN A 1 401 ? -11.404 4.233 52.968 1.00 83.44 401 ASN A O 1
ATOM 3207 N N . ASN A 1 402 ? -9.668 4.350 51.531 1.00 85.19 402 ASN A N 1
ATOM 3208 C CA . ASN A 1 402 ? -10.010 3.160 50.770 1.00 85.19 402 ASN A CA 1
ATOM 3209 C C . ASN A 1 402 ? -10.146 1.915 51.664 1.00 85.19 402 ASN A C 1
ATOM 3211 O O . ASN A 1 402 ? -9.230 1.597 52.424 1.00 85.19 402 ASN A O 1
ATOM 3215 N N . ILE A 1 403 ? -11.232 1.170 51.471 1.00 88.69 403 ILE A N 1
ATOM 3216 C CA . ILE A 1 403 ? -11.455 -0.178 52.012 1.00 88.69 403 ILE A CA 1
ATOM 3217 C C . ILE A 1 403 ? -11.657 -1.171 50.859 1.00 88.69 403 ILE A C 1
ATOM 3219 O O . ILE A 1 403 ? -11.990 -0.772 49.738 1.00 88.69 403 ILE A O 1
ATOM 3223 N N . TYR A 1 404 ? -11.442 -2.461 51.117 1.00 85.56 404 TYR A N 1
ATOM 3224 C CA . TYR A 1 404 ? -11.406 -3.487 50.070 1.00 85.56 404 TYR A CA 1
ATOM 3225 C C . TYR A 1 404 ? -12.180 -4.760 50.443 1.00 85.56 404 TYR A C 1
ATOM 3227 O O . TYR A 1 404 ? -12.308 -5.083 51.626 1.00 85.56 404 TYR A O 1
ATOM 3235 N N . ASP A 1 405 ? -12.691 -5.474 49.436 1.00 84.44 405 ASP A N 1
ATOM 3236 C CA . ASP A 1 405 ? -13.369 -6.771 49.594 1.00 84.44 405 ASP A CA 1
ATOM 3237 C C . ASP A 1 405 ? -12.387 -7.955 49.730 1.00 84.44 405 ASP A C 1
ATOM 3239 O O . ASP A 1 405 ? -11.162 -7.784 49.753 1.00 84.44 405 ASP A O 1
ATOM 3243 N N . GLU A 1 406 ? -12.915 -9.178 49.870 1.00 81.88 406 GLU A N 1
ATOM 3244 C CA . GLU A 1 406 ? -12.091 -10.384 50.018 1.00 81.88 406 GLU A CA 1
ATOM 3245 C C . GLU A 1 406 ? -11.247 -10.659 48.760 1.00 81.88 406 GLU A C 1
ATOM 3247 O O . GLU A 1 406 ? -10.141 -11.185 48.871 1.00 81.88 406 GLU A O 1
ATOM 3252 N N . GLU A 1 407 ? -11.674 -10.208 47.585 1.00 71.69 407 GLU A N 1
ATOM 3253 C CA . GLU A 1 407 ? -10.957 -10.302 46.312 1.00 71.69 407 GLU A CA 1
ATOM 3254 C C . GLU A 1 407 ? -9.997 -9.119 46.031 1.00 71.69 407 GLU A C 1
ATOM 3256 O O . GLU A 1 407 ? -9.213 -9.186 45.083 1.00 71.69 407 GLU A O 1
ATOM 3261 N N . GLY A 1 408 ? -10.004 -8.065 46.857 1.00 75.12 408 GLY A N 1
ATOM 3262 C CA . GLY A 1 408 ? -9.117 -6.895 46.755 1.00 75.12 408 GLY A CA 1
ATOM 3263 C C . GLY A 1 408 ? -9.665 -5.709 45.942 1.00 75.12 408 GLY A C 1
ATOM 3264 O O . GLY A 1 408 ? -8.952 -4.724 45.725 1.00 75.12 408 GLY A O 1
ATOM 3265 N N . HIS A 1 409 ? -10.923 -5.742 45.498 1.00 76.75 409 HIS A N 1
ATOM 3266 C CA . HIS A 1 409 ? -11.562 -4.594 44.846 1.00 76.75 409 HIS A CA 1
ATOM 3267 C C . HIS A 1 409 ? -11.913 -3.511 45.867 1.00 76.75 409 HIS A C 1
ATOM 3269 O O . HIS A 1 409 ? -12.176 -3.792 47.031 1.00 76.75 409 HIS A O 1
ATOM 3275 N N . HIS A 1 410 ? -11.929 -2.253 45.425 1.00 82.69 410 HIS A N 1
ATOM 3276 C CA . HIS A 1 410 ? -12.273 -1.120 46.282 1.00 82.69 410 HIS A CA 1
ATOM 3277 C C . HIS A 1 410 ? -13.782 -1.040 46.537 1.00 82.69 410 HIS A C 1
ATOM 3279 O O . HIS A 1 410 ? -14.558 -0.923 45.584 1.00 82.69 410 HIS A O 1
ATOM 3285 N N . ILE A 1 411 ? -14.177 -1.017 47.809 1.00 84.56 411 ILE A N 1
ATOM 3286 C CA . ILE A 1 411 ? -15.553 -0.743 48.230 1.00 84.56 411 ILE A CA 1
ATOM 3287 C C . ILE A 1 411 ? -15.669 0.777 48.456 1.00 84.56 411 ILE A C 1
ATOM 3289 O O . ILE A 1 411 ? -14.929 1.317 49.276 1.00 84.56 411 ILE A O 1
ATOM 3293 N N . PRO A 1 412 ? -16.546 1.502 47.736 1.00 82.25 412 PRO A N 1
ATOM 3294 C CA . PRO A 1 412 ? -16.656 2.950 47.879 1.00 82.25 412 PRO A CA 1
ATOM 3295 C C . PRO A 1 412 ? -17.384 3.341 49.173 1.00 82.25 412 PRO A C 1
ATOM 3297 O O . PRO A 1 412 ? -18.552 3.004 49.369 1.00 82.25 412 PRO A O 1
ATOM 3300 N N . CYS A 1 413 ? -16.727 4.147 50.003 1.00 84.06 413 CYS A N 1
ATOM 3301 C CA . CYS A 1 413 ? -17.323 4.802 51.167 1.00 84.06 413 CYS A CA 1
ATOM 3302 C C . CYS A 1 413 ? -18.195 6.008 50.770 1.00 84.06 413 CYS A C 1
ATOM 3304 O O . CYS A 1 413 ? -18.952 6.518 51.598 1.00 84.06 413 CYS A O 1
ATOM 3306 N N . PHE A 1 414 ? -18.110 6.483 49.517 1.00 85.00 414 PHE A N 1
ATOM 3307 C CA . PHE A 1 414 ? -18.907 7.608 49.017 1.00 85.00 414 PHE A CA 1
ATOM 3308 C C . PHE A 1 414 ? -19.628 7.339 47.689 1.00 85.00 414 PHE A C 1
ATOM 3310 O O . PHE A 1 414 ? -19.021 7.086 46.649 1.00 85.00 414 PHE A O 1
ATOM 3317 N N . HIS A 1 415 ? -20.943 7.567 47.679 1.00 85.44 415 HIS A N 1
ATOM 3318 C CA . HIS A 1 415 ? -21.743 7.653 46.460 1.00 85.44 415 HIS A CA 1
ATOM 3319 C C . HIS A 1 415 ? -21.705 9.072 45.861 1.00 85.44 415 HIS A C 1
ATOM 3321 O O . HIS A 1 415 ? -22.013 10.073 46.514 1.00 85.44 415 HIS A O 1
ATOM 3327 N N . GLY A 1 416 ? -21.342 9.175 44.579 1.00 83.56 416 GLY A N 1
ATOM 3328 C CA . GLY A 1 416 ? -21.246 10.450 43.862 1.00 83.56 416 GLY A CA 1
ATOM 3329 C C . GLY A 1 416 ? -22.591 10.936 43.316 1.00 83.56 416 GLY A C 1
ATOM 3330 O O . GLY A 1 416 ? -23.053 10.456 42.278 1.00 83.56 416 GLY A O 1
ATOM 3331 N N . ILE A 1 417 ? -23.198 11.950 43.945 1.00 85.00 417 ILE A N 1
ATOM 3332 C CA . ILE A 1 417 ? -24.440 12.563 43.452 1.00 85.00 417 ILE A CA 1
ATOM 3333 C C . ILE A 1 417 ? -24.141 13.366 42.177 1.00 85.00 417 ILE A C 1
ATOM 3335 O O . ILE A 1 417 ? -23.645 14.496 42.215 1.00 85.00 417 ILE A O 1
ATOM 3339 N N . CYS A 1 418 ? -24.476 12.788 41.026 1.00 83.25 418 CYS A N 1
ATOM 3340 C CA . CYS A 1 418 ? -24.541 13.488 39.742 1.00 83.25 418 CYS A CA 1
ATOM 3341 C C . CYS A 1 418 ? -25.868 14.262 39.608 1.00 83.25 418 CYS A C 1
ATOM 3343 O O . CYS A 1 418 ? -26.839 13.986 40.309 1.00 83.25 418 CYS A O 1
ATOM 3345 N N . SER A 1 419 ? -25.943 15.227 38.686 1.00 78.19 419 SER A N 1
ATOM 3346 C CA . SER A 1 419 ? -27.232 15.831 38.305 1.00 78.19 419 SER A CA 1
ATOM 3347 C C . SER A 1 419 ? -27.855 15.041 37.152 1.00 78.19 419 SER A C 1
ATOM 3349 O O . SER A 1 419 ? -27.130 14.549 36.294 1.00 78.19 419 SER A O 1
ATOM 3351 N N . ASN A 1 420 ? -29.187 14.964 37.069 1.00 71.25 420 ASN A N 1
ATOM 3352 C CA . ASN A 1 420 ? -29.883 14.138 36.063 1.00 71.25 420 ASN A CA 1
ATOM 3353 C C . ASN A 1 420 ? -29.542 14.490 34.598 1.00 71.25 420 ASN A C 1
ATOM 3355 O O . ASN A 1 420 ? -29.710 13.651 33.720 1.00 71.25 420 ASN A O 1
ATOM 3359 N N . ASN A 1 421 ? -29.049 15.709 34.340 1.00 73.88 421 ASN A N 1
ATOM 3360 C CA . ASN A 1 421 ? -28.621 16.180 33.017 1.00 73.88 421 ASN A CA 1
ATOM 3361 C C . ASN A 1 421 ? -27.083 16.262 32.872 1.00 73.88 421 ASN A C 1
ATOM 3363 O O . ASN A 1 421 ? -26.590 16.870 31.921 1.00 73.88 421 ASN A O 1
ATOM 3367 N N . THR A 1 422 ? -26.309 15.713 33.814 1.00 74.94 422 THR A N 1
ATOM 3368 C CA . THR A 1 422 ? -24.844 15.650 33.720 1.00 74.94 422 THR A CA 1
ATOM 3369 C C . THR A 1 422 ? -24.448 14.678 32.606 1.00 74.94 422 THR A C 1
ATOM 3371 O O . THR A 1 422 ? -24.599 13.465 32.758 1.00 74.94 422 THR A O 1
ATOM 3374 N N . LYS A 1 423 ? -23.907 15.200 31.496 1.00 78.81 423 LYS A N 1
ATOM 3375 C CA . LYS A 1 423 ? -23.205 14.372 30.504 1.00 78.81 423 LYS A CA 1
ATOM 3376 C C . LYS A 1 423 ? -21.951 13.729 31.130 1.00 78.81 423 LYS A C 1
ATOM 3378 O O . LYS A 1 423 ? -21.377 14.309 32.055 1.00 78.81 423 LYS A O 1
ATOM 3383 N N . PRO A 1 424 ? -21.499 12.568 30.621 1.00 84.06 424 PRO A N 1
ATOM 3384 C CA . PRO A 1 424 ? -20.145 12.081 30.867 1.00 84.06 424 PRO A CA 1
ATOM 3385 C C . PRO A 1 424 ? -19.069 13.088 30.437 1.00 84.06 424 PRO A C 1
ATOM 3387 O O . PRO A 1 424 ? -19.339 14.040 29.704 1.00 84.06 424 PRO A O 1
ATOM 3390 N N . CYS A 1 425 ? -17.843 12.838 30.884 1.00 87.00 425 CYS A N 1
ATOM 3391 C CA . CYS A 1 425 ? -16.634 13.382 30.280 1.00 87.00 425 CYS A CA 1
ATOM 3392 C C . CYS A 1 425 ? -16.188 12.477 29.122 1.00 87.00 425 CYS A C 1
ATOM 3394 O O . CYS A 1 425 ? -16.341 11.256 29.195 1.00 87.00 425 CYS A O 1
ATOM 3396 N N . GLY A 1 426 ? -15.543 13.055 28.107 1.00 85.12 426 GLY A N 1
ATOM 3397 C CA . GLY A 1 426 ? -14.786 12.271 27.128 1.00 85.12 426 GLY A CA 1
ATOM 3398 C C . GLY A 1 426 ? -13.470 11.796 27.738 1.00 85.12 426 GLY A C 1
ATOM 3399 O O . GLY A 1 426 ? -12.750 12.606 28.319 1.00 85.12 426 GLY A O 1
ATOM 3400 N N . VAL A 1 427 ? -13.138 10.511 27.613 1.00 85.94 427 VAL A N 1
ATOM 3401 C CA . VAL A 1 427 ? -11.875 9.950 28.121 1.00 85.94 427 VAL A CA 1
ATOM 3402 C C . VAL A 1 427 ? -10.998 9.530 26.943 1.00 85.94 427 VAL A C 1
ATOM 3404 O O . VAL A 1 427 ? -11.430 8.767 26.087 1.00 85.94 427 VAL A O 1
ATOM 3407 N N . LEU A 1 428 ? -9.760 10.021 26.897 1.00 84.00 428 LEU A N 1
ATOM 3408 C CA . LEU A 1 428 ? -8.745 9.638 25.912 1.00 84.00 428 LEU A CA 1
ATOM 3409 C C . LEU A 1 428 ? -7.488 9.123 26.623 1.00 84.00 428 LEU A C 1
ATOM 3411 O O . LEU A 1 428 ? -7.270 9.417 27.796 1.00 84.00 428 LEU A O 1
ATOM 3415 N N . ILE A 1 429 ? -6.627 8.405 25.903 1.00 82.75 429 ILE A N 1
ATOM 3416 C CA . ILE A 1 429 ? -5.272 8.100 26.377 1.00 82.75 429 ILE A CA 1
ATOM 3417 C C . ILE A 1 429 ? -4.332 9.259 26.046 1.00 82.75 429 ILE A C 1
ATOM 3419 O O . ILE A 1 429 ? -4.351 9.781 24.929 1.00 82.75 429 ILE A O 1
ATOM 3423 N N . ASN A 1 430 ? -3.474 9.623 26.999 1.00 81.00 430 ASN A N 1
ATOM 3424 C CA . ASN A 1 430 ? -2.327 10.473 26.732 1.00 81.00 430 ASN A CA 1
ATOM 3425 C C . ASN A 1 430 ? -1.199 9.650 26.092 1.00 81.00 430 ASN A C 1
ATOM 3427 O O . ASN A 1 430 ? -0.442 8.957 26.771 1.00 81.00 430 ASN A O 1
ATOM 3431 N N . LEU A 1 431 ? -1.073 9.750 24.770 1.00 77.75 431 LEU A N 1
ATOM 3432 C CA . LEU A 1 431 ? -0.047 9.034 24.011 1.00 77.75 431 LEU A CA 1
ATOM 3433 C C . LEU A 1 431 ? 1.381 9.574 24.245 1.00 77.75 431 LEU A C 1
ATOM 3435 O O . LEU A 1 431 ? 2.331 8.929 23.815 1.00 77.75 431 LEU A O 1
ATOM 3439 N N . GLU A 1 432 ? 1.547 10.703 24.948 1.00 75.19 432 GLU A N 1
ATOM 3440 C CA . GLU A 1 432 ? 2.860 11.204 25.387 1.00 75.19 432 GLU A CA 1
ATOM 3441 C C . GLU A 1 432 ? 3.427 10.404 26.572 1.00 75.19 432 GLU A C 1
ATOM 3443 O O . GLU A 1 432 ? 4.640 10.250 26.670 1.00 75.19 432 GLU A O 1
ATOM 3448 N N . THR A 1 433 ? 2.566 9.874 27.454 1.00 78.69 433 THR A N 1
ATOM 3449 C CA . THR A 1 433 ? 2.977 9.107 28.648 1.00 78.69 433 THR A CA 1
ATOM 3450 C C . THR A 1 433 ? 2.633 7.620 28.568 1.00 78.69 433 THR A C 1
ATOM 3452 O O . THR A 1 433 ? 3.103 6.843 29.391 1.00 78.69 433 THR A O 1
ATOM 3455 N N . ILE A 1 434 ? 1.850 7.168 27.581 1.00 74.31 434 ILE A N 1
ATOM 3456 C CA . ILE A 1 434 ? 1.403 5.763 27.494 1.00 74.31 434 ILE A CA 1
ATOM 3457 C C . ILE A 1 434 ? 2.551 4.741 27.424 1.00 74.31 434 ILE A C 1
ATOM 3459 O O . ILE A 1 434 ? 2.379 3.592 27.816 1.00 74.31 434 ILE A O 1
ATOM 3463 N N . THR A 1 435 ? 3.734 5.137 26.947 1.00 70.38 435 THR A N 1
ATOM 3464 C CA . THR A 1 435 ? 4.923 4.272 26.939 1.00 70.38 435 THR A CA 1
ATOM 3465 C C . THR A 1 435 ? 5.428 3.935 28.340 1.00 70.38 435 THR A C 1
ATOM 3467 O O . THR A 1 435 ? 6.048 2.891 28.507 1.00 70.38 435 THR A O 1
ATOM 3470 N N . GLU A 1 436 ? 5.164 4.784 29.337 1.00 76.00 436 GLU A N 1
ATOM 3471 C CA . GLU A 1 436 ? 5.556 4.574 30.738 1.00 76.00 436 GLU A CA 1
ATOM 3472 C C . GLU A 1 436 ? 4.782 3.390 31.343 1.00 76.00 436 GLU A C 1
ATOM 3474 O O . GLU A 1 436 ? 5.386 2.464 31.880 1.00 76.00 436 GLU A O 1
ATOM 3479 N N . LEU A 1 437 ? 3.460 3.339 31.115 1.00 71.25 437 LEU A N 1
ATOM 3480 C CA . LEU A 1 437 ? 2.568 2.239 31.524 1.00 71.25 437 LEU A CA 1
ATOM 3481 C C . LEU A 1 437 ? 3.063 0.846 31.082 1.00 71.25 437 LEU A C 1
ATOM 3483 O O . LEU A 1 437 ? 2.757 -0.158 31.725 1.00 71.25 437 LEU A O 1
ATOM 3487 N N . PHE A 1 438 ? 3.812 0.786 29.979 1.00 68.12 438 PHE A N 1
ATOM 3488 C CA . PHE A 1 438 ? 4.337 -0.446 29.390 1.00 68.12 438 PHE A CA 1
ATOM 3489 C C . PHE A 1 438 ? 5.841 -0.664 29.606 1.00 68.12 438 PHE A C 1
ATOM 3491 O O . PHE A 1 438 ? 6.347 -1.718 29.223 1.00 68.12 438 PHE A O 1
ATOM 3498 N N . SER A 1 439 ? 6.567 0.300 30.181 1.00 57.09 439 SER A N 1
ATOM 3499 C CA . SER A 1 439 ? 8.020 0.208 30.381 1.00 57.09 439 SER A CA 1
ATOM 3500 C C . SER A 1 439 ? 8.427 -0.139 31.813 1.00 57.09 439 SER A C 1
ATOM 3502 O O . SER A 1 439 ? 9.508 -0.694 32.006 1.00 57.09 439 SER A O 1
ATOM 3504 N N . THR A 1 440 ? 7.578 0.140 32.809 1.00 44.00 440 THR A N 1
ATOM 3505 C CA . THR A 1 440 ? 7.926 0.020 34.236 1.00 44.00 440 THR A CA 1
ATOM 3506 C C . THR A 1 440 ? 6.883 -0.759 35.046 1.00 44.00 440 THR A C 1
ATOM 3508 O O . THR A 1 440 ? 6.190 -0.194 35.890 1.00 44.00 440 THR A O 1
ATOM 3511 N N . PHE A 1 441 ? 6.782 -2.075 34.819 1.00 42.81 441 PHE A N 1
ATOM 3512 C CA . PHE A 1 441 ? 6.092 -2.995 35.745 1.00 42.81 441 PHE A CA 1
ATOM 3513 C C . PHE A 1 441 ? 6.943 -4.217 36.136 1.00 42.81 441 PHE A C 1
ATOM 3515 O O . PHE A 1 441 ? 6.460 -5.346 36.240 1.00 42.81 441 PHE A O 1
ATOM 3522 N N . ILE A 1 442 ? 8.227 -3.963 36.390 1.00 36.03 442 ILE A N 1
ATOM 3523 C CA . ILE A 1 442 ? 8.970 -4.660 37.443 1.00 36.03 442 ILE A CA 1
ATOM 3524 C C . ILE A 1 442 ? 8.918 -3.705 38.645 1.00 36.03 442 ILE A C 1
ATOM 3526 O O . ILE A 1 442 ? 9.400 -2.582 38.506 1.00 36.03 442 ILE A O 1
ATOM 3530 N N . PRO A 1 443 ? 8.288 -4.066 39.776 1.00 32.88 443 PRO A N 1
ATOM 3531 C CA . PRO A 1 443 ? 8.359 -3.246 40.980 1.00 32.88 443 PRO A CA 1
ATOM 3532 C C . PRO A 1 443 ? 9.783 -3.254 41.546 1.00 32.88 443 PRO A C 1
ATOM 3534 O O . PRO A 1 443 ? 10.340 -4.331 41.754 1.00 32.88 443 PRO A O 1
ATOM 3537 N N . ASP A 1 444 ? 10.333 -2.076 41.852 1.00 28.28 444 ASP A N 1
ATOM 3538 C CA . ASP A 1 444 ? 11.552 -1.926 42.661 1.00 28.28 444 ASP A CA 1
ATOM 3539 C C . ASP A 1 444 ? 11.243 -2.249 44.141 1.00 28.28 444 ASP A C 1
ATOM 3541 O O . ASP A 1 444 ? 11.222 -1.375 45.008 1.00 28.28 444 ASP A O 1
ATOM 3545 N N . ASP A 1 445 ? 10.940 -3.517 44.422 1.00 32.12 445 ASP A N 1
ATOM 3546 C CA . ASP A 1 445 ? 10.906 -4.077 45.773 1.00 32.12 445 ASP A CA 1
ATOM 3547 C C . ASP A 1 445 ? 12.181 -4.903 45.979 1.00 32.12 445 ASP A C 1
ATOM 3549 O O . ASP A 1 445 ? 12.307 -6.009 45.446 1.00 32.12 445 ASP A O 1
ATOM 3553 N N . ASP A 1 446 ? 13.120 -4.367 46.769 1.00 34.53 446 ASP A N 1
ATOM 3554 C CA . ASP A 1 446 ? 14.423 -4.976 47.097 1.00 34.53 446 ASP A CA 1
ATOM 3555 C C . ASP A 1 446 ? 14.319 -6.405 47.686 1.00 34.53 446 ASP A C 1
ATOM 3557 O O . ASP A 1 446 ? 15.329 -7.099 47.824 1.00 34.53 446 ASP A O 1
ATOM 3561 N N . ASN A 1 447 ? 13.114 -6.867 48.046 1.00 33.84 447 ASN A N 1
ATOM 3562 C CA . ASN A 1 447 ? 12.857 -8.206 48.575 1.00 33.84 447 ASN A CA 1
ATOM 3563 C C . ASN A 1 447 ? 12.482 -9.243 47.493 1.00 33.84 447 ASN A C 1
ATOM 3565 O O . ASN A 1 447 ? 12.536 -10.445 47.769 1.00 33.84 447 ASN A O 1
ATOM 3569 N N . MET A 1 448 ? 12.124 -8.834 46.267 1.00 32.94 448 MET A N 1
ATOM 3570 C CA . MET A 1 448 ? 11.795 -9.761 45.172 1.00 32.94 448 MET A CA 1
ATOM 3571 C C . MET A 1 448 ? 13.045 -10.232 44.416 1.00 32.94 448 MET A C 1
ATOM 3573 O O . MET A 1 448 ? 13.296 -9.851 43.273 1.00 32.94 448 MET A O 1
ATOM 3577 N N . VAL A 1 449 ? 13.798 -11.151 45.031 1.00 26.78 449 VAL A N 1
ATOM 3578 C CA . VAL A 1 449 ? 14.826 -11.938 44.328 1.00 26.78 449 VAL A CA 1
ATOM 3579 C C . VAL A 1 449 ? 14.145 -12.930 43.378 1.00 26.78 449 VAL A C 1
ATOM 3581 O O . VAL A 1 449 ? 13.882 -14.079 43.732 1.00 26.78 449 VAL A O 1
ATOM 3584 N N . LEU A 1 450 ? 13.838 -12.470 42.165 1.00 29.19 450 LEU A N 1
ATOM 3585 C CA . LEU A 1 450 ? 13.531 -13.338 41.029 1.00 29.19 450 LEU A CA 1
ATOM 3586 C C . LEU A 1 450 ? 14.836 -13.858 40.416 1.00 29.19 450 LEU A C 1
ATOM 3588 O O . LEU A 1 450 ? 15.826 -13.131 40.330 1.00 29.19 450 LEU A O 1
ATOM 3592 N N . ASP A 1 451 ? 14.829 -15.126 40.011 1.00 27.70 451 ASP A N 1
ATOM 3593 C CA . ASP A 1 451 ? 16.005 -15.812 39.478 1.00 27.70 451 ASP A CA 1
ATOM 3594 C C . ASP A 1 451 ? 16.420 -15.221 38.109 1.00 27.70 451 ASP A C 1
ATOM 3596 O O . ASP A 1 451 ? 15.596 -15.223 37.185 1.00 27.70 451 ASP A O 1
ATOM 3600 N N . PRO A 1 452 ? 17.658 -14.704 37.945 1.00 26.84 452 PRO A N 1
ATOM 3601 C CA . PRO A 1 452 ? 18.118 -14.116 36.684 1.00 26.84 452 PRO A CA 1
ATOM 3602 C C . PRO A 1 452 ? 18.132 -15.076 35.487 1.00 26.84 452 PRO A C 1
ATOM 3604 O O . PRO A 1 452 ? 18.174 -14.607 34.350 1.00 26.84 452 PRO A O 1
ATOM 3607 N N . ASP A 1 453 ? 18.093 -16.393 35.719 1.00 27.70 453 ASP A N 1
ATOM 3608 C CA . ASP A 1 453 ? 18.159 -17.404 34.657 1.00 27.70 453 ASP A CA 1
ATOM 3609 C C . ASP A 1 453 ? 16.817 -17.605 33.908 1.00 27.70 453 ASP A C 1
ATOM 3611 O O . ASP A 1 453 ? 16.760 -18.355 32.929 1.00 27.70 453 ASP A O 1
ATOM 3615 N N . ILE A 1 454 ? 15.741 -16.888 34.276 1.00 30.72 454 ILE A N 1
ATOM 3616 C CA . ILE A 1 454 ? 14.531 -16.771 33.437 1.00 30.72 454 ILE A CA 1
ATOM 3617 C C . ILE A 1 454 ? 14.803 -15.771 32.300 1.00 30.72 454 ILE A C 1
ATOM 3619 O O . ILE A 1 454 ? 14.431 -14.598 32.346 1.00 30.72 454 ILE A O 1
ATOM 3623 N N . ILE A 1 455 ? 15.488 -16.265 31.268 1.00 26.50 455 ILE A N 1
ATOM 3624 C CA . ILE A 1 455 ? 15.902 -15.501 30.086 1.00 26.50 455 ILE A CA 1
ATOM 3625 C C . ILE A 1 455 ? 14.682 -14.902 29.369 1.00 26.50 455 ILE A C 1
ATOM 3627 O O . ILE A 1 455 ? 13.818 -15.621 28.866 1.00 26.50 455 ILE A O 1
ATOM 3631 N N . PHE A 1 456 ? 14.660 -13.573 29.255 1.00 27.67 456 PHE A N 1
ATOM 3632 C CA . PHE A 1 456 ? 13.781 -12.867 28.325 1.00 27.67 456 PHE A CA 1
ATOM 3633 C C . PHE A 1 456 ? 14.304 -13.052 26.896 1.00 27.67 456 PHE A C 1
ATOM 3635 O O . PHE A 1 456 ? 15.366 -12.528 26.557 1.00 27.67 456 PHE A O 1
ATOM 3642 N N . ASP A 1 457 ? 13.554 -13.772 26.061 1.00 28.02 457 ASP A N 1
ATOM 3643 C CA . ASP A 1 457 ? 13.809 -13.819 24.620 1.00 28.02 457 ASP A CA 1
ATOM 3644 C C . ASP A 1 457 ? 13.341 -12.504 23.967 1.00 28.02 457 ASP A C 1
ATOM 3646 O O . ASP A 1 457 ? 12.230 -12.025 24.213 1.00 28.02 457 ASP A O 1
ATOM 3650 N N . ASP A 1 458 ? 14.216 -11.869 23.189 1.00 27.28 458 ASP A N 1
ATOM 3651 C CA . ASP A 1 458 ? 14.155 -10.417 22.939 1.00 27.28 458 ASP A CA 1
ATOM 3652 C C . ASP A 1 458 ? 13.159 -10.018 21.821 1.00 27.28 458 ASP A C 1
ATOM 3654 O O . ASP A 1 458 ? 12.834 -8.841 21.638 1.00 27.28 458 ASP A O 1
ATOM 3658 N N . ASP A 1 459 ? 12.637 -11.009 21.087 1.00 27.28 459 ASP A N 1
ATOM 3659 C CA . ASP A 1 459 ? 11.883 -10.838 19.834 1.00 27.28 459 ASP A CA 1
ATOM 3660 C C . ASP A 1 459 ? 10.356 -10.629 20.002 1.00 27.28 459 ASP A C 1
ATOM 3662 O O . ASP A 1 459 ? 9.671 -10.322 19.023 1.00 27.28 459 ASP A O 1
ATOM 3666 N N . ILE A 1 460 ? 9.786 -10.744 21.215 1.00 31.31 460 ILE A N 1
ATOM 3667 C CA . ILE A 1 460 ? 8.326 -10.596 21.461 1.00 31.31 460 ILE A CA 1
ATOM 3668 C C . ILE A 1 460 ? 7.996 -9.364 22.327 1.00 31.31 460 ILE A C 1
ATOM 3670 O O . ILE A 1 460 ? 7.231 -9.411 23.291 1.00 31.31 460 ILE A O 1
ATOM 3674 N N . ARG A 1 461 ? 8.536 -8.199 21.952 1.00 30.72 461 ARG A N 1
ATOM 3675 C CA . ARG A 1 461 ? 8.223 -6.907 22.595 1.00 30.72 461 ARG A CA 1
ATOM 3676 C C . ARG A 1 461 ? 6.887 -6.312 22.119 1.00 30.72 461 ARG A C 1
ATOM 3678 O O . ARG A 1 461 ? 6.853 -5.260 21.481 1.00 30.72 461 ARG A O 1
ATOM 3685 N N . THR A 1 462 ? 5.775 -6.961 22.466 1.00 31.97 462 THR A N 1
ATOM 3686 C CA . THR A 1 462 ? 4.450 -6.310 22.439 1.00 31.97 462 THR A CA 1
ATOM 3687 C C . THR A 1 462 ? 4.232 -5.582 23.773 1.00 31.97 462 THR A C 1
ATOM 3689 O O . THR A 1 462 ? 4.381 -6.216 24.815 1.00 31.97 462 THR A O 1
ATOM 3692 N N . PRO A 1 463 ? 3.879 -4.282 23.798 1.00 34.25 463 PRO A N 1
ATOM 3693 C CA . PRO A 1 463 ? 3.536 -3.595 25.043 1.00 34.25 463 PRO A CA 1
ATOM 3694 C C . PRO A 1 463 ? 2.237 -4.167 25.632 1.00 34.25 463 PRO A C 1
ATOM 3696 O O . PRO A 1 463 ? 1.207 -4.205 24.957 1.00 34.25 463 PRO A O 1
ATOM 3699 N N . MET A 1 464 ? 2.285 -4.636 26.882 1.00 49.19 464 MET A N 1
ATOM 3700 C CA . MET A 1 464 ? 1.179 -5.338 27.547 1.00 49.19 464 MET A CA 1
ATOM 3701 C C . MET A 1 464 ? 1.016 -4.852 28.989 1.00 49.19 464 MET A C 1
ATOM 3703 O O . MET A 1 464 ? 1.996 -4.755 29.725 1.00 49.19 464 MET A O 1
ATOM 3707 N N . VAL A 1 465 ? -0.222 -4.584 29.421 1.00 47.66 465 VAL A N 1
ATOM 3708 C CA . VAL A 1 465 ? -0.503 -4.304 30.839 1.00 47.66 465 VAL A CA 1
ATOM 3709 C C . VAL A 1 465 ? -0.404 -5.633 31.586 1.00 47.66 465 VAL A C 1
ATOM 3711 O O . VAL A 1 465 ? -1.102 -6.586 31.234 1.00 47.66 465 VAL A O 1
ATOM 3714 N N . ASN A 1 466 ? 0.465 -5.728 32.598 1.00 47.12 466 ASN A N 1
ATOM 3715 C CA . ASN A 1 466 ? 0.792 -7.003 33.250 1.00 47.12 466 ASN A CA 1
ATOM 3716 C C . ASN A 1 466 ? -0.273 -7.460 34.273 1.00 47.12 466 ASN A C 1
ATOM 3718 O O . ASN A 1 466 ? -0.015 -7.651 35.461 1.00 47.12 466 ASN A O 1
ATOM 3722 N N . ILE A 1 467 ? -1.496 -7.664 33.778 1.00 45.84 467 ILE A N 1
ATOM 3723 C CA . ILE A 1 467 ? -2.684 -8.098 34.530 1.00 45.84 467 ILE A CA 1
ATOM 3724 C C . ILE A 1 467 ? -2.481 -9.476 35.185 1.00 45.84 467 ILE A C 1
ATOM 3726 O O . ILE A 1 467 ? -3.129 -9.781 36.185 1.00 45.84 467 ILE A O 1
ATOM 3730 N N . ARG A 1 468 ? -1.529 -10.283 34.688 1.00 38.44 468 ARG A N 1
ATOM 3731 C CA . ARG A 1 468 ? -1.133 -11.575 35.275 1.00 38.44 468 ARG A CA 1
ATOM 3732 C C . ARG A 1 468 ? -0.820 -11.448 36.769 1.00 38.44 468 ARG A C 1
ATOM 3734 O O . ARG A 1 468 ? -1.329 -12.231 37.562 1.00 38.44 468 ARG A O 1
ATOM 3741 N N . ASN A 1 469 ? -0.074 -10.411 37.157 1.00 37.81 469 ASN A N 1
ATOM 3742 C CA . ASN A 1 469 ? 0.301 -10.176 38.553 1.00 37.81 469 ASN A CA 1
ATOM 3743 C C . ASN A 1 469 ? -0.872 -9.730 39.442 1.00 37.81 469 ASN A C 1
ATOM 3745 O O . ASN A 1 469 ? -0.783 -9.888 40.655 1.00 37.81 469 ASN A O 1
ATOM 3749 N N . ALA A 1 470 ? -1.958 -9.195 38.873 1.00 36.03 470 ALA A N 1
ATOM 3750 C CA . ALA A 1 470 ? -3.171 -8.873 39.625 1.00 36.03 470 ALA A CA 1
ATOM 3751 C C . ALA A 1 470 ? -4.062 -10.113 39.796 1.00 36.03 470 ALA A C 1
ATOM 3753 O O . ALA A 1 470 ? -4.459 -10.432 40.909 1.00 36.03 470 ALA A O 1
ATOM 3754 N N . VAL A 1 471 ? -4.307 -10.863 38.716 1.00 37.38 471 VAL A N 1
ATOM 3755 C CA . VAL A 1 471 ? -5.181 -12.053 38.728 1.00 37.38 471 VAL A CA 1
ATOM 3756 C C . VAL A 1 471 ? -4.596 -13.181 39.587 1.00 37.38 471 VAL A C 1
ATOM 3758 O O . VAL A 1 471 ? -5.333 -13.841 40.315 1.00 37.38 471 VAL A O 1
ATOM 3761 N N . SER A 1 472 ? -3.269 -13.353 39.588 1.00 37.03 472 SER A N 1
ATOM 3762 C CA . SER A 1 472 ? -2.587 -14.283 40.503 1.00 37.03 472 SER A CA 1
ATOM 3763 C C . SER A 1 472 ? -2.539 -13.803 41.963 1.00 37.03 472 SER A C 1
ATOM 3765 O O . SER A 1 472 ? -2.121 -14.573 42.824 1.00 37.03 472 SER A O 1
ATOM 3767 N N . ARG A 1 473 ? -2.941 -12.556 42.264 1.00 35.50 473 ARG A N 1
ATOM 3768 C CA . ARG A 1 473 ? -3.050 -12.017 43.635 1.00 35.50 473 ARG A CA 1
ATOM 3769 C C . ARG A 1 473 ? -4.495 -11.897 44.129 1.00 35.50 473 ARG A C 1
ATOM 3771 O O . ARG A 1 473 ? -4.706 -11.980 45.327 1.00 35.50 473 ARG A O 1
ATOM 3778 N N . SER A 1 474 ? -5.494 -11.764 43.256 1.00 30.92 474 SER A N 1
ATOM 3779 C CA . SER A 1 474 ? -6.904 -11.581 43.650 1.00 30.92 474 SER A CA 1
ATOM 3780 C C . SER A 1 474 ? -7.665 -12.887 43.950 1.00 30.92 474 SER A C 1
ATOM 3782 O O . SER A 1 474 ? -8.889 -12.875 44.031 1.00 30.92 474 SER A O 1
ATOM 3784 N N . SER A 1 475 ? -6.975 -14.028 44.077 1.00 31.36 475 SER A N 1
ATOM 3785 C CA . SER A 1 475 ? -7.570 -15.307 44.503 1.00 31.36 475 SER A CA 1
ATOM 3786 C C . SER A 1 475 ? -7.307 -15.537 46.000 1.00 31.36 475 SER A C 1
ATOM 3788 O O . SER A 1 475 ? -6.166 -15.836 46.354 1.00 31.36 475 SER A O 1
ATOM 3790 N N . PRO A 1 476 ? -8.312 -15.450 46.898 1.00 29.22 476 PRO A N 1
ATOM 3791 C CA . PRO A 1 476 ? -8.072 -15.494 48.352 1.00 29.22 476 PRO A CA 1
ATOM 3792 C C . PRO A 1 476 ? -7.693 -16.892 48.870 1.00 29.22 476 PRO A C 1
ATOM 3794 O O . PRO A 1 476 ? -7.108 -17.052 49.941 1.00 29.22 476 PRO A O 1
ATOM 3797 N N . ASN A 1 477 ? -8.029 -17.928 48.101 1.00 30.86 477 ASN A N 1
ATOM 3798 C CA . ASN A 1 477 ? -7.967 -19.324 48.511 1.00 30.86 477 ASN A CA 1
ATOM 3799 C C . ASN A 1 477 ? -6.598 -19.975 48.240 1.00 30.86 477 ASN A C 1
ATOM 3801 O O . ASN A 1 477 ? -6.484 -20.882 47.422 1.00 30.86 477 ASN A O 1
ATOM 3805 N N . GLN A 1 478 ? -5.564 -19.626 49.013 1.00 33.31 478 GLN A N 1
ATOM 3806 C CA . GLN A 1 478 ? -4.295 -20.385 49.008 1.00 33.31 478 GLN A CA 1
ATOM 3807 C C . GLN A 1 478 ? -4.422 -21.841 49.529 1.00 33.31 478 GLN A C 1
ATOM 3809 O O . GLN A 1 478 ? -3.462 -22.598 49.458 1.00 33.31 478 GLN A O 1
ATOM 3814 N N . ASN A 1 479 ? -5.606 -22.256 50.007 1.00 30.53 479 ASN A N 1
ATOM 3815 C CA . ASN A 1 479 ? -5.956 -23.656 50.312 1.00 30.53 479 ASN A CA 1
ATOM 3816 C C . ASN A 1 479 ? -6.995 -24.269 49.341 1.00 30.53 479 ASN A C 1
ATOM 3818 O O . ASN A 1 479 ? -7.397 -25.416 49.527 1.00 30.53 479 ASN A O 1
ATOM 3822 N N . GLN A 1 480 ? -7.447 -23.521 48.327 1.00 35.62 480 GLN A N 1
ATOM 3823 C CA . GLN A 1 480 ? -8.216 -24.025 47.180 1.00 35.62 480 GLN A CA 1
ATOM 3824 C C . GLN A 1 480 ? -7.767 -23.300 45.908 1.00 35.62 480 GLN A C 1
ATOM 3826 O O . GLN A 1 480 ? -8.544 -22.622 45.232 1.00 35.62 480 GLN A O 1
ATOM 3831 N N . ASP A 1 481 ? -6.491 -23.479 45.580 1.00 36.75 481 ASP A N 1
ATOM 3832 C CA . ASP A 1 481 ? -6.032 -23.352 44.205 1.00 36.75 481 ASP A CA 1
ATOM 3833 C C . ASP A 1 481 ? -6.932 -24.248 43.321 1.00 36.75 481 ASP A C 1
ATOM 3835 O O . ASP A 1 481 ? -7.101 -25.429 43.641 1.00 36.75 481 ASP A O 1
ATOM 3839 N N . PRO A 1 482 ? -7.516 -23.771 42.201 1.00 38.62 482 PRO A N 1
ATOM 3840 C CA . PRO A 1 482 ? -8.180 -24.651 41.237 1.00 38.62 482 PRO A CA 1
ATOM 3841 C C . PRO A 1 482 ? -7.315 -25.862 40.833 1.00 38.62 482 PRO A C 1
ATOM 3843 O O . PRO A 1 482 ? -7.844 -26.915 40.448 1.00 38.62 482 PRO A O 1
ATOM 3846 N N . PHE A 1 483 ? -5.991 -25.734 40.946 1.00 45.25 483 PHE A N 1
ATOM 3847 C CA . PHE A 1 483 ? -5.004 -26.731 40.573 1.00 45.25 483 PHE A CA 1
ATOM 3848 C C . PHE A 1 483 ? -4.569 -27.691 41.693 1.00 45.25 483 PHE A C 1
ATOM 3850 O O . PHE A 1 483 ? -4.153 -28.790 41.327 1.00 45.25 483 PHE A O 1
ATOM 3857 N N . ASP A 1 484 ? -4.881 -27.475 42.981 1.00 36.88 484 ASP A N 1
ATOM 3858 C CA . ASP A 1 484 ? -4.542 -28.444 44.051 1.00 36.88 484 ASP A CA 1
ATOM 3859 C C . ASP A 1 484 ? -5.623 -28.648 45.141 1.00 36.88 484 ASP A C 1
ATOM 3861 O O . ASP A 1 484 ? -6.478 -27.804 45.393 1.00 36.88 484 ASP A O 1
ATOM 3865 N N . GLY A 1 485 ? -5.618 -29.829 45.757 1.00 31.64 485 GLY A N 1
ATOM 3866 C CA . GLY A 1 485 ? -6.557 -30.273 46.784 1.00 31.64 485 GLY A CA 1
ATOM 3867 C C . GLY A 1 485 ? -6.127 -31.630 47.343 1.00 31.64 485 GLY A C 1
ATOM 3868 O O . GLY A 1 485 ? -5.892 -32.557 46.575 1.00 31.64 485 GLY A O 1
ATOM 3869 N N . GLN A 1 486 ? -6.017 -31.710 48.675 1.00 32.75 486 GLN A N 1
ATOM 3870 C CA . GLN A 1 486 ? -5.228 -32.699 49.431 1.00 32.75 486 GLN A CA 1
ATOM 3871 C C . GLN A 1 486 ? -5.232 -34.148 48.897 1.00 32.75 486 GLN A C 1
ATOM 3873 O O . GLN A 1 486 ? -6.297 -34.672 48.555 1.00 32.75 486 GLN A O 1
ATOM 3878 N N . PRO A 1 487 ? -4.077 -34.849 48.939 1.00 34.16 487 PRO A N 1
ATOM 3879 C CA . PRO A 1 487 ? -4.022 -36.268 48.620 1.00 34.16 487 PRO A CA 1
ATOM 3880 C C . PRO A 1 487 ? -4.876 -37.062 49.613 1.00 34.16 487 PRO A C 1
ATOM 3882 O O . PRO A 1 487 ? -4.667 -37.003 50.824 1.00 34.16 487 PRO A O 1
ATOM 3885 N N . ALA A 1 488 ? -5.831 -37.829 49.092 1.00 34.53 488 ALA A N 1
ATOM 3886 C CA . ALA A 1 488 ? -6.455 -38.897 49.856 1.00 34.53 488 ALA A CA 1
ATOM 3887 C C . ALA A 1 488 ? -5.470 -40.073 49.928 1.00 34.53 488 ALA A C 1
ATOM 3889 O O . ALA A 1 488 ? -4.995 -40.525 48.886 1.00 34.53 488 ALA A O 1
ATOM 3890 N N . ASP A 1 489 ? -5.173 -40.566 51.134 1.00 41.31 489 ASP A N 1
ATOM 3891 C CA . ASP A 1 489 ? -4.297 -41.725 51.334 1.00 41.31 489 ASP A CA 1
ATOM 3892 C C . ASP A 1 489 ? -4.824 -42.945 50.553 1.00 41.31 489 ASP A C 1
ATOM 3894 O O . ASP A 1 489 ? -5.875 -43.503 50.881 1.00 41.31 489 ASP A O 1
ATOM 3898 N N . GLY A 1 490 ? -4.099 -43.350 49.506 1.00 35.31 490 GLY A N 1
ATOM 3899 C CA . GLY A 1 490 ? -4.529 -44.404 48.587 1.00 35.31 490 GLY A CA 1
ATOM 3900 C C . GLY A 1 490 ? -3.462 -44.778 47.559 1.00 35.31 490 GLY A C 1
ATOM 3901 O O . GLY A 1 490 ? -3.487 -44.281 46.440 1.00 35.31 490 GLY A O 1
ATOM 3902 N N . ASP A 1 491 ? -2.559 -45.674 47.964 1.00 33.09 491 ASP A N 1
ATOM 3903 C CA . ASP A 1 491 ? -1.696 -46.510 47.115 1.00 33.09 491 ASP A CA 1
ATOM 3904 C C . ASP A 1 491 ? -0.955 -45.796 45.965 1.00 33.09 491 ASP A C 1
ATOM 3906 O O . ASP A 1 491 ? -1.211 -46.014 44.780 1.00 33.09 491 ASP A O 1
ATOM 3910 N N . ALA A 1 492 ? 0.035 -44.975 46.332 1.00 35.62 492 ALA A N 1
ATOM 3911 C CA . ALA A 1 492 ? 1.010 -44.428 45.393 1.00 35.62 492 ALA A CA 1
ATOM 3912 C C . ALA A 1 492 ? 2.096 -45.464 45.037 1.00 35.62 492 ALA A C 1
ATOM 3914 O O . ALA A 1 492 ? 3.048 -45.658 45.790 1.00 35.62 492 ALA A O 1
ATOM 3915 N N . ASP A 1 493 ? 1.976 -46.069 43.855 1.00 37.06 493 ASP A N 1
ATOM 3916 C CA . ASP A 1 493 ? 3.048 -46.776 43.144 1.00 37.06 493 ASP A CA 1
ATOM 3917 C C . ASP A 1 493 ? 2.921 -46.490 41.625 1.00 37.06 493 ASP A C 1
ATOM 3919 O O . ASP A 1 493 ? 1.829 -46.255 41.114 1.00 37.06 493 ASP A O 1
ATOM 3923 N N . GLU A 1 494 ? 4.045 -46.508 40.897 1.00 33.91 494 GLU A N 1
ATOM 3924 C CA . GLU A 1 494 ? 4.133 -46.421 39.417 1.00 33.91 494 GLU A CA 1
ATOM 3925 C C . GLU A 1 494 ? 3.823 -45.070 38.701 1.00 33.91 494 GLU A C 1
ATOM 3927 O O . GLU A 1 494 ? 3.456 -45.072 37.530 1.00 33.91 494 GLU A O 1
ATOM 3932 N N . PHE A 1 495 ? 4.077 -43.892 39.302 1.00 31.48 495 PHE A N 1
ATOM 3933 C CA . PHE A 1 495 ? 4.108 -42.614 38.530 1.00 31.48 495 PHE A CA 1
ATOM 3934 C C . PHE A 1 495 ? 5.307 -41.670 38.772 1.00 31.48 495 PHE A C 1
ATOM 3936 O O . PHE A 1 495 ? 5.392 -40.591 38.186 1.00 31.48 495 PHE A O 1
ATOM 3943 N N . ASP A 1 496 ? 6.285 -42.090 39.573 1.00 32.06 496 ASP A N 1
ATOM 3944 C CA . ASP A 1 496 ? 7.318 -41.219 40.162 1.00 32.06 496 ASP A CA 1
ATOM 3945 C C . ASP A 1 496 ? 8.523 -40.913 39.227 1.00 32.06 496 ASP A C 1
ATOM 3947 O O . ASP A 1 496 ? 9.688 -40.978 39.628 1.00 32.06 496 ASP A O 1
ATOM 3951 N N . ARG A 1 497 ? 8.269 -40.670 37.925 1.00 32.00 497 ARG A N 1
ATOM 3952 C CA . ARG A 1 497 ? 9.305 -40.452 36.879 1.00 32.00 497 ARG A CA 1
ATOM 3953 C C . ARG A 1 497 ? 8.934 -39.476 35.749 1.00 32.00 497 ARG A C 1
ATOM 3955 O O . ARG A 1 497 ? 9.341 -39.678 34.603 1.00 32.00 497 ARG A O 1
ATOM 3962 N N . LEU A 1 498 ? 8.242 -38.382 36.053 1.00 29.89 498 LEU A N 1
ATOM 3963 C CA . LEU A 1 498 ? 8.288 -37.201 35.181 1.00 29.89 498 LEU A CA 1
ATOM 3964 C C . LEU A 1 498 ? 9.416 -36.257 35.641 1.00 29.89 498 LEU A C 1
ATOM 3966 O O . LEU A 1 498 ? 9.612 -36.100 36.847 1.00 29.89 498 LEU A O 1
ATOM 3970 N N . PRO A 1 499 ? 10.182 -35.632 34.723 1.00 31.53 499 PRO A N 1
ATOM 3971 C CA . PRO A 1 499 ? 11.074 -34.531 35.079 1.00 31.53 499 PRO A CA 1
ATOM 3972 C C . PRO A 1 499 ? 10.290 -33.364 35.690 1.00 31.53 499 PRO A C 1
ATOM 3974 O O . PRO A 1 499 ? 9.082 -33.250 35.491 1.00 31.53 499 PRO A O 1
ATOM 3977 N N . SER A 1 500 ? 10.991 -32.453 36.367 1.00 33.28 500 SER A N 1
ATOM 3978 C CA . SER A 1 500 ? 10.437 -31.202 36.898 1.00 33.28 500 SER A CA 1
ATOM 3979 C C . SER A 1 500 ? 10.047 -30.225 35.774 1.00 33.28 500 SER A C 1
ATOM 3981 O O . SER A 1 500 ? 10.732 -29.231 35.533 1.00 33.28 500 SER A O 1
ATOM 3983 N N . GLY A 1 501 ? 8.976 -30.545 35.050 1.00 30.11 501 GLY A N 1
ATOM 3984 C CA . GLY A 1 501 ? 8.359 -29.684 34.049 1.00 30.11 501 GLY A CA 1
ATOM 3985 C C . GLY A 1 501 ? 7.434 -28.661 34.701 1.00 30.11 501 GLY A C 1
ATOM 3986 O O . GLY A 1 501 ? 6.714 -28.971 35.650 1.00 30.11 501 GLY A O 1
ATOM 3987 N N . SER A 1 502 ? 7.439 -27.439 34.178 1.00 35.97 502 SER A N 1
ATOM 3988 C CA . SER A 1 502 ? 6.433 -26.433 34.508 1.00 35.97 502 SER A CA 1
ATOM 3989 C C . SER A 1 502 ? 5.039 -26.928 34.110 1.00 35.97 502 SER A C 1
ATOM 3991 O O . SER A 1 502 ? 4.853 -27.499 33.034 1.00 35.97 502 SER A O 1
ATOM 3993 N N . LEU A 1 503 ? 4.042 -26.690 34.969 1.00 38.34 503 LEU A N 1
ATOM 3994 C CA . LEU A 1 503 ? 2.643 -26.945 34.619 1.00 38.34 503 LEU A CA 1
ATOM 3995 C C . LEU A 1 503 ? 2.275 -26.130 33.362 1.00 38.34 503 LEU A C 1
ATOM 3997 O O . LEU A 1 503 ? 2.622 -24.944 33.291 1.00 38.34 503 LEU A O 1
ATOM 4001 N N . PRO A 1 504 ? 1.594 -26.731 32.366 1.00 47.84 504 PRO A N 1
ATOM 4002 C CA . PRO A 1 504 ? 1.299 -26.057 31.110 1.00 47.84 504 PRO A CA 1
ATOM 4003 C C . PRO A 1 504 ? 0.419 -24.826 31.347 1.00 47.84 504 PRO A C 1
ATOM 4005 O O . PRO A 1 504 ? -0.554 -24.849 32.102 1.00 47.84 504 PRO A O 1
ATOM 4008 N N . THR A 1 505 ? 0.786 -23.720 30.701 1.00 58.75 505 THR A N 1
ATOM 4009 C CA . THR A 1 505 ? 0.140 -22.420 30.900 1.00 58.75 505 THR A CA 1
ATOM 4010 C C . THR A 1 505 ? -1.296 -22.443 30.376 1.00 58.75 505 THR A C 1
ATOM 4012 O O . THR A 1 505 ? -1.539 -22.390 29.178 1.00 58.75 505 THR A O 1
ATOM 4015 N N . VAL A 1 506 ? -2.270 -22.447 31.287 1.00 68.56 506 VAL A N 1
ATOM 4016 C CA . VAL A 1 506 ? -3.703 -22.427 30.941 1.00 68.56 506 VAL A CA 1
ATOM 4017 C C . VAL A 1 506 ? -4.127 -21.118 30.254 1.00 68.56 506 VAL A C 1
ATOM 4019 O O . VAL A 1 506 ? -5.056 -21.127 29.447 1.00 68.56 506 VAL A O 1
ATOM 4022 N N . LEU A 1 507 ? -3.467 -19.993 30.569 1.00 77.62 507 LEU A N 1
ATOM 4023 C CA . LEU A 1 507 ? -3.828 -18.649 30.103 1.00 77.62 507 LEU A CA 1
ATOM 4024 C C . LEU A 1 507 ? -2.636 -17.879 29.513 1.00 77.62 507 LEU A C 1
ATOM 4026 O O . LEU A 1 507 ? -1.682 -17.524 30.219 1.00 77.62 507 LEU A O 1
ATOM 4030 N N . PHE A 1 508 ? -2.771 -17.522 28.238 1.00 74.94 508 PHE A N 1
ATOM 4031 C CA . PHE A 1 508 ? -1.908 -16.596 27.508 1.00 74.94 508 PHE A CA 1
ATOM 4032 C C . PHE A 1 508 ? -2.653 -15.283 27.217 1.00 74.94 508 PHE A C 1
ATOM 4034 O O . PHE A 1 508 ? -3.883 -15.240 27.152 1.00 74.94 508 PHE A O 1
ATOM 4041 N N . THR A 1 509 ? -1.910 -14.205 26.989 1.00 70.44 509 THR A N 1
ATOM 4042 C CA . THR A 1 509 ? -2.431 -12.898 26.565 1.00 70.44 509 THR A CA 1
ATOM 4043 C C . THR A 1 509 ? -1.776 -12.501 25.243 1.00 70.44 509 THR A C 1
ATOM 4045 O O . THR A 1 509 ? -0.571 -12.658 25.082 1.00 70.44 509 THR A O 1
ATOM 4048 N N . SER A 1 510 ? -2.566 -12.021 24.277 1.00 68.38 510 SER A N 1
ATOM 4049 C CA . SER A 1 510 ? -2.108 -11.769 22.897 1.00 68.38 510 SER A CA 1
ATOM 4050 C C . SER A 1 510 ? -1.916 -10.286 22.558 1.00 68.38 510 SER A C 1
ATOM 4052 O O . SER A 1 510 ? -1.279 -9.976 21.551 1.00 68.38 510 SER A O 1
ATOM 4054 N N . GLY A 1 511 ? -2.499 -9.377 23.340 1.00 70.69 511 GLY A N 1
ATOM 4055 C CA . GLY A 1 511 ? -2.397 -7.932 23.132 1.00 70.69 511 GLY A CA 1
ATOM 4056 C C . GLY A 1 511 ? -3.512 -7.143 23.822 1.00 70.69 511 GLY A C 1
ATOM 4057 O O . GLY A 1 511 ? -4.529 -7.712 24.227 1.00 70.69 511 GLY A O 1
ATOM 4058 N N . SER A 1 512 ? -3.312 -5.828 23.913 1.00 74.31 512 SER A N 1
ATOM 4059 C CA . SER A 1 512 ? -4.265 -4.843 24.436 1.00 74.31 512 SER A CA 1
ATOM 4060 C C . SER A 1 512 ? -4.565 -3.787 23.368 1.00 74.31 512 SER A C 1
ATOM 4062 O O . SER A 1 512 ? -3.675 -3.394 22.615 1.00 74.31 512 SER A O 1
ATOM 4064 N N . GLN A 1 513 ? -5.801 -3.301 23.312 1.00 76.69 513 GLN A N 1
ATOM 4065 C CA . GLN A 1 513 ? -6.258 -2.230 22.427 1.00 76.69 513 GLN A CA 1
ATOM 4066 C C . GLN A 1 513 ? -7.090 -1.214 23.215 1.00 76.69 513 GLN A C 1
ATOM 4068 O O . GLN A 1 513 ? -7.811 -1.566 24.145 1.00 76.69 513 GLN A O 1
ATOM 4073 N N . PHE A 1 514 ? -7.014 0.053 22.809 1.00 80.00 514 PHE A N 1
ATOM 4074 C CA . PHE A 1 514 ? -7.691 1.159 23.480 1.00 80.00 514 PHE A CA 1
ATOM 4075 C C . PHE A 1 514 ? -8.312 2.091 22.444 1.00 80.00 514 PHE A C 1
ATOM 4077 O O . PHE A 1 514 ? -7.615 2.580 21.555 1.00 80.00 514 PHE A O 1
ATOM 4084 N N . TYR A 1 515 ? -9.619 2.328 22.531 1.00 78.88 515 TYR A N 1
ATOM 4085 C CA . TYR A 1 515 ? -10.355 3.142 21.560 1.00 78.88 515 TYR A CA 1
ATOM 4086 C C . TYR A 1 515 ? -11.669 3.663 22.154 1.00 78.88 515 TYR A C 1
ATOM 4088 O O . TYR A 1 515 ? -12.182 3.126 23.126 1.00 78.88 515 TYR A O 1
ATOM 4096 N N . ASN A 1 516 ? -12.249 4.715 21.575 1.00 79.69 516 ASN A N 1
ATOM 4097 C CA . ASN A 1 516 ? -13.540 5.238 22.041 1.00 79.69 516 ASN A CA 1
ATOM 4098 C C . ASN A 1 516 ? -14.692 4.315 21.600 1.00 79.69 516 ASN A C 1
ATOM 4100 O O . ASN A 1 516 ? -14.760 3.981 20.415 1.00 79.69 516 ASN A O 1
ATOM 4104 N N . GLU A 1 517 ? -15.638 3.973 22.486 1.00 79.31 517 GLU A N 1
ATOM 4105 C CA . GLU A 1 517 ? -16.768 3.053 22.198 1.00 79.31 517 GLU A CA 1
ATOM 4106 C C . GLU A 1 517 ? -17.614 3.496 20.985 1.00 79.31 517 GLU A C 1
ATOM 4108 O O . GLU A 1 517 ? -18.099 2.679 20.195 1.00 79.31 517 GLU A O 1
ATOM 4113 N N . ILE A 1 518 ? -17.719 4.814 20.773 1.00 76.75 518 ILE A N 1
ATOM 4114 C CA . ILE A 1 518 ? -18.358 5.436 19.603 1.00 76.75 518 ILE A CA 1
ATOM 4115 C C . ILE A 1 518 ? -17.877 4.830 18.270 1.00 76.75 518 ILE A C 1
ATOM 4117 O O . ILE A 1 518 ? -18.669 4.695 17.339 1.00 76.75 518 ILE A O 1
ATOM 4121 N N . SER A 1 519 ? -16.613 4.394 18.209 1.00 72.06 519 SER A N 1
ATOM 4122 C CA . SER A 1 519 ? -15.927 3.856 17.025 1.00 72.06 519 SER A CA 1
ATOM 4123 C C . SER A 1 519 ? -16.439 2.481 16.582 1.00 72.06 519 SER A C 1
ATOM 4125 O O . SER A 1 519 ? -16.123 2.048 15.472 1.00 72.06 519 SER A O 1
ATOM 4127 N N . HIS A 1 520 ? -17.228 1.793 17.417 1.00 67.44 520 HIS A N 1
ATOM 4128 C CA . HIS A 1 520 ? -18.005 0.611 17.022 1.00 67.44 520 HIS A CA 1
ATOM 4129 C C . HIS A 1 520 ? -19.374 1.013 16.458 1.00 67.44 520 HIS A C 1
ATOM 4131 O O . HIS A 1 520 ? -19.714 0.639 15.337 1.00 67.44 520 HIS A O 1
ATOM 4137 N N . ARG A 1 521 ? -20.157 1.813 17.202 1.00 66.62 521 ARG A N 1
ATOM 4138 C CA . ARG A 1 521 ? -21.586 2.076 16.904 1.00 66.62 521 ARG A CA 1
ATOM 4139 C C . ARG A 1 521 ? -21.854 2.786 15.575 1.00 66.62 521 ARG A C 1
ATOM 4141 O O . ARG A 1 521 ? -22.931 2.651 15.005 1.00 66.62 521 ARG A O 1
ATOM 4148 N N . ILE A 1 522 ? -20.899 3.575 15.098 1.00 67.88 522 ILE A N 1
ATOM 4149 C CA . ILE A 1 522 ? -20.998 4.365 13.860 1.00 67.88 522 ILE A CA 1
ATOM 4150 C C . ILE A 1 522 ? -20.792 3.558 12.571 1.00 67.88 522 ILE A C 1
ATOM 4152 O O . ILE A 1 522 ? -21.047 4.078 11.478 1.00 67.88 522 ILE A O 1
ATOM 4156 N N . ARG A 1 523 ? -20.278 2.329 12.661 1.00 64.50 523 ARG A N 1
ATOM 4157 C CA . ARG A 1 523 ? -19.883 1.533 11.497 1.00 64.50 523 ARG A CA 1
ATOM 4158 C C . ARG A 1 523 ? -21.108 0.931 10.788 1.00 64.50 523 ARG A C 1
ATOM 4160 O O . ARG A 1 523 ? -21.934 0.322 11.461 1.00 64.50 523 ARG A O 1
ATOM 4167 N N . PRO A 1 524 ? -21.245 1.027 9.447 1.00 53.97 524 PRO A N 1
ATOM 4168 C CA . PRO A 1 524 ? -22.298 0.310 8.713 1.00 53.97 524 PRO A CA 1
ATOM 4169 C C . PRO A 1 524 ? -22.242 -1.222 8.842 1.00 53.97 524 PRO A C 1
ATOM 4171 O O . PRO A 1 524 ? -23.248 -1.890 8.632 1.00 53.97 524 PRO A O 1
ATOM 4174 N N . SER A 1 525 ? -21.072 -1.779 9.157 1.00 53.84 525 SER A N 1
ATOM 4175 C CA . SER A 1 525 ? -20.847 -3.176 9.553 1.00 53.84 525 SER A CA 1
ATOM 4176 C C . SER A 1 525 ? -19.493 -3.271 10.264 1.00 53.84 525 SER A C 1
ATOM 4178 O O . SER A 1 525 ? -18.714 -2.324 10.195 1.00 53.84 525 SER A O 1
ATOM 4180 N N . ALA A 1 526 ? -19.158 -4.398 10.902 1.00 47.84 526 ALA A N 1
ATOM 4181 C CA . ALA A 1 526 ? -17.863 -4.578 11.582 1.00 47.84 526 ALA A CA 1
ATOM 4182 C C . ALA A 1 526 ? -16.638 -4.186 10.717 1.00 47.84 526 ALA A C 1
ATOM 4184 O O . ALA A 1 526 ? -15.642 -3.672 11.237 1.00 47.84 526 ALA A O 1
ATOM 4185 N N . ASP A 1 527 ? -16.774 -4.372 9.402 1.00 46.38 527 ASP A N 1
ATOM 4186 C CA . ASP A 1 527 ? -15.734 -4.290 8.377 1.00 46.38 527 ASP A CA 1
ATOM 4187 C C . ASP A 1 527 ? -15.639 -2.921 7.679 1.00 46.38 527 ASP A C 1
ATOM 4189 O O . ASP A 1 527 ? -14.711 -2.682 6.904 1.00 46.38 527 ASP A O 1
ATOM 4193 N N . LEU A 1 528 ? -16.616 -2.033 7.891 1.00 53.47 528 LEU A N 1
ATOM 4194 C CA . LEU A 1 528 ? -16.796 -0.813 7.103 1.00 53.47 528 LEU A CA 1
ATOM 4195 C C . LEU A 1 528 ? -16.913 0.421 7.998 1.00 53.47 528 LEU A C 1
ATOM 4197 O O . LEU A 1 528 ? -17.698 0.453 8.938 1.00 53.47 528 LEU A O 1
ATOM 4201 N N . HIS A 1 529 ? -16.199 1.488 7.647 1.00 62.78 529 HIS A N 1
ATOM 4202 C CA . HIS A 1 529 ? -16.285 2.786 8.314 1.00 62.78 529 HIS A CA 1
ATOM 4203 C C . HIS A 1 529 ? -16.255 3.884 7.241 1.00 62.78 529 HIS A C 1
ATOM 4205 O O . HIS A 1 529 ? -15.313 3.936 6.452 1.00 62.78 529 HIS A O 1
ATOM 4211 N N . ASP A 1 530 ? -17.276 4.749 7.186 1.00 66.56 530 ASP A N 1
ATOM 4212 C CA . ASP A 1 530 ? -17.575 5.624 6.028 1.00 66.56 530 ASP A CA 1
ATOM 4213 C C . ASP A 1 530 ? -16.344 6.391 5.496 1.00 66.56 530 ASP A C 1
ATOM 4215 O O . ASP A 1 530 ? -16.061 6.422 4.300 1.00 66.56 530 ASP A O 1
ATOM 4219 N N . VAL A 1 531 ? -15.588 6.978 6.422 1.00 64.81 531 VAL A N 1
ATOM 4220 C CA . VAL A 1 531 ? -14.377 7.791 6.213 1.00 64.81 531 VAL A CA 1
ATOM 4221 C C . VAL A 1 531 ? -13.094 6.989 5.948 1.00 64.81 531 VAL A C 1
ATOM 4223 O O . VAL A 1 531 ? -12.164 7.538 5.369 1.00 64.81 531 VAL A O 1
ATOM 4226 N N . GLN A 1 532 ? -13.028 5.695 6.291 1.00 67.94 532 GLN A N 1
ATOM 4227 C CA . GLN A 1 532 ? -11.882 4.837 5.932 1.00 67.94 532 GLN A CA 1
ATOM 4228 C C . GLN A 1 532 ? -11.910 4.408 4.456 1.00 67.94 532 GLN A C 1
ATOM 4230 O O . GLN A 1 532 ? -10.886 4.018 3.899 1.00 67.94 532 GLN A O 1
ATOM 4235 N N . GLN A 1 533 ? -13.074 4.477 3.805 1.00 69.38 533 GLN A N 1
ATOM 4236 C CA . GLN A 1 533 ? -13.265 3.996 2.433 1.00 69.38 533 GLN A CA 1
ATOM 4237 C C . GLN A 1 533 ? -12.710 4.952 1.361 1.00 69.38 533 GLN A C 1
ATOM 4239 O O . GLN A 1 533 ? -12.624 4.568 0.196 1.00 69.38 533 GLN A O 1
ATOM 4244 N N . GLY A 1 534 ? -12.338 6.187 1.723 1.00 82.81 534 GLY A N 1
ATOM 4245 C CA . GLY A 1 534 ? -11.805 7.177 0.780 1.00 82.81 534 GLY A CA 1
ATOM 4246 C C . GLY A 1 534 ? -12.795 7.562 -0.328 1.00 82.81 534 GLY A C 1
ATOM 4247 O O . GLY A 1 534 ? -12.396 7.723 -1.483 1.00 82.81 534 GLY A O 1
ATOM 4248 N N . ARG A 1 535 ? -14.101 7.607 -0.020 1.00 87.19 535 ARG A N 1
ATOM 4249 C CA . ARG A 1 535 ? -15.182 7.754 -1.014 1.00 87.19 535 ARG A CA 1
ATOM 4250 C C . ARG A 1 535 ? -15.037 9.022 -1.861 1.00 87.19 535 ARG A C 1
ATOM 4252 O O . ARG A 1 535 ? -15.374 8.974 -3.041 1.00 87.19 535 ARG A O 1
ATOM 4259 N N . ILE A 1 536 ? -14.494 10.117 -1.322 1.00 91.38 536 ILE A N 1
ATOM 4260 C CA . ILE A 1 536 ? -14.282 11.353 -2.090 1.00 91.38 536 ILE A CA 1
ATOM 4261 C C . ILE A 1 536 ? -13.145 11.139 -3.105 1.00 91.38 536 ILE A C 1
ATOM 4263 O O . ILE A 1 536 ? -13.322 11.406 -4.296 1.00 91.38 536 ILE A O 1
ATOM 4267 N N . THR A 1 537 ? -12.016 10.554 -2.694 1.00 92.44 537 THR A N 1
ATOM 4268 C CA . THR A 1 537 ? -10.942 10.121 -3.602 1.00 92.44 537 THR A CA 1
ATOM 4269 C C . THR A 1 537 ? -11.451 9.137 -4.653 1.00 92.44 537 THR A C 1
ATOM 4271 O O . THR A 1 537 ? -11.070 9.258 -5.817 1.00 92.44 537 THR A O 1
ATOM 4274 N N . LEU A 1 538 ? -12.333 8.198 -4.301 1.00 91.19 538 LEU A N 1
ATOM 4275 C CA . LEU A 1 538 ? -12.936 7.243 -5.239 1.00 91.19 538 LEU A CA 1
ATOM 4276 C C . LEU A 1 538 ? -13.868 7.915 -6.253 1.00 91.19 538 LEU A C 1
ATOM 4278 O O . LEU A 1 538 ? -13.783 7.625 -7.449 1.00 91.19 538 LEU A O 1
ATOM 4282 N N . ALA A 1 539 ? -14.717 8.839 -5.809 1.00 92.38 539 ALA A N 1
ATOM 4283 C CA . ALA A 1 539 ? -15.573 9.637 -6.677 1.00 92.38 539 ALA A CA 1
ATOM 4284 C C . ALA A 1 539 ? -14.743 10.452 -7.687 1.00 92.38 539 ALA A C 1
ATOM 4286 O O . ALA A 1 539 ? -15.017 10.410 -8.887 1.00 92.38 539 ALA A O 1
ATOM 4287 N N . LEU A 1 540 ? -13.683 11.127 -7.225 1.00 93.06 540 LEU A N 1
ATOM 4288 C CA . LEU A 1 540 ? -12.826 11.972 -8.065 1.00 93.06 540 LEU A CA 1
ATOM 4289 C C . LEU A 1 540 ? -11.901 11.169 -9.003 1.00 93.06 540 LEU A C 1
ATOM 4291 O O . LEU A 1 540 ? -11.768 11.521 -10.177 1.00 93.06 540 LEU A O 1
ATOM 4295 N N . SER A 1 541 ? -11.294 10.074 -8.531 1.00 92.88 541 SER A N 1
ATOM 4296 C CA . SER A 1 541 ? -10.462 9.179 -9.362 1.00 92.88 541 SER A CA 1
ATOM 4297 C C . SER A 1 541 ? -11.279 8.397 -10.391 1.00 92.88 541 SER A C 1
ATOM 4299 O O . SER A 1 541 ? -10.803 8.170 -11.502 1.00 92.88 541 SER A O 1
ATOM 4301 N N . GLY A 1 542 ? -12.550 8.095 -10.106 1.00 89.88 542 GLY A N 1
ATOM 4302 C CA . GLY A 1 542 ? -13.463 7.440 -11.047 1.00 89.88 542 GLY A CA 1
ATOM 4303 C C . GLY A 1 542 ? -13.661 8.182 -12.378 1.00 89.88 542 GLY A C 1
ATOM 4304 O O . GLY A 1 542 ? -14.005 7.548 -13.375 1.00 89.88 542 GLY A O 1
ATOM 4305 N N . ALA A 1 543 ? -13.317 9.474 -12.466 1.00 89.81 543 ALA A N 1
ATOM 4306 C CA . ALA A 1 543 ? -13.218 10.218 -13.731 1.00 89.81 543 ALA A CA 1
ATOM 4307 C C . ALA A 1 543 ? -12.147 9.669 -14.710 1.00 89.81 543 ALA A C 1
ATOM 4309 O O . ALA A 1 543 ? -12.122 10.030 -15.889 1.00 89.81 543 ALA A O 1
ATOM 4310 N N . TYR A 1 544 ? -11.249 8.800 -14.235 1.00 88.12 544 TYR A N 1
ATOM 4311 C CA . TYR A 1 544 ? -10.251 8.065 -15.020 1.00 88.12 544 TYR A CA 1
ATOM 4312 C C . TYR A 1 544 ? -10.708 6.631 -15.367 1.00 88.12 544 TYR A C 1
ATOM 4314 O O . TYR A 1 544 ? -10.033 5.934 -16.131 1.00 88.12 544 TYR A O 1
ATOM 4322 N N . SER A 1 545 ? -11.842 6.172 -14.824 1.00 84.69 545 SER A N 1
ATOM 4323 C CA . SER A 1 545 ? -12.409 4.851 -15.116 1.00 84.69 545 SER A CA 1
ATOM 4324 C C . SER A 1 545 ? -12.940 4.760 -16.553 1.00 84.69 545 SER A C 1
ATOM 4326 O O . SER A 1 545 ? -13.099 5.763 -17.247 1.00 84.69 545 SER A O 1
ATOM 4328 N N . HIS A 1 546 ? -13.122 3.530 -17.033 1.00 78.38 546 HIS A N 1
ATOM 4329 C CA . HIS A 1 546 ? -13.622 3.213 -18.369 1.00 78.38 546 HIS A CA 1
ATOM 4330 C C . HIS A 1 546 ? -14.421 1.897 -18.295 1.00 78.38 546 HIS A C 1
ATOM 4332 O O . HIS A 1 546 ? -14.096 1.021 -17.492 1.00 78.38 546 HIS A O 1
ATOM 4338 N N . GLY A 1 547 ? -15.437 1.719 -19.147 1.00 78.50 547 GLY A N 1
ATOM 4339 C CA . GLY A 1 547 ? -16.243 0.488 -19.172 1.00 78.50 547 GLY A CA 1
ATOM 4340 C C . GLY A 1 547 ? -17.006 0.265 -17.860 1.00 78.50 547 GLY A C 1
ATOM 4341 O O . GLY A 1 547 ? -17.610 1.203 -17.345 1.00 78.50 547 GLY A O 1
ATOM 4342 N N . HIS A 1 548 ? -16.954 -0.951 -17.305 1.00 69.31 548 HIS A N 1
ATOM 4343 C CA . HIS A 1 548 ? -17.646 -1.327 -16.060 1.00 69.31 548 HIS A CA 1
ATOM 4344 C C . HIS A 1 548 ? -17.359 -0.377 -14.883 1.00 69.31 548 HIS A C 1
ATOM 4346 O O . HIS A 1 548 ? -18.282 -0.015 -14.156 1.00 69.31 548 HIS A O 1
ATOM 4352 N N . GLY A 1 549 ? -16.121 0.118 -14.746 1.00 78.62 549 GLY A N 1
ATOM 4353 C CA . GLY A 1 549 ? -15.759 1.070 -13.688 1.00 78.62 549 GLY A CA 1
ATOM 4354 C C . GLY A 1 549 ? -16.534 2.395 -13.746 1.00 78.62 549 GLY A C 1
ATOM 4355 O O . GLY A 1 549 ? -16.699 3.046 -12.717 1.00 78.62 549 GLY A O 1
ATOM 4356 N N . GLN A 1 550 ? -17.089 2.764 -14.908 1.00 83.94 550 GLN A N 1
ATOM 4357 C CA . GLN A 1 550 ? -17.946 3.944 -15.047 1.00 83.94 550 GLN A CA 1
ATOM 4358 C C . GLN A 1 550 ? -19.280 3.781 -14.295 1.00 83.94 550 GLN A C 1
ATOM 4360 O O . GLN A 1 550 ? -19.854 4.775 -13.848 1.00 83.94 550 GLN A O 1
ATOM 4365 N N . THR A 1 551 ? -19.775 2.548 -14.143 1.00 84.12 551 THR A N 1
ATOM 4366 C CA . THR A 1 551 ? -20.973 2.241 -13.349 1.00 84.12 551 THR A CA 1
ATOM 4367 C C . THR A 1 551 ? -20.670 2.408 -11.863 1.00 84.12 551 THR A C 1
ATOM 4369 O O . THR A 1 551 ? -21.364 3.170 -11.193 1.00 84.12 551 THR A O 1
ATOM 4372 N N . THR A 1 552 ? -19.575 1.815 -11.374 1.00 85.25 552 THR A N 1
ATOM 4373 C CA . THR A 1 552 ? -19.082 1.997 -9.997 1.00 85.25 552 THR A CA 1
ATOM 4374 C C . THR A 1 552 ? -18.866 3.478 -9.673 1.00 85.25 552 THR A C 1
ATOM 4376 O O . THR A 1 552 ? -19.366 3.980 -8.672 1.00 85.25 552 THR A O 1
ATOM 4379 N N . HIS A 1 553 ? -18.222 4.224 -10.574 1.00 90.25 553 HIS A N 1
ATOM 4380 C CA . HIS A 1 553 ? -18.002 5.662 -10.426 1.00 90.25 553 HIS A CA 1
ATOM 4381 C C . HIS A 1 553 ? -19.314 6.460 -10.299 1.00 90.25 553 HIS A C 1
ATOM 4383 O O . HIS A 1 553 ? -19.399 7.359 -9.464 1.00 90.25 553 HIS A O 1
ATOM 4389 N N . ARG A 1 554 ? -20.365 6.122 -11.066 1.00 88.00 554 ARG A N 1
ATOM 4390 C CA . ARG A 1 554 ? -21.695 6.753 -10.929 1.00 88.00 554 ARG A CA 1
ATOM 4391 C C . ARG A 1 554 ? -22.346 6.467 -9.574 1.00 88.00 554 ARG A C 1
ATOM 4393 O O . ARG A 1 554 ? -23.020 7.351 -9.048 1.00 88.00 554 ARG A O 1
ATOM 4400 N N . ILE A 1 555 ? -22.153 5.268 -9.022 1.00 87.50 555 ILE A N 1
ATOM 4401 C CA . ILE A 1 555 ? -22.657 4.893 -7.692 1.00 87.50 555 ILE A CA 1
ATOM 4402 C C . ILE A 1 555 ? -21.943 5.729 -6.622 1.00 87.50 555 ILE A C 1
ATOM 4404 O O . ILE A 1 555 ? -22.609 6.459 -5.892 1.00 87.50 555 ILE A O 1
ATOM 4408 N N . VAL A 1 556 ? -20.606 5.742 -6.610 1.00 88.50 556 VAL A N 1
ATOM 4409 C CA . VAL A 1 556 ? -19.828 6.493 -5.606 1.00 88.50 556 VAL A CA 1
ATOM 4410 C C . VAL A 1 556 ? -20.046 8.011 -5.712 1.00 88.50 556 VAL A C 1
ATOM 4412 O O . VAL A 1 556 ? -20.210 8.693 -4.702 1.00 88.50 556 VAL A O 1
ATOM 4415 N N . MET A 1 557 ? -20.170 8.559 -6.929 1.00 92.12 557 MET A N 1
ATOM 4416 C CA . MET A 1 557 ? -20.581 9.960 -7.125 1.00 92.12 557 MET A CA 1
ATOM 4417 C C . MET A 1 557 ? -21.977 10.253 -6.553 1.00 92.12 557 MET A C 1
ATOM 4419 O O . MET A 1 557 ? -22.202 11.342 -6.027 1.00 92.12 557 MET A O 1
ATOM 4423 N N . ARG A 1 558 ? -22.931 9.313 -6.649 1.00 89.75 558 ARG A N 1
ATOM 4424 C CA . ARG A 1 558 ? -24.280 9.472 -6.080 1.00 89.75 558 ARG A CA 1
ATOM 4425 C C . ARG A 1 558 ? -24.252 9.453 -4.552 1.00 89.75 558 ARG A C 1
ATOM 4427 O O . ARG A 1 558 ? -24.969 10.246 -3.953 1.00 89.75 558 ARG A O 1
ATOM 4434 N N . GLU A 1 559 ? -23.438 8.599 -3.940 1.00 88.00 559 GLU A N 1
ATOM 4435 C CA . GLU A 1 559 ? -23.263 8.544 -2.483 1.00 88.00 559 GLU A CA 1
ATOM 4436 C C . GLU A 1 559 ? -22.721 9.875 -1.942 1.00 88.00 559 GLU A C 1
ATOM 4438 O O . GLU A 1 559 ? -23.394 10.526 -1.144 1.00 88.00 559 GLU A O 1
ATOM 4443 N N . CYS A 1 560 ? -21.572 10.343 -2.449 1.00 90.00 560 CYS A N 1
ATOM 4444 C CA . CYS A 1 560 ? -20.940 11.591 -1.998 1.00 90.00 560 CYS A CA 1
ATOM 4445 C C . CYS A 1 560 ? -21.784 12.852 -2.267 1.00 90.00 560 CYS A C 1
ATOM 4447 O O . CYS A 1 560 ? -21.626 13.854 -1.574 1.00 90.00 560 CYS A O 1
ATOM 4449 N N . ARG A 1 561 ? -22.695 12.818 -3.252 1.00 88.50 561 ARG A N 1
ATOM 4450 C CA . ARG A 1 561 ? -23.700 13.875 -3.479 1.00 88.50 561 ARG A CA 1
ATOM 4451 C C . ARG A 1 561 ? -24.804 13.909 -2.417 1.00 88.50 561 ARG A C 1
ATOM 4453 O O . ARG A 1 561 ? -25.400 14.965 -2.232 1.00 88.50 561 ARG A O 1
ATOM 4460 N N . LEU A 1 562 ? -25.139 12.775 -1.795 1.00 87.31 562 LEU A N 1
ATOM 4461 C CA . LEU A 1 562 ? -26.198 12.700 -0.781 1.00 87.31 562 LEU A CA 1
ATOM 4462 C C . LEU A 1 562 ? -25.689 13.197 0.574 1.00 87.31 562 LEU A C 1
ATOM 4464 O O . LEU A 1 562 ? -26.348 14.019 1.201 1.00 87.31 562 LEU A O 1
ATOM 4468 N N . ASN A 1 563 ? -24.524 12.709 1.002 1.00 86.69 563 ASN A N 1
ATOM 4469 C CA . ASN A 1 563 ? -23.751 13.206 2.141 1.00 86.69 563 ASN A CA 1
ATOM 4470 C C . ASN A 1 563 ? -22.272 12.855 1.910 1.00 86.69 563 ASN A C 1
ATOM 4472 O O . ASN A 1 563 ? -21.959 11.780 1.396 1.00 86.69 563 ASN A O 1
ATOM 4476 N N . LEU A 1 564 ? -21.350 13.715 2.341 1.00 90.06 564 LEU A N 1
ATOM 4477 C CA . LEU A 1 564 ? -19.928 13.362 2.389 1.00 90.06 564 LEU A CA 1
ATOM 4478 C C . LEU A 1 564 ? -19.632 12.420 3.574 1.00 90.06 564 LEU A C 1
ATOM 4480 O O . LEU A 1 564 ? -20.355 12.465 4.569 1.00 90.06 564 LEU A O 1
ATOM 4484 N N . PRO A 1 565 ? -18.567 11.594 3.533 1.00 84.38 565 PRO A N 1
ATOM 4485 C CA . PRO A 1 565 ? -18.274 10.619 4.591 1.00 84.38 565 PRO A CA 1
ATOM 4486 C C . PRO A 1 565 ? -18.190 11.218 5.999 1.00 84.38 565 PRO A C 1
ATOM 4488 O O . PRO A 1 565 ? -18.723 10.645 6.950 1.00 84.38 565 PRO A O 1
ATOM 4491 N N . HIS A 1 566 ? -17.589 12.405 6.137 1.00 85.06 566 HIS A N 1
ATOM 4492 C CA . HIS A 1 566 ? -17.543 13.111 7.417 1.00 85.06 566 HIS A CA 1
ATOM 4493 C C . HIS A 1 566 ? -18.910 13.647 7.842 1.00 85.06 566 HIS A C 1
ATOM 4495 O O . HIS A 1 566 ? -19.159 13.702 9.034 1.00 85.06 566 HIS A O 1
ATOM 4501 N N . GLN A 1 567 ? -19.803 13.985 6.905 1.00 88.00 567 GLN A N 1
ATOM 4502 C CA . GLN A 1 567 ? -21.180 14.423 7.181 1.00 88.00 567 GLN A CA 1
ATOM 4503 C C . GLN A 1 567 ? -22.066 13.240 7.607 1.00 88.00 567 GLN A C 1
ATOM 4505 O O . GLN A 1 567 ? -22.869 13.381 8.528 1.00 88.00 567 GLN A O 1
ATOM 4510 N N . CYS A 1 568 ? -21.878 12.056 7.009 1.00 82.88 568 CYS A N 1
ATOM 4511 C CA . CYS A 1 568 ? -22.486 10.805 7.475 1.00 82.88 568 CYS A CA 1
ATOM 4512 C C . CYS A 1 568 ? -22.100 10.509 8.931 1.00 82.88 568 CYS A C 1
ATOM 4514 O O . CYS A 1 568 ? -22.978 10.268 9.761 1.00 82.88 568 CYS A O 1
ATOM 4516 N N . TYR A 1 569 ? -20.804 10.590 9.250 1.00 80.06 569 TYR A N 1
ATOM 4517 C CA . TYR A 1 569 ? -20.300 10.468 10.618 1.00 80.06 569 TYR A CA 1
ATOM 4518 C C . TYR A 1 569 ? -20.906 11.535 11.539 1.00 80.06 569 TYR A C 1
ATOM 4520 O O . TYR A 1 569 ? -21.490 11.210 12.568 1.00 80.06 569 TYR A O 1
ATOM 4528 N N . ASP A 1 570 ? -20.843 12.804 11.139 1.00 80.81 570 ASP A N 1
ATOM 4529 C CA . ASP A 1 570 ? -21.356 13.942 11.900 1.00 80.81 570 ASP A CA 1
ATOM 4530 C C . ASP A 1 570 ? -22.844 13.809 12.242 1.00 80.81 570 ASP A C 1
ATOM 4532 O O . ASP A 1 570 ? -23.273 14.261 13.297 1.00 80.81 570 ASP A O 1
ATOM 4536 N N . ASN A 1 571 ? -23.643 13.207 11.360 1.00 82.06 571 ASN A N 1
ATOM 4537 C CA . ASN A 1 571 ? -25.064 12.963 11.595 1.00 82.06 571 ASN A CA 1
ATOM 4538 C C . ASN A 1 571 ? -25.299 11.769 12.538 1.00 82.06 571 ASN A C 1
ATOM 4540 O O . ASN A 1 571 ? -26.224 11.814 13.346 1.00 82.06 571 ASN A O 1
ATOM 4544 N N . LYS A 1 572 ? -24.439 10.739 12.497 1.00 77.50 572 LYS A N 1
ATOM 4545 C CA . LYS A 1 572 ? -24.429 9.643 13.486 1.00 77.50 572 LYS A CA 1
ATOM 4546 C C . LYS A 1 572 ? -24.021 10.143 14.880 1.00 77.50 572 LYS A C 1
ATOM 4548 O O . LYS A 1 572 ? -24.568 9.677 15.873 1.00 77.50 572 LYS A O 1
ATOM 4553 N N . ILE A 1 573 ? -23.125 11.132 14.957 1.00 76.31 573 ILE A N 1
ATOM 4554 C CA . ILE A 1 573 ? -22.619 11.719 16.212 1.00 76.31 573 ILE A CA 1
ATOM 4555 C C . ILE A 1 573 ? -23.311 13.039 16.614 1.00 76.31 573 ILE A C 1
ATOM 4557 O O . ILE A 1 573 ? -22.686 13.927 17.189 1.00 76.31 573 ILE A O 1
ATOM 4561 N N . LYS A 1 574 ? -24.617 13.174 16.338 1.00 72.94 574 LYS A N 1
ATOM 4562 C CA . LYS A 1 574 ? -25.476 14.281 16.833 1.00 72.94 574 LYS A CA 1
ATOM 4563 C C . LYS A 1 574 ? -26.679 13.808 17.664 1.00 72.94 574 LYS A C 1
ATOM 4565 O O . LYS A 1 574 ? -27.603 14.577 17.919 1.00 72.94 574 LYS A O 1
ATOM 4570 N N . VAL A 1 575 ? -26.677 12.543 18.087 1.00 68.81 575 VAL A N 1
ATOM 4571 C CA . VAL A 1 575 ? -27.660 11.976 19.026 1.00 68.81 575 VAL A CA 1
ATOM 4572 C C . VAL A 1 575 ? -27.338 12.454 20.451 1.00 68.81 575 VAL A C 1
ATOM 4574 O O . VAL A 1 575 ? -26.174 12.648 20.785 1.00 68.81 575 VAL A O 1
ATOM 4577 N N . ASN A 1 576 ? -28.337 12.655 21.315 1.00 60.03 576 ASN A N 1
ATOM 4578 C CA . ASN A 1 576 ? -28.080 13.153 22.678 1.00 60.03 576 ASN A CA 1
ATOM 4579 C C . ASN A 1 576 ? -27.288 12.154 23.546 1.00 60.03 576 ASN A C 1
ATOM 4581 O O . ASN A 1 576 ? -26.457 12.577 24.350 1.00 60.03 576 ASN A O 1
ATOM 4585 N N . ASP A 1 577 ? -27.509 10.854 23.331 1.00 67.50 577 ASP A N 1
ATOM 4586 C CA . ASP A 1 577 ? -26.976 9.739 24.126 1.00 67.50 577 ASP A CA 1
ATOM 4587 C C . ASP A 1 577 ? -25.788 9.033 23.439 1.00 67.50 577 ASP A C 1
ATOM 4589 O O . ASP A 1 577 ? -25.703 7.804 23.380 1.00 67.50 577 ASP A O 1
ATOM 4593 N N . ILE A 1 578 ? -24.871 9.818 22.865 1.00 71.88 578 ILE A N 1
ATOM 4594 C CA . ILE A 1 578 ? -23.604 9.308 22.315 1.00 71.88 578 ILE A CA 1
ATOM 4595 C C . ILE A 1 578 ? -22.736 8.763 23.459 1.00 71.88 578 ILE A C 1
ATOM 4597 O O . ILE A 1 578 ? -22.540 9.470 24.452 1.00 71.88 578 ILE A O 1
ATOM 4601 N N . PRO A 1 579 ? -22.149 7.560 23.331 1.00 74.69 579 PRO A N 1
ATOM 4602 C CA . PRO A 1 579 ? -21.228 7.061 24.336 1.00 74.69 579 PRO A CA 1
ATOM 4603 C C . PRO A 1 579 ? -19.873 7.752 24.242 1.00 74.69 579 PRO A C 1
ATOM 4605 O O . PRO A 1 579 ? -19.330 7.955 23.155 1.00 74.69 579 PRO A O 1
ATOM 4608 N N . GLN A 1 580 ? -19.316 8.068 25.406 1.00 78.38 580 GLN A N 1
ATOM 4609 C CA . GLN A 1 580 ? -18.027 8.746 25.564 1.00 78.38 580 GLN A CA 1
ATOM 4610 C C . GLN A 1 580 ? -17.020 7.883 26.350 1.00 78.38 580 GLN A C 1
ATOM 4612 O O . GLN A 1 580 ? -16.046 8.397 26.894 1.00 78.38 580 GLN A O 1
ATOM 4617 N N . ALA A 1 581 ? -17.282 6.573 26.432 1.00 85.56 581 ALA A N 1
ATOM 4618 C CA . ALA A 1 581 ? -16.418 5.612 27.102 1.00 85.56 581 ALA A CA 1
ATOM 4619 C C . ALA A 1 581 ? -15.114 5.390 26.323 1.00 85.56 581 ALA A C 1
ATOM 4621 O O . ALA A 1 581 ? -15.135 5.215 25.098 1.00 85.56 581 ALA A O 1
ATOM 4622 N N . LEU A 1 582 ? -14.005 5.316 27.057 1.00 87.44 582 LEU A N 1
ATOM 4623 C CA . LEU A 1 582 ? -12.770 4.716 26.573 1.00 87.44 582 LEU A CA 1
ATOM 4624 C C . LEU A 1 582 ? -12.874 3.204 26.794 1.00 87.44 582 LEU A C 1
ATOM 4626 O O . LEU A 1 582 ? -12.922 2.744 27.933 1.00 87.44 582 LEU A O 1
ATOM 4630 N N . ARG A 1 583 ? -12.913 2.431 25.713 1.00 86.81 583 ARG A N 1
ATOM 4631 C CA . ARG A 1 583 ? -12.954 0.973 25.764 1.00 86.81 583 ARG A CA 1
ATOM 4632 C C . ARG A 1 583 ? -11.539 0.413 25.895 1.00 86.81 583 ARG A C 1
ATOM 4634 O O . ARG A 1 583 ? -10.660 0.757 25.103 1.00 86.81 583 ARG A O 1
ATOM 4641 N N . LEU A 1 584 ? -11.342 -0.435 26.902 1.00 86.56 584 LEU A N 1
ATOM 4642 C CA . LEU A 1 584 ? -10.096 -1.128 27.232 1.00 86.56 584 LEU A CA 1
ATOM 4643 C C . LEU A 1 584 ? -10.258 -2.607 26.843 1.00 86.56 584 LEU A C 1
ATOM 4645 O O . LEU A 1 584 ? -10.914 -3.364 27.556 1.00 86.56 584 LEU A O 1
ATOM 4649 N N . GLU A 1 585 ? -9.723 -3.022 25.696 1.00 84.88 585 GLU A N 1
ATOM 4650 C CA . GLU A 1 585 ? -9.868 -4.380 25.150 1.00 84.88 585 GLU A CA 1
ATOM 4651 C C . GLU A 1 585 ? -8.584 -5.193 25.358 1.00 84.88 585 GLU A C 1
ATOM 4653 O O . GLU A 1 585 ? -7.511 -4.771 24.938 1.00 84.88 585 GLU A O 1
ATOM 4658 N N . ASN A 1 586 ? -8.686 -6.385 25.951 1.00 83.31 586 ASN A N 1
ATOM 4659 C CA . ASN A 1 586 ? -7.587 -7.348 26.058 1.00 83.31 586 ASN A CA 1
ATOM 4660 C C . ASN A 1 586 ? -7.954 -8.656 25.372 1.00 83.31 586 ASN A C 1
ATOM 4662 O O . ASN A 1 586 ? -9.040 -9.189 25.610 1.00 83.31 586 ASN A O 1
ATOM 4666 N N . ILE A 1 587 ? -7.023 -9.213 24.595 1.00 82.88 587 ILE A N 1
ATOM 4667 C CA . ILE A 1 587 ? -7.178 -10.549 24.022 1.00 82.88 587 ILE A CA 1
ATOM 4668 C C . ILE A 1 587 ? -6.508 -11.599 24.914 1.00 82.88 587 ILE A C 1
ATOM 4670 O O . ILE A 1 587 ? -5.287 -11.604 25.093 1.00 82.88 587 ILE A O 1
ATOM 4674 N N . TYR A 1 588 ? -7.328 -12.514 25.422 1.00 85.56 588 TYR A N 1
ATOM 4675 C CA . TYR A 1 588 ? -6.956 -13.676 26.223 1.00 85.56 588 TYR A CA 1
ATOM 4676 C C . TYR A 1 588 ? -7.061 -14.949 25.378 1.00 85.56 588 TYR A C 1
ATOM 4678 O O . TYR A 1 588 ? -7.946 -15.066 24.529 1.00 85.56 588 TYR A O 1
ATOM 4686 N N . ILE A 1 589 ? -6.172 -15.914 25.605 1.00 85.88 589 ILE A N 1
ATOM 4687 C CA . ILE A 1 589 ? -6.182 -17.226 24.951 1.00 85.88 589 ILE A CA 1
ATOM 4688 C C . ILE A 1 589 ? -6.103 -18.289 26.042 1.00 85.88 589 ILE A C 1
ATOM 4690 O O . ILE A 1 589 ? -5.113 -18.368 26.768 1.00 85.88 589 ILE A O 1
ATOM 4694 N N . PHE A 1 590 ? -7.145 -19.108 26.139 1.00 86.94 590 PHE A N 1
ATOM 4695 C CA . PHE A 1 590 ? -7.228 -20.228 27.066 1.00 86.94 590 PHE A CA 1
ATOM 4696 C C . PHE A 1 590 ? -6.902 -21.534 26.346 1.00 86.94 590 PHE A C 1
ATOM 4698 O O . PHE A 1 590 ? -7.475 -21.823 25.291 1.00 86.94 590 PHE A O 1
ATOM 4705 N N . GLN A 1 591 ? -6.025 -22.332 26.947 1.00 87.94 591 GLN A N 1
ATOM 4706 C CA . GLN A 1 591 ? -5.763 -23.713 26.560 1.00 87.94 591 GLN A CA 1
ATOM 4707 C C . GLN A 1 591 ? -6.590 -24.623 27.471 1.00 87.94 591 GLN A C 1
ATOM 4709 O O . GLN A 1 591 ? -6.187 -24.965 28.583 1.00 87.94 591 GLN A O 1
ATOM 4714 N N . LEU A 1 592 ? -7.791 -24.980 27.020 1.00 88.06 592 LEU A N 1
ATOM 4715 C CA . LEU A 1 592 ? -8.739 -25.759 27.824 1.00 88.06 592 LEU A CA 1
ATOM 4716 C C . LEU A 1 592 ? -8.282 -27.220 27.979 1.00 88.06 592 LEU A C 1
ATOM 4718 O O . LEU A 1 592 ? -8.631 -27.868 28.965 1.00 88.06 592 LEU A O 1
ATOM 4722 N N . ASP A 1 593 ? -7.409 -27.696 27.084 1.00 83.81 593 ASP A N 1
ATOM 4723 C CA . ASP A 1 593 ? -6.696 -28.970 27.235 1.00 83.81 593 ASP A CA 1
ATOM 4724 C C . ASP A 1 593 ? -5.735 -29.012 28.440 1.00 83.81 593 ASP A C 1
ATOM 4726 O O . ASP A 1 593 ? -5.411 -30.099 28.916 1.00 83.81 593 ASP A O 1
ATOM 4730 N N . SER A 1 594 ? -5.372 -27.858 29.008 1.00 82.44 594 SER A N 1
ATOM 4731 C CA . SER A 1 594 ? -4.578 -27.750 30.243 1.00 82.44 594 SER A CA 1
ATOM 4732 C C . SER A 1 594 ? -5.448 -27.647 31.511 1.00 82.44 594 SER A C 1
ATOM 4734 O O . SER A 1 594 ? -4.928 -27.645 32.625 1.00 82.44 594 SER A O 1
ATOM 4736 N N . LEU A 1 595 ? -6.784 -27.588 31.387 1.00 81.31 595 LEU A N 1
ATOM 4737 C CA . LEU A 1 595 ? -7.705 -27.597 32.531 1.00 81.31 595 LEU A CA 1
ATOM 4738 C C . LEU A 1 595 ? -8.021 -29.022 33.011 1.00 81.31 595 LEU A C 1
ATOM 4740 O O . LEU A 1 595 ? -8.253 -29.937 32.209 1.00 81.31 595 LEU A O 1
ATOM 4744 N N . LYS A 1 596 ? -8.173 -29.175 34.337 1.00 81.62 596 LYS A N 1
ATOM 4745 C CA . LYS A 1 596 ? -8.787 -30.359 34.967 1.00 81.62 596 LYS A CA 1
ATOM 4746 C C . LYS A 1 596 ? -10.150 -30.642 34.323 1.00 81.62 596 LYS A C 1
ATOM 4748 O O . LYS A 1 596 ? -10.961 -29.730 34.176 1.00 81.62 596 LYS A O 1
ATOM 4753 N N . HIS A 1 597 ? -10.441 -31.904 34.001 1.00 81.00 597 HIS A N 1
ATOM 4754 C CA . HIS A 1 597 ? -11.639 -32.300 33.240 1.00 81.00 597 HIS A CA 1
ATOM 4755 C C . HIS A 1 597 ? -12.954 -31.718 33.802 1.00 81.00 597 HIS A C 1
ATOM 4757 O O . HIS A 1 597 ? -13.786 -31.215 33.053 1.00 81.00 597 HIS A O 1
ATOM 4763 N N . HIS A 1 598 ? -13.128 -31.700 35.129 1.00 82.50 598 HIS A N 1
ATOM 4764 C CA . HIS A 1 598 ? -14.335 -31.161 35.772 1.00 82.50 598 HIS A CA 1
ATOM 4765 C C . HIS A 1 598 ? -14.488 -29.625 35.675 1.00 82.50 598 HIS A C 1
ATOM 4767 O O . HIS A 1 598 ? -15.544 -29.111 36.031 1.00 82.50 598 HIS A O 1
ATOM 4773 N N . LYS A 1 599 ? -13.471 -28.889 35.201 1.00 82.19 599 LYS A N 1
ATOM 4774 C CA . LYS A 1 599 ? -13.516 -27.443 34.908 1.00 82.19 599 LYS A CA 1
ATOM 4775 C C . LYS A 1 599 ? -13.748 -27.134 33.420 1.00 82.19 599 LYS A C 1
ATOM 4777 O O . LYS A 1 599 ? -14.015 -25.983 33.091 1.00 82.19 599 LYS A O 1
ATOM 4782 N N . ARG A 1 600 ? -13.697 -28.127 32.518 1.00 87.62 600 ARG A N 1
ATOM 4783 C CA . ARG A 1 600 ? -13.915 -27.960 31.061 1.00 87.62 600 ARG A CA 1
ATOM 4784 C C . ARG A 1 600 ? -15.400 -27.818 30.699 1.00 87.62 600 ARG A C 1
ATOM 4786 O O . ARG A 1 600 ? -15.952 -28.589 29.920 1.00 87.62 600 ARG A O 1
ATOM 4793 N N . ASN A 1 601 ? -16.079 -26.859 31.317 1.00 89.06 601 ASN A N 1
ATOM 4794 C CA . ASN A 1 601 ? -17.497 -26.585 31.109 1.00 89.06 601 ASN A CA 1
ATOM 4795 C C . ASN A 1 601 ? -17.756 -25.075 31.128 1.00 89.06 601 ASN A C 1
ATOM 4797 O O . ASN A 1 601 ? -17.046 -24.326 31.801 1.00 89.06 601 ASN A O 1
ATOM 4801 N N . GLY A 1 602 ? -18.767 -24.631 30.379 1.00 86.25 602 GLY A N 1
ATOM 4802 C CA . GLY A 1 602 ? -19.024 -23.210 30.156 1.00 86.25 602 GLY A CA 1
ATOM 4803 C C . GLY A 1 602 ? -19.309 -22.430 31.440 1.00 86.25 602 GLY A C 1
ATOM 4804 O O . GLY A 1 602 ? -18.810 -21.318 31.580 1.00 86.25 602 GLY A O 1
ATOM 4805 N N . ALA A 1 603 ? -20.009 -23.029 32.411 1.00 87.50 603 ALA A N 1
ATOM 4806 C CA . ALA A 1 603 ? -20.248 -22.409 33.715 1.00 87.50 603 ALA A CA 1
ATOM 4807 C C . ALA A 1 603 ? -18.940 -22.107 34.468 1.00 87.50 603 ALA A C 1
ATOM 4809 O O . ALA A 1 603 ? -18.739 -20.996 34.955 1.00 87.50 603 ALA A O 1
ATOM 4810 N N . SER A 1 604 ? -18.017 -23.074 34.525 1.00 86.56 604 SER A N 1
ATOM 4811 C CA . SER A 1 604 ? -16.730 -22.897 35.213 1.00 86.56 604 SER A CA 1
ATOM 4812 C C . SER A 1 604 ? -15.802 -21.947 34.459 1.00 86.56 604 SER A C 1
ATOM 4814 O O . SER A 1 604 ? -15.160 -21.119 35.090 1.00 86.56 604 SER A O 1
ATOM 4816 N N . ILE A 1 605 ? -15.769 -21.998 33.124 1.00 86.25 605 ILE A N 1
ATOM 4817 C CA . ILE A 1 605 ? -14.990 -21.049 32.311 1.00 86.25 605 ILE A CA 1
ATOM 4818 C C . ILE A 1 605 ? -15.510 -19.618 32.517 1.00 86.25 605 ILE A C 1
ATOM 4820 O O . ILE A 1 605 ? -14.726 -18.697 32.743 1.00 86.25 605 ILE A O 1
ATOM 4824 N N . TYR A 1 606 ? -16.830 -19.425 32.499 1.00 88.12 606 TYR A N 1
ATOM 4825 C CA . TYR A 1 606 ? -17.443 -18.121 32.726 1.00 88.12 606 TYR A CA 1
ATOM 4826 C C . TYR A 1 606 ? -17.143 -17.583 34.135 1.00 88.12 606 TYR A C 1
ATOM 4828 O O . TYR A 1 606 ? -16.559 -16.508 34.283 1.00 88.12 606 TYR A O 1
ATOM 4836 N N . ARG A 1 607 ? -17.500 -18.347 35.173 1.00 83.62 607 ARG A N 1
ATOM 4837 C CA . ARG A 1 607 ? -17.409 -17.918 36.574 1.00 83.62 607 ARG A CA 1
ATOM 4838 C C . ARG A 1 607 ? -15.969 -17.845 37.087 1.00 83.62 607 ARG A C 1
ATOM 4840 O O . ARG A 1 607 ? -15.619 -16.860 37.726 1.00 83.62 607 ARG A O 1
ATOM 4847 N N . ASP A 1 608 ? -15.144 -18.852 36.802 1.00 79.50 608 ASP A N 1
ATOM 4848 C CA . ASP A 1 608 ? -13.796 -18.976 37.376 1.00 79.50 608 ASP A CA 1
ATOM 4849 C C . ASP A 1 608 ? -12.716 -18.283 36.518 1.00 79.50 608 ASP A C 1
ATOM 4851 O O . ASP A 1 608 ? -11.570 -18.188 36.952 1.00 79.50 608 ASP A O 1
ATOM 4855 N N . MET A 1 609 ? -13.040 -17.817 35.299 1.00 82.38 609 MET A N 1
ATOM 4856 C CA . MET A 1 609 ? -12.060 -17.206 34.381 1.00 82.38 609 MET A CA 1
ATOM 4857 C C . MET A 1 609 ? -12.547 -15.893 33.750 1.00 82.38 609 MET A C 1
ATOM 4859 O O . MET A 1 609 ? -11.878 -14.869 33.883 1.00 82.38 609 MET A O 1
ATOM 4863 N N . VAL A 1 610 ? -13.706 -15.884 33.078 1.00 83.19 610 VAL A N 1
ATOM 4864 C CA . VAL A 1 610 ? -14.190 -14.694 32.343 1.00 83.19 610 VAL A CA 1
ATOM 4865 C C . VAL A 1 610 ? -14.573 -13.555 33.293 1.00 83.19 610 VAL A C 1
ATOM 4867 O O . VAL A 1 610 ? -14.177 -12.414 33.055 1.00 83.19 610 VAL A O 1
ATOM 4870 N N . VAL A 1 611 ? -15.295 -13.847 34.380 1.00 81.38 611 VAL A N 1
ATOM 4871 C CA . VAL A 1 611 ? -15.717 -12.831 35.361 1.00 81.38 611 VAL A CA 1
ATOM 4872 C C . VAL A 1 611 ? -14.512 -12.159 36.055 1.00 81.38 611 VAL A C 1
ATOM 4874 O O . VAL A 1 611 ? -14.442 -10.930 35.994 1.00 81.38 611 VAL A O 1
ATOM 4877 N N . PRO A 1 612 ? -13.518 -12.885 36.618 1.00 77.62 612 PRO A N 1
ATOM 4878 C CA . PRO A 1 612 ? -12.309 -12.268 37.178 1.00 77.62 612 PRO A CA 1
ATOM 4879 C C . PRO A 1 612 ? -11.524 -11.410 36.177 1.00 77.62 612 PRO A C 1
ATOM 4881 O O . PRO A 1 612 ? -11.069 -10.315 36.511 1.00 77.62 612 PRO A O 1
ATOM 4884 N N . LEU A 1 613 ? -11.386 -11.864 34.926 1.00 81.50 613 LEU A N 1
ATOM 4885 C CA . LEU A 1 613 ? -10.651 -11.114 33.903 1.00 81.50 613 LEU A CA 1
ATOM 4886 C C . LEU A 1 613 ? -11.384 -9.844 33.462 1.00 81.50 613 LEU A C 1
ATOM 4888 O O . LEU A 1 613 ? -10.728 -8.827 33.236 1.00 81.50 613 LEU A O 1
ATOM 4892 N N . ALA A 1 614 ? -12.717 -9.862 33.412 1.00 81.31 614 ALA A N 1
ATOM 4893 C CA . ALA A 1 614 ? -13.525 -8.664 33.204 1.00 81.31 614 ALA A CA 1
ATOM 4894 C C . ALA A 1 614 ? -13.304 -7.640 34.336 1.00 81.31 614 ALA A C 1
ATOM 4896 O O . ALA A 1 614 ? -12.901 -6.502 34.072 1.00 81.31 614 ALA A O 1
ATOM 4897 N N . SER A 1 615 ? -13.475 -8.064 35.593 1.00 75.56 615 SER A N 1
ATOM 4898 C CA . SER A 1 615 ? -13.314 -7.212 36.782 1.00 75.56 615 SER A CA 1
ATOM 4899 C C . SER A 1 615 ? -11.887 -6.693 37.003 1.00 75.56 615 SER A C 1
ATOM 4901 O O . SER A 1 615 ? -11.722 -5.644 37.628 1.00 75.56 615 SER A O 1
ATOM 4903 N N . SER A 1 616 ? -10.858 -7.339 36.438 1.00 76.69 616 SER A N 1
ATOM 4904 C CA . SER A 1 616 ? -9.451 -6.922 36.580 1.00 76.69 616 SER A CA 1
ATOM 4905 C C . SER A 1 616 ? -9.200 -5.445 36.235 1.00 76.69 616 SER A C 1
ATOM 4907 O O . SER A 1 616 ? -8.442 -4.773 36.929 1.00 76.69 616 SER A O 1
ATOM 4909 N N . TRP A 1 617 ? -9.897 -4.884 35.240 1.00 76.62 617 TRP A N 1
ATOM 4910 C CA . TRP A 1 617 ? -9.759 -3.469 34.865 1.00 76.62 617 TRP A CA 1
ATOM 4911 C C . TRP A 1 617 ? -10.280 -2.486 35.927 1.00 76.62 617 TRP A C 1
ATOM 4913 O O . TRP A 1 617 ? -9.849 -1.334 35.946 1.00 76.62 617 TRP A O 1
ATOM 4923 N N . SER A 1 618 ? -11.181 -2.930 36.808 1.00 73.56 618 SER A N 1
ATOM 4924 C CA . SER A 1 618 ? -11.642 -2.164 37.976 1.00 73.56 618 SER A CA 1
ATOM 4925 C C . SER A 1 618 ? -10.783 -2.376 39.229 1.00 73.56 618 SER A C 1
ATOM 4927 O O . SER A 1 618 ? -10.933 -1.636 40.200 1.00 73.56 618 SER A O 1
ATOM 4929 N N . HIS A 1 619 ? -9.858 -3.344 39.219 1.00 77.00 619 HIS A N 1
ATOM 4930 C CA . HIS A 1 619 ? -8.999 -3.617 40.366 1.00 77.00 619 HIS A CA 1
ATOM 4931 C C . HIS A 1 619 ? -8.047 -2.429 40.634 1.00 77.00 619 HIS A C 1
ATOM 4933 O O . HIS A 1 619 ? -7.367 -1.974 39.703 1.00 77.00 619 HIS A O 1
ATOM 4939 N N . PRO A 1 620 ? -7.931 -1.933 41.884 1.00 71.75 620 PRO A N 1
ATOM 4940 C CA . PRO A 1 620 ? -7.191 -0.709 42.204 1.00 71.75 620 PRO A CA 1
ATOM 4941 C C . PRO A 1 620 ? -5.748 -0.686 41.692 1.00 71.75 620 PRO A C 1
ATOM 4943 O O . PRO A 1 620 ? -5.325 0.322 41.131 1.00 71.75 620 PRO A O 1
ATOM 4946 N N . ALA A 1 621 ? -5.019 -1.802 41.799 1.00 68.31 621 ALA A N 1
ATOM 4947 C CA . ALA A 1 621 ? -3.627 -1.894 41.345 1.00 68.31 621 ALA A CA 1
ATOM 4948 C C . ALA A 1 621 ? -3.446 -1.713 39.821 1.00 68.31 621 ALA A C 1
ATOM 4950 O O . ALA A 1 621 ? -2.383 -1.287 39.380 1.00 68.31 621 ALA A O 1
ATOM 4951 N N . ILE A 1 622 ? -4.475 -2.005 39.014 1.00 75.88 622 ILE A N 1
ATOM 4952 C CA . ILE A 1 622 ? -4.466 -1.768 37.561 1.00 75.88 622 ILE A CA 1
ATOM 4953 C C . ILE A 1 622 ? -5.003 -0.366 37.263 1.00 75.88 622 ILE A C 1
ATOM 4955 O O . ILE A 1 622 ? -4.389 0.393 36.512 1.00 75.88 622 ILE A O 1
ATOM 4959 N N . PHE A 1 623 ? -6.130 0.014 37.871 1.00 80.00 623 PHE A N 1
ATOM 4960 C CA . PHE A 1 623 ? -6.778 1.281 37.547 1.00 80.00 623 PHE A CA 1
ATOM 4961 C C . PHE A 1 623 ? -5.972 2.506 38.006 1.00 80.00 623 PHE A C 1
ATOM 4963 O O . PHE A 1 623 ? -5.871 3.486 37.267 1.00 80.00 623 PHE A O 1
ATOM 4970 N N . GLN A 1 624 ? -5.335 2.452 39.181 1.00 78.50 624 GLN A N 1
ATOM 4971 C CA . GLN A 1 624 ? -4.471 3.537 39.661 1.00 78.50 624 GLN A CA 1
ATOM 4972 C C . GLN A 1 624 ? -3.191 3.679 38.824 1.00 78.50 624 GLN A C 1
ATOM 4974 O O . GLN A 1 624 ? -2.720 4.800 38.659 1.00 78.50 624 GLN A O 1
ATOM 4979 N N . ALA A 1 625 ? -2.676 2.587 38.245 1.00 80.62 625 ALA A N 1
ATOM 4980 C CA . ALA A 1 625 ? -1.557 2.630 37.304 1.00 80.62 625 ALA A CA 1
ATOM 4981 C C . ALA A 1 625 ? -1.968 3.205 35.935 1.00 80.62 625 ALA A C 1
ATOM 4983 O O . ALA A 1 625 ? -1.204 3.942 35.327 1.00 80.62 625 ALA A O 1
ATOM 4984 N N . LEU A 1 626 ? -3.190 2.932 35.459 1.00 83.31 626 LEU A N 1
ATOM 4985 C CA . LEU A 1 626 ? -3.710 3.486 34.201 1.00 83.31 626 LEU A CA 1
ATOM 4986 C C . LEU A 1 626 ? -4.031 4.993 34.297 1.00 83.31 626 LEU A C 1
ATOM 4988 O O . LEU A 1 626 ? -3.786 5.741 33.351 1.00 83.31 626 LEU A O 1
ATOM 4992 N N . ARG A 1 627 ? -4.591 5.447 35.428 1.00 85.69 627 ARG A N 1
ATOM 4993 C CA . ARG A 1 627 ? -5.185 6.789 35.616 1.00 85.69 627 ARG A CA 1
ATOM 4994 C C . ARG A 1 627 ? -4.265 7.992 35.290 1.00 85.69 627 ARG A C 1
ATOM 4996 O O . ARG A 1 627 ? -4.794 8.967 34.748 1.00 85.69 627 ARG A O 1
ATOM 5003 N N . PRO A 1 628 ? -2.938 7.980 35.537 1.00 86.88 628 PRO A N 1
ATOM 5004 C CA . PRO A 1 628 ? -2.020 9.044 35.102 1.00 86.88 628 PRO A CA 1
ATOM 5005 C C . PRO A 1 628 ? -1.894 9.195 33.578 1.00 86.88 628 PRO A C 1
ATOM 5007 O O . PRO A 1 628 ? -1.579 10.278 33.088 1.00 86.88 628 PRO A O 1
ATOM 5010 N N . HIS A 1 629 ? -2.181 8.136 32.817 1.00 87.12 629 HIS A N 1
ATOM 5011 C CA . HIS A 1 629 ? -2.079 8.105 31.353 1.00 87.12 629 HIS A CA 1
ATOM 5012 C C . HIS A 1 629 ? -3.417 8.421 30.659 1.00 87.12 629 HIS A C 1
ATOM 5014 O O . HIS A 1 629 ? -3.554 8.223 29.451 1.00 87.12 629 HIS A O 1
ATOM 5020 N N . LEU A 1 630 ? -4.411 8.923 31.404 1.00 88.75 630 LEU A N 1
ATOM 5021 C CA . LEU A 1 630 ? -5.736 9.284 30.898 1.00 88.75 630 LEU A CA 1
ATOM 5022 C C . LEU A 1 630 ? -5.949 10.802 30.863 1.00 88.75 630 LEU A C 1
ATOM 5024 O O . LEU A 1 630 ? -5.722 11.511 31.841 1.00 88.75 630 LEU A O 1
ATOM 5028 N N . LEU A 1 631 ? -6.478 11.282 29.741 1.00 87.69 631 LEU A N 1
ATOM 5029 C CA . LEU A 1 631 ? -6.896 12.659 29.511 1.00 87.69 631 LEU A CA 1
ATOM 5030 C C . LEU A 1 631 ? -8.426 12.751 29.608 1.00 87.69 631 LEU A C 1
ATOM 5032 O O . LEU A 1 631 ? -9.139 12.137 28.813 1.00 87.69 631 LEU A O 1
ATOM 5036 N N . VAL A 1 632 ? -8.930 13.538 30.562 1.00 89.19 632 VAL A N 1
ATOM 5037 C CA . VAL A 1 632 ? -10.372 13.718 30.805 1.00 89.19 632 VAL A CA 1
ATOM 5038 C C . VAL A 1 632 ? -10.836 15.059 30.237 1.00 89.19 632 VAL A C 1
ATOM 5040 O O . VAL A 1 632 ? -10.330 16.106 30.636 1.00 89.19 632 VAL A O 1
ATOM 5043 N N . LEU A 1 633 ? -11.809 15.031 29.326 1.00 87.69 633 LEU A N 1
ATOM 5044 C CA . LEU A 1 633 ? -12.324 16.185 28.585 1.00 87.69 633 LEU A CA 1
ATOM 5045 C C . LEU A 1 633 ? -13.731 16.597 29.041 1.00 87.69 633 LEU A C 1
ATOM 5047 O O . LEU A 1 633 ? -14.617 15.756 29.184 1.00 87.69 633 LEU A O 1
ATOM 5051 N N . THR A 1 634 ? -13.964 17.905 29.187 1.00 82.62 634 THR A N 1
ATOM 5052 C CA . THR A 1 634 ? -15.256 18.474 29.632 1.00 82.62 634 THR A CA 1
ATOM 5053 C C . THR A 1 634 ? -16.298 18.621 28.514 1.00 82.62 634 THR A C 1
ATOM 5055 O O . THR A 1 634 ? -17.451 18.948 28.790 1.00 82.62 634 THR A O 1
ATOM 5058 N N . SER A 1 635 ? -15.903 18.425 27.250 1.00 70.44 635 SER A N 1
ATOM 5059 C CA . SER A 1 635 ? -16.725 18.689 26.061 1.00 70.44 635 SER A CA 1
ATOM 5060 C C . SER A 1 635 ? -16.346 17.784 24.881 1.00 70.44 635 SER A C 1
ATOM 5062 O O . SER A 1 635 ? -15.260 17.206 24.833 1.00 70.44 635 SER A O 1
ATOM 5064 N N . GLU A 1 636 ? -17.230 17.699 23.889 1.00 70.50 636 GLU A N 1
ATOM 5065 C CA . GLU A 1 636 ? -17.032 16.970 22.633 1.00 70.50 636 GLU A CA 1
ATOM 5066 C C . GLU A 1 636 ? -16.098 17.754 21.688 1.00 70.50 636 GLU A C 1
ATOM 5068 O O . GLU A 1 636 ? -16.520 18.669 20.984 1.00 70.50 636 GLU A O 1
ATOM 5073 N N . VAL A 1 637 ? -14.806 17.401 21.663 1.00 78.12 637 VAL A N 1
ATOM 5074 C CA . VAL A 1 637 ? -13.772 18.170 20.931 1.00 78.12 637 VAL A CA 1
ATOM 5075 C C . VAL A 1 637 ? -13.614 17.792 19.449 1.00 78.12 637 VAL A C 1
ATOM 5077 O O . VAL A 1 637 ? -13.083 18.580 18.666 1.00 78.12 637 VAL A O 1
ATOM 5080 N N . TYR A 1 638 ? -14.074 16.598 19.050 1.00 79.94 638 TYR A N 1
ATOM 5081 C CA . TYR A 1 638 ? -13.821 15.995 17.729 1.00 79.94 638 TYR A CA 1
ATOM 5082 C C . TYR A 1 638 ? -14.226 16.907 16.551 1.00 79.94 638 TYR A C 1
ATOM 5084 O O . TYR A 1 638 ? -13.473 17.057 15.584 1.00 79.94 638 TYR A O 1
ATOM 5092 N N . GLN A 1 639 ? -15.405 17.539 16.625 1.00 83.19 639 GLN A N 1
ATOM 5093 C CA . GLN A 1 639 ? -15.912 18.385 15.535 1.00 83.19 639 GLN A CA 1
ATOM 5094 C C . GLN A 1 639 ? -15.061 19.649 15.351 1.00 83.19 639 GLN A C 1
ATOM 5096 O O . GLN A 1 639 ? -15.001 20.189 14.251 1.00 83.19 639 GLN A O 1
ATOM 5101 N N . TRP A 1 640 ? -14.377 20.113 16.402 1.00 86.88 640 TRP A N 1
ATOM 5102 C CA . TRP A 1 640 ? -13.517 21.297 16.357 1.00 86.88 640 TRP A CA 1
ATOM 5103 C C . TRP A 1 640 ? -12.131 20.954 15.800 1.00 86.88 640 TRP A C 1
ATOM 5105 O O . TRP A 1 640 ? -11.618 21.674 14.944 1.00 86.88 640 TRP A O 1
ATOM 5115 N N . THR A 1 641 ? -11.537 19.840 16.243 1.00 83.81 641 THR A N 1
ATOM 5116 C CA . THR A 1 641 ? -10.185 19.420 15.833 1.00 83.81 641 THR A CA 1
ATOM 5117 C C . THR A 1 641 ? -10.127 18.923 14.389 1.00 83.81 641 THR A C 1
ATOM 5119 O O . THR A 1 641 ? -9.140 19.172 13.699 1.00 83.81 641 THR A O 1
ATOM 5122 N N . THR A 1 642 ? -11.193 18.289 13.889 1.00 86.94 642 THR A N 1
ATOM 5123 C CA . THR A 1 642 ? -11.288 17.851 12.482 1.00 86.94 642 THR A CA 1
ATOM 5124 C C . THR A 1 642 ? -11.781 18.930 11.519 1.00 86.94 642 THR A C 1
ATOM 5126 O O . THR A 1 642 ? -11.611 18.778 10.306 1.00 86.94 642 THR A O 1
ATOM 5129 N N . TYR A 1 643 ? -12.323 20.049 12.020 1.00 89.88 643 TYR A N 1
ATOM 5130 C CA . TYR A 1 643 ? -12.892 21.121 11.194 1.00 89.88 643 TYR A CA 1
ATOM 5131 C C . TYR A 1 643 ? -11.971 21.656 10.075 1.00 89.88 643 TYR A C 1
ATOM 5133 O O . TYR A 1 643 ? -12.477 21.922 8.982 1.00 89.88 643 TYR A O 1
ATOM 5141 N N . PRO A 1 644 ? -10.639 21.792 10.259 1.00 88.56 644 PRO A N 1
ATOM 5142 C CA . PRO A 1 644 ? -9.722 22.153 9.173 1.00 88.56 644 PRO A CA 1
ATOM 5143 C C . PRO A 1 644 ? -9.724 21.152 8.010 1.00 88.56 644 PRO A C 1
ATOM 5145 O O . PRO A 1 644 ? -9.754 21.553 6.845 1.00 88.56 644 PRO A O 1
ATOM 5148 N N . ILE A 1 645 ? -9.712 19.854 8.331 1.00 89.25 645 ILE A N 1
ATOM 5149 C CA . ILE A 1 645 ? -9.625 18.741 7.376 1.00 89.25 645 ILE A CA 1
ATOM 5150 C C . ILE A 1 645 ? -10.930 18.651 6.582 1.00 89.25 645 ILE A C 1
ATOM 5152 O O . ILE A 1 645 ? -10.913 18.654 5.350 1.00 89.25 645 ILE A O 1
ATOM 5156 N N . THR A 1 646 ? -12.069 18.651 7.280 1.00 91.00 646 THR A N 1
ATOM 5157 C CA . THR A 1 646 ? -13.401 18.579 6.661 1.00 91.00 646 THR A CA 1
ATOM 5158 C C . THR A 1 646 ? -13.716 19.830 5.837 1.00 91.00 646 THR A C 1
ATOM 5160 O O . THR A 1 646 ? -14.198 19.705 4.712 1.00 91.00 646 THR A O 1
ATOM 5163 N N . SER A 1 647 ? -13.334 21.026 6.306 1.00 90.94 647 SER A N 1
ATOM 5164 C CA . SER A 1 647 ? -13.455 22.277 5.534 1.00 90.94 647 SER A CA 1
ATOM 5165 C C . SER A 1 647 ? -12.694 22.236 4.205 1.00 90.94 647 SER A C 1
ATOM 5167 O O . SER A 1 647 ? -13.169 22.782 3.205 1.00 90.94 647 SER A O 1
ATOM 5169 N N . LEU A 1 648 ? -11.513 21.605 4.171 1.00 88.75 648 LEU A N 1
ATOM 5170 C CA . LEU A 1 648 ? -10.721 21.487 2.948 1.00 88.75 648 LEU A CA 1
ATOM 5171 C C . LEU A 1 648 ? -11.240 20.378 2.019 1.00 88.75 648 LEU A C 1
ATOM 5173 O O . LEU A 1 648 ? -11.282 20.595 0.808 1.00 88.75 648 LEU A O 1
ATOM 5177 N N . LEU A 1 649 ? -11.694 19.242 2.562 1.00 90.56 649 LEU A N 1
ATOM 5178 C CA . LEU A 1 649 ? -12.375 18.191 1.792 1.00 90.56 649 LEU A CA 1
ATOM 5179 C C . LEU A 1 649 ? -13.628 18.731 1.091 1.00 90.56 649 LEU A C 1
ATOM 5181 O O . LEU A 1 649 ? -13.791 18.521 -0.110 1.00 90.56 649 LEU A O 1
ATOM 5185 N N . GLU A 1 650 ? -14.461 19.498 1.798 1.00 91.12 650 GLU A N 1
ATOM 5186 C CA . GLU A 1 650 ? -15.631 20.166 1.215 1.00 91.12 650 GLU A CA 1
ATOM 5187 C C . GLU A 1 650 ? -15.226 21.157 0.117 1.00 91.12 650 GLU A C 1
ATOM 5189 O O . GLU A 1 650 ? -15.748 21.085 -0.992 1.00 91.12 650 GLU A O 1
ATOM 5194 N N . ARG A 1 651 ? -14.218 22.014 0.353 1.00 88.62 651 ARG A N 1
ATOM 5195 C CA . ARG A 1 651 ? -13.727 22.957 -0.672 1.00 88.62 651 ARG A CA 1
ATOM 5196 C C . ARG A 1 651 ? -13.197 22.247 -1.930 1.00 88.62 651 ARG A C 1
ATOM 5198 O O . ARG A 1 651 ? -13.332 22.785 -3.029 1.00 88.62 651 ARG A O 1
ATOM 5205 N N . ILE A 1 652 ? -12.588 21.067 -1.793 1.00 89.44 652 ILE A N 1
ATOM 5206 C CA . ILE A 1 652 ? -12.139 20.234 -2.922 1.00 89.44 652 ILE A CA 1
ATOM 5207 C C . ILE A 1 652 ? -13.347 19.613 -3.644 1.00 89.44 652 ILE A C 1
ATOM 5209 O O . ILE A 1 652 ? -13.425 19.690 -4.874 1.00 89.44 652 ILE A O 1
ATOM 5213 N N . TRP A 1 653 ? -14.301 19.046 -2.902 1.00 91.75 653 TRP A N 1
ATOM 5214 C CA . TRP A 1 653 ? -15.499 18.408 -3.449 1.00 91.75 653 TRP A CA 1
ATOM 5215 C C . TRP A 1 653 ? -16.409 19.381 -4.205 1.00 91.75 653 TRP A C 1
ATOM 5217 O O . TRP A 1 653 ? -16.755 19.113 -5.359 1.00 91.75 653 TRP A O 1
ATOM 5227 N N . ASP A 1 654 ? -16.734 20.528 -3.604 1.00 90.38 654 ASP A N 1
ATOM 5228 C CA . ASP A 1 654 ? -17.608 21.561 -4.178 1.00 90.38 654 ASP A CA 1
ATOM 5229 C C . ASP A 1 654 ? -17.054 22.106 -5.508 1.00 90.38 654 ASP A C 1
ATOM 5231 O O . ASP A 1 654 ? -17.807 22.502 -6.400 1.00 90.38 654 ASP A O 1
ATOM 5235 N N . HIS A 1 655 ? -15.726 22.105 -5.670 1.00 89.19 655 HIS A N 1
ATOM 5236 C CA . HIS A 1 655 ? -15.067 22.525 -6.903 1.00 89.19 655 HIS A CA 1
ATOM 5237 C C . HIS A 1 655 ? -15.003 21.419 -7.966 1.00 89.19 655 HIS A C 1
ATOM 5239 O O . HIS A 1 655 ? -15.290 21.677 -9.138 1.00 89.19 655 HIS A O 1
ATOM 5245 N N . PHE A 1 656 ? -14.585 20.202 -7.597 1.00 90.56 656 PHE A N 1
ATOM 5246 C CA . PHE A 1 656 ? -14.313 19.150 -8.581 1.00 90.56 656 PHE A CA 1
ATOM 5247 C C . PHE A 1 656 ? -15.528 18.293 -8.940 1.00 90.56 656 PHE A C 1
ATOM 5249 O O . PHE A 1 656 ? -15.604 17.862 -10.092 1.00 90.56 656 PHE A O 1
ATOM 5256 N N . SER A 1 657 ? -16.501 18.079 -8.047 1.00 91.50 657 SER A N 1
ATOM 5257 C CA . SER A 1 657 ? -17.686 17.270 -8.382 1.00 91.50 657 SER A CA 1
ATOM 5258 C C . SER A 1 657 ? -18.460 17.815 -9.598 1.00 91.50 657 SER A C 1
ATOM 5260 O O . SER A 1 657 ? -18.682 17.038 -10.533 1.00 91.50 657 SER A O 1
ATOM 5262 N N . PRO A 1 658 ? -18.716 19.135 -9.762 1.00 91.44 658 PRO A N 1
ATOM 5263 C CA . PRO A 1 658 ? -19.405 19.641 -10.948 1.00 91.44 658 PRO A CA 1
ATOM 5264 C C . PRO A 1 658 ? -18.518 19.648 -12.202 1.00 91.44 658 PRO A C 1
ATOM 5266 O O . PRO A 1 658 ? -19.002 19.962 -13.288 1.00 91.44 658 PRO A O 1
ATOM 5269 N N . LEU A 1 659 ? -17.209 19.394 -12.092 1.00 90.25 659 LEU A N 1
ATOM 5270 C CA . LEU A 1 659 ? -16.291 19.245 -13.230 1.00 90.25 659 LEU A CA 1
ATOM 5271 C C . LEU A 1 659 ? -16.265 17.787 -13.710 1.00 90.25 659 LEU A C 1
ATOM 5273 O O . LEU A 1 659 ? -16.466 17.538 -14.901 1.00 90.25 659 LEU A O 1
ATOM 5277 N N . VAL A 1 660 ? -16.132 16.842 -12.776 1.00 90.62 660 VAL A N 1
ATOM 5278 C CA . VAL A 1 660 ? -16.218 15.389 -13.004 1.00 90.62 660 VAL A CA 1
ATOM 5279 C C . VAL A 1 660 ? -17.503 15.020 -13.744 1.00 90.62 660 VAL A C 1
ATOM 5281 O O . VAL A 1 660 ? -17.467 14.310 -14.746 1.00 90.62 660 VAL A O 1
ATOM 5284 N N . GLU A 1 661 ? -18.633 15.587 -13.324 1.00 87.56 661 GLU A N 1
ATOM 5285 C CA . GLU A 1 661 ? -19.952 15.362 -13.933 1.00 87.56 661 GLU A CA 1
ATOM 5286 C C . GLU A 1 661 ? -20.061 15.851 -15.386 1.00 87.56 661 GLU A C 1
ATOM 5288 O O . GLU A 1 661 ? -20.845 15.313 -16.166 1.00 87.56 661 GLU A O 1
ATOM 5293 N N . ARG A 1 662 ? -19.239 16.832 -15.779 1.00 89.44 662 ARG A N 1
ATOM 5294 C CA . ARG A 1 662 ? -19.095 17.302 -17.169 1.00 89.44 662 ARG A CA 1
ATOM 5295 C C . ARG A 1 662 ? -18.021 16.529 -17.950 1.00 89.44 662 ARG A C 1
ATOM 5297 O O . ARG A 1 662 ? -17.633 16.951 -19.037 1.00 89.44 662 ARG A O 1
ATOM 5304 N N . GLY A 1 663 ? -17.525 15.414 -17.410 1.00 86.00 663 GLY A N 1
ATOM 5305 C CA . GLY A 1 663 ? -16.467 14.594 -18.005 1.00 86.00 663 GLY A CA 1
ATOM 5306 C C . GLY A 1 663 ? -15.063 15.198 -17.891 1.00 86.00 663 GLY A C 1
ATOM 5307 O O . GLY A 1 663 ? -14.150 14.753 -18.589 1.00 86.00 663 GLY A O 1
ATOM 5308 N N . VAL A 1 664 ? -14.868 16.215 -17.045 1.00 89.44 664 VAL A N 1
ATOM 5309 C CA . VAL A 1 664 ? -13.562 16.851 -16.830 1.00 89.44 664 VAL A CA 1
ATOM 5310 C C . VAL A 1 664 ? -12.833 16.134 -15.697 1.00 89.44 664 VAL A C 1
ATOM 5312 O O . VAL A 1 664 ? -13.262 16.168 -14.546 1.00 89.44 664 VAL A O 1
ATOM 5315 N N . LYS A 1 665 ? -11.699 15.507 -16.020 1.00 89.88 665 LYS A N 1
ATOM 5316 C CA . LYS A 1 665 ? -10.822 14.873 -15.028 1.00 89.88 665 LYS A CA 1
ATOM 5317 C C . LYS A 1 665 ? -10.260 15.908 -14.035 1.00 89.88 665 LYS A C 1
ATOM 5319 O O . LYS A 1 665 ? -9.703 16.911 -14.491 1.00 89.88 665 LYS A O 1
ATOM 5324 N N . PRO A 1 666 ? -10.336 15.669 -12.713 1.00 89.44 666 PRO A N 1
ATOM 5325 C CA . PRO A 1 666 ? -9.577 16.426 -11.719 1.00 89.44 666 PRO A CA 1
ATOM 5326 C C . PRO A 1 666 ? -8.071 16.277 -11.952 1.00 89.44 666 PRO A C 1
ATOM 5328 O O . PRO A 1 666 ? -7.626 15.281 -12.512 1.00 89.44 666 PRO A O 1
ATOM 5331 N N . ALA A 1 667 ? -7.267 17.234 -11.491 1.00 86.38 667 ALA A N 1
ATOM 5332 C CA . ALA A 1 667 ? -5.814 17.069 -11.501 1.00 86.38 667 ALA A CA 1
ATOM 5333 C C . ALA A 1 667 ? -5.399 15.967 -10.495 1.00 86.38 667 ALA A C 1
ATOM 5335 O O . ALA A 1 667 ? -5.906 15.990 -9.370 1.00 86.38 667 ALA A O 1
ATOM 5336 N N . PRO A 1 668 ? -4.462 15.051 -10.824 1.00 88.94 668 PRO A N 1
ATOM 5337 C CA . PRO A 1 668 ? -4.030 13.990 -9.906 1.00 88.94 668 PRO A CA 1
ATOM 5338 C C . PRO A 1 668 ? -3.575 14.511 -8.539 1.00 88.94 668 PRO A C 1
ATOM 5340 O O . PRO A 1 668 ? -3.928 13.948 -7.510 1.00 88.94 668 PRO A O 1
ATOM 5343 N N . GLN A 1 669 ? -2.897 15.663 -8.505 1.00 85.94 669 GLN A N 1
ATOM 5344 C CA . GLN A 1 669 ? -2.469 16.326 -7.270 1.00 85.94 669 GLN A CA 1
ATOM 5345 C C . GLN A 1 669 ? -3.634 16.612 -6.303 1.00 85.94 669 GLN A C 1
ATOM 5347 O O . GLN A 1 669 ? -3.438 16.589 -5.091 1.00 85.94 669 GLN A O 1
ATOM 5352 N N . ALA A 1 670 ? -4.844 16.869 -6.814 1.00 86.81 670 ALA A N 1
ATOM 5353 C CA . ALA A 1 670 ? -6.036 17.085 -5.994 1.00 86.81 670 ALA A CA 1
ATOM 5354 C C . ALA A 1 670 ? -6.666 15.767 -5.504 1.00 86.81 670 ALA A C 1
ATOM 5356 O O . ALA A 1 670 ? -7.201 15.729 -4.399 1.00 86.81 670 ALA A O 1
ATOM 5357 N N . ILE A 1 671 ? -6.567 14.689 -6.290 1.00 90.69 671 ILE A N 1
ATOM 5358 C CA . ILE A 1 671 ? -7.010 13.337 -5.907 1.00 90.69 671 ILE A CA 1
ATOM 5359 C C . ILE A 1 671 ? -6.097 12.770 -4.811 1.00 90.69 671 ILE A C 1
ATOM 5361 O O . ILE A 1 671 ? -6.593 12.237 -3.818 1.00 90.69 671 ILE A O 1
ATOM 5365 N N . GLU A 1 672 ? -4.780 12.948 -4.941 1.00 88.62 672 GLU A N 1
ATOM 5366 C CA . GLU A 1 672 ? -3.813 12.575 -3.903 1.00 88.62 672 GLU A CA 1
ATOM 5367 C C . GLU A 1 672 ? -3.976 13.413 -2.634 1.00 88.62 672 GLU A C 1
ATOM 5369 O O . GLU A 1 672 ? -3.979 12.857 -1.539 1.00 88.62 672 GLU A O 1
ATOM 5374 N N . LEU A 1 673 ? -4.179 14.731 -2.757 1.00 85.75 673 LEU A N 1
ATOM 5375 C CA . LEU A 1 673 ? -4.448 15.591 -1.602 1.00 85.75 673 LEU A CA 1
ATOM 5376 C C . LEU A 1 673 ? -5.737 15.183 -0.875 1.00 85.75 673 LEU A C 1
ATOM 5378 O O . LEU A 1 673 ? -5.750 15.117 0.351 1.00 85.75 673 LEU A O 1
ATOM 5382 N N . CYS A 1 674 ? -6.797 14.868 -1.625 1.00 89.00 674 CYS A N 1
ATOM 5383 C CA . CYS A 1 674 ? -8.027 14.300 -1.076 1.00 89.00 674 CYS A CA 1
ATOM 5384 C C . CYS A 1 674 ? -7.743 12.989 -0.328 1.00 89.00 674 CYS A C 1
ATOM 5386 O O . CYS A 1 674 ? -8.199 12.819 0.797 1.00 89.00 674 CYS A O 1
ATOM 5388 N N . SER A 1 675 ? -6.902 12.114 -0.890 1.00 87.56 675 SER A N 1
ATOM 5389 C CA . SER A 1 675 ? -6.579 10.828 -0.267 1.00 87.56 675 SER A CA 1
ATOM 5390 C C . SER A 1 675 ? -5.753 10.983 1.009 1.00 87.56 675 SER A C 1
ATOM 5392 O O . SER A 1 675 ? -5.940 10.203 1.940 1.00 87.56 675 SER A O 1
ATOM 5394 N N . VAL A 1 676 ? -4.866 11.980 1.079 1.00 84.06 676 VAL A N 1
ATOM 5395 C CA . VAL A 1 676 ? -4.137 12.333 2.308 1.00 84.06 676 VAL A CA 1
ATOM 5396 C C . VAL A 1 676 ? -5.090 12.909 3.357 1.00 84.06 676 VAL A C 1
ATOM 5398 O O . VAL A 1 676 ? -4.992 12.540 4.523 1.00 84.06 676 VAL A O 1
ATOM 5401 N N . LEU A 1 677 ? -6.041 13.759 2.960 1.00 85.81 677 LEU A N 1
ATOM 5402 C CA . LEU A 1 677 ? -7.048 14.323 3.864 1.00 85.81 677 LEU A CA 1
ATOM 5403 C C . LEU A 1 677 ? -8.021 13.261 4.399 1.00 85.81 677 LEU A C 1
ATOM 5405 O O . LEU A 1 677 ? -8.312 13.274 5.589 1.00 85.81 677 LEU A O 1
ATOM 5409 N N . GLU A 1 678 ? -8.484 12.321 3.571 1.00 84.88 678 GLU A N 1
ATOM 5410 C CA . GLU A 1 678 ? -9.329 11.205 4.022 1.00 84.88 678 GLU A CA 1
ATOM 5411 C C . GLU A 1 678 ? -8.547 10.220 4.913 1.00 84.88 678 GLU A C 1
ATOM 5413 O O . GLU A 1 678 ? -9.083 9.792 5.932 1.00 84.88 678 GLU A O 1
ATOM 5418 N N . ARG A 1 679 ? -7.261 9.935 4.627 1.00 79.56 679 ARG A N 1
ATOM 5419 C CA . ARG A 1 679 ? -6.383 9.170 5.544 1.00 79.56 679 ARG A CA 1
ATOM 5420 C C . ARG A 1 679 ? -6.191 9.897 6.889 1.00 79.56 679 ARG A C 1
ATOM 5422 O O . ARG A 1 679 ? -6.310 9.273 7.939 1.00 79.56 679 ARG A O 1
ATOM 5429 N N . ALA A 1 680 ? -5.935 11.208 6.878 1.00 79.81 680 ALA A N 1
ATOM 5430 C CA . ALA A 1 680 ? -5.751 12.007 8.096 1.00 79.81 680 ALA A CA 1
ATOM 5431 C C . ALA A 1 680 ? -7.050 12.176 8.904 1.00 79.81 680 ALA A C 1
ATOM 5433 O O . ALA A 1 680 ? -7.016 12.219 10.133 1.00 79.81 680 ALA A O 1
ATOM 5434 N N . LEU A 1 681 ? -8.200 12.231 8.226 1.00 81.00 681 LEU A N 1
ATOM 5435 C CA . LEU A 1 681 ? -9.505 12.175 8.870 1.00 81.00 681 LEU A CA 1
ATOM 5436 C C . LEU A 1 681 ? -9.728 10.801 9.514 1.00 81.00 681 LEU A C 1
ATOM 5438 O O . LEU A 1 681 ? -10.052 10.745 10.692 1.00 81.00 681 LEU A O 1
ATOM 5442 N N . ALA A 1 682 ? -9.497 9.704 8.783 1.00 76.75 682 ALA A N 1
ATOM 5443 C CA . ALA A 1 682 ? -9.601 8.344 9.314 1.00 76.75 682 ALA A CA 1
ATOM 5444 C C . ALA A 1 682 ? -8.738 8.144 10.574 1.00 76.75 682 ALA A C 1
ATOM 5446 O O . ALA A 1 682 ? -9.235 7.605 11.560 1.00 76.75 682 ALA A O 1
ATOM 5447 N N . TYR A 1 683 ? -7.508 8.672 10.597 1.00 74.62 683 TYR A N 1
ATOM 5448 C CA . TYR A 1 683 ? -6.683 8.717 11.810 1.00 74.62 683 TYR A CA 1
ATOM 5449 C C . TYR A 1 683 ? -7.383 9.427 12.981 1.00 74.62 683 TYR A C 1
ATOM 5451 O O . TYR A 1 683 ? -7.429 8.884 14.082 1.00 74.62 683 TYR A O 1
ATOM 5459 N N . ALA A 1 684 ? -7.996 10.593 12.753 1.00 74.56 684 ALA A N 1
ATOM 5460 C CA . ALA A 1 684 ? -8.742 11.322 13.784 1.00 74.56 684 ALA A CA 1
ATOM 5461 C C . ALA A 1 684 ? -10.003 10.586 14.297 1.00 74.56 684 ALA A C 1
ATOM 5463 O O . ALA A 1 684 ? -10.609 11.033 15.272 1.00 74.56 684 ALA A O 1
ATOM 5464 N N . HIS A 1 685 ? -10.385 9.464 13.674 1.00 70.81 685 HIS A N 1
ATOM 5465 C CA . HIS A 1 685 ? -11.412 8.544 14.169 1.00 70.81 685 HIS A CA 1
ATOM 5466 C C . HIS A 1 685 ? -10.844 7.279 14.828 1.00 70.81 685 HIS A C 1
ATOM 5468 O O . HIS A 1 685 ? -11.454 6.786 15.771 1.00 70.81 685 HIS A O 1
ATOM 5474 N N . THR A 1 686 ? -9.724 6.729 14.337 1.00 64.00 686 THR A N 1
ATOM 5475 C CA . THR A 1 686 ? -9.244 5.390 14.744 1.00 64.00 686 THR A CA 1
ATOM 5476 C C . THR A 1 686 ? -7.873 5.348 15.422 1.00 64.00 686 THR A C 1
ATOM 5478 O O . THR A 1 686 ? -7.475 4.280 15.870 1.00 64.00 686 THR A O 1
ATOM 5481 N N . GLY A 1 687 ? -7.153 6.470 15.521 1.00 57.50 687 GLY A N 1
ATOM 5482 C CA . GLY A 1 687 ? -5.970 6.624 16.380 1.00 57.50 687 GLY A CA 1
ATOM 5483 C C . GLY A 1 687 ? -4.685 5.893 15.962 1.00 57.50 687 GLY A C 1
ATOM 5484 O O . GLY A 1 687 ? -3.767 5.818 16.769 1.00 57.50 687 GLY A O 1
ATOM 5485 N N . ASP A 1 688 ? -4.591 5.362 14.740 1.00 53.19 688 ASP A N 1
ATOM 5486 C CA . ASP A 1 688 ? -3.458 4.536 14.275 1.00 53.19 688 ASP A CA 1
ATOM 5487 C C . ASP A 1 688 ? -2.124 5.322 14.187 1.00 53.19 688 ASP A C 1
ATOM 5489 O O . ASP A 1 688 ? -1.960 6.237 13.380 1.00 53.19 688 ASP A O 1
ATOM 5493 N N . THR A 1 689 ? -1.179 5.024 15.081 1.00 44.00 689 THR A N 1
ATOM 5494 C CA . THR A 1 689 ? -0.382 6.063 15.766 1.00 44.00 689 THR A CA 1
ATOM 5495 C C . THR A 1 689 ? 0.839 6.630 15.032 1.00 44.00 689 THR A C 1
ATOM 5497 O O . THR A 1 689 ? 1.223 7.774 15.289 1.00 44.00 689 THR A O 1
ATOM 5500 N N . LYS A 1 690 ? 1.500 5.858 14.160 1.00 40.66 690 LYS A N 1
ATOM 5501 C CA . LYS A 1 690 ? 2.959 6.002 13.925 1.00 40.66 690 LYS A CA 1
ATOM 5502 C C . LYS A 1 690 ? 3.484 7.326 13.342 1.00 40.66 690 LYS A C 1
ATOM 5504 O O . LYS A 1 690 ? 4.679 7.553 13.477 1.00 40.66 690 LYS A O 1
ATOM 5509 N N . SER A 1 691 ? 2.683 8.182 12.693 1.00 37.25 691 SER A N 1
ATOM 5510 C CA . SER A 1 691 ? 3.218 9.375 11.991 1.00 37.25 691 SER A CA 1
ATOM 5511 C C . SER A 1 691 ? 2.669 10.741 12.420 1.00 37.25 691 SER A C 1
ATOM 5513 O O . SER A 1 691 ? 3.243 11.757 12.034 1.00 37.25 691 SER A O 1
ATOM 5515 N N . LEU A 1 692 ? 1.576 10.817 13.192 1.00 43.31 692 LEU A N 1
ATOM 5516 C CA . LEU A 1 692 ? 1.092 12.107 13.719 1.00 43.31 692 LEU A CA 1
ATOM 5517 C C . LEU A 1 692 ? 1.627 12.413 15.125 1.00 43.31 692 LEU A C 1
ATOM 5519 O O . LEU A 1 692 ? 1.757 13.590 15.461 1.00 43.31 692 LEU A O 1
ATOM 5523 N N . LEU A 1 693 ? 2.008 11.395 15.908 1.00 42.09 693 LEU A N 1
ATOM 5524 C CA . LEU A 1 693 ? 2.581 11.578 17.250 1.00 42.09 693 LEU A CA 1
ATOM 5525 C C . LEU A 1 693 ? 3.812 12.491 17.265 1.00 42.09 693 LEU A C 1
ATOM 5527 O O . LEU A 1 693 ? 3.932 13.348 18.131 1.00 42.09 693 LEU A O 1
ATOM 5531 N N . GLU A 1 694 ? 4.698 12.365 16.277 1.00 44.25 694 GLU A N 1
ATOM 5532 C CA . GLU A 1 694 ? 5.934 13.154 16.222 1.00 44.25 694 GLU A CA 1
ATOM 5533 C C . GLU A 1 694 ? 5.704 14.629 15.829 1.00 44.25 694 GLU A C 1
ATOM 5535 O O . GLU A 1 694 ? 6.618 15.451 15.952 1.00 44.25 694 GLU A O 1
ATOM 5540 N N . HIS A 1 695 ? 4.538 14.977 15.264 1.00 50.09 695 HIS A N 1
ATOM 5541 C CA . HIS A 1 695 ? 4.382 16.185 14.437 1.00 50.09 695 HIS A CA 1
ATOM 5542 C C . HIS A 1 695 ? 3.090 17.005 14.644 1.00 50.09 695 HIS A C 1
ATOM 5544 O O . HIS A 1 695 ? 3.052 18.156 14.199 1.00 50.09 695 HIS A O 1
ATOM 5550 N N . GLY A 1 696 ? 2.067 16.481 15.325 1.00 58.78 696 GLY A N 1
ATOM 5551 C CA . GLY A 1 696 ? 0.822 17.204 15.617 1.00 58.78 696 GLY A CA 1
ATOM 5552 C C . GLY A 1 696 ? -0.209 17.159 14.481 1.00 58.78 696 GLY A C 1
ATOM 5553 O O . GLY A 1 696 ? -0.360 16.141 13.806 1.00 58.78 696 GLY A O 1
ATOM 5554 N N . LEU A 1 697 ? -0.968 18.248 14.285 1.00 64.31 697 LEU A N 1
ATOM 5555 C CA . LEU A 1 697 ? -2.004 18.308 13.240 1.00 64.31 697 LEU A CA 1
ATOM 5556 C C . LEU A 1 697 ? -1.402 18.130 11.829 1.00 64.31 697 LEU A C 1
ATOM 5558 O O . LEU A 1 697 ? -0.286 18.587 11.580 1.00 64.31 697 LEU A O 1
ATOM 5562 N N . PRO A 1 698 ? -2.139 17.524 10.874 1.00 68.62 698 PRO A N 1
ATOM 5563 C CA . PRO A 1 698 ? -1.637 17.302 9.522 1.00 68.62 698 PRO A CA 1
ATOM 5564 C C . PRO A 1 698 ? -1.357 18.636 8.817 1.00 68.62 698 PRO A C 1
ATOM 5566 O O . PRO A 1 698 ? -2.271 19.391 8.486 1.00 68.62 698 PRO A O 1
ATOM 5569 N N . THR A 1 699 ? -0.082 18.914 8.560 1.00 74.62 699 THR A N 1
ATOM 5570 C CA . THR A 1 699 ? 0.379 20.151 7.922 1.00 74.62 699 THR A CA 1
ATOM 5571 C C . THR A 1 699 ? 0.974 19.859 6.548 1.00 74.62 699 THR A C 1
ATOM 5573 O O . THR A 1 699 ? 1.806 18.967 6.389 1.00 74.62 699 THR A O 1
ATOM 5576 N N . PHE A 1 700 ? 0.606 20.657 5.548 1.00 76.81 700 PHE A N 1
ATOM 5577 C CA . PHE A 1 700 ? 1.142 20.557 4.195 1.00 76.81 700 PHE A CA 1
ATOM 5578 C C . PHE A 1 700 ? 2.450 21.333 4.002 1.00 76.81 700 PHE A C 1
ATOM 5580 O O . PHE A 1 700 ? 2.684 22.382 4.601 1.00 76.81 700 PHE A O 1
ATOM 5587 N N . SER A 1 701 ? 3.283 20.838 3.082 1.00 71.81 701 SER A N 1
ATOM 5588 C CA . SER A 1 701 ? 4.457 21.558 2.576 1.00 71.81 701 SER A CA 1
ATOM 5589 C C . SER A 1 701 ? 4.064 22.929 1.984 1.00 71.81 701 SER A C 1
ATOM 5591 O O . SER A 1 701 ? 3.036 23.004 1.307 1.00 71.81 701 SER A O 1
ATOM 5593 N N . PRO A 1 702 ? 4.901 23.985 2.105 1.00 67.31 702 PRO A N 1
ATOM 5594 C CA . PRO A 1 702 ? 4.693 25.293 1.454 1.00 67.31 702 PRO A CA 1
ATOM 5595 C C . PRO A 1 702 ? 4.535 25.261 -0.083 1.00 67.31 702 PRO A C 1
ATOM 5597 O O . PRO A 1 702 ? 4.170 26.263 -0.705 1.00 67.31 702 PRO A O 1
ATOM 5600 N N . SER A 1 703 ? 4.818 24.116 -0.711 1.00 68.31 703 SER A N 1
ATOM 5601 C CA . SER A 1 703 ? 4.507 23.824 -2.117 1.00 68.31 703 SER A CA 1
ATOM 5602 C C . SER A 1 703 ? 2.999 23.722 -2.404 1.00 68.31 703 SER A C 1
ATOM 5604 O O . SER A 1 703 ? 2.576 23.893 -3.549 1.00 68.31 703 SER A O 1
ATOM 5606 N N . VAL A 1 704 ? 2.186 23.460 -1.375 1.00 76.06 704 VAL A N 1
ATOM 5607 C CA . VAL A 1 704 ? 0.720 23.470 -1.415 1.00 76.06 704 VAL A CA 1
ATOM 5608 C C . VAL A 1 704 ? 0.230 24.884 -1.117 1.00 76.06 704 VAL A C 1
ATOM 5610 O O . VAL A 1 704 ? 0.517 25.445 -0.063 1.00 76.06 704 VAL A O 1
ATOM 5613 N N . ARG A 1 705 ? -0.516 25.483 -2.049 1.00 76.25 705 ARG A N 1
ATOM 5614 C CA . ARG A 1 705 ? -1.012 26.860 -1.930 1.00 76.25 705 ARG A CA 1
ATOM 5615 C C . ARG A 1 705 ? -2.523 26.895 -2.097 1.00 76.25 705 ARG A C 1
ATOM 5617 O O . ARG A 1 705 ? -3.043 26.513 -3.144 1.00 76.25 705 ARG A O 1
ATOM 5624 N N . PHE A 1 706 ? -3.247 27.402 -1.106 1.00 73.62 706 PHE A N 1
ATOM 5625 C CA . PHE A 1 706 ? -4.671 27.694 -1.278 1.00 73.62 706 PHE A CA 1
ATOM 5626 C C . PHE A 1 706 ? -4.824 28.981 -2.086 1.00 73.62 706 PHE A C 1
ATOM 5628 O O . PHE A 1 706 ? -4.232 30.009 -1.757 1.00 73.62 706 PHE A O 1
ATOM 5635 N N . ALA A 1 707 ? -5.584 28.921 -3.179 1.00 58.62 707 ALA A N 1
ATOM 5636 C CA . ALA A 1 707 ? -5.774 30.085 -4.032 1.00 58.62 707 ALA A CA 1
ATOM 5637 C C . ALA A 1 707 ? -6.669 31.119 -3.329 1.00 58.62 707 ALA A C 1
ATOM 5639 O O . ALA A 1 707 ? -7.647 30.760 -2.667 1.00 58.62 707 ALA A O 1
ATOM 5640 N N . ALA A 1 708 ? -6.335 32.401 -3.496 1.00 50.94 708 ALA A N 1
ATOM 5641 C CA . ALA A 1 708 ? -7.124 33.516 -2.979 1.00 50.94 708 ALA A CA 1
ATOM 5642 C C . ALA A 1 708 ? -8.551 33.595 -3.574 1.00 50.94 708 ALA A C 1
ATOM 5644 O O . ALA A 1 708 ? -9.486 33.801 -2.801 1.00 50.94 708 ALA A O 1
ATOM 5645 N N . PRO A 1 709 ? -8.781 33.411 -4.895 1.00 54.62 709 PRO A N 1
ATOM 5646 C CA . PRO A 1 709 ? -10.139 33.274 -5.411 1.00 54.62 709 PRO A CA 1
ATOM 5647 C C . PRO A 1 709 ? -10.707 31.869 -5.121 1.00 54.62 709 PRO A C 1
ATOM 5649 O O . PRO A 1 709 ? -9.981 30.878 -5.236 1.00 54.62 709 PRO A O 1
ATOM 5652 N N . PRO A 1 710 ? -12.019 31.738 -4.844 1.00 53.34 710 PRO A N 1
ATOM 5653 C CA . PRO A 1 710 ? -12.663 30.441 -4.600 1.00 53.34 710 PRO A CA 1
ATOM 5654 C C . PRO A 1 710 ? -12.742 29.544 -5.850 1.00 53.34 710 PRO A C 1
ATOM 5656 O O . PRO A 1 710 ? -13.095 28.374 -5.745 1.00 53.34 710 PRO A O 1
ATOM 5659 N N . SER A 1 711 ? -12.403 30.066 -7.034 1.00 55.44 711 SER A N 1
ATOM 5660 C CA . SER A 1 711 ? -12.431 29.339 -8.310 1.00 55.44 711 SER A CA 1
ATOM 5661 C C . SER A 1 711 ? -11.340 28.275 -8.468 1.00 55.44 711 SER A C 1
ATOM 5663 O O . SER A 1 711 ? -11.393 27.521 -9.434 1.00 55.44 711 SER A O 1
ATOM 5665 N N . ILE A 1 712 ? -10.373 28.196 -7.549 1.00 60.50 712 ILE A N 1
ATOM 5666 C CA . ILE A 1 712 ? -9.424 27.081 -7.429 1.00 60.50 712 ILE A CA 1
ATOM 5667 C C . ILE A 1 712 ? -9.369 26.691 -5.939 1.00 60.50 712 ILE A C 1
ATOM 5669 O O . ILE A 1 712 ? -9.194 27.569 -5.086 1.00 60.50 712 ILE A O 1
ATOM 5673 N N . PRO A 1 713 ? -9.526 25.406 -5.572 1.00 68.00 713 PRO A N 1
ATOM 5674 C CA . PRO A 1 713 ? -9.528 25.002 -4.173 1.00 68.00 713 PRO A CA 1
ATOM 5675 C C . PRO A 1 713 ? -8.102 25.012 -3.618 1.00 68.00 713 PRO A C 1
ATOM 5677 O O . PRO A 1 713 ? -7.823 25.653 -2.605 1.00 68.00 713 PRO A O 1
ATOM 5680 N N . VAL A 1 714 ? -7.186 24.370 -4.345 1.00 75.88 714 VAL A N 1
ATOM 5681 C CA . VAL A 1 714 ? -5.770 24.220 -4.015 1.00 75.88 714 VAL A CA 1
ATOM 5682 C C . VAL A 1 714 ? -4.962 24.235 -5.309 1.00 75.88 714 VAL A C 1
ATOM 5684 O O . VAL A 1 714 ? -5.380 23.656 -6.310 1.00 75.88 714 VAL A O 1
ATOM 5687 N N . ALA A 1 715 ? -3.801 24.882 -5.287 1.00 75.06 715 ALA A N 1
ATOM 5688 C CA . ALA A 1 715 ? -2.790 24.817 -6.327 1.00 75.06 715 ALA A CA 1
ATOM 5689 C C . ALA A 1 715 ? -1.540 24.126 -5.764 1.00 75.06 715 ALA A C 1
ATOM 5691 O O . ALA A 1 715 ? -0.989 24.557 -4.751 1.00 75.06 715 ALA A O 1
ATOM 5692 N N . ILE A 1 716 ? -1.090 23.065 -6.432 1.00 76.56 716 ILE A N 1
ATOM 5693 C CA . ILE A 1 716 ? 0.177 22.386 -6.142 1.00 76.56 716 ILE A CA 1
ATOM 5694 C C . ILE A 1 716 ? 1.002 22.416 -7.424 1.00 76.56 716 ILE A C 1
ATOM 5696 O O . ILE A 1 716 ? 0.527 22.015 -8.487 1.00 76.56 716 ILE A O 1
ATOM 5700 N N . SER A 1 717 ? 2.224 22.930 -7.326 1.00 72.19 717 SER A N 1
ATOM 5701 C CA . SER A 1 717 ? 3.162 22.991 -8.446 1.00 72.19 717 SER A CA 1
ATOM 5702 C C . SER A 1 717 ? 3.611 21.576 -8.849 1.00 72.19 717 SER A C 1
ATOM 5704 O O . SER A 1 717 ? 4.100 20.838 -7.993 1.00 72.19 717 SER A O 1
ATOM 5706 N N . PRO A 1 718 ? 3.514 21.178 -10.134 1.00 70.50 718 PRO A N 1
ATOM 5707 C CA . PRO A 1 718 ? 4.073 19.910 -10.605 1.00 70.50 718 PRO A CA 1
ATOM 5708 C C . PRO A 1 718 ? 5.602 19.821 -10.474 1.00 70.50 718 PRO A C 1
ATOM 5710 O O . PRO A 1 718 ? 6.144 18.722 -10.472 1.00 70.50 718 PRO A O 1
ATOM 5713 N N . ALA A 1 719 ? 6.316 20.945 -10.356 1.00 67.19 719 ALA A N 1
ATOM 5714 C CA . ALA A 1 719 ? 7.756 20.927 -10.094 1.00 67.19 719 ALA A CA 1
ATOM 5715 C C . ALA A 1 719 ? 8.090 20.513 -8.649 1.00 67.19 719 ALA A C 1
ATOM 5717 O O . ALA A 1 719 ? 9.196 20.059 -8.388 1.00 67.19 719 ALA A O 1
ATOM 5718 N N . ASP A 1 720 ? 7.126 20.620 -7.730 1.00 70.94 720 ASP A N 1
ATOM 5719 C CA . ASP A 1 720 ? 7.322 20.455 -6.289 1.00 70.94 720 ASP A CA 1
ATOM 5720 C C . ASP A 1 720 ? 6.651 19.188 -5.717 1.00 70.94 720 ASP A C 1
ATOM 5722 O O . ASP A 1 720 ? 6.416 19.106 -4.508 1.00 70.94 720 ASP A O 1
ATOM 5726 N N . TRP A 1 721 ? 6.292 18.212 -6.564 1.00 78.94 721 TRP A N 1
ATOM 5727 C CA . TRP A 1 721 ? 5.699 16.954 -6.094 1.00 78.94 721 TRP A CA 1
ATOM 5728 C C . TRP A 1 721 ? 6.770 15.977 -5.571 1.00 78.94 721 TRP A C 1
ATOM 5730 O O . TRP A 1 721 ? 7.761 15.761 -6.273 1.00 78.94 721 TRP A O 1
ATOM 5740 N N . PRO A 1 722 ? 6.575 15.340 -4.398 1.00 73.12 722 PRO A N 1
ATOM 5741 C CA . PRO A 1 722 ? 7.509 14.356 -3.850 1.00 73.12 722 PRO A CA 1
ATOM 5742 C C . PRO A 1 722 ? 7.784 13.163 -4.781 1.00 73.12 722 PRO A C 1
ATOM 5744 O O . PRO A 1 722 ? 6.872 12.456 -5.224 1.00 73.12 722 PRO A O 1
ATOM 5747 N N . MET A 1 723 ? 9.075 12.900 -4.994 1.00 71.06 723 MET A N 1
ATOM 5748 C CA . MET A 1 723 ? 9.612 11.716 -5.667 1.00 71.06 723 MET A CA 1
ATOM 5749 C C . MET A 1 723 ? 10.452 10.920 -4.665 1.00 71.06 723 MET A C 1
ATOM 5751 O O . MET A 1 723 ? 11.369 11.465 -4.060 1.00 71.06 723 MET A O 1
ATOM 5755 N N . LEU A 1 724 ? 10.156 9.631 -4.503 1.00 63.91 724 LEU A N 1
ATOM 5756 C CA . LEU A 1 724 ? 10.827 8.748 -3.547 1.00 63.91 724 LEU A CA 1
ATOM 5757 C C . LEU A 1 724 ? 12.264 8.472 -4.000 1.00 63.91 724 LEU A C 1
ATOM 5759 O O . LEU A 1 724 ? 12.487 7.834 -5.034 1.00 63.91 724 LEU A O 1
ATOM 5763 N N . THR A 1 725 ? 13.239 8.951 -3.230 1.00 53.97 725 THR A N 1
ATOM 5764 C CA . THR A 1 725 ? 14.659 9.020 -3.614 1.00 53.97 725 THR A CA 1
ATOM 5765 C C . THR A 1 725 ? 15.272 7.647 -3.901 1.00 53.97 725 THR A C 1
ATOM 5767 O O . THR A 1 725 ? 16.086 7.510 -4.815 1.00 53.97 725 THR A O 1
ATOM 5770 N N . SER A 1 726 ? 14.837 6.622 -3.162 1.00 43.97 726 SER A N 1
ATOM 5771 C CA . SER A 1 726 ? 15.300 5.231 -3.251 1.00 43.97 726 SER A CA 1
ATOM 5772 C C . SER A 1 726 ? 14.907 4.529 -4.560 1.00 43.97 726 SER A C 1
ATOM 5774 O O . SER A 1 726 ? 15.663 3.693 -5.054 1.00 43.97 726 SER A O 1
ATOM 5776 N N . MET A 1 727 ? 13.759 4.879 -5.156 1.00 46.56 727 MET A N 1
ATOM 5777 C CA . MET A 1 727 ? 13.207 4.182 -6.335 1.00 46.56 727 MET A CA 1
ATOM 5778 C C . MET A 1 727 ? 12.908 5.081 -7.546 1.00 46.56 727 MET A C 1
ATOM 5780 O O . MET A 1 727 ? 12.619 4.565 -8.625 1.00 46.56 727 MET A O 1
ATOM 5784 N N . LYS A 1 728 ? 12.970 6.413 -7.399 1.00 60.34 728 LYS A N 1
ATOM 5785 C CA . LYS A 1 728 ? 12.498 7.411 -8.386 1.00 60.34 728 LYS A CA 1
ATOM 5786 C C . LYS A 1 728 ? 11.020 7.231 -8.766 1.00 60.34 728 LYS A C 1
ATOM 5788 O O . LYS A 1 728 ? 10.634 7.426 -9.917 1.00 60.34 728 LYS A O 1
ATOM 5793 N N . VAL A 1 729 ? 10.194 6.858 -7.789 1.00 65.88 729 VAL A N 1
ATOM 5794 C CA . VAL A 1 729 ? 8.746 6.636 -7.940 1.00 65.88 729 VAL A CA 1
ATOM 5795 C C . VAL A 1 729 ? 7.973 7.806 -7.323 1.00 65.88 729 VAL A C 1
ATOM 5797 O O . VAL A 1 729 ? 8.404 8.378 -6.326 1.00 65.88 729 VAL A O 1
ATOM 5800 N N . LEU A 1 730 ? 6.830 8.165 -7.913 1.00 75.81 730 LEU A N 1
ATOM 5801 C CA . LEU A 1 730 ? 5.888 9.138 -7.346 1.00 75.81 730 LEU A CA 1
ATOM 5802 C C . LEU A 1 730 ? 5.439 8.719 -5.939 1.00 75.81 730 LEU A C 1
ATOM 5804 O O . LEU A 1 730 ? 4.985 7.586 -5.767 1.00 75.81 730 LEU A O 1
ATOM 5808 N N . ALA A 1 731 ? 5.426 9.640 -4.975 1.00 78.88 731 ALA A N 1
ATOM 5809 C CA . ALA A 1 731 ? 4.610 9.434 -3.780 1.00 78.88 731 ALA A CA 1
ATOM 5810 C C . ALA A 1 731 ? 3.116 9.557 -4.150 1.00 78.88 731 ALA A C 1
ATOM 5812 O O . ALA A 1 731 ? 2.702 10.540 -4.776 1.00 78.88 731 ALA A O 1
ATOM 5813 N N . ILE A 1 732 ? 2.328 8.538 -3.794 1.00 83.31 732 ILE A N 1
ATOM 5814 C CA . ILE A 1 732 ? 0.901 8.369 -4.116 1.00 83.31 732 ILE A CA 1
ATOM 5815 C C . ILE A 1 732 ? 0.210 7.763 -2.887 1.00 83.31 732 ILE A C 1
ATOM 5817 O O . ILE A 1 732 ? 0.679 6.760 -2.357 1.00 83.31 732 ILE A O 1
ATOM 5821 N N . ALA A 1 733 ? -0.916 8.338 -2.467 1.00 84.12 733 ALA A N 1
ATOM 5822 C CA . ALA A 1 733 ? -1.757 7.868 -1.366 1.00 84.12 733 ALA A CA 1
ATOM 5823 C C . ALA A 1 733 ? -3.038 7.154 -1.851 1.00 84.12 733 ALA A C 1
ATOM 5825 O O . ALA A 1 733 ? -3.558 6.280 -1.153 1.00 84.12 733 ALA A O 1
ATOM 5826 N N . SER A 1 734 ? -3.531 7.458 -3.057 1.00 88.12 734 SER A N 1
ATOM 5827 C CA . SER A 1 734 ? -4.805 6.921 -3.573 1.00 88.12 734 SER A CA 1
ATOM 5828 C C . SER A 1 734 ? -4.752 5.463 -4.072 1.00 88.12 734 SER A C 1
ATOM 5830 O O . SER A 1 734 ? -5.771 4.907 -4.483 1.00 88.12 734 SER A O 1
ATOM 5832 N N . LYS A 1 735 ? -3.577 4.817 -4.021 1.00 85.19 735 LYS A N 1
ATOM 5833 C CA . LYS A 1 735 ? -3.308 3.467 -4.551 1.00 85.19 735 LYS A CA 1
ATOM 5834 C C . LYS A 1 735 ? -4.294 2.408 -4.054 1.00 85.19 735 LYS A C 1
ATOM 5836 O O . LYS A 1 735 ? -4.988 1.794 -4.863 1.00 85.19 735 LYS A O 1
ATOM 5841 N N . ARG A 1 736 ? -4.366 2.177 -2.736 1.00 76.75 736 ARG A N 1
ATOM 5842 C CA . ARG A 1 736 ? -5.173 1.084 -2.161 1.00 76.75 736 ARG A CA 1
ATOM 5843 C C . ARG A 1 736 ? -6.667 1.257 -2.452 1.00 76.75 736 ARG A C 1
ATOM 5845 O O . ARG A 1 736 ? -7.299 0.290 -2.860 1.00 76.75 736 ARG A O 1
ATOM 5852 N N . SER A 1 737 ? -7.219 2.466 -2.319 1.00 80.75 737 SER A N 1
ATOM 5853 C CA . SER A 1 737 ? -8.641 2.717 -2.596 1.00 80.75 737 SER A CA 1
ATOM 5854 C C . SER A 1 737 ? -8.976 2.514 -4.081 1.00 80.75 737 SER A C 1
ATOM 5856 O O . SER A 1 737 ? -9.910 1.771 -4.395 1.00 80.75 737 SER A O 1
ATOM 5858 N N . GLN A 1 738 ? -8.176 3.070 -5.001 1.00 85.88 738 GLN A N 1
ATOM 5859 C CA . GLN A 1 738 ? -8.363 2.864 -6.444 1.00 85.88 738 GLN A CA 1
ATOM 5860 C C . GLN A 1 738 ? -8.296 1.385 -6.849 1.00 85.88 738 GLN A C 1
ATOM 5862 O O . GLN A 1 738 ? -9.167 0.924 -7.586 1.00 85.88 738 GLN A O 1
ATOM 5867 N N . ILE A 1 739 ? -7.304 0.630 -6.357 1.00 80.94 739 ILE A N 1
ATOM 5868 C CA . ILE A 1 739 ? -7.155 -0.797 -6.686 1.00 80.94 739 ILE A CA 1
ATOM 5869 C C . ILE A 1 739 ? -8.362 -1.607 -6.193 1.00 80.94 739 ILE A C 1
ATOM 5871 O O . ILE A 1 739 ? -8.874 -2.426 -6.953 1.00 80.94 739 ILE A O 1
ATOM 5875 N N . LEU A 1 740 ? -8.846 -1.361 -4.970 1.00 70.81 740 LEU A N 1
ATOM 5876 C CA . LEU A 1 740 ? -9.993 -2.086 -4.405 1.00 70.81 740 LEU A CA 1
ATOM 5877 C C . LEU A 1 740 ? -11.329 -1.763 -5.101 1.00 70.81 740 LEU A C 1
ATOM 5879 O O . LEU A 1 740 ? -12.221 -2.601 -5.102 1.00 70.81 740 LEU A O 1
ATOM 5883 N N . THR A 1 741 ? -11.473 -0.576 -5.701 1.00 81.50 741 THR A N 1
ATOM 5884 C CA . THR A 1 741 ? -12.759 -0.104 -6.266 1.00 81.50 741 THR A CA 1
ATOM 5885 C C . THR A 1 741 ? -12.846 -0.234 -7.788 1.00 81.50 741 THR A C 1
ATOM 5887 O O . THR A 1 741 ? -13.922 -0.454 -8.341 1.00 81.50 741 THR A O 1
ATOM 5890 N N . TYR A 1 742 ? -11.717 -0.079 -8.483 1.00 82.19 742 TYR A N 1
ATOM 5891 C CA . TYR A 1 742 ? -11.649 -0.023 -9.948 1.00 82.19 742 TYR A CA 1
ATOM 5892 C C . TYR A 1 742 ? -10.621 -0.999 -10.553 1.00 82.19 742 TYR A C 1
ATOM 5894 O O . TYR A 1 742 ? -10.485 -1.065 -11.777 1.00 82.19 742 TYR A O 1
ATOM 5902 N N . GLY A 1 743 ? -9.904 -1.760 -9.720 1.00 80.25 743 GLY A N 1
ATOM 5903 C CA . GLY A 1 743 ? -8.887 -2.721 -10.139 1.00 80.25 743 GLY A CA 1
ATOM 5904 C C . GLY A 1 743 ? -7.517 -2.106 -10.453 1.00 80.25 743 GLY A C 1
ATOM 5905 O O . GLY A 1 743 ? -7.354 -0.900 -10.657 1.00 80.25 743 GLY A O 1
ATOM 5906 N N . ASN A 1 744 ? -6.502 -2.971 -10.522 1.00 80.88 744 ASN A N 1
ATOM 5907 C CA . ASN A 1 744 ? -5.112 -2.572 -10.764 1.00 80.88 744 ASN A CA 1
ATOM 5908 C C . ASN A 1 744 ? -4.903 -1.863 -12.119 1.00 80.88 744 ASN A C 1
ATOM 5910 O O . ASN A 1 744 ? -4.153 -0.892 -12.195 1.00 80.88 744 ASN A O 1
ATOM 5914 N N . ASP A 1 745 ? -5.609 -2.291 -13.171 1.00 79.25 745 ASP A N 1
ATOM 5915 C CA . ASP A 1 745 ? -5.538 -1.688 -14.512 1.00 79.25 745 ASP A CA 1
ATOM 5916 C C . ASP A 1 745 ? -5.957 -0.207 -14.527 1.00 79.25 745 ASP A C 1
ATOM 5918 O O . ASP A 1 745 ? -5.383 0.588 -15.275 1.00 79.25 745 ASP A O 1
ATOM 5922 N N . HIS A 1 746 ? -6.935 0.179 -13.697 1.00 86.44 746 HIS A N 1
ATOM 5923 C CA . HIS A 1 746 ? -7.329 1.579 -13.526 1.00 86.44 746 HIS A CA 1
ATOM 5924 C C . HIS A 1 746 ? -6.242 2.366 -12.793 1.00 86.44 746 HIS A C 1
ATOM 5926 O O . HIS A 1 746 ? -5.833 3.427 -13.269 1.00 86.44 746 HIS A O 1
ATOM 5932 N N . PHE A 1 747 ? -5.741 1.828 -11.677 1.00 87.38 747 PHE A N 1
ATOM 5933 C CA . PHE A 1 747 ? -4.719 2.497 -10.880 1.00 87.38 747 PHE A CA 1
ATOM 5934 C C . PHE A 1 747 ? -3.426 2.741 -11.671 1.00 87.38 747 PHE A C 1
ATOM 5936 O O . PHE A 1 747 ? -2.910 3.856 -11.673 1.00 87.38 747 PHE A O 1
ATOM 5943 N N . GLU A 1 748 ? -2.912 1.744 -12.397 1.00 82.62 748 GLU A N 1
ATOM 5944 C CA . GLU A 1 748 ? -1.686 1.912 -13.188 1.00 82.62 748 GLU A CA 1
ATOM 5945 C C . GLU A 1 748 ? -1.892 2.856 -14.389 1.00 82.62 748 GLU A C 1
ATOM 5947 O O . GLU A 1 748 ? -0.981 3.610 -14.737 1.00 82.62 748 GLU A O 1
ATOM 5952 N N . ALA A 1 749 ? -3.100 2.917 -14.969 1.00 82.88 749 ALA A N 1
ATOM 5953 C CA . ALA A 1 749 ? -3.445 3.940 -15.960 1.00 82.88 749 ALA A CA 1
ATOM 5954 C C . ALA A 1 749 ? -3.435 5.358 -15.356 1.00 82.88 749 ALA A C 1
ATOM 5956 O O . ALA A 1 749 ? -2.835 6.266 -15.935 1.00 82.88 749 ALA A O 1
ATOM 5957 N N . TYR A 1 750 ? -4.050 5.545 -14.183 1.00 90.00 750 TYR A N 1
ATOM 5958 C CA . TYR A 1 750 ? -4.066 6.811 -13.444 1.00 90.00 750 TYR A CA 1
ATOM 5959 C C . TYR A 1 750 ? -2.651 7.258 -13.038 1.00 90.00 750 TYR A C 1
ATOM 5961 O O . TYR A 1 750 ? -2.231 8.374 -13.352 1.00 90.00 750 TYR A O 1
ATOM 5969 N N . LYS A 1 751 ? -1.878 6.361 -12.418 1.00 87.75 751 LYS A N 1
ATOM 5970 C CA . LYS A 1 751 ? -0.479 6.556 -12.009 1.00 87.75 751 LYS A CA 1
ATOM 5971 C C . LYS A 1 751 ? 0.414 6.927 -13.191 1.00 87.75 751 LYS A C 1
ATOM 5973 O O . LYS A 1 751 ? 1.258 7.812 -13.059 1.00 87.75 751 LYS A O 1
ATOM 5978 N N . ALA A 1 752 ? 0.214 6.317 -14.360 1.00 82.81 752 ALA A N 1
ATOM 5979 C CA . ALA A 1 752 ? 0.925 6.713 -15.570 1.00 82.81 752 ALA A CA 1
ATOM 5980 C C . ALA A 1 752 ? 0.471 8.070 -16.119 1.00 82.81 752 ALA A C 1
ATOM 5982 O O . ALA A 1 752 ? 1.325 8.849 -16.533 1.00 82.81 752 ALA A O 1
ATOM 5983 N N . GLU A 1 753 ? -0.825 8.395 -16.106 1.00 86.19 753 GLU A N 1
ATOM 5984 C CA . GLU A 1 753 ? -1.317 9.718 -16.521 1.00 86.19 753 GLU A CA 1
ATOM 5985 C C . GLU A 1 753 ? -0.764 10.826 -15.611 1.00 86.19 753 GLU A C 1
ATOM 5987 O O . GLU A 1 753 ? -0.381 11.895 -16.098 1.00 86.19 753 GLU A O 1
ATOM 5992 N N . PHE A 1 754 ? -0.618 10.543 -14.312 1.00 88.00 754 PHE A N 1
ATOM 5993 C CA . PHE A 1 754 ? 0.063 11.413 -13.359 1.00 88.00 754 PHE A CA 1
ATOM 5994 C C . PHE A 1 754 ? 1.568 11.512 -13.645 1.00 88.00 754 PHE A C 1
ATOM 5996 O O . PHE A 1 754 ? 2.065 12.622 -13.828 1.00 88.00 754 PHE A O 1
ATOM 6003 N N . HIS A 1 755 ? 2.289 10.391 -13.776 1.00 84.25 755 HIS A N 1
ATOM 6004 C CA . HIS A 1 755 ? 3.739 10.402 -14.017 1.00 84.25 755 HIS A CA 1
ATOM 6005 C C . HIS A 1 755 ? 4.094 11.113 -15.327 1.00 84.25 755 HIS A C 1
ATOM 6007 O O . HIS A 1 755 ? 4.943 11.997 -15.332 1.00 84.25 755 HIS A O 1
ATOM 6013 N N . ILE A 1 756 ? 3.362 10.827 -16.409 1.00 83.88 756 ILE A N 1
ATOM 6014 C CA . ILE A 1 756 ? 3.461 11.541 -17.688 1.00 83.88 756 ILE A CA 1
ATOM 6015 C C . ILE A 1 756 ? 3.268 13.049 -17.494 1.00 83.88 756 ILE A C 1
ATOM 6017 O O . ILE A 1 756 ? 4.036 13.842 -18.037 1.00 83.88 756 ILE A O 1
ATOM 6021 N N . THR A 1 757 ? 2.250 13.454 -16.732 1.00 83.25 757 THR A N 1
ATOM 6022 C CA . THR A 1 757 ? 1.973 14.871 -16.465 1.00 83.25 757 THR A CA 1
ATOM 6023 C C . THR A 1 757 ? 3.084 15.510 -15.628 1.00 83.25 757 THR A C 1
ATOM 6025 O O . THR A 1 757 ? 3.418 16.671 -15.857 1.00 83.25 757 THR A O 1
ATOM 6028 N N . LEU A 1 758 ? 3.708 14.773 -14.707 1.00 82.00 758 LEU A N 1
ATOM 6029 C CA . LEU A 1 758 ? 4.833 15.268 -13.919 1.00 82.00 758 LEU A CA 1
ATOM 6030 C C . LEU A 1 758 ? 6.098 15.424 -14.777 1.00 82.00 758 LEU A C 1
ATOM 6032 O O . LEU A 1 758 ? 6.618 16.532 -14.889 1.00 82.00 758 LEU A O 1
ATOM 6036 N N . SER A 1 759 ? 6.543 14.363 -15.458 1.00 79.25 759 SER A N 1
ATOM 6037 C CA . SER A 1 759 ? 7.778 14.358 -16.259 1.00 79.25 759 SER A CA 1
ATOM 6038 C C . SER A 1 759 ? 7.746 15.334 -17.441 1.00 79.25 759 SER A C 1
ATOM 6040 O O . SER A 1 759 ? 8.792 15.820 -17.863 1.00 79.25 759 SER A O 1
ATOM 6042 N N . VAL A 1 760 ? 6.557 15.643 -17.976 1.00 80.38 760 VAL A N 1
ATOM 6043 C CA . VAL A 1 760 ? 6.361 16.698 -18.986 1.00 80.38 760 VAL A CA 1
ATOM 6044 C C . VAL A 1 760 ? 6.585 18.094 -18.399 1.00 80.38 760 VAL A C 1
ATOM 6046 O O . VAL A 1 760 ? 7.256 18.909 -19.026 1.00 80.38 760 VAL A O 1
ATOM 6049 N N . ASN A 1 761 ? 6.056 18.375 -17.205 1.00 75.12 761 ASN A N 1
ATOM 6050 C CA . ASN A 1 761 ? 6.207 19.683 -16.557 1.00 75.12 761 ASN A CA 1
ATOM 6051 C C . ASN A 1 761 ? 7.600 19.878 -15.924 1.00 75.12 761 ASN A C 1
ATOM 6053 O O . ASN A 1 761 ? 8.074 21.005 -15.831 1.00 75.12 761 ASN A O 1
ATOM 6057 N N . GLN A 1 762 ? 8.266 18.791 -15.527 1.00 71.75 762 GLN A N 1
ATOM 6058 C CA . GLN A 1 762 ? 9.632 18.774 -14.983 1.00 71.75 762 GLN A CA 1
ATOM 6059 C C . GLN A 1 762 ? 10.721 18.625 -16.068 1.00 71.75 762 GLN A C 1
ATOM 6061 O O . GLN A 1 762 ? 11.867 18.286 -15.764 1.00 71.75 762 GLN A O 1
ATOM 6066 N N . LEU A 1 763 ? 10.396 18.847 -17.348 1.00 67.44 763 LEU A N 1
ATOM 6067 C CA . LEU A 1 763 ? 11.350 18.687 -18.446 1.00 67.44 763 LEU A CA 1
ATOM 6068 C C . LEU A 1 763 ? 12.522 19.676 -18.331 1.00 67.44 763 LEU A C 1
ATOM 6070 O O . LEU A 1 763 ? 12.401 20.853 -18.664 1.00 67.44 763 LEU A O 1
ATOM 6074 N N . SER A 1 764 ? 13.694 19.157 -17.950 1.00 62.44 764 SER A N 1
ATOM 6075 C CA . SER A 1 764 ? 14.967 19.878 -18.035 1.00 62.44 764 SER A CA 1
ATOM 6076 C C . SER A 1 764 ? 15.173 20.485 -19.427 1.00 62.44 764 SER A C 1
ATOM 6078 O O . SER A 1 764 ? 15.081 19.792 -20.448 1.00 62.44 764 SER A O 1
ATOM 6080 N N . SER A 1 765 ? 15.559 21.764 -19.464 1.00 58.62 765 SER A N 1
ATOM 6081 C CA . SER A 1 765 ? 15.912 22.501 -20.685 1.00 58.62 765 SER A CA 1
ATOM 6082 C C . SER A 1 765 ? 16.875 21.736 -21.595 1.00 58.62 765 SER A C 1
ATOM 6084 O O . SER A 1 765 ? 16.765 21.843 -22.819 1.00 58.62 765 SER A O 1
ATOM 6086 N N . ASN A 1 766 ? 17.741 20.901 -21.011 1.00 59.50 766 ASN A N 1
ATOM 6087 C CA . ASN A 1 766 ? 18.859 20.252 -21.688 1.00 59.50 766 ASN A CA 1
ATOM 6088 C C . ASN A 1 766 ? 18.547 18.814 -22.158 1.00 59.50 766 ASN A C 1
ATOM 6090 O O . ASN A 1 766 ? 19.241 18.277 -23.023 1.00 59.50 766 ASN A O 1
ATOM 6094 N N . ALA A 1 767 ? 17.491 18.173 -21.644 1.00 66.56 767 ALA A N 1
ATOM 6095 C CA . ALA A 1 767 ? 17.184 16.779 -21.975 1.00 66.56 767 ALA A CA 1
ATOM 6096 C C . ALA A 1 767 ? 16.633 16.634 -23.408 1.00 66.56 767 ALA A C 1
ATOM 6098 O O . ALA A 1 767 ? 15.571 17.168 -23.728 1.00 66.56 767 ALA A O 1
ATOM 6099 N N . PHE A 1 768 ? 17.332 15.873 -24.259 1.00 74.62 768 PHE A N 1
ATOM 6100 C CA . PHE A 1 768 ? 17.009 15.656 -25.681 1.00 74.62 768 PHE A CA 1
ATOM 6101 C C . PHE A 1 768 ? 17.088 16.915 -26.576 1.00 74.62 768 PHE A C 1
ATOM 6103 O O . PHE A 1 768 ? 16.353 17.014 -27.556 1.00 74.62 768 PHE A O 1
ATOM 6110 N N . LEU A 1 769 ? 18.006 17.853 -26.292 1.00 72.25 769 LEU A N 1
ATOM 6111 C CA . LEU A 1 769 ? 18.227 19.087 -27.078 1.00 72.25 769 LEU A CA 1
ATOM 6112 C C . LEU A 1 769 ? 18.308 18.897 -28.607 1.00 72.25 769 LEU A C 1
ATOM 6114 O O . LEU A 1 769 ? 17.822 19.748 -29.344 1.00 72.25 769 LEU A O 1
ATOM 6118 N N . GLY A 1 770 ? 18.863 17.779 -29.089 1.00 68.12 770 GLY A N 1
ATOM 6119 C CA . GLY A 1 770 ? 18.961 17.462 -30.522 1.00 68.12 770 GLY A CA 1
ATOM 6120 C C . GLY A 1 770 ? 17.633 17.155 -31.238 1.00 68.12 770 GLY A C 1
ATOM 6121 O O . GLY A 1 770 ? 17.654 16.841 -32.425 1.00 68.12 770 GLY A O 1
ATOM 6122 N N . TYR A 1 771 ? 16.488 17.220 -30.548 1.00 80.31 771 TYR A N 1
ATOM 6123 C CA . TYR A 1 771 ? 15.158 16.951 -31.105 1.00 80.31 771 TYR A CA 1
ATOM 6124 C C . TYR A 1 771 ? 14.221 18.169 -30.959 1.00 80.31 771 TYR A C 1
ATOM 6126 O O . TYR A 1 771 ? 14.311 18.900 -29.970 1.00 80.31 771 TYR A O 1
ATOM 6134 N N . PRO A 1 772 ? 13.266 18.390 -31.888 1.00 82.81 772 PRO A N 1
ATOM 6135 C CA . PRO A 1 772 ? 12.274 19.462 -31.767 1.00 82.81 772 PRO A CA 1
ATOM 6136 C C . PRO A 1 772 ? 11.444 19.355 -30.482 1.00 82.81 772 PRO A C 1
ATOM 6138 O O . PRO A 1 772 ? 11.101 18.249 -30.065 1.00 82.81 772 PRO A O 1
ATOM 6141 N N . SER A 1 773 ? 11.049 20.492 -29.894 1.00 82.00 773 SER A N 1
ATOM 6142 C CA . SER A 1 773 ? 10.339 20.551 -28.599 1.00 82.00 773 SER A CA 1
ATOM 6143 C C . SER A 1 773 ? 9.163 19.567 -28.491 1.00 82.00 773 SER A C 1
ATOM 6145 O O . SER A 1 773 ? 9.105 18.776 -27.553 1.00 82.00 773 SER A O 1
ATOM 6147 N N . ASN A 1 774 ? 8.270 19.519 -29.484 1.00 86.94 774 ASN A N 1
ATOM 6148 C CA . ASN A 1 774 ? 7.142 18.579 -29.496 1.00 86.94 774 ASN A CA 1
ATOM 6149 C C . ASN A 1 774 ? 7.586 17.106 -29.412 1.00 86.94 774 ASN A C 1
ATOM 6151 O O . ASN A 1 774 ? 6.970 16.313 -28.702 1.00 86.94 774 ASN A O 1
ATOM 6155 N N . LEU A 1 775 ? 8.665 16.741 -30.111 1.00 87.38 775 LEU A N 1
ATOM 6156 C CA . LEU A 1 775 ? 9.206 15.383 -30.097 1.00 87.38 775 LEU A CA 1
ATOM 6157 C C . LEU A 1 775 ? 9.923 15.079 -28.773 1.00 87.38 775 LEU A C 1
ATOM 6159 O O . LEU A 1 775 ? 9.790 13.967 -28.277 1.00 87.38 775 LEU A O 1
ATOM 6163 N N . ARG A 1 776 ? 10.591 16.059 -28.143 1.00 86.88 776 ARG A N 1
ATOM 6164 C CA . ARG A 1 776 ? 11.159 15.915 -26.785 1.00 86.88 776 ARG A CA 1
ATOM 6165 C C . ARG A 1 776 ? 10.082 15.508 -25.775 1.00 86.88 776 ARG A C 1
ATOM 6167 O O . ARG A 1 776 ? 10.267 14.527 -25.061 1.00 86.88 776 ARG A O 1
ATOM 6174 N N . HIS A 1 777 ? 8.931 16.185 -25.787 1.00 87.62 777 HIS A N 1
ATOM 6175 C CA . HIS A 1 777 ? 7.774 15.820 -24.959 1.00 87.62 777 HIS A CA 1
ATOM 6176 C C . HIS A 1 777 ? 7.298 14.385 -25.230 1.00 87.62 777 HIS A C 1
ATOM 6178 O O . HIS A 1 777 ? 7.101 13.613 -24.293 1.00 87.62 777 HIS A O 1
ATOM 6184 N N . ALA A 1 778 ? 7.170 13.990 -26.502 1.00 90.81 778 ALA A N 1
ATOM 6185 C CA . ALA A 1 778 ? 6.764 12.633 -26.865 1.00 90.81 778 ALA A CA 1
ATOM 6186 C C . ALA A 1 778 ? 7.780 11.557 -26.427 1.00 90.81 778 ALA A C 1
ATOM 6188 O O . ALA A 1 778 ? 7.377 10.517 -25.914 1.00 90.81 778 ALA A O 1
ATOM 6189 N N . ILE A 1 779 ? 9.088 11.816 -26.547 1.00 89.44 779 ILE A N 1
ATOM 6190 C CA . ILE A 1 779 ? 10.151 10.904 -26.091 1.00 89.44 779 ILE A CA 1
ATOM 6191 C C . ILE A 1 779 ? 10.025 10.620 -24.588 1.00 89.44 779 ILE A C 1
ATOM 6193 O O . ILE A 1 779 ? 10.125 9.468 -24.179 1.00 89.44 779 ILE A O 1
ATOM 6197 N N . ILE A 1 780 ? 9.749 11.631 -23.760 1.00 87.44 780 ILE A N 1
ATOM 6198 C CA . ILE A 1 780 ? 9.603 11.466 -22.300 1.00 87.44 780 ILE A CA 1
ATOM 6199 C C . ILE A 1 780 ? 8.382 10.607 -21.960 1.00 87.44 780 ILE A C 1
ATOM 6201 O O . ILE A 1 780 ? 8.464 9.695 -21.139 1.00 87.44 780 ILE A O 1
ATOM 6205 N N . ILE A 1 781 ? 7.262 10.846 -22.643 1.00 90.25 781 ILE A N 1
ATOM 6206 C CA . ILE A 1 781 ? 6.036 10.051 -22.496 1.00 90.25 781 ILE A CA 1
ATOM 6207 C C . ILE A 1 781 ? 6.293 8.582 -22.890 1.00 90.25 781 ILE A C 1
ATOM 6209 O O . ILE A 1 781 ? 5.836 7.661 -22.210 1.00 90.25 781 ILE A O 1
ATOM 6213 N N . ALA A 1 782 ? 7.070 8.356 -23.953 1.00 92.00 782 ALA A N 1
ATOM 6214 C CA . ALA A 1 782 ? 7.498 7.029 -24.379 1.00 92.00 782 ALA A CA 1
ATOM 6215 C C . ALA A 1 782 ? 8.467 6.356 -23.384 1.00 92.00 782 ALA A C 1
ATOM 6217 O O . ALA A 1 782 ? 8.355 5.149 -23.167 1.00 92.00 782 ALA A O 1
ATOM 6218 N N . LEU A 1 783 ? 9.377 7.108 -22.748 1.00 89.62 783 LEU A N 1
ATOM 6219 C CA . LEU A 1 783 ? 10.278 6.599 -21.703 1.00 89.62 783 LEU A CA 1
ATOM 6220 C C . LEU A 1 783 ? 9.500 6.081 -20.490 1.00 89.62 783 LEU A C 1
ATOM 6222 O O . LEU A 1 783 ? 9.728 4.945 -20.078 1.00 89.62 783 LEU A O 1
ATOM 6226 N N . VAL A 1 784 ? 8.548 6.866 -19.972 1.00 86.56 784 VAL A N 1
ATOM 6227 C CA . VAL A 1 784 ? 7.693 6.466 -18.838 1.00 86.56 784 VAL A CA 1
ATOM 6228 C C . VAL A 1 784 ? 6.953 5.159 -19.142 1.00 86.56 784 VAL A C 1
ATOM 6230 O O . VAL A 1 784 ? 6.948 4.238 -18.325 1.00 86.56 784 VAL A O 1
ATOM 6233 N N . ALA A 1 785 ? 6.379 5.028 -20.340 1.00 90.62 785 ALA A N 1
ATOM 6234 C CA . ALA A 1 785 ? 5.658 3.816 -20.723 1.00 90.62 785 ALA A CA 1
ATOM 6235 C C . ALA A 1 785 ? 6.580 2.593 -20.908 1.00 90.62 785 ALA A C 1
ATOM 6237 O O . ALA A 1 785 ? 6.240 1.482 -20.495 1.00 90.62 785 ALA A O 1
ATOM 6238 N N . LEU A 1 786 ? 7.774 2.787 -21.477 1.00 92.88 786 LEU A N 1
ATOM 6239 C CA . LEU A 1 786 ? 8.762 1.718 -21.646 1.00 92.88 786 LEU A CA 1
ATOM 6240 C C . LEU A 1 786 ? 9.409 1.279 -20.320 1.00 92.88 786 LEU A C 1
ATOM 6242 O O . LEU A 1 786 ? 9.799 0.120 -20.204 1.00 92.88 786 LEU A O 1
ATOM 6246 N N . GLN A 1 787 ? 9.472 2.145 -19.304 1.00 88.81 787 GLN A N 1
ATOM 6247 C CA . GLN A 1 787 ? 9.879 1.762 -17.945 1.00 88.81 787 GLN A CA 1
ATOM 6248 C C . GLN A 1 787 ? 8.868 0.804 -17.294 1.00 88.81 787 GLN A C 1
ATOM 6250 O O . GLN A 1 787 ? 9.279 -0.207 -16.725 1.00 88.81 787 GLN A O 1
ATOM 6255 N N . VAL A 1 788 ? 7.558 1.048 -17.444 1.00 86.88 788 VAL A N 1
ATOM 6256 C CA . VAL A 1 788 ? 6.518 0.107 -16.975 1.00 86.88 788 VAL A CA 1
ATOM 6257 C C . VAL A 1 788 ? 6.596 -1.222 -17.735 1.00 86.88 788 VAL A C 1
ATOM 6259 O O . VAL A 1 788 ? 6.490 -2.284 -17.131 1.00 86.88 788 VAL A O 1
ATOM 6262 N N . TYR A 1 789 ? 6.882 -1.197 -19.039 1.00 93.50 789 TYR A N 1
ATOM 6263 C CA . TYR A 1 789 ? 7.147 -2.420 -19.804 1.00 93.50 789 TYR A CA 1
ATOM 6264 C C . TYR A 1 789 ? 8.382 -3.192 -19.303 1.00 93.50 789 TYR A C 1
ATOM 6266 O O . TYR A 1 789 ? 8.334 -4.414 -19.186 1.00 93.50 789 TYR A O 1
ATOM 6274 N N . ILE A 1 790 ? 9.474 -2.510 -18.939 1.00 92.00 790 ILE A N 1
ATOM 6275 C CA . ILE A 1 790 ? 10.635 -3.160 -18.306 1.00 92.00 790 ILE A CA 1
ATOM 6276 C C . ILE A 1 790 ? 10.245 -3.801 -16.962 1.00 92.00 790 ILE A C 1
ATOM 6278 O O . ILE A 1 790 ? 10.722 -4.895 -16.661 1.00 92.00 790 ILE A O 1
ATOM 6282 N N . ALA A 1 791 ? 9.364 -3.169 -16.178 1.00 88.19 791 ALA A N 1
ATOM 6283 C CA . ALA A 1 791 ? 8.850 -3.737 -14.931 1.00 88.19 791 ALA A CA 1
ATOM 6284 C C . ALA A 1 791 ? 7.994 -4.997 -15.169 1.00 88.19 791 ALA A C 1
ATOM 6286 O O . ALA A 1 791 ? 8.256 -6.017 -14.535 1.00 88.19 791 ALA A O 1
ATOM 6287 N N . ASP A 1 792 ? 7.064 -4.985 -16.134 1.00 90.06 792 ASP A N 1
ATOM 6288 C CA . ASP A 1 792 ? 6.292 -6.180 -16.523 1.00 90.06 792 ASP A CA 1
ATOM 6289 C C . ASP A 1 792 ? 7.214 -7.349 -16.915 1.00 90.06 792 ASP A C 1
ATOM 6291 O O . ASP A 1 792 ? 6.987 -8.491 -16.509 1.00 90.06 792 ASP A O 1
ATOM 6295 N N . VAL A 1 793 ? 8.277 -7.078 -17.685 1.00 93.81 793 VAL A N 1
ATOM 6296 C CA . VAL A 1 793 ? 9.248 -8.108 -18.093 1.00 93.81 793 VAL A CA 1
ATOM 6297 C C . VAL A 1 793 ? 10.076 -8.608 -16.903 1.00 93.81 793 VAL A C 1
ATOM 6299 O O . VAL A 1 793 ? 10.332 -9.811 -16.828 1.00 93.81 793 VAL A O 1
ATOM 6302 N N . LYS A 1 794 ? 10.445 -7.742 -15.942 1.00 92.69 794 LYS A N 1
ATOM 6303 C CA . LYS A 1 794 ? 11.050 -8.180 -14.669 1.00 92.69 794 LYS A CA 1
ATOM 6304 C C . LYS A 1 794 ? 10.104 -9.118 -13.912 1.00 92.69 794 LYS A C 1
ATOM 6306 O O . LYS A 1 794 ? 10.529 -10.206 -13.542 1.00 92.69 794 LYS A O 1
ATOM 6311 N N . THR A 1 795 ? 8.827 -8.766 -13.762 1.00 89.94 795 THR A N 1
ATOM 6312 C CA . THR A 1 795 ? 7.820 -9.598 -13.075 1.00 89.94 795 THR A CA 1
ATOM 6313 C C . THR A 1 795 ? 7.588 -10.945 -13.767 1.00 89.94 795 THR A C 1
ATOM 6315 O O . THR A 1 795 ? 7.560 -11.976 -13.092 1.00 89.94 795 THR A O 1
ATOM 6318 N N . LEU A 1 796 ? 7.479 -10.966 -15.103 1.00 93.12 796 LEU A N 1
ATOM 6319 C CA . LEU A 1 796 ? 7.348 -12.200 -15.892 1.00 93.12 796 LEU A CA 1
ATOM 6320 C C . LEU A 1 796 ? 8.535 -13.146 -15.666 1.00 93.12 796 LEU A C 1
ATOM 6322 O O . LEU A 1 796 ? 8.337 -14.341 -15.450 1.00 93.12 796 LEU A O 1
ATOM 6326 N N . VAL A 1 797 ? 9.758 -12.609 -15.717 1.00 92.50 797 VAL A N 1
ATOM 6327 C CA . VAL A 1 797 ? 10.990 -13.381 -15.512 1.00 92.50 797 VAL A CA 1
ATOM 6328 C C . VAL A 1 797 ? 11.098 -13.865 -14.068 1.00 92.50 797 VAL A C 1
ATOM 6330 O O . VAL A 1 797 ? 11.309 -15.055 -13.868 1.00 92.50 797 VAL A O 1
ATOM 6333 N N . THR A 1 798 ? 10.898 -12.999 -13.069 1.00 92.31 798 THR A N 1
ATOM 6334 C CA . THR A 1 798 ? 10.962 -13.384 -11.650 1.00 92.31 798 THR A CA 1
ATOM 6335 C C . THR A 1 798 ? 9.982 -14.506 -11.333 1.00 92.31 798 THR A C 1
ATOM 6337 O O . THR A 1 798 ? 10.405 -15.543 -10.834 1.00 92.31 798 THR A O 1
ATOM 6340 N N . LYS A 1 799 ? 8.693 -14.353 -11.676 1.00 88.81 799 LYS A N 1
ATOM 6341 C CA . LYS A 1 799 ? 7.677 -15.363 -11.343 1.00 88.81 799 LYS A CA 1
ATOM 6342 C C . LYS A 1 799 ? 7.992 -16.728 -11.963 1.00 88.81 799 LYS A C 1
ATOM 6344 O O . LYS A 1 799 ? 7.821 -17.746 -11.301 1.00 88.81 799 LYS A O 1
ATOM 6349 N N . ALA A 1 800 ? 8.451 -16.751 -13.213 1.00 88.81 800 ALA A N 1
ATOM 6350 C CA . ALA A 1 800 ? 8.751 -17.997 -13.909 1.00 88.81 800 ALA A CA 1
ATOM 6351 C C . ALA A 1 800 ? 10.091 -18.628 -13.491 1.00 88.81 800 ALA A C 1
ATOM 6353 O O . ALA A 1 800 ? 10.192 -19.851 -13.454 1.00 88.81 800 ALA A O 1
ATOM 6354 N N . VAL A 1 801 ? 11.106 -17.822 -13.155 1.00 88.06 801 VAL A N 1
ATOM 6355 C CA . VAL A 1 801 ? 12.383 -18.333 -12.634 1.00 88.06 801 VAL A CA 1
ATOM 6356 C C . VAL A 1 801 ? 12.212 -18.882 -11.221 1.00 88.06 801 VAL A C 1
ATOM 6358 O O . VAL A 1 801 ? 12.723 -19.962 -10.980 1.00 88.06 801 VAL A O 1
ATOM 6361 N N . THR A 1 802 ? 11.472 -18.212 -10.327 1.00 87.94 802 THR A N 1
ATOM 6362 C CA . THR A 1 802 ? 11.235 -18.716 -8.961 1.00 87.94 802 THR A CA 1
ATOM 6363 C C . THR A 1 802 ? 10.506 -20.059 -8.969 1.00 87.94 802 THR A C 1
ATOM 6365 O O . THR A 1 802 ? 10.994 -20.990 -8.345 1.00 87.94 802 THR A O 1
ATOM 6368 N N . VAL A 1 803 ? 9.404 -20.201 -9.723 1.00 87.25 803 VAL A N 1
ATOM 6369 C CA . VAL A 1 803 ? 8.703 -21.497 -9.860 1.00 87.25 803 VAL A CA 1
ATOM 6370 C C . VAL A 1 803 ? 9.669 -22.569 -10.368 1.00 87.25 803 VAL A C 1
ATOM 6372 O O . VAL A 1 803 ? 9.869 -23.578 -9.707 1.00 87.25 803 VAL A O 1
ATOM 6375 N N . ALA A 1 804 ? 10.385 -22.286 -11.460 1.00 84.06 804 ALA A N 1
ATOM 6376 C CA . ALA A 1 804 ? 11.356 -23.217 -12.028 1.00 84.06 804 ALA A CA 1
ATOM 6377 C C . ALA A 1 804 ? 12.644 -23.396 -11.192 1.00 84.06 804 ALA A C 1
ATOM 6379 O O . ALA A 1 804 ? 13.538 -24.104 -11.648 1.00 84.06 804 ALA A O 1
ATOM 6380 N N . CYS A 1 805 ? 12.796 -22.726 -10.046 1.00 84.94 805 CYS A N 1
ATOM 6381 C CA . CYS A 1 805 ? 13.822 -23.025 -9.045 1.00 84.94 805 CYS A CA 1
ATOM 6382 C C . CYS A 1 805 ? 13.251 -23.957 -7.978 1.00 84.94 805 CYS A C 1
ATOM 6384 O O . CYS A 1 805 ? 13.863 -24.984 -7.725 1.00 84.94 805 CYS A O 1
ATOM 6386 N N . SER A 1 806 ? 12.053 -23.675 -7.458 1.00 83.19 806 SER A N 1
ATOM 6387 C CA . SER A 1 806 ? 11.357 -24.566 -6.522 1.00 83.19 806 SER A CA 1
ATOM 6388 C C . SER A 1 806 ? 11.084 -25.949 -7.127 1.00 83.19 806 SER A C 1
ATOM 6390 O O . SER A 1 806 ? 11.267 -26.954 -6.449 1.00 83.19 806 SER A O 1
ATOM 6392 N N . ASP A 1 807 ? 10.771 -26.018 -8.427 1.00 81.44 807 ASP A N 1
ATOM 6393 C CA . ASP A 1 807 ? 10.683 -27.281 -9.176 1.00 81.44 807 ASP A CA 1
ATOM 6394 C C . ASP A 1 807 ? 12.017 -28.071 -9.152 1.00 81.44 807 ASP A C 1
ATOM 6396 O O . ASP A 1 807 ? 12.003 -29.296 -9.141 1.00 81.44 807 ASP A O 1
ATOM 6400 N N . MET A 1 808 ? 13.173 -27.387 -9.135 1.00 79.94 808 MET A N 1
ATOM 6401 C CA . MET A 1 808 ? 14.525 -27.988 -9.107 1.00 79.94 808 MET A CA 1
ATOM 6402 C C . MET A 1 808 ? 15.049 -28.247 -7.687 1.00 79.94 808 MET A C 1
ATOM 6404 O O . MET A 1 808 ? 15.962 -29.047 -7.509 1.00 79.94 808 MET A O 1
ATOM 6408 N N . GLU A 1 809 ? 14.504 -27.556 -6.688 1.00 79.56 809 GLU A N 1
ATOM 6409 C CA . GLU A 1 809 ? 14.763 -27.780 -5.261 1.00 79.56 809 GLU A CA 1
ATOM 6410 C C . GLU A 1 809 ? 13.960 -28.988 -4.742 1.00 79.56 809 GLU A C 1
ATOM 6412 O O . GLU A 1 809 ? 14.379 -29.632 -3.785 1.00 79.56 809 GLU A O 1
ATOM 6417 N N . ALA A 1 810 ? 12.860 -29.341 -5.420 1.00 75.00 810 ALA A N 1
ATOM 6418 C CA . ALA A 1 810 ? 12.076 -30.558 -5.198 1.00 75.00 810 ALA A CA 1
ATOM 6419 C C . ALA A 1 810 ? 12.552 -31.788 -6.012 1.00 75.00 810 ALA A C 1
ATOM 6421 O O . ALA A 1 810 ? 12.029 -32.885 -5.814 1.00 75.00 810 ALA A O 1
ATOM 6422 N N . GLU A 1 811 ? 13.520 -31.643 -6.929 1.00 73.69 811 GLU A N 1
ATOM 6423 C CA . GLU A 1 811 ? 14.135 -32.782 -7.629 1.00 73.69 811 GLU A CA 1
ATOM 6424 C C . GLU A 1 811 ? 15.194 -33.457 -6.740 1.00 73.69 811 GLU A C 1
ATOM 6426 O O . GLU A 1 811 ? 16.172 -32.835 -6.322 1.00 73.69 811 GLU A O 1
ATOM 6431 N N . ASP A 1 812 ? 15.016 -34.756 -6.484 1.00 45.12 812 ASP A N 1
ATOM 6432 C CA . ASP A 1 812 ? 15.777 -35.521 -5.489 1.00 45.12 812 ASP A CA 1
ATOM 6433 C C . ASP A 1 812 ? 17.240 -35.785 -5.923 1.00 45.12 812 ASP A C 1
ATOM 6435 O O . ASP A 1 812 ? 17.600 -36.818 -6.497 1.00 45.12 812 ASP A O 1
ATOM 6439 N N . GLY A 1 813 ? 18.106 -34.792 -5.700 1.00 59.56 813 GLY A N 1
ATOM 6440 C CA . GLY A 1 813 ? 19.543 -34.880 -5.941 1.00 59.56 813 GLY A CA 1
ATOM 6441 C C . GLY A 1 813 ? 20.268 -33.538 -5.814 1.00 59.56 813 GLY A C 1
ATOM 6442 O O . GLY A 1 813 ? 20.023 -32.616 -6.588 1.00 59.56 813 GLY A O 1
ATOM 6443 N N . GLY A 1 814 ? 21.256 -33.458 -4.912 1.00 58.31 814 GLY A N 1
ATOM 6444 C CA . GLY A 1 814 ? 21.956 -32.227 -4.478 1.00 58.31 814 GLY A CA 1
ATOM 6445 C C . GLY A 1 814 ? 22.728 -31.395 -5.524 1.00 58.31 814 GLY A C 1
ATOM 6446 O O . GLY A 1 814 ? 23.505 -30.518 -5.159 1.00 58.31 814 GLY A O 1
ATOM 6447 N N . ASN A 1 815 ? 22.534 -31.635 -6.824 1.00 69.75 815 ASN A N 1
ATOM 6448 C CA . ASN A 1 815 ? 22.865 -30.662 -7.869 1.00 69.75 815 ASN A CA 1
ATOM 6449 C C . ASN A 1 815 ? 21.713 -29.667 -8.125 1.00 69.75 815 ASN A C 1
ATOM 6451 O O . ASN A 1 815 ? 21.988 -28.554 -8.570 1.00 69.75 815 ASN A O 1
ATOM 6455 N N . GLY A 1 816 ? 20.452 -30.041 -7.862 1.00 72.75 816 GLY A N 1
ATOM 6456 C CA . GLY A 1 816 ? 19.264 -29.208 -8.106 1.00 72.75 816 GLY A CA 1
ATOM 6457 C C . GLY A 1 816 ? 19.315 -27.883 -7.346 1.00 72.75 816 GLY A C 1
ATOM 6458 O O . GLY A 1 816 ? 19.339 -26.817 -7.961 1.00 72.75 816 GLY A O 1
ATOM 6459 N N . GLU A 1 817 ? 19.498 -27.957 -6.027 1.00 76.06 817 GLU A N 1
ATOM 6460 C CA . GLU A 1 817 ? 19.712 -26.814 -5.126 1.00 76.06 817 GLU A CA 1
ATOM 6461 C C . GLU A 1 817 ? 20.865 -25.898 -5.594 1.00 76.06 817 GLU A C 1
ATOM 6463 O O . GLU A 1 817 ? 20.715 -24.678 -5.686 1.00 76.06 817 GLU A O 1
ATOM 6468 N N . LEU A 1 818 ? 22.013 -26.469 -5.986 1.00 77.69 818 LEU A N 1
ATOM 6469 C CA . LEU A 1 818 ? 23.160 -25.703 -6.496 1.00 77.69 818 LEU A CA 1
ATOM 6470 C C . LEU A 1 818 ? 22.844 -24.973 -7.815 1.00 77.69 818 LEU A C 1
ATOM 6472 O O . LEU A 1 818 ? 23.336 -23.859 -8.043 1.00 77.69 818 LEU A O 1
ATOM 6476 N N . HIS A 1 819 ? 22.020 -25.569 -8.681 1.00 79.94 819 HIS A N 1
ATOM 6477 C CA . HIS A 1 819 ? 21.532 -24.930 -9.901 1.00 79.94 819 HIS A CA 1
ATOM 6478 C C . HIS A 1 819 ? 20.510 -23.824 -9.591 1.00 79.94 819 HIS A C 1
ATOM 6480 O O . HIS A 1 819 ? 20.651 -22.714 -10.116 1.00 79.94 819 HIS A O 1
ATOM 6486 N N . ALA A 1 820 ? 19.549 -24.070 -8.700 1.00 83.44 820 ALA A N 1
ATOM 6487 C CA . ALA A 1 820 ? 18.548 -23.095 -8.268 1.00 83.44 820 ALA A CA 1
ATOM 6488 C C . ALA A 1 820 ? 19.192 -21.868 -7.593 1.00 83.44 820 ALA A C 1
ATOM 6490 O O . ALA A 1 820 ? 18.986 -20.733 -8.035 1.00 83.44 820 ALA A O 1
ATOM 6491 N N . ALA A 1 821 ? 20.098 -22.075 -6.632 1.00 83.44 821 ALA A N 1
ATOM 6492 C CA . ALA A 1 821 ? 20.891 -21.016 -6.006 1.00 83.44 821 ALA A CA 1
ATOM 6493 C C . ALA A 1 821 ? 21.725 -20.223 -7.035 1.00 83.44 821 ALA A C 1
ATOM 6495 O O . ALA A 1 821 ? 21.853 -18.995 -6.948 1.00 83.44 821 ALA A O 1
ATOM 6496 N N . GLY A 1 822 ? 22.259 -20.900 -8.059 1.00 82.56 822 GLY A N 1
ATOM 6497 C CA . GLY A 1 822 ? 22.919 -20.272 -9.206 1.00 82.56 822 GLY A CA 1
ATOM 6498 C C . GLY A 1 822 ? 21.995 -19.320 -9.977 1.00 82.56 822 GLY A C 1
ATOM 6499 O O . GLY A 1 822 ? 22.366 -18.165 -10.222 1.00 82.56 822 GLY A O 1
ATOM 6500 N N . ARG A 1 823 ? 20.776 -19.771 -10.297 1.00 87.12 823 ARG A N 1
ATOM 6501 C CA . ARG A 1 823 ? 19.754 -18.986 -11.009 1.00 87.12 823 ARG A CA 1
ATOM 6502 C C . ARG A 1 823 ? 19.224 -17.824 -10.176 1.00 87.12 823 ARG A C 1
ATOM 6504 O O . ARG A 1 823 ? 19.147 -16.715 -10.703 1.00 87.12 823 ARG A O 1
ATOM 6511 N N . HIS A 1 824 ? 18.948 -18.017 -8.885 1.00 86.06 824 HIS A N 1
ATOM 6512 C CA . HIS A 1 824 ? 18.558 -16.940 -7.964 1.00 86.06 824 HIS A CA 1
ATOM 6513 C C . HIS A 1 824 ? 19.637 -15.850 -7.873 1.00 86.06 824 HIS A C 1
ATOM 6515 O O . HIS A 1 824 ? 19.340 -14.656 -7.964 1.00 86.06 824 HIS A O 1
ATOM 6521 N N . LYS A 1 825 ? 20.915 -16.242 -7.806 1.00 88.06 825 LYS A N 1
ATOM 6522 C CA . LYS A 1 825 ? 22.067 -15.325 -7.818 1.00 88.06 825 LYS A CA 1
ATOM 6523 C C . LYS A 1 825 ? 22.237 -14.590 -9.155 1.00 88.06 825 LYS A C 1
ATOM 6525 O O . LYS A 1 825 ? 22.736 -13.461 -9.166 1.00 88.06 825 LYS A O 1
ATOM 6530 N N . GLY A 1 826 ? 21.822 -15.197 -10.269 1.00 87.75 826 GLY A N 1
ATOM 6531 C CA . GLY A 1 826 ? 21.684 -14.540 -11.573 1.00 87.75 826 GLY A CA 1
ATOM 6532 C C . GLY A 1 826 ? 20.528 -13.535 -11.596 1.00 87.75 826 GLY A C 1
ATOM 6533 O O . GLY A 1 826 ? 20.730 -12.370 -11.938 1.00 87.75 826 GLY A O 1
ATOM 6534 N N . LEU A 1 827 ? 19.344 -13.962 -11.147 1.00 91.44 827 LEU A N 1
ATOM 6535 C CA . LEU A 1 827 ? 18.106 -13.186 -11.113 1.00 91.44 827 LEU A CA 1
ATOM 6536 C C . LEU A 1 827 ? 18.256 -11.922 -10.261 1.00 91.44 827 LEU A C 1
ATOM 6538 O O . LEU A 1 827 ? 18.003 -10.829 -10.757 1.00 91.44 827 LEU A O 1
ATOM 6542 N N . HIS A 1 828 ? 18.757 -12.040 -9.028 1.00 91.00 828 HIS A N 1
ATOM 6543 C CA . HIS A 1 828 ? 19.003 -10.894 -8.147 1.00 91.00 828 HIS A CA 1
ATOM 6544 C C . HIS A 1 828 ? 19.944 -9.865 -8.799 1.00 91.00 828 HIS A C 1
ATOM 6546 O O . HIS A 1 828 ? 19.691 -8.660 -8.772 1.00 91.00 828 HIS A O 1
ATOM 6552 N N . LYS A 1 829 ? 21.026 -10.326 -9.444 1.00 91.00 829 LYS A N 1
ATOM 6553 C CA . LYS A 1 829 ? 21.965 -9.440 -10.153 1.00 91.00 829 LYS A CA 1
ATOM 6554 C C . LYS A 1 829 ? 21.348 -8.788 -11.383 1.00 91.00 829 LYS A C 1
ATOM 6556 O O . LYS A 1 829 ? 21.672 -7.640 -11.664 1.00 91.00 829 LYS A O 1
ATOM 6561 N N . TRP A 1 830 ? 20.466 -9.483 -12.096 1.00 93.69 830 TRP A N 1
ATOM 6562 C CA . TRP A 1 830 ? 19.737 -8.930 -13.234 1.00 93.69 830 TRP A CA 1
ATOM 6563 C C . TRP A 1 830 ? 18.695 -7.888 -12.805 1.00 93.69 830 TRP A C 1
ATOM 6565 O O . TRP A 1 830 ? 18.653 -6.794 -13.372 1.00 93.69 830 TRP A O 1
ATOM 6575 N N . LEU A 1 831 ? 17.910 -8.177 -11.762 1.00 90.25 831 LEU A N 1
ATOM 6576 C CA . LEU A 1 831 ? 16.919 -7.257 -11.196 1.00 90.25 831 LEU A CA 1
ATOM 6577 C C . LEU A 1 831 ? 17.561 -5.952 -10.706 1.00 90.25 831 LEU A C 1
ATOM 6579 O O . LEU A 1 831 ? 16.974 -4.890 -10.911 1.00 90.25 831 LEU A O 1
ATOM 6583 N N . ALA A 1 832 ? 18.781 -6.016 -10.169 1.00 87.38 832 ALA A N 1
ATOM 6584 C CA . ALA A 1 832 ? 19.570 -4.853 -9.764 1.00 87.38 832 ALA A CA 1
ATOM 6585 C C . ALA A 1 832 ? 20.171 -4.028 -10.930 1.00 87.38 832 ALA A C 1
ATOM 6587 O O . ALA A 1 832 ? 20.764 -2.982 -10.678 1.00 87.38 832 ALA A O 1
ATOM 6588 N N . THR A 1 833 ? 20.049 -4.452 -12.198 1.00 87.88 833 THR A N 1
ATOM 6589 C CA . THR A 1 833 ? 20.539 -3.647 -13.338 1.00 87.88 833 THR A CA 1
ATOM 6590 C C . THR A 1 833 ? 19.553 -2.566 -13.786 1.00 87.88 833 THR A C 1
ATOM 6592 O O . THR A 1 833 ? 18.332 -2.777 -13.831 1.00 87.88 833 THR A O 1
ATOM 6595 N N . THR A 1 834 ? 20.117 -1.422 -14.190 1.00 86.12 834 THR A N 1
ATOM 6596 C CA . THR A 1 834 ? 19.419 -0.292 -14.825 1.00 86.12 834 THR A CA 1
ATOM 6597 C C . THR A 1 834 ? 18.949 -0.641 -16.239 1.00 86.12 834 THR A C 1
ATOM 6599 O O . THR A 1 834 ? 17.847 -0.266 -16.632 1.00 86.12 834 THR A O 1
ATOM 6602 N N . HIS A 1 835 ? 19.754 -1.408 -16.986 1.00 89.62 835 HIS A N 1
ATOM 6603 C CA . HIS A 1 835 ? 19.512 -1.765 -18.391 1.00 89.62 835 HIS A CA 1
ATOM 6604 C C . HIS A 1 835 ? 19.284 -3.281 -18.604 1.00 89.62 835 HIS A C 1
ATOM 6606 O O . HIS A 1 835 ? 20.017 -3.925 -19.361 1.00 89.62 835 HIS A O 1
ATOM 6612 N N . PRO A 1 836 ? 18.258 -3.888 -17.974 1.00 92.06 836 PRO A N 1
ATOM 6613 C CA . PRO A 1 836 ? 18.060 -5.343 -17.933 1.00 92.06 836 PRO A CA 1
ATOM 6614 C C . PRO A 1 836 ? 17.802 -5.982 -19.307 1.00 92.06 836 PRO A C 1
ATOM 6616 O O . PRO A 1 836 ? 18.106 -7.157 -19.504 1.00 92.06 836 PRO A O 1
ATOM 6619 N N . LEU A 1 837 ? 17.253 -5.224 -20.263 1.00 93.56 837 LEU A N 1
ATOM 6620 C CA . LEU A 1 837 ? 16.936 -5.690 -21.622 1.00 93.56 837 LEU A CA 1
ATOM 6621 C C . LEU A 1 837 ? 18.071 -5.427 -22.636 1.00 93.56 837 LEU A C 1
ATOM 6623 O O . LEU A 1 837 ? 17.903 -5.654 -23.841 1.00 93.56 837 LEU A O 1
ATOM 6627 N N . GLY A 1 838 ? 19.222 -4.945 -22.155 1.00 90.00 838 GLY A N 1
ATOM 6628 C CA . GLY A 1 838 ? 20.356 -4.488 -22.955 1.00 90.00 838 GLY A CA 1
ATOM 6629 C C . GLY A 1 838 ? 21.684 -5.166 -22.622 1.00 90.00 838 GLY A C 1
ATOM 6630 O O . GLY A 1 838 ? 21.789 -6.020 -21.743 1.00 90.00 838 GLY A O 1
ATOM 6631 N N . TYR A 1 839 ? 22.730 -4.756 -23.342 1.00 86.69 839 TYR A N 1
ATOM 6632 C CA . TYR A 1 839 ? 24.113 -5.198 -23.099 1.00 86.69 839 TYR A CA 1
ATOM 6633 C C . TYR A 1 839 ? 24.859 -4.333 -22.065 1.00 86.69 839 TYR A C 1
ATOM 6635 O O . TYR A 1 839 ? 25.903 -4.746 -21.560 1.00 86.69 839 TYR A O 1
ATOM 6643 N N . ALA A 1 840 ? 24.327 -3.149 -21.737 1.00 81.12 840 ALA A N 1
ATOM 6644 C CA . ALA A 1 840 ? 24.848 -2.295 -20.670 1.00 81.12 840 ALA A CA 1
ATOM 6645 C C . ALA A 1 840 ? 24.712 -2.977 -19.293 1.00 81.12 840 ALA A C 1
ATOM 6647 O O . ALA A 1 840 ? 23.930 -3.911 -19.122 1.00 81.12 840 ALA A O 1
ATOM 6648 N N . ASP A 1 841 ? 25.531 -2.555 -18.327 1.00 81.88 841 ASP A N 1
ATOM 6649 C CA . ASP A 1 841 ? 25.565 -3.040 -16.932 1.00 81.88 841 ASP A CA 1
ATOM 6650 C C . ASP A 1 841 ? 25.716 -4.564 -16.745 1.00 81.88 841 ASP A C 1
ATOM 6652 O O . ASP A 1 841 ? 25.564 -5.082 -15.638 1.00 81.88 841 ASP A O 1
ATOM 6656 N N . LYS A 1 842 ? 26.069 -5.292 -17.817 1.00 87.44 842 LYS A N 1
ATOM 6657 C CA . LYS A 1 842 ? 26.057 -6.764 -17.913 1.00 87.44 842 LYS A CA 1
ATOM 6658 C C . LYS A 1 842 ? 24.641 -7.370 -17.816 1.00 87.44 842 LYS A C 1
ATOM 6660 O O . LYS A 1 842 ? 24.526 -8.562 -17.536 1.00 87.44 842 LYS A O 1
ATOM 6665 N N . GLY A 1 843 ? 23.584 -6.600 -18.110 1.00 87.31 843 GLY A N 1
ATOM 6666 C CA . GLY A 1 843 ? 22.177 -7.030 -18.069 1.00 87.31 843 GLY A CA 1
ATOM 6667 C C . GLY A 1 843 ? 21.930 -8.348 -18.809 1.00 87.31 843 GLY A C 1
ATOM 6668 O O . GLY A 1 843 ? 21.581 -9.347 -18.181 1.00 87.31 843 GLY A O 1
ATOM 6669 N N . TYR A 1 844 ? 22.231 -8.398 -20.112 1.00 90.38 844 TYR A N 1
ATOM 6670 C CA . TYR A 1 844 ? 22.142 -9.620 -20.928 1.00 90.38 844 TYR A CA 1
ATOM 6671 C C . TYR A 1 844 ? 22.874 -10.824 -20.307 1.00 90.38 844 TYR A C 1
ATOM 6673 O O . TYR A 1 844 ? 22.337 -11.928 -20.289 1.00 90.38 844 TYR A O 1
ATOM 6681 N N . LYS A 1 845 ? 24.083 -10.626 -19.758 1.00 90.06 845 LYS A N 1
ATOM 6682 C CA . LYS A 1 845 ? 24.849 -11.703 -19.112 1.00 90.06 845 LYS A CA 1
ATOM 6683 C C . LYS A 1 845 ? 24.105 -12.268 -17.899 1.00 90.06 845 LYS A C 1
ATOM 6685 O O . LYS A 1 845 ? 24.031 -13.484 -17.761 1.00 90.06 845 LYS A O 1
ATOM 6690 N N . TYR A 1 846 ? 23.588 -11.413 -17.015 1.00 92.19 846 TYR A N 1
ATOM 6691 C CA . TYR A 1 846 ? 22.875 -11.883 -15.823 1.00 92.19 846 TYR A CA 1
ATOM 6692 C C . TYR A 1 846 ? 21.532 -12.536 -16.171 1.00 92.19 846 TYR A C 1
ATOM 6694 O O . TYR A 1 846 ? 21.175 -13.516 -15.527 1.00 92.19 846 TYR A O 1
ATOM 6702 N N . LEU A 1 847 ? 20.856 -12.071 -17.230 1.00 91.19 847 LEU A N 1
ATOM 6703 C CA . LEU A 1 847 ? 19.656 -12.719 -17.765 1.00 91.19 847 LEU A CA 1
ATOM 6704 C C . LEU A 1 847 ? 19.962 -14.137 -18.276 1.00 91.19 847 LEU A C 1
ATOM 6706 O O . LEU A 1 847 ? 19.306 -15.091 -17.868 1.00 91.19 847 LEU A O 1
ATOM 6710 N N . VAL A 1 848 ? 21.012 -14.317 -19.089 1.00 89.56 848 VAL A N 1
ATOM 6711 C CA . VAL A 1 848 ? 21.475 -15.657 -19.514 1.00 89.56 848 VAL A CA 1
ATOM 6712 C C . VAL A 1 848 ? 21.769 -16.557 -18.303 1.00 89.56 848 VAL A C 1
ATOM 6714 O O . VAL A 1 848 ? 21.461 -17.745 -18.347 1.00 89.56 848 VAL A O 1
ATOM 6717 N N . SER A 1 849 ? 22.290 -15.992 -17.207 1.00 86.69 849 SER A N 1
ATOM 6718 C CA . SER A 1 849 ? 22.567 -16.705 -15.950 1.00 86.69 849 SER A CA 1
ATOM 6719 C C . SER A 1 849 ? 21.370 -16.958 -15.021 1.00 86.69 849 SER A C 1
ATOM 6721 O O . SER A 1 849 ? 21.575 -17.529 -13.953 1.00 86.69 849 SER A O 1
ATOM 6723 N N . CYS A 1 850 ? 20.142 -16.569 -15.379 1.00 88.94 850 CYS A N 1
ATOM 6724 C CA . CYS A 1 850 ? 18.926 -17.039 -14.694 1.00 88.94 850 CYS A CA 1
ATOM 6725 C C . CYS A 1 850 ? 17.954 -17.806 -15.609 1.00 88.94 850 CYS A C 1
ATOM 6727 O O . CYS A 1 850 ? 17.123 -18.572 -15.115 1.00 88.94 850 CYS A O 1
ATOM 6729 N N . MET A 1 851 ? 18.078 -17.658 -16.934 1.00 87.12 851 MET A N 1
ATOM 6730 C CA . MET A 1 851 ? 17.310 -18.446 -17.906 1.00 87.12 851 MET A CA 1
ATOM 6731 C C . MET A 1 851 ? 17.712 -19.925 -17.911 1.00 87.12 851 MET A C 1
ATOM 6733 O O . MET A 1 851 ? 16.832 -20.780 -17.918 1.00 87.12 851 MET A O 1
ATOM 6737 N N . HIS A 1 852 ? 19.012 -20.226 -17.868 1.00 83.50 852 HIS A N 1
ATOM 6738 C CA . HIS A 1 852 ? 19.531 -21.600 -17.897 1.00 83.50 852 HIS A CA 1
ATOM 6739 C C . HIS A 1 852 ? 19.794 -22.153 -16.497 1.00 83.50 852 HIS A C 1
ATOM 6741 O O . HIS A 1 852 ? 20.226 -21.416 -15.613 1.00 83.50 852 HIS A O 1
ATOM 6747 N N . ALA A 1 853 ? 19.595 -23.460 -16.313 1.00 70.75 853 ALA A N 1
ATOM 6748 C CA . ALA A 1 853 ? 19.938 -24.153 -15.069 1.00 70.75 853 ALA A CA 1
ATOM 6749 C C . ALA A 1 853 ? 21.429 -24.503 -14.984 1.00 70.75 853 ALA A C 1
ATOM 6751 O O . ALA A 1 853 ? 22.081 -24.254 -13.967 1.00 70.75 853 ALA A O 1
ATOM 6752 N N . LYS A 1 854 ? 21.996 -25.061 -16.060 1.00 76.31 854 LYS A N 1
ATOM 6753 C CA . LYS A 1 854 ? 23.373 -25.561 -16.062 1.00 76.31 854 LYS A CA 1
ATOM 6754 C C . LYS A 1 854 ? 24.327 -24.514 -16.615 1.00 76.31 854 LYS A C 1
ATOM 6756 O O . LYS A 1 854 ? 24.052 -23.821 -17.593 1.00 76.31 854 LYS A O 1
ATOM 6761 N N . SER A 1 855 ? 25.498 -24.419 -15.989 1.00 73.06 855 SER A N 1
ATOM 6762 C CA . SER A 1 855 ? 26.513 -23.425 -16.347 1.00 73.06 855 SER A CA 1
ATOM 6763 C C . SER A 1 855 ? 27.160 -23.660 -17.718 1.00 73.06 855 SER A C 1
ATOM 6765 O O . SER A 1 855 ? 27.729 -22.723 -18.286 1.00 73.06 855 SER A O 1
ATOM 6767 N N . THR A 1 856 ? 27.029 -24.880 -18.245 1.00 75.00 856 THR A N 1
ATOM 6768 C CA . THR A 1 856 ? 27.320 -25.298 -19.622 1.00 75.00 856 THR A CA 1
ATOM 6769 C C . THR A 1 856 ? 26.445 -24.569 -20.639 1.00 75.00 856 THR A C 1
ATOM 6771 O O . THR A 1 856 ? 26.940 -24.046 -21.638 1.00 75.00 856 THR A O 1
ATOM 6774 N N . ASP A 1 857 ? 25.147 -24.475 -20.367 1.00 79.62 857 ASP A N 1
ATOM 6775 C CA . ASP A 1 857 ? 24.117 -24.133 -21.356 1.00 79.62 857 ASP A CA 1
ATOM 6776 C C . ASP A 1 857 ? 24.075 -22.613 -21.605 1.00 79.62 857 ASP A C 1
ATOM 6778 O O . ASP A 1 857 ? 23.682 -22.143 -22.671 1.00 79.62 857 ASP A O 1
ATOM 6782 N N . HIS A 1 858 ? 24.662 -21.832 -20.688 1.00 82.31 858 HIS A N 1
ATOM 6783 C CA . HIS A 1 858 ? 24.982 -20.414 -20.869 1.00 82.31 858 HIS A CA 1
ATOM 6784 C C . HIS A 1 858 ? 25.631 -20.073 -22.222 1.00 82.31 858 HIS A C 1
ATOM 6786 O O . HIS A 1 858 ? 25.495 -18.940 -22.687 1.00 82.31 858 HIS A O 1
ATOM 6792 N N . HIS A 1 859 ? 26.375 -21.002 -22.838 1.00 78.94 859 HIS A N 1
ATOM 6793 C CA . HIS A 1 859 ? 27.028 -20.766 -24.125 1.00 78.94 859 HIS A CA 1
ATOM 6794 C C . HIS A 1 859 ? 26.035 -20.619 -25.298 1.00 78.94 859 HIS A C 1
ATOM 6796 O O . HIS A 1 859 ? 26.421 -20.076 -26.338 1.00 78.94 859 HIS A O 1
ATOM 6802 N N . GLU A 1 860 ? 24.773 -21.020 -25.140 1.00 78.56 860 GLU A N 1
ATOM 6803 C CA . GLU A 1 860 ? 23.723 -20.861 -26.153 1.00 78.56 860 GLU A CA 1
ATOM 6804 C C . GLU A 1 860 ? 23.169 -19.423 -26.209 1.00 78.56 860 GLU A C 1
ATOM 6806 O O . GLU A 1 860 ? 22.695 -18.977 -27.253 1.00 78.56 860 GLU A O 1
ATOM 6811 N N . GLY A 1 861 ? 23.312 -18.649 -25.124 1.00 84.88 861 GLY A N 1
ATOM 6812 C CA . GLY A 1 861 ? 22.759 -17.296 -24.998 1.00 84.88 861 GLY A CA 1
ATOM 6813 C C . GLY A 1 861 ? 21.306 -17.302 -24.520 1.00 84.88 861 GLY A C 1
ATOM 6814 O O . GLY A 1 861 ? 20.907 -18.185 -23.766 1.00 84.88 861 GLY A O 1
ATOM 6815 N N . LEU A 1 862 ? 20.509 -16.300 -24.903 1.00 86.94 862 LEU A N 1
ATOM 6816 C CA . LEU A 1 862 ? 19.069 -16.316 -24.607 1.00 86.94 862 LEU A CA 1
ATOM 6817 C C . LEU A 1 862 ? 18.343 -17.313 -25.527 1.00 86.94 862 LEU A C 1
ATOM 6819 O O . LEU A 1 862 ? 18.592 -17.274 -26.735 1.00 86.94 862 LEU A O 1
ATOM 6823 N N . PRO A 1 863 ? 17.408 -18.136 -25.010 1.00 83.75 863 PRO A N 1
ATOM 6824 C CA . PRO A 1 863 ? 16.604 -19.028 -25.840 1.00 83.75 863 PRO A CA 1
ATOM 6825 C C . PRO A 1 863 ? 15.837 -18.252 -26.921 1.00 83.75 863 PRO A C 1
ATOM 6827 O O . PRO A 1 863 ? 14.928 -17.478 -26.617 1.00 83.75 863 PRO A O 1
ATOM 6830 N N . ASN A 1 864 ? 16.200 -18.447 -28.191 1.00 73.12 864 ASN A N 1
ATOM 6831 C CA . ASN A 1 864 ? 15.496 -17.856 -29.328 1.00 73.12 864 ASN A CA 1
ATOM 6832 C C . ASN A 1 864 ? 14.760 -18.947 -30.127 1.00 73.12 864 ASN A C 1
ATOM 6834 O O . ASN A 1 864 ? 15.402 -19.703 -30.859 1.00 73.12 864 ASN A O 1
ATOM 6838 N N . PRO A 1 865 ? 13.420 -19.013 -30.060 1.00 55.38 865 PRO A N 1
ATOM 6839 C CA . PRO A 1 865 ? 12.654 -20.041 -30.754 1.00 55.38 865 PRO A CA 1
ATOM 6840 C C . PRO A 1 865 ? 12.454 -19.800 -32.257 1.00 55.38 865 PRO A C 1
ATOM 6842 O O . PRO A 1 865 ? 11.818 -20.628 -32.911 1.00 55.38 865 PRO A O 1
ATOM 6845 N N . THR A 1 866 ? 12.889 -18.667 -32.827 1.00 58.31 866 THR A N 1
ATOM 6846 C CA . THR A 1 866 ? 12.553 -18.323 -34.219 1.00 58.31 866 THR A CA 1
ATOM 6847 C C . THR A 1 866 ? 13.639 -17.551 -34.975 1.00 58.31 866 THR A C 1
ATOM 6849 O O . THR A 1 866 ? 14.325 -16.685 -34.441 1.00 58.31 866 THR A O 1
ATOM 6852 N N . ASN A 1 867 ? 13.693 -17.744 -36.296 1.00 62.47 867 ASN A N 1
ATOM 6853 C CA . ASN A 1 867 ? 14.494 -16.914 -37.210 1.00 62.47 867 ASN A CA 1
ATOM 6854 C C . ASN A 1 867 ? 13.907 -15.494 -37.433 1.00 62.47 867 ASN A C 1
ATOM 6856 O O . ASN A 1 867 ? 14.233 -14.833 -38.421 1.00 62.47 867 ASN A O 1
ATOM 6860 N N . VAL A 1 868 ? 13.014 -15.013 -36.558 1.00 68.00 868 VAL A N 1
ATOM 6861 C CA . VAL A 1 868 ? 12.374 -13.696 -36.684 1.00 68.00 868 VAL A CA 1
ATOM 6862 C C . VAL A 1 868 ? 13.351 -12.607 -36.238 1.00 68.00 868 VAL A C 1
ATOM 6864 O O . VAL A 1 868 ? 13.601 -12.420 -35.052 1.00 68.00 868 VAL A O 1
ATOM 6867 N N . LYS A 1 869 ? 13.877 -11.846 -37.203 1.00 73.62 869 LYS A N 1
ATOM 6868 C CA . LYS A 1 869 ? 14.650 -10.622 -36.949 1.00 73.62 869 LYS A CA 1
ATOM 6869 C C . LYS A 1 869 ? 13.706 -9.409 -36.915 1.00 73.62 869 LYS A C 1
ATOM 6871 O O . LYS A 1 869 ? 13.184 -9.013 -37.965 1.00 73.62 869 LYS A O 1
ATOM 6876 N N . LEU A 1 870 ? 13.514 -8.806 -35.739 1.00 85.56 870 LEU A N 1
ATOM 6877 C CA . LEU A 1 870 ? 12.782 -7.542 -35.562 1.00 85.56 870 LEU A CA 1
ATOM 6878 C C . LEU A 1 870 ? 13.741 -6.346 -35.513 1.00 85.56 870 LEU A C 1
ATOM 6880 O O . LEU A 1 870 ? 14.889 -6.456 -35.088 1.00 85.56 870 LEU A O 1
ATOM 6884 N N . SER A 1 871 ? 13.256 -5.183 -35.929 1.00 87.50 871 SER A N 1
ATOM 6885 C CA . SER A 1 871 ? 13.869 -3.881 -35.660 1.00 87.50 871 SER A CA 1
ATOM 6886 C C . SER A 1 871 ? 13.122 -3.141 -34.544 1.00 87.50 871 SER A C 1
ATOM 6888 O O . SER A 1 871 ? 11.993 -3.488 -34.193 1.00 87.50 871 SER A O 1
ATOM 6890 N N . VAL A 1 872 ? 13.714 -2.062 -34.021 1.00 87.94 872 VAL A N 1
ATOM 6891 C CA . VAL A 1 872 ? 13.027 -1.160 -33.072 1.00 87.94 872 VAL A CA 1
ATOM 6892 C C . VAL A 1 872 ? 11.782 -0.518 -33.691 1.00 87.94 872 VAL A C 1
ATOM 6894 O O . VAL A 1 872 ? 10.811 -0.283 -32.982 1.00 87.94 872 VAL A O 1
ATOM 6897 N N . HIS A 1 873 ? 11.780 -0.264 -35.006 1.00 89.25 873 HIS A N 1
ATOM 6898 C CA . HIS A 1 873 ? 10.596 0.251 -35.695 1.00 89.25 873 HIS A CA 1
ATOM 6899 C C . HIS A 1 873 ? 9.466 -0.785 -35.696 1.00 89.25 873 HIS A C 1
ATOM 6901 O O . HIS A 1 873 ? 8.334 -0.444 -35.364 1.00 89.25 873 HIS A O 1
ATOM 6907 N N . ASP A 1 874 ? 9.774 -2.055 -35.988 1.00 90.31 874 ASP A N 1
ATOM 6908 C CA . ASP A 1 874 ? 8.790 -3.145 -35.927 1.00 90.31 874 ASP A CA 1
ATOM 6909 C C . ASP A 1 874 ? 8.208 -3.276 -34.500 1.00 90.31 874 ASP A C 1
ATOM 6911 O O . ASP A 1 874 ? 6.996 -3.383 -34.322 1.00 90.31 874 ASP A O 1
ATOM 6915 N N . PHE A 1 875 ? 9.061 -3.189 -33.471 1.00 92.88 875 PHE A N 1
ATOM 6916 C CA . PHE A 1 875 ? 8.672 -3.193 -32.053 1.00 92.88 875 PHE A CA 1
ATOM 6917 C C . PHE A 1 875 ? 7.769 -2.003 -31.673 1.00 92.88 875 PHE A C 1
ATOM 6919 O O . PHE A 1 875 ? 6.698 -2.203 -31.095 1.00 92.88 875 PHE A O 1
ATOM 6926 N N . ALA A 1 876 ? 8.151 -0.776 -32.043 1.00 93.25 876 ALA A N 1
ATOM 6927 C CA . ALA A 1 876 ? 7.362 0.431 -31.794 1.00 93.25 876 ALA A CA 1
ATOM 6928 C C . ALA A 1 876 ? 5.995 0.376 -32.500 1.00 93.25 876 ALA A C 1
ATOM 6930 O O . ALA A 1 876 ? 4.970 0.679 -31.888 1.00 93.25 876 ALA A O 1
ATOM 6931 N N . GLN A 1 877 ? 5.963 -0.079 -33.756 1.00 93.06 877 GLN A N 1
ATOM 6932 C CA . GLN A 1 877 ? 4.740 -0.243 -34.540 1.00 93.06 877 GLN A CA 1
ATOM 6933 C C . GLN A 1 877 ? 3.799 -1.301 -33.936 1.00 93.06 877 GLN A C 1
ATOM 6935 O O . GLN A 1 877 ? 2.587 -1.085 -33.884 1.00 93.06 877 GLN A O 1
ATOM 6940 N N . LEU A 1 878 ? 4.332 -2.421 -33.430 1.00 92.56 878 LEU A N 1
ATOM 6941 C CA . LEU A 1 878 ? 3.549 -3.444 -32.725 1.00 92.56 878 LEU A CA 1
ATOM 6942 C C . LEU A 1 878 ? 2.893 -2.887 -31.451 1.00 92.56 878 LEU A C 1
ATOM 6944 O O . LEU A 1 878 ? 1.685 -3.054 -31.268 1.00 92.56 878 LEU A O 1
ATOM 6948 N N . ILE A 1 879 ? 3.654 -2.173 -30.613 1.00 92.94 879 ILE A N 1
ATOM 6949 C CA . ILE A 1 879 ? 3.132 -1.511 -29.403 1.00 92.94 879 ILE A CA 1
ATOM 6950 C C . ILE A 1 879 ? 2.045 -0.494 -29.772 1.00 92.94 879 ILE A C 1
ATOM 6952 O O . ILE A 1 879 ? 0.955 -0.522 -29.193 1.00 92.94 879 ILE A O 1
ATOM 6956 N N . CYS A 1 880 ? 2.300 0.351 -30.777 1.00 91.38 880 CYS A N 1
ATOM 6957 C CA . CYS A 1 880 ? 1.346 1.358 -31.240 1.00 91.38 880 CYS A CA 1
ATOM 6958 C C . CYS A 1 880 ? 0.039 0.735 -31.745 1.00 91.38 880 CYS A C 1
ATOM 6960 O O . CYS A 1 880 ? -1.030 1.278 -31.480 1.00 91.38 880 CYS A O 1
ATOM 6962 N N . ASN A 1 881 ? 0.102 -0.413 -32.426 1.00 90.75 881 ASN A N 1
ATOM 6963 C CA . ASN A 1 881 ? -1.072 -1.098 -32.970 1.00 90.75 881 ASN A CA 1
ATOM 6964 C C . ASN A 1 881 ? -1.921 -1.812 -31.909 1.00 90.75 881 ASN A C 1
ATOM 6966 O O . ASN A 1 881 ? -3.146 -1.766 -31.996 1.00 90.75 881 ASN A O 1
ATOM 6970 N N . MET A 1 882 ? -1.313 -2.425 -30.891 1.00 91.88 882 MET A N 1
ATOM 6971 C CA . MET A 1 882 ? -2.060 -3.053 -29.783 1.00 91.88 882 MET A CA 1
ATOM 6972 C C . MET A 1 882 ? -2.640 -2.034 -28.788 1.00 91.88 882 MET A C 1
ATOM 6974 O O . MET A 1 882 ? -3.578 -2.331 -28.046 1.00 91.88 882 MET A O 1
ATOM 6978 N N . SER A 1 883 ? -2.106 -0.811 -28.795 1.00 90.25 883 SER A N 1
ATOM 6979 C CA . SER A 1 883 ? -2.450 0.247 -27.839 1.00 90.25 883 SER A CA 1
ATOM 6980 C C . SER A 1 883 ? -3.318 1.364 -28.446 1.00 90.25 883 SER A C 1
ATOM 6982 O O . SER A 1 883 ? -3.496 2.415 -27.830 1.00 90.25 883 SER A O 1
ATOM 6984 N N . ARG A 1 884 ? -3.887 1.157 -29.646 1.00 86.25 884 ARG A N 1
ATOM 6985 C CA . ARG A 1 884 ? -4.834 2.103 -30.270 1.00 86.25 884 ARG A CA 1
ATOM 6986 C C . ARG A 1 884 ? -6.117 2.220 -29.431 1.00 86.25 884 ARG A C 1
ATOM 6988 O O . ARG A 1 884 ? -6.588 1.238 -28.867 1.00 86.25 884 ARG A O 1
ATOM 6995 N N . LYS A 1 885 ? -6.714 3.420 -29.375 1.00 78.75 885 LYS A N 1
ATOM 6996 C CA . LYS A 1 885 ? -8.023 3.639 -28.717 1.00 78.75 885 LYS A CA 1
ATOM 6997 C C . LYS A 1 885 ? -9.198 3.095 -29.547 1.00 78.75 885 LYS A C 1
ATOM 6999 O O . LYS A 1 885 ? -10.209 2.701 -28.981 1.00 78.75 885 LYS A O 1
ATOM 7004 N N . THR A 1 886 ? -9.055 3.084 -30.869 1.00 79.12 886 THR A N 1
ATOM 7005 C CA . THR A 1 886 ? -10.011 2.536 -31.843 1.00 79.12 886 THR A CA 1
ATOM 7006 C C . THR A 1 886 ? -9.363 1.348 -32.542 1.00 79.12 886 THR A C 1
ATOM 7008 O O . THR A 1 886 ? -8.212 1.466 -32.966 1.00 79.12 886 THR A O 1
ATOM 7011 N N . ASP A 1 887 ? -10.080 0.229 -32.626 1.00 79.50 887 ASP A N 1
ATOM 7012 C CA . ASP A 1 887 ? -9.628 -1.057 -33.178 1.00 79.50 887 ASP A CA 1
ATOM 7013 C C . ASP A 1 887 ? -8.186 -1.454 -32.786 1.00 79.50 887 ASP A C 1
ATOM 7015 O O . ASP A 1 887 ? -7.313 -1.605 -33.649 1.00 79.50 887 ASP A O 1
ATOM 7019 N N . PRO A 1 888 ? -7.891 -1.607 -31.476 1.00 86.19 888 PRO A N 1
ATOM 7020 C CA . PRO A 1 888 ? -6.615 -2.154 -31.030 1.00 86.19 888 PRO A CA 1
ATOM 7021 C C . PRO A 1 888 ? -6.405 -3.572 -31.566 1.00 86.19 888 PRO A C 1
ATOM 7023 O O . PRO A 1 888 ? -7.281 -4.434 -31.469 1.00 86.19 888 PRO A O 1
ATOM 7026 N N . ALA A 1 889 ? -5.199 -3.846 -32.060 1.00 87.38 889 ALA A N 1
ATOM 7027 C CA . ALA A 1 889 ? -4.789 -5.210 -32.361 1.00 87.38 889 ALA A CA 1
ATOM 7028 C C . ALA A 1 889 ? -4.806 -6.070 -31.072 1.00 87.38 889 ALA A C 1
ATOM 7030 O O . ALA A 1 889 ? -4.427 -5.568 -30.009 1.00 87.38 889 ALA A O 1
ATOM 7031 N N . PRO A 1 890 ? -5.201 -7.359 -31.131 1.00 87.44 890 PRO A N 1
ATOM 7032 C CA . PRO A 1 890 ? -5.214 -8.229 -29.956 1.00 87.44 890 PRO A CA 1
ATOM 7033 C C . PRO A 1 890 ? -3.842 -8.308 -29.278 1.00 87.44 890 PRO A C 1
ATOM 7035 O O . PRO A 1 890 ? -2.839 -8.541 -29.956 1.00 87.44 890 PRO A O 1
ATOM 7038 N N . VAL A 1 891 ? -3.817 -8.157 -27.949 1.00 88.31 891 VAL A N 1
ATOM 7039 C CA . VAL A 1 891 ? -2.583 -8.142 -27.147 1.00 88.31 891 VAL A CA 1
ATOM 7040 C C . VAL A 1 891 ? -1.797 -9.442 -27.346 1.00 88.31 891 VAL A C 1
ATOM 7042 O O . VAL A 1 891 ? -2.322 -10.548 -27.198 1.00 88.31 891 VAL A O 1
ATOM 7045 N N . ALA A 1 892 ? -0.532 -9.286 -27.715 1.00 90.56 892 ALA A N 1
ATOM 7046 C CA . ALA A 1 892 ? 0.398 -10.336 -28.096 1.00 90.56 892 ALA A CA 1
ATOM 7047 C C . ALA A 1 892 ? 1.837 -9.865 -27.837 1.00 90.56 892 ALA A C 1
ATOM 7049 O O . ALA A 1 892 ? 2.072 -8.680 -27.595 1.00 90.56 892 ALA A O 1
ATOM 7050 N N . ALA A 1 893 ? 2.806 -10.776 -27.953 1.00 89.38 893 ALA A N 1
ATOM 7051 C CA . ALA A 1 893 ? 4.226 -10.444 -27.905 1.00 89.38 893 ALA A CA 1
ATOM 7052 C C . ALA A 1 893 ? 4.548 -9.239 -28.828 1.00 89.38 893 ALA A C 1
ATOM 7054 O O . ALA A 1 893 ? 4.106 -9.224 -29.982 1.00 89.38 893 ALA A O 1
ATOM 7055 N N . PRO A 1 894 ? 5.274 -8.212 -28.341 1.00 91.12 894 PRO A N 1
ATOM 7056 C CA . PRO A 1 894 ? 6.041 -8.184 -27.088 1.00 91.12 894 PRO A CA 1
ATOM 7057 C C . PRO A 1 894 ? 5.227 -7.927 -25.802 1.00 91.12 894 PRO A C 1
ATOM 7059 O O . PRO A 1 894 ? 5.751 -8.144 -24.715 1.00 91.12 894 PRO A O 1
ATOM 7062 N N . LEU A 1 895 ? 3.973 -7.469 -25.885 1.00 92.12 895 LEU A N 1
ATOM 7063 C CA . LEU A 1 895 ? 3.185 -7.078 -24.710 1.00 92.12 895 LEU A CA 1
ATOM 7064 C C . LEU A 1 895 ? 2.690 -8.282 -23.898 1.00 92.12 895 LEU A C 1
ATOM 7066 O O . LEU A 1 895 ? 2.226 -9.291 -24.438 1.00 92.12 895 LEU A O 1
ATOM 7070 N N . ILE A 1 896 ? 2.758 -8.143 -22.575 1.00 89.62 896 ILE A N 1
ATOM 7071 C CA . ILE A 1 896 ? 2.370 -9.173 -21.613 1.00 89.62 896 ILE A CA 1
ATOM 7072 C C . ILE A 1 896 ? 0.865 -9.063 -21.332 1.00 89.62 896 ILE A C 1
ATOM 7074 O O . ILE A 1 896 ? 0.347 -8.018 -20.947 1.00 89.62 896 ILE A O 1
ATOM 7078 N N . SER A 1 897 ? 0.147 -10.166 -21.552 1.00 81.69 897 SER A N 1
ATOM 7079 C CA . SER A 1 897 ? -1.299 -10.269 -21.321 1.00 81.69 897 SER A CA 1
ATOM 7080 C C . SER A 1 897 ? -1.596 -10.202 -19.821 1.00 81.69 897 SER A C 1
ATOM 7082 O O . SER A 1 897 ? -1.292 -11.159 -19.115 1.00 81.69 897 SER A O 1
ATOM 7084 N N . GLY A 1 898 ? -2.215 -9.112 -19.359 1.00 75.38 898 GLY A N 1
ATOM 7085 C CA . GLY A 1 898 ? -2.402 -8.825 -17.928 1.00 75.38 898 GLY A CA 1
ATOM 7086 C C . GLY A 1 898 ? -1.214 -8.106 -17.272 1.00 75.38 898 GLY A C 1
ATOM 7087 O O . GLY A 1 898 ? -1.152 -8.040 -16.051 1.00 75.38 898 GLY A O 1
ATOM 7088 N N . GLY A 1 899 ? -0.262 -7.598 -18.066 1.00 81.50 899 GLY A N 1
ATOM 7089 C CA . GLY A 1 899 ? 0.799 -6.702 -17.603 1.00 81.50 899 GLY A CA 1
ATOM 7090 C C . GLY A 1 899 ? 0.371 -5.230 -17.634 1.00 81.50 899 GLY A C 1
ATOM 7091 O O . GLY A 1 899 ? -0.364 -4.798 -18.533 1.00 81.50 899 GLY A O 1
ATOM 7092 N N . CYS A 1 900 ? 0.872 -4.453 -16.674 1.00 82.06 900 CYS A N 1
ATOM 7093 C CA . CYS A 1 900 ? 0.526 -3.051 -16.438 1.00 82.06 900 CYS A CA 1
ATOM 7094 C C . CYS A 1 900 ? 0.895 -2.136 -17.618 1.00 82.06 900 CYS A C 1
ATOM 7096 O O . CYS A 1 900 ? 0.297 -1.079 -17.807 1.00 82.06 900 CYS A O 1
ATOM 7098 N N . SER A 1 901 ? 1.849 -2.531 -18.463 1.00 87.38 901 SER A N 1
ATOM 7099 C CA . SER A 1 901 ? 2.285 -1.728 -19.608 1.00 87.38 901 SER A CA 1
ATOM 7100 C C . SER A 1 901 ? 1.196 -1.509 -20.663 1.00 87.38 901 SER A C 1
ATOM 7102 O O . SER A 1 901 ? 1.189 -0.465 -21.311 1.00 87.38 901 SER A O 1
ATOM 7104 N N . THR A 1 902 ? 0.236 -2.427 -20.824 1.00 88.12 902 THR A N 1
ATOM 7105 C CA . THR A 1 902 ? -0.819 -2.298 -21.850 1.00 88.12 902 THR A CA 1
ATOM 7106 C C . THR A 1 902 ? -1.749 -1.091 -21.619 1.00 88.12 902 THR A C 1
ATOM 7108 O O . THR A 1 902 ? -1.898 -0.287 -22.548 1.00 88.12 902 THR A O 1
ATOM 7111 N N . PRO A 1 903 ? -2.372 -0.891 -20.435 1.00 84.25 903 PRO A N 1
ATOM 7112 C CA . PRO A 1 903 ? -3.121 0.339 -20.161 1.00 84.25 903 PRO A CA 1
ATOM 7113 C C . PRO A 1 903 ? -2.228 1.591 -20.205 1.00 84.25 903 PRO A C 1
ATOM 7115 O O . PRO A 1 903 ? -2.636 2.613 -20.762 1.00 84.25 903 PRO A O 1
ATOM 7118 N N . VAL A 1 904 ? -0.980 1.503 -19.734 1.00 87.00 904 VAL A N 1
ATOM 7119 C CA . VAL A 1 904 ? -0.030 2.628 -19.748 1.00 87.00 904 VAL A CA 1
ATOM 7120 C C . VAL A 1 904 ? 0.326 3.088 -21.169 1.00 87.00 904 VAL A C 1
ATOM 7122 O O . VAL A 1 904 ? 0.301 4.290 -21.442 1.00 87.00 904 VAL A O 1
ATOM 7125 N N . PHE A 1 905 ? 0.571 2.179 -22.120 1.00 91.62 905 PHE A N 1
ATOM 7126 C CA . PHE A 1 905 ? 0.826 2.548 -23.520 1.00 91.62 905 PHE A CA 1
ATOM 7127 C C . PHE A 1 905 ? -0.381 3.234 -24.184 1.00 91.62 905 PHE A C 1
ATOM 7129 O O . PHE A 1 905 ? -0.194 4.122 -25.021 1.00 91.62 905 PHE A O 1
ATOM 7136 N N . ARG A 1 906 ? -1.617 2.888 -23.792 1.00 89.50 906 ARG A N 1
ATOM 7137 C CA . ARG A 1 906 ? -2.839 3.561 -24.275 1.00 89.50 906 ARG A CA 1
ATOM 7138 C C . ARG A 1 906 ? -2.901 5.016 -23.796 1.00 89.50 906 ARG A C 1
ATOM 7140 O O . ARG A 1 906 ? -3.148 5.909 -24.608 1.00 89.50 906 ARG A O 1
ATOM 7147 N N . VAL A 1 907 ? -2.613 5.271 -22.515 1.00 88.31 907 VAL A N 1
ATOM 7148 C CA . VAL A 1 907 ? -2.510 6.634 -21.949 1.00 88.31 907 VAL A CA 1
ATOM 7149 C C . VAL A 1 907 ? -1.380 7.420 -22.626 1.00 88.31 907 VAL A C 1
ATOM 7151 O O . VAL A 1 907 ? -1.588 8.549 -23.083 1.00 88.31 907 VAL A O 1
ATOM 7154 N N . ALA A 1 908 ? -0.206 6.801 -22.775 1.00 90.44 908 ALA A N 1
ATOM 7155 C CA . ALA A 1 908 ? 0.962 7.397 -23.415 1.00 90.44 908 ALA A CA 1
ATOM 7156 C C . ALA A 1 908 ? 0.669 7.855 -24.853 1.00 90.44 908 ALA A C 1
ATOM 7158 O O . ALA A 1 908 ? 0.932 9.008 -25.194 1.00 90.44 908 ALA A O 1
ATOM 7159 N N . LEU A 1 909 ? 0.045 7.014 -25.685 1.00 91.94 909 LEU A N 1
ATOM 7160 C CA . LEU A 1 909 ? -0.343 7.383 -27.054 1.00 91.94 909 LEU A CA 1
ATOM 7161 C C . LEU A 1 909 ? -1.334 8.552 -27.101 1.00 91.94 909 LEU A C 1
ATOM 7163 O O . LEU A 1 909 ? -1.199 9.428 -27.957 1.00 91.94 909 LEU A O 1
ATOM 7167 N N . VAL A 1 910 ? -2.304 8.604 -26.181 1.00 89.25 910 VAL A N 1
ATOM 7168 C CA . VAL A 1 910 ? -3.247 9.731 -26.073 1.00 89.25 910 VAL A CA 1
ATOM 7169 C C . VAL A 1 910 ? -2.524 11.029 -25.702 1.00 89.25 910 VAL A C 1
ATOM 7171 O O . VAL A 1 910 ? -2.886 12.089 -26.211 1.00 89.25 910 VAL A O 1
ATOM 7174 N N . HIS A 1 911 ? -1.482 10.974 -24.867 1.00 89.50 911 HIS A N 1
ATOM 7175 C CA . HIS A 1 911 ? -0.688 12.154 -24.515 1.00 89.50 911 HIS A CA 1
ATOM 7176 C C . HIS A 1 911 ? 0.294 12.562 -25.620 1.00 89.50 911 HIS A C 1
ATOM 7178 O O . HIS A 1 911 ? 0.327 13.737 -25.977 1.00 89.50 911 HIS A O 1
ATOM 7184 N N . MET A 1 912 ? 1.019 11.629 -26.244 1.00 92.06 912 MET A N 1
ATOM 7185 C CA . MET A 1 912 ? 1.925 11.947 -27.358 1.00 92.06 912 MET A CA 1
ATOM 7186 C C . MET A 1 912 ? 1.184 12.540 -28.566 1.00 92.06 912 MET A C 1
ATOM 7188 O O . MET A 1 912 ? 1.682 13.473 -29.197 1.00 92.06 912 MET A O 1
ATOM 7192 N N . ARG A 1 913 ? -0.045 12.079 -28.851 1.00 90.62 913 ARG A N 1
ATOM 7193 C CA . ARG A 1 913 ? -0.903 12.644 -29.911 1.00 90.62 913 ARG A CA 1
ATOM 7194 C C . ARG A 1 913 ? -1.288 14.116 -29.694 1.00 90.62 913 ARG A C 1
ATOM 7196 O O . ARG A 1 913 ? -1.694 14.758 -30.656 1.00 90.62 913 ARG A O 1
ATOM 7203 N N . LYS A 1 914 ? -1.113 14.681 -28.490 1.00 90.31 914 LYS A N 1
ATOM 7204 C CA . LYS A 1 914 ? -1.284 16.129 -28.235 1.00 90.31 914 LYS A CA 1
ATOM 7205 C C . LYS A 1 914 ? -0.167 16.971 -28.876 1.00 90.31 914 LYS A C 1
ATOM 7207 O O . LYS A 1 914 ? -0.410 18.128 -29.208 1.00 90.31 914 LYS A O 1
ATOM 7212 N N . TYR A 1 915 ? 1.019 16.385 -29.073 1.00 90.19 915 TYR A N 1
ATOM 7213 C CA . TYR A 1 915 ? 2.224 17.037 -29.611 1.00 90.19 915 TYR A CA 1
ATOM 7214 C C . TYR A 1 915 ? 2.520 16.681 -31.079 1.00 90.19 915 TYR A C 1
ATOM 7216 O O . TYR A 1 915 ? 3.318 17.362 -31.728 1.00 90.19 915 TYR A O 1
ATOM 7224 N N . ALA A 1 916 ? 1.890 15.623 -31.598 1.00 90.12 916 ALA A N 1
ATOM 7225 C CA . ALA A 1 916 ? 2.063 15.150 -32.969 1.00 90.12 916 ALA A CA 1
ATOM 7226 C C . ALA A 1 916 ? 1.536 16.156 -34.022 1.00 90.12 916 ALA A C 1
ATOM 7228 O O . ALA A 1 916 ? 0.598 16.907 -33.731 1.00 90.12 916 ALA A O 1
ATOM 7229 N N . PRO A 1 917 ? 2.081 16.155 -35.258 1.00 88.00 917 PRO A N 1
ATOM 7230 C CA . PRO A 1 917 ? 1.527 16.926 -36.374 1.00 88.00 917 PRO A CA 1
ATOM 7231 C C . PRO A 1 917 ? 0.057 16.562 -36.627 1.00 88.00 917 PRO A C 1
ATOM 7233 O O . PRO A 1 917 ? -0.294 15.382 -36.649 1.00 88.00 917 PRO A O 1
ATOM 7236 N N . LYS A 1 918 ? -0.807 17.564 -36.825 1.00 86.81 918 LYS A N 1
ATOM 7237 C CA . LYS A 1 918 ? -2.262 17.359 -37.019 1.00 86.81 918 LYS A CA 1
ATOM 7238 C C . LYS A 1 918 ? -2.649 17.200 -38.492 1.00 86.81 918 LYS A C 1
ATOM 7240 O O . LYS A 1 918 ? -3.745 16.757 -38.811 1.00 86.81 918 LYS A O 1
ATOM 7245 N N . ASP A 1 919 ? -1.724 17.562 -39.366 1.00 83.19 919 ASP A N 1
ATOM 7246 C CA . ASP A 1 919 ? -1.879 17.790 -40.803 1.00 83.19 919 ASP A CA 1
ATOM 7247 C C . ASP A 1 919 ? -1.868 16.494 -41.638 1.00 83.19 919 ASP A C 1
ATOM 7249 O O . ASP A 1 919 ? -2.261 16.502 -42.801 1.00 83.19 919 ASP A O 1
ATOM 7253 N N . SER A 1 920 ? -1.455 15.360 -41.057 1.00 84.31 920 SER A N 1
ATOM 7254 C CA . SER A 1 920 ? -1.534 14.037 -41.691 1.00 84.31 920 SER A CA 1
ATOM 7255 C C . SER A 1 920 ? -1.506 12.909 -40.649 1.00 84.31 920 SER A C 1
ATOM 7257 O O . SER A 1 920 ? -0.551 12.843 -39.867 1.00 84.31 920 SER A O 1
ATOM 7259 N N . PRO A 1 921 ? -2.468 11.960 -40.659 1.00 82.75 921 PRO A N 1
ATOM 7260 C CA . PRO A 1 921 ? -2.435 10.782 -39.787 1.00 82.75 921 PRO A CA 1
ATOM 7261 C C . PRO A 1 921 ? -1.158 9.947 -39.943 1.00 82.75 921 PRO A C 1
ATOM 7263 O O . PRO A 1 921 ? -0.642 9.424 -38.961 1.00 82.75 921 PRO A O 1
ATOM 7266 N N . THR A 1 922 ? -0.603 9.866 -41.156 1.00 84.31 922 THR A N 1
ATOM 7267 C CA . THR A 1 922 ? 0.641 9.132 -41.437 1.00 84.31 922 THR A CA 1
ATOM 7268 C C . THR A 1 922 ? 1.862 9.830 -40.833 1.00 84.31 922 THR A C 1
ATOM 7270 O O . THR A 1 922 ? 2.779 9.164 -40.356 1.00 84.31 922 THR A O 1
ATOM 7273 N N . HIS A 1 923 ? 1.879 11.169 -40.806 1.00 85.25 923 HIS A N 1
ATOM 7274 C CA . HIS A 1 923 ? 2.928 11.925 -40.111 1.00 85.25 923 HIS A CA 1
ATOM 7275 C C . HIS A 1 923 ? 2.780 11.822 -38.588 1.00 85.25 923 HIS A C 1
ATOM 7277 O O . HIS A 1 923 ? 3.790 11.717 -37.894 1.00 85.25 923 HIS A O 1
ATOM 7283 N N . ALA A 1 924 ? 1.546 11.783 -38.076 1.00 86.19 924 ALA A N 1
ATOM 7284 C CA . ALA A 1 924 ? 1.278 11.550 -36.663 1.00 86.19 924 ALA A CA 1
ATOM 7285 C C . ALA A 1 924 ? 1.739 10.151 -36.215 1.00 86.19 924 ALA A C 1
ATOM 7287 O O . ALA A 1 924 ? 2.543 10.056 -35.294 1.00 86.19 924 ALA A O 1
ATOM 7288 N N . ASP A 1 925 ? 1.309 9.072 -36.880 1.00 86.50 925 ASP A N 1
ATOM 7289 C CA . ASP A 1 925 ? 1.724 7.707 -36.519 1.00 86.50 925 ASP A CA 1
ATOM 7290 C C . ASP A 1 925 ? 3.254 7.525 -36.667 1.00 86.50 925 ASP A C 1
ATOM 7292 O O . ASP A 1 925 ? 3.874 6.936 -35.781 1.00 86.50 925 ASP A O 1
ATOM 7296 N N . LYS A 1 926 ? 3.905 8.130 -37.680 1.00 88.94 926 LYS A N 1
ATOM 7297 C CA . LYS A 1 926 ? 5.380 8.157 -37.761 1.00 88.94 926 LYS A CA 1
ATOM 7298 C C . LYS A 1 926 ? 6.017 8.865 -36.556 1.00 88.94 926 LYS A C 1
ATOM 7300 O O . LYS A 1 926 ? 6.933 8.317 -35.955 1.00 88.94 926 LYS A O 1
ATOM 7305 N N . PHE A 1 927 ? 5.537 10.051 -36.181 1.00 91.94 927 PHE A N 1
ATOM 7306 C CA . PHE A 1 927 ? 6.043 10.801 -35.023 1.00 91.94 927 PHE A CA 1
ATOM 7307 C C . PHE A 1 927 ? 5.928 9.995 -33.712 1.00 91.94 927 PHE A C 1
ATOM 7309 O O . PHE A 1 927 ? 6.831 10.041 -32.877 1.00 91.94 927 PHE A O 1
ATOM 7316 N N . LEU A 1 928 ? 4.856 9.208 -33.553 1.00 92.50 928 LEU A N 1
ATOM 7317 C CA . LEU A 1 928 ? 4.674 8.300 -32.411 1.00 92.50 928 LEU A CA 1
ATOM 7318 C C . LEU A 1 928 ? 5.680 7.134 -32.439 1.00 92.50 928 LEU A C 1
ATOM 7320 O O . LEU A 1 928 ? 6.224 6.776 -31.394 1.00 92.50 928 LEU A O 1
ATOM 7324 N N . HIS A 1 929 ? 5.968 6.567 -33.618 1.00 93.00 929 HIS A N 1
ATOM 7325 C CA . HIS A 1 929 ? 7.010 5.546 -33.773 1.00 93.00 929 HIS A CA 1
ATOM 7326 C C . HIS A 1 929 ? 8.404 6.114 -33.462 1.00 93.00 929 HIS A C 1
ATOM 7328 O O . HIS A 1 929 ? 9.140 5.513 -32.682 1.00 93.00 929 HIS A O 1
ATOM 7334 N N . ASP A 1 930 ? 8.755 7.275 -34.025 1.00 90.12 930 ASP A N 1
ATOM 7335 C CA . ASP A 1 930 ? 10.058 7.927 -33.837 1.00 90.12 930 ASP A CA 1
ATOM 7336 C C . ASP A 1 930 ? 10.328 8.209 -32.342 1.00 90.12 930 ASP A C 1
ATOM 7338 O O . ASP A 1 930 ? 11.420 7.923 -31.846 1.00 90.12 930 ASP A O 1
ATOM 7342 N N . ALA A 1 931 ? 9.316 8.667 -31.590 1.00 93.12 931 ALA A N 1
ATOM 7343 C CA . ALA A 1 931 ? 9.405 8.865 -30.140 1.00 93.12 931 ALA A CA 1
ATOM 7344 C C . ALA A 1 931 ? 9.718 7.563 -29.372 1.00 93.12 931 ALA A C 1
ATOM 7346 O O . ALA A 1 931 ? 10.649 7.536 -28.561 1.00 93.12 931 ALA A O 1
ATOM 7347 N N . PHE A 1 932 ? 9.001 6.467 -29.657 1.00 94.81 932 PHE A N 1
ATOM 7348 C CA . PHE A 1 932 ? 9.282 5.158 -29.051 1.00 94.81 932 PHE A CA 1
ATOM 7349 C C . PHE A 1 932 ? 10.646 4.591 -29.462 1.00 94.81 932 PHE A C 1
ATOM 7351 O O . PHE A 1 932 ? 11.309 3.967 -28.636 1.00 94.81 932 PHE A O 1
ATOM 7358 N N . ILE A 1 933 ? 11.100 4.818 -30.698 1.00 91.38 933 ILE A N 1
ATOM 7359 C CA . ILE A 1 933 ? 12.413 4.357 -31.172 1.00 91.38 933 ILE A CA 1
ATOM 7360 C C . ILE A 1 933 ? 13.541 5.061 -30.408 1.00 91.38 933 ILE A C 1
ATOM 7362 O O . ILE A 1 933 ? 14.473 4.399 -29.948 1.00 91.38 933 ILE A O 1
ATOM 7366 N N . VAL A 1 934 ? 13.461 6.383 -30.226 1.00 87.94 934 VAL A N 1
ATOM 7367 C CA . VAL A 1 934 ? 14.455 7.138 -29.443 1.00 87.94 934 VAL A CA 1
ATOM 7368 C C . VAL A 1 934 ? 14.431 6.708 -27.972 1.00 87.94 934 VAL A C 1
ATOM 7370 O O . VAL A 1 934 ? 15.487 6.408 -27.414 1.00 87.94 934 VAL A O 1
ATOM 7373 N N . ALA A 1 935 ? 13.247 6.580 -27.367 1.00 90.94 935 ALA A N 1
ATOM 7374 C CA . ALA A 1 935 ? 13.098 6.142 -25.980 1.00 90.94 935 ALA A CA 1
ATOM 7375 C C . ALA A 1 935 ? 13.621 4.708 -25.738 1.00 90.94 935 ALA A C 1
ATOM 7377 O O . ALA A 1 935 ? 14.363 4.472 -24.785 1.00 90.94 935 ALA A O 1
ATOM 7378 N N . ALA A 1 936 ? 13.323 3.755 -26.629 1.00 91.12 936 ALA A N 1
ATOM 7379 C CA . ALA A 1 936 ? 13.803 2.373 -26.529 1.00 91.12 936 ALA A CA 1
ATOM 7380 C C . ALA A 1 936 ? 15.319 2.241 -26.768 1.00 91.12 936 ALA A C 1
ATOM 7382 O O . ALA A 1 936 ? 15.958 1.358 -26.195 1.00 91.12 936 ALA A O 1
ATOM 7383 N N . ASN A 1 937 ? 15.915 3.119 -27.584 1.00 87.44 937 ASN A N 1
ATOM 7384 C CA . ASN A 1 937 ? 17.370 3.214 -27.716 1.00 87.44 937 ASN A CA 1
ATOM 7385 C C . ASN A 1 937 ? 18.022 3.809 -26.456 1.00 87.44 937 ASN A C 1
ATOM 7387 O O . ASN A 1 937 ? 19.052 3.298 -26.023 1.00 87.44 937 ASN A O 1
ATOM 7391 N N . HIS A 1 938 ? 17.418 4.836 -25.848 1.00 85.94 938 HIS A N 1
ATOM 7392 C CA . HIS A 1 938 ? 17.907 5.452 -24.608 1.00 85.94 938 HIS A CA 1
ATOM 7393 C C . HIS A 1 938 ? 17.824 4.498 -23.403 1.00 85.94 938 HIS A C 1
ATOM 7395 O O . HIS A 1 938 ? 18.752 4.445 -22.610 1.00 85.94 938 HIS A O 1
ATOM 7401 N N . LEU A 1 939 ? 16.776 3.671 -23.312 1.00 88.44 939 LEU A N 1
ATOM 7402 C CA . LEU A 1 939 ? 16.640 2.615 -22.294 1.00 88.44 939 LEU A CA 1
ATOM 7403 C C . LEU A 1 939 ? 17.412 1.320 -22.628 1.00 88.44 939 LEU A C 1
ATOM 7405 O O . LEU A 1 939 ? 17.225 0.305 -21.958 1.00 88.44 939 LEU A O 1
ATOM 7409 N N . HIS A 1 940 ? 18.258 1.322 -23.668 1.00 89.44 940 HIS A N 1
ATOM 7410 C CA . HIS A 1 940 ? 19.045 0.162 -24.113 1.00 89.44 940 HIS A CA 1
ATOM 7411 C C . HIS A 1 940 ? 18.208 -1.125 -24.325 1.00 89.44 940 HIS A C 1
ATOM 7413 O O . HIS A 1 940 ? 18.661 -2.234 -24.046 1.00 89.44 940 HIS A O 1
ATOM 7419 N N . ILE A 1 941 ? 16.979 -1.010 -24.845 1.00 92.62 941 ILE A N 1
ATOM 7420 C CA . ILE A 1 941 ? 16.128 -2.174 -25.132 1.00 92.62 941 ILE A CA 1
ATOM 7421 C C . ILE A 1 941 ? 16.643 -2.855 -26.410 1.00 92.62 941 ILE A C 1
ATOM 7423 O O . ILE A 1 941 ? 16.376 -2.419 -27.538 1.00 92.62 941 ILE A O 1
ATOM 7427 N N . ASN A 1 942 ? 17.422 -3.924 -26.237 1.00 90.50 942 ASN A N 1
ATOM 7428 C CA . ASN A 1 942 ? 17.950 -4.758 -27.319 1.00 90.50 942 ASN A CA 1
ATOM 7429 C C . ASN A 1 942 ? 17.176 -6.073 -27.469 1.00 90.50 942 ASN A C 1
ATOM 7431 O O . ASN A 1 942 ? 17.007 -6.532 -28.593 1.00 90.50 942 ASN A O 1
ATOM 7435 N N . ASN A 1 943 ? 16.690 -6.664 -26.375 1.00 91.50 943 ASN A N 1
ATOM 7436 C CA . ASN A 1 943 ? 16.078 -7.995 -26.371 1.00 91.50 943 ASN A CA 1
ATOM 7437 C C . ASN A 1 943 ? 14.726 -7.961 -25.648 1.00 91.50 943 ASN A C 1
ATOM 7439 O O . ASN A 1 943 ? 14.594 -7.309 -24.614 1.00 91.50 943 ASN A O 1
ATOM 7443 N N . VAL A 1 944 ? 13.723 -8.651 -26.191 1.00 93.25 944 VAL A N 1
ATOM 7444 C CA . VAL A 1 944 ? 12.351 -8.666 -25.655 1.00 93.25 944 VAL A CA 1
ATOM 7445 C C . VAL A 1 944 ? 11.792 -10.088 -25.591 1.00 93.25 944 VAL A C 1
ATOM 7447 O O . VAL A 1 944 ? 12.113 -10.887 -26.478 1.00 93.25 944 VAL A O 1
ATOM 7450 N N . PRO A 1 945 ? 10.967 -10.424 -24.580 1.00 92.88 945 PRO A N 1
ATOM 7451 C CA . PRO A 1 945 ? 10.328 -11.727 -24.511 1.00 92.88 945 PRO A CA 1
ATOM 7452 C C . PRO A 1 945 ? 9.311 -11.891 -25.646 1.00 92.88 945 PRO A C 1
ATOM 7454 O O . PRO A 1 945 ? 8.677 -10.937 -26.109 1.00 92.88 945 PRO A O 1
ATOM 7457 N N . TRP A 1 946 ? 9.164 -13.125 -26.107 1.00 92.38 946 TRP A N 1
ATOM 7458 C CA . TRP A 1 946 ? 8.414 -13.478 -27.304 1.00 92.38 946 TRP A CA 1
ATOM 7459 C C . TRP A 1 946 ? 7.606 -14.761 -27.105 1.00 92.38 946 TRP A C 1
ATOM 7461 O O . TRP A 1 946 ? 7.731 -15.430 -26.081 1.00 92.38 946 TRP A O 1
ATOM 7471 N N . HIS A 1 947 ? 6.773 -15.138 -28.073 1.00 88.56 947 HIS A N 1
ATOM 7472 C CA . HIS A 1 947 ? 6.048 -16.408 -28.024 1.00 88.56 947 HIS A CA 1
ATOM 7473 C C . HIS A 1 947 ? 6.921 -17.596 -28.487 1.00 88.56 947 HIS A C 1
ATOM 7475 O O . HIS A 1 947 ? 7.669 -17.488 -29.461 1.00 88.56 947 HIS A O 1
ATOM 7481 N N . ARG A 1 948 ? 6.747 -18.765 -27.850 1.00 84.50 948 ARG A N 1
ATOM 7482 C CA . ARG A 1 948 ? 7.279 -20.066 -28.316 1.00 84.50 948 ARG A CA 1
ATOM 7483 C C . ARG A 1 948 ? 6.893 -20.353 -29.787 1.00 84.50 948 ARG A C 1
ATOM 7485 O O . ARG A 1 948 ? 5.922 -19.771 -30.294 1.00 84.50 948 ARG A O 1
ATOM 7492 N N . PRO A 1 949 ? 7.619 -21.235 -30.503 1.00 73.69 949 PRO A N 1
ATOM 7493 C CA . PRO A 1 949 ? 7.360 -21.491 -31.912 1.00 73.69 949 PRO A CA 1
ATOM 7494 C C . PRO A 1 949 ? 6.099 -22.349 -32.087 1.00 73.69 949 PRO A C 1
ATOM 7496 O O . PRO A 1 949 ? 5.539 -22.887 -31.132 1.00 73.69 949 PRO A O 1
ATOM 7499 N N . ALA A 1 950 ? 5.623 -22.473 -33.325 1.00 71.19 950 ALA A N 1
ATOM 7500 C CA . ALA A 1 950 ? 4.487 -23.336 -33.624 1.00 71.19 950 ALA A CA 1
ATOM 7501 C C . ALA A 1 950 ? 4.902 -24.814 -33.522 1.00 71.19 950 ALA A C 1
ATOM 7503 O O . ALA A 1 950 ? 5.720 -25.270 -34.319 1.00 71.19 950 ALA A O 1
ATOM 7504 N N . GLY A 1 951 ? 4.311 -25.566 -32.590 1.00 70.00 951 GLY A N 1
ATOM 7505 C CA . GLY A 1 951 ? 4.393 -27.028 -32.613 1.00 70.00 951 GLY A CA 1
ATOM 7506 C C . GLY A 1 951 ? 3.733 -27.600 -33.882 1.00 70.00 951 GLY A C 1
ATOM 7507 O O . GLY A 1 951 ? 2.826 -26.967 -34.431 1.00 70.00 951 GLY A O 1
ATOM 7508 N N . PRO A 1 952 ? 4.138 -28.795 -34.354 1.00 62.97 952 PRO A N 1
ATOM 7509 C CA . PRO A 1 952 ? 3.695 -29.345 -35.642 1.00 62.97 952 PRO A CA 1
ATOM 7510 C C . PRO A 1 952 ? 2.183 -29.620 -35.729 1.00 62.97 952 PRO A C 1
ATOM 7512 O O . PRO A 1 952 ? 1.640 -29.704 -36.829 1.00 62.97 952 PRO A O 1
ATOM 7515 N N . ARG A 1 953 ? 1.487 -29.734 -34.589 1.00 55.72 953 ARG A N 1
ATOM 7516 C CA . ARG A 1 953 ? 0.020 -29.796 -34.494 1.00 55.72 953 ARG A CA 1
ATOM 7517 C C . ARG A 1 953 ? -0.466 -28.944 -33.316 1.00 55.72 953 ARG A C 1
ATOM 7519 O O . ARG A 1 953 ? -0.649 -29.452 -32.218 1.00 55.72 953 ARG A O 1
ATOM 7526 N N . GLY A 1 954 ? -0.655 -27.641 -33.528 1.00 58.19 954 GLY A N 1
ATOM 7527 C CA . GLY A 1 954 ? -1.186 -26.748 -32.493 1.00 58.19 954 GLY A CA 1
ATOM 7528 C C . GLY A 1 954 ? -1.484 -25.329 -32.981 1.00 58.19 954 GLY A C 1
ATOM 7529 O O . GLY A 1 954 ? -0.889 -24.838 -33.942 1.00 58.19 954 GLY A O 1
ATOM 7530 N N . ARG A 1 955 ? -2.409 -24.639 -32.301 1.00 64.50 955 ARG A N 1
ATOM 7531 C CA . ARG A 1 955 ? -2.682 -23.212 -32.534 1.00 64.50 955 ARG A CA 1
ATOM 7532 C C . ARG A 1 955 ? -1.465 -22.399 -32.083 1.00 64.50 955 ARG A C 1
ATOM 7534 O O . ARG A 1 955 ? -1.005 -22.563 -30.958 1.00 64.50 955 ARG A O 1
ATOM 7541 N N . ARG A 1 956 ? -0.954 -21.503 -32.938 1.00 69.25 956 ARG A N 1
ATOM 7542 C CA . ARG A 1 956 ? 0.191 -20.638 -32.592 1.00 69.25 956 ARG A CA 1
ATOM 7543 C C . ARG A 1 956 ? -0.110 -19.833 -31.325 1.00 69.25 956 ARG A C 1
ATOM 7545 O O . ARG A 1 956 ? -1.045 -19.027 -31.335 1.00 69.25 956 ARG A O 1
ATOM 7552 N N . SER A 1 957 ? 0.700 -20.013 -30.280 1.00 76.31 957 SER A N 1
ATOM 7553 C CA . SER A 1 957 ? 0.701 -19.082 -29.150 1.00 76.31 957 SER A CA 1
ATOM 7554 C C . SER A 1 957 ? 1.080 -17.686 -29.644 1.00 76.31 957 SER A C 1
ATOM 7556 O O . SER A 1 957 ? 1.875 -17.536 -30.571 1.00 76.31 957 SER A O 1
ATOM 7558 N N . ARG A 1 958 ? 0.483 -16.667 -29.027 1.00 82.81 958 ARG A N 1
ATOM 7559 C CA . ARG A 1 958 ? 0.806 -15.250 -29.249 1.00 82.81 958 ARG A CA 1
ATOM 7560 C C . ARG A 1 958 ? 1.263 -14.543 -27.972 1.00 82.81 958 ARG A C 1
ATOM 7562 O O . ARG A 1 958 ? 1.678 -13.393 -28.048 1.00 82.81 958 ARG A O 1
ATOM 7569 N N . LYS A 1 959 ? 1.175 -15.206 -26.814 1.00 87.94 959 LYS A N 1
ATOM 7570 C CA . LYS A 1 959 ? 1.585 -14.645 -25.520 1.00 87.94 959 LYS A CA 1
ATOM 7571 C C . LYS A 1 959 ? 3.116 -14.709 -25.400 1.00 87.94 959 LYS A C 1
ATOM 7573 O O . LYS A 1 959 ? 3.670 -15.751 -25.759 1.00 87.94 959 LYS A O 1
ATOM 7578 N N . PRO A 1 960 ? 3.793 -13.653 -24.914 1.00 89.56 960 PRO A N 1
ATOM 7579 C CA . PRO A 1 960 ? 5.202 -13.750 -24.557 1.00 89.56 960 PRO A CA 1
ATOM 7580 C C . PRO A 1 960 ? 5.384 -14.706 -23.372 1.00 89.56 960 PRO A C 1
ATOM 7582 O O . PRO A 1 960 ? 4.502 -14.817 -22.519 1.00 89.56 960 PRO A O 1
ATOM 7585 N N . VAL A 1 961 ? 6.525 -15.388 -23.327 1.00 88.81 961 VAL A N 1
ATOM 7586 C CA . VAL A 1 961 ? 6.949 -16.251 -22.215 1.00 88.81 961 VAL A CA 1
ATOM 7587 C C . VAL A 1 961 ? 8.431 -16.013 -21.914 1.00 88.81 961 VAL A C 1
ATOM 7589 O O . VAL A 1 961 ? 9.154 -15.472 -22.750 1.00 88.81 961 VAL A O 1
ATOM 7592 N N . PHE A 1 962 ? 8.871 -16.363 -20.706 1.00 89.31 962 PHE A N 1
ATOM 7593 C CA . PHE A 1 962 ? 10.216 -16.044 -20.214 1.00 89.31 962 PHE A CA 1
ATOM 7594 C C . PHE A 1 962 ? 11.341 -16.807 -20.937 1.00 89.31 962 PHE A C 1
ATOM 7596 O O . PHE A 1 962 ? 12.453 -16.306 -21.024 1.00 89.31 962 PHE A O 1
ATOM 7603 N N . ASP A 1 963 ? 11.065 -17.990 -21.486 1.00 86.75 963 ASP A N 1
ATOM 7604 C CA . ASP A 1 963 ? 12.028 -18.890 -22.136 1.00 86.75 963 ASP A CA 1
ATOM 7605 C C . ASP A 1 963 ? 12.102 -18.683 -23.661 1.00 86.75 963 ASP A C 1
ATOM 7607 O O . ASP A 1 963 ? 12.300 -19.616 -24.437 1.00 86.75 963 ASP A O 1
ATOM 7611 N N . SER A 1 964 ? 11.862 -17.455 -24.119 1.00 89.56 964 SER A N 1
ATOM 7612 C CA . SER A 1 964 ? 11.684 -17.150 -25.536 1.00 89.56 964 SER A CA 1
ATOM 7613 C C . SER A 1 964 ? 11.960 -15.674 -25.794 1.00 89.56 964 SER A C 1
ATOM 7615 O O . SER A 1 964 ? 11.209 -14.817 -25.335 1.00 89.56 964 SER A O 1
ATOM 7617 N N . TRP A 1 965 ? 13.023 -15.366 -26.535 1.00 90.81 965 TRP A N 1
ATOM 7618 C CA . TRP A 1 965 ? 13.517 -14.000 -26.728 1.00 90.81 965 TRP A CA 1
ATOM 7619 C C . TRP A 1 965 ? 13.765 -13.670 -28.197 1.00 90.81 965 TRP A C 1
ATOM 7621 O O . TRP A 1 965 ? 14.293 -14.484 -28.952 1.00 90.81 965 TRP A O 1
ATOM 7631 N N . VAL A 1 966 ? 13.450 -12.431 -28.583 1.00 90.00 966 VAL A N 1
ATOM 7632 C CA . VAL A 1 966 ? 13.791 -11.863 -29.894 1.00 90.00 966 VAL A CA 1
ATOM 7633 C C . VAL A 1 966 ? 14.650 -10.613 -29.713 1.00 90.00 966 VAL A C 1
ATOM 7635 O O . VAL A 1 966 ? 14.372 -9.752 -28.876 1.00 90.00 966 VAL A O 1
ATOM 7638 N N . ASN A 1 967 ? 15.705 -10.513 -30.521 1.00 89.06 967 ASN A N 1
ATOM 7639 C CA . ASN A 1 967 ? 16.587 -9.353 -30.583 1.00 89.06 967 ASN A CA 1
ATOM 7640 C C . ASN A 1 967 ? 16.064 -8.309 -31.593 1.00 89.06 967 ASN A C 1
ATOM 7642 O O . ASN A 1 967 ? 15.595 -8.653 -32.679 1.00 89.06 967 ASN A O 1
ATOM 7646 N N . LEU A 1 968 ? 16.168 -7.027 -31.229 1.00 88.00 968 LEU A N 1
ATOM 7647 C CA . LEU A 1 968 ? 15.696 -5.864 -31.995 1.00 88.00 968 LEU A CA 1
ATOM 7648 C C . LEU A 1 968 ? 16.792 -5.220 -32.878 1.00 88.00 968 LEU A C 1
ATOM 7650 O O . LEU A 1 968 ? 16.644 -4.085 -33.344 1.00 88.00 968 LEU A O 1
ATOM 7654 N N . GLY A 1 969 ? 17.924 -5.904 -33.055 1.00 75.25 969 GLY A N 1
ATOM 7655 C CA . GLY A 1 969 ? 19.141 -5.468 -33.749 1.00 75.25 969 GLY A CA 1
ATOM 7656 C C . GLY A 1 969 ? 19.282 -5.987 -35.182 1.00 75.25 969 GLY A C 1
ATOM 7657 O O . GLY A 1 969 ? 20.393 -6.284 -35.615 1.00 75.25 969 GLY A O 1
ATOM 7658 N N . LYS A 1 970 ? 18.167 -6.136 -35.912 1.00 68.88 970 LYS A N 1
ATOM 7659 C CA . LYS A 1 970 ? 18.100 -6.601 -37.314 1.00 68.88 970 LYS A CA 1
ATOM 7660 C C . LYS A 1 970 ? 19.041 -5.830 -38.253 1.00 68.88 970 LYS A C 1
ATOM 7662 O O . LYS A 1 970 ? 18.670 -4.805 -38.823 1.00 68.88 970 LYS A O 1
ATOM 7667 N N . ALA A 1 971 ? 20.232 -6.383 -38.460 1.00 53.34 971 ALA A N 1
ATOM 7668 C CA . ALA A 1 971 ? 21.199 -5.924 -39.450 1.00 53.34 971 ALA A CA 1
ATOM 7669 C C . ALA A 1 971 ? 20.863 -6.422 -40.870 1.00 53.34 971 ALA A C 1
ATOM 7671 O O . ALA A 1 971 ? 20.282 -7.498 -41.046 1.00 53.34 971 ALA A O 1
ATOM 7672 N N . VAL A 1 972 ? 21.303 -5.663 -41.877 1.00 44.12 972 VAL A N 1
ATOM 7673 C CA . VAL A 1 972 ? 21.372 -6.105 -43.279 1.00 44.12 972 VAL A CA 1
ATOM 7674 C C . VAL A 1 972 ? 22.598 -7.010 -43.430 1.00 44.12 972 VAL A C 1
ATOM 7676 O O . VAL A 1 972 ? 23.718 -6.526 -43.318 1.00 44.12 972 VAL A O 1
ATOM 7679 N N . ASP A 1 973 ? 22.364 -8.313 -43.609 1.00 38.59 973 ASP A N 1
ATOM 7680 C CA . ASP A 1 973 ? 23.323 -9.396 -43.911 1.00 38.59 973 ASP A CA 1
ATOM 7681 C C . ASP A 1 973 ? 24.795 -9.212 -43.489 1.00 38.59 973 ASP A C 1
ATOM 7683 O O . ASP A 1 973 ? 25.736 -9.440 -44.252 1.00 38.59 973 ASP A O 1
ATOM 7687 N N . LEU A 1 974 ? 25.002 -8.922 -42.202 1.00 42.34 974 LEU A N 1
ATOM 7688 C CA . LEU A 1 974 ? 26.268 -9.214 -41.536 1.00 42.34 974 LEU A CA 1
ATOM 7689 C C . LEU A 1 974 ? 26.394 -10.738 -41.374 1.00 42.34 974 LEU A C 1
ATOM 7691 O O . LEU A 1 974 ? 25.633 -11.358 -40.627 1.00 42.34 974 LEU A O 1
ATOM 7695 N N . GLN A 1 975 ? 27.346 -11.351 -42.083 1.00 41.34 975 GLN A N 1
ATOM 7696 C CA . GLN A 1 975 ? 27.674 -12.767 -41.900 1.00 41.34 975 GLN A CA 1
ATOM 7697 C C . GLN A 1 975 ? 28.202 -13.008 -40.479 1.00 41.34 975 GLN A C 1
ATOM 7699 O O . GLN A 1 975 ? 29.071 -12.280 -40.000 1.00 41.34 975 GLN A O 1
ATOM 7704 N N . ALA A 1 976 ? 27.679 -14.036 -39.806 1.00 38.06 976 ALA A N 1
ATOM 7705 C CA . ALA A 1 976 ? 28.009 -14.326 -38.414 1.00 38.06 976 ALA A CA 1
ATOM 7706 C C . ALA A 1 976 ? 29.502 -14.660 -38.237 1.00 38.06 976 ALA A C 1
ATOM 7708 O O . ALA A 1 976 ? 30.041 -15.564 -38.878 1.00 38.06 976 ALA A O 1
ATOM 7709 N N . ILE A 1 977 ? 30.165 -13.924 -37.345 1.00 43.38 977 ILE A N 1
ATOM 7710 C CA . ILE A 1 977 ? 31.617 -13.971 -37.159 1.00 43.38 977 ILE A CA 1
ATOM 7711 C C . ILE A 1 977 ? 31.999 -15.191 -36.312 1.00 43.38 977 ILE A C 1
ATOM 7713 O O . ILE A 1 977 ? 31.537 -15.346 -35.181 1.00 43.38 977 ILE A O 1
ATOM 7717 N N . LYS A 1 978 ? 32.919 -16.023 -36.815 1.00 37.41 978 LYS A N 1
ATOM 7718 C CA . LYS A 1 978 ? 33.667 -16.969 -35.974 1.00 37.41 978 LYS A CA 1
ATOM 7719 C C . LYS A 1 978 ? 34.778 -16.216 -35.240 1.00 37.41 978 LYS A C 1
ATOM 7721 O O . LYS A 1 978 ? 35.874 -16.058 -35.772 1.00 37.41 978 LYS A O 1
ATOM 7726 N N . CYS A 1 979 ? 34.499 -15.736 -34.031 1.00 37.78 979 CYS A N 1
ATOM 7727 C CA . CYS A 1 979 ? 35.534 -15.172 -33.167 1.00 37.78 979 CYS A CA 1
ATOM 7728 C C . CYS A 1 979 ? 36.435 -16.283 -32.609 1.00 37.78 979 CYS A C 1
ATOM 7730 O O . CYS A 1 979 ? 35.971 -17.154 -31.874 1.00 37.78 979 CYS A O 1
ATOM 7732 N N . ASN A 1 980 ? 37.735 -16.213 -32.902 1.00 36.84 980 ASN A N 1
ATOM 7733 C CA . ASN A 1 980 ? 38.750 -17.027 -32.233 1.00 36.84 980 ASN A CA 1
ATOM 7734 C C . ASN A 1 980 ? 39.031 -16.428 -30.844 1.00 36.84 980 ASN A C 1
ATOM 7736 O O . ASN A 1 980 ? 39.909 -15.579 -30.700 1.00 36.84 980 ASN A O 1
ATOM 7740 N N . HIS A 1 981 ? 38.261 -16.833 -29.832 1.00 39.84 981 HIS A N 1
ATOM 7741 C CA . HIS A 1 981 ? 38.455 -16.377 -28.455 1.00 39.84 981 HIS A CA 1
ATOM 7742 C C . HIS A 1 981 ? 39.510 -17.212 -27.715 1.00 39.84 981 HIS A C 1
ATOM 7744 O O . HIS A 1 981 ? 39.487 -18.441 -27.738 1.00 39.84 981 HIS A O 1
ATOM 7750 N N . THR A 1 982 ? 40.396 -16.534 -26.985 1.00 40.88 982 THR A N 1
ATOM 7751 C CA . THR A 1 982 ? 41.101 -17.123 -25.840 1.00 40.88 982 THR A CA 1
ATOM 7752 C C . THR A 1 982 ? 40.086 -17.406 -24.737 1.00 40.88 982 THR A C 1
ATOM 7754 O O . THR A 1 982 ? 39.354 -16.490 -24.359 1.00 40.88 982 THR A O 1
ATOM 7757 N N . GLN A 1 983 ? 40.059 -18.640 -24.228 1.00 40.16 983 GLN A N 1
ATOM 7758 C CA . GLN A 1 983 ? 39.071 -19.120 -23.255 1.00 40.16 983 GLN A CA 1
ATOM 7759 C C . GLN A 1 983 ? 38.922 -18.170 -22.059 1.00 40.16 983 GLN A C 1
ATOM 7761 O O . GLN A 1 983 ? 39.865 -17.966 -21.292 1.00 40.16 983 GLN A O 1
ATOM 7766 N N . SER A 1 984 ? 37.722 -17.620 -21.872 1.00 43.53 984 SER A N 1
ATOM 7767 C CA . SER A 1 984 ? 37.342 -16.931 -20.644 1.00 43.53 984 SER A CA 1
ATOM 7768 C C . SER A 1 984 ? 36.519 -17.891 -19.790 1.00 43.53 984 SER A C 1
ATOM 7770 O O . SER A 1 984 ? 35.559 -18.481 -20.274 1.00 43.53 984 SER A O 1
ATOM 7772 N N . GLY A 1 985 ? 36.854 -18.048 -18.506 1.00 55.84 985 GLY A N 1
ATOM 7773 C CA . GLY A 1 985 ? 36.206 -19.008 -17.592 1.00 55.84 985 GLY A CA 1
ATOM 7774 C C . GLY A 1 985 ? 34.751 -18.685 -17.210 1.00 55.84 985 GLY A C 1
ATOM 7775 O O . GLY A 1 985 ? 34.353 -18.891 -16.066 1.00 55.84 985 GLY A O 1
ATOM 7776 N N . ASN A 1 986 ? 33.959 -18.094 -18.108 1.00 74.62 986 ASN A N 1
ATOM 7777 C CA . ASN A 1 986 ? 32.590 -17.669 -17.856 1.00 74.62 986 ASN A CA 1
ATOM 7778 C C . ASN A 1 986 ? 31.756 -17.640 -19.154 1.00 74.62 986 ASN A C 1
ATOM 7780 O O . ASN A 1 986 ? 31.618 -16.596 -19.792 1.00 74.62 986 ASN A O 1
ATOM 7784 N N . ALA A 1 987 ? 31.151 -18.776 -19.515 1.00 79.62 987 ALA A N 1
ATOM 7785 C CA . ALA A 1 987 ? 30.394 -18.953 -20.762 1.00 79.62 987 ALA A CA 1
ATOM 7786 C C . ALA A 1 987 ? 29.281 -17.905 -20.995 1.00 79.62 987 ALA A C 1
ATOM 7788 O O . ALA A 1 987 ? 29.074 -17.470 -22.127 1.00 79.62 987 ALA A O 1
ATOM 7789 N N . ALA A 1 988 ? 28.617 -17.418 -19.937 1.00 79.25 988 ALA A N 1
ATOM 7790 C CA . ALA A 1 988 ? 27.603 -16.361 -20.046 1.00 79.25 988 ALA A CA 1
ATOM 7791 C C . ALA A 1 988 ? 28.194 -15.004 -20.491 1.00 79.25 988 ALA A C 1
ATOM 7793 O O . ALA A 1 988 ? 27.521 -14.215 -21.155 1.00 79.25 988 ALA A O 1
ATOM 7794 N N . ALA A 1 989 ? 29.463 -14.720 -20.165 1.00 79.94 989 ALA A N 1
ATOM 7795 C CA . ALA A 1 989 ? 30.166 -13.553 -20.697 1.00 79.94 989 ALA A CA 1
ATOM 7796 C C . ALA A 1 989 ? 30.481 -13.715 -22.192 1.00 79.94 989 ALA A C 1
ATOM 7798 O O . ALA A 1 989 ? 30.267 -12.780 -22.958 1.00 79.94 989 ALA A O 1
ATOM 7799 N N . GLU A 1 990 ? 30.927 -14.898 -22.618 1.00 79.00 990 GLU A N 1
ATOM 7800 C CA . GLU A 1 990 ? 31.228 -15.192 -24.027 1.00 79.00 990 GLU A CA 1
ATOM 7801 C C . GLU A 1 990 ? 29.961 -15.202 -24.901 1.00 79.00 990 GLU A C 1
ATOM 7803 O O . GLU A 1 990 ? 29.979 -14.729 -26.038 1.00 79.00 990 GLU A O 1
ATOM 7808 N N . ALA A 1 991 ? 28.830 -15.681 -24.372 1.00 80.06 991 ALA A N 1
ATOM 7809 C CA . ALA A 1 991 ? 27.527 -15.574 -25.026 1.00 80.06 991 ALA A CA 1
ATOM 7810 C C . ALA A 1 991 ? 27.045 -14.116 -25.118 1.00 80.06 991 ALA A C 1
ATOM 7812 O O . ALA A 1 991 ? 26.580 -13.689 -26.175 1.00 80.06 991 ALA A O 1
ATOM 7813 N N . SER A 1 992 ? 27.235 -13.319 -24.058 1.00 83.19 992 SER A N 1
ATOM 7814 C CA . SER A 1 992 ? 26.959 -11.877 -24.092 1.00 83.19 992 SER A CA 1
ATOM 7815 C C . SER A 1 992 ? 27.817 -11.150 -25.131 1.00 83.19 992 SER A C 1
ATOM 7817 O O . SER A 1 992 ? 27.291 -10.309 -25.856 1.00 83.19 992 SER A O 1
ATOM 7819 N N . GLN A 1 993 ? 29.105 -11.490 -25.253 1.00 79.75 993 GLN A N 1
ATOM 7820 C CA . GLN A 1 993 ? 29.993 -10.921 -26.273 1.00 79.75 993 GLN A CA 1
ATOM 7821 C C . GLN A 1 993 ? 29.564 -11.316 -27.692 1.00 79.75 993 GLN A C 1
ATOM 7823 O O . GLN A 1 993 ? 29.503 -10.450 -28.560 1.00 79.75 993 GLN A O 1
ATOM 7828 N N . ARG A 1 994 ? 29.193 -12.582 -27.938 1.00 78.50 994 ARG A N 1
ATOM 7829 C CA . ARG A 1 994 ? 28.671 -13.022 -29.248 1.00 78.50 994 ARG A CA 1
ATOM 7830 C C . ARG A 1 994 ? 27.362 -12.327 -29.629 1.00 78.50 994 ARG A C 1
ATOM 7832 O O . ARG A 1 994 ? 27.222 -11.891 -30.769 1.00 78.50 994 ARG A O 1
ATOM 7839 N N . ALA A 1 995 ? 26.434 -12.158 -28.688 1.00 80.25 995 ALA A N 1
ATOM 7840 C CA . ALA A 1 995 ? 25.198 -11.416 -28.931 1.00 80.25 995 ALA A CA 1
ATOM 7841 C C . ALA A 1 995 ? 25.471 -9.925 -29.225 1.00 80.25 995 ALA A C 1
ATOM 7843 O O . ALA A 1 995 ? 24.954 -9.378 -30.198 1.00 80.25 995 ALA A O 1
ATOM 7844 N N . GLN A 1 996 ? 26.359 -9.292 -28.451 1.00 80.75 996 GLN A N 1
ATOM 7845 C CA . GLN A 1 996 ? 26.807 -7.908 -28.657 1.00 80.75 996 GLN A CA 1
ATOM 7846 C C . GLN A 1 996 ? 27.604 -7.722 -29.969 1.00 80.75 996 GLN A C 1
ATOM 7848 O O . GLN A 1 996 ? 27.616 -6.628 -30.542 1.00 80.75 996 GLN A O 1
ATOM 7853 N N . ALA A 1 997 ? 28.258 -8.775 -30.472 1.00 75.00 997 ALA A N 1
ATOM 7854 C CA . ALA A 1 997 ? 28.932 -8.793 -31.771 1.00 75.00 997 ALA A CA 1
ATOM 7855 C C . ALA A 1 997 ? 27.940 -8.858 -32.949 1.00 75.00 997 ALA A C 1
ATOM 7857 O O . ALA A 1 997 ? 28.186 -8.225 -33.974 1.00 75.00 997 ALA A O 1
ATOM 7858 N N . ALA A 1 998 ? 26.819 -9.572 -32.793 1.00 74.56 998 ALA A N 1
ATOM 7859 C CA . ALA A 1 998 ? 25.813 -9.772 -33.839 1.00 74.56 998 ALA A CA 1
ATOM 7860 C C . ALA A 1 998 ? 24.764 -8.641 -33.958 1.00 74.56 998 ALA A C 1
ATOM 7862 O O . ALA A 1 998 ? 24.230 -8.423 -35.045 1.00 74.56 998 ALA A O 1
ATOM 7863 N N . ASP A 1 999 ? 24.459 -7.924 -32.871 1.00 78.69 999 ASP A N 1
ATOM 7864 C CA . ASP A 1 999 ? 23.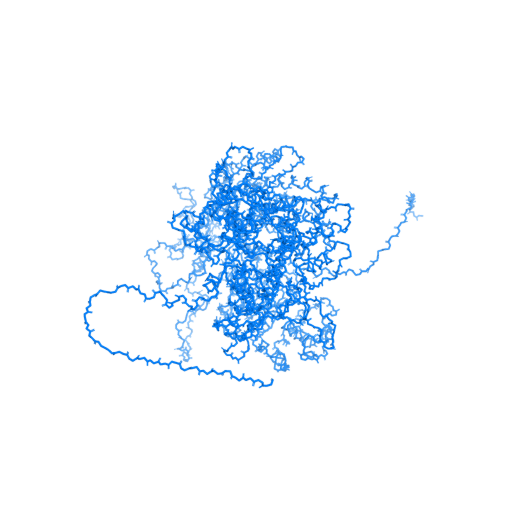490 -6.815 -32.862 1.00 78.69 999 ASP A CA 1
ATOM 7865 C C . ASP A 1 999 ? 24.131 -5.498 -33.363 1.00 78.69 999 ASP A C 1
ATOM 7867 O O . ASP A 1 999 ? 25.076 -4.975 -32.765 1.00 78.69 999 ASP A O 1
ATOM 7871 N N . SER A 1 1000 ? 23.601 -4.916 -34.448 1.00 76.44 1000 SER A N 1
ATOM 7872 C CA . SER A 1 1000 ? 24.140 -3.681 -35.051 1.00 76.44 1000 SER A CA 1
ATOM 7873 C C . SER A 1 1000 ? 23.854 -2.397 -34.260 1.00 76.44 1000 SER A C 1
ATOM 7875 O O . SER A 1 1000 ? 24.436 -1.351 -34.562 1.00 76.44 1000 SER A O 1
ATOM 7877 N N . ARG A 1 1001 ? 22.961 -2.446 -33.265 1.00 79.75 1001 ARG A N 1
ATOM 7878 C CA . ARG A 1 1001 ? 22.671 -1.361 -32.311 1.00 79.75 1001 ARG A CA 1
ATOM 7879 C C . ARG A 1 1001 ? 23.489 -1.477 -31.027 1.00 79.75 1001 ARG A C 1
ATOM 7881 O O . ARG A 1 1001 ? 23.447 -0.559 -30.207 1.00 79.75 1001 ARG A O 1
ATOM 7888 N N . ALA A 1 1002 ? 24.188 -2.590 -30.816 1.00 81.00 1002 ALA A N 1
ATOM 7889 C CA . ALA A 1 1002 ? 24.916 -2.820 -29.583 1.00 81.00 1002 ALA A CA 1
ATOM 7890 C C . ALA A 1 1002 ? 26.052 -1.805 -29.367 1.00 81.00 1002 ALA A C 1
ATOM 7892 O O . ALA A 1 1002 ? 26.810 -1.469 -30.281 1.00 81.00 1002 ALA A O 1
ATOM 7893 N N . VAL A 1 1003 ? 26.150 -1.375 -28.108 1.00 79.38 1003 VAL A N 1
ATOM 7894 C CA . VAL A 1 1003 ? 27.206 -0.541 -27.514 1.00 79.38 1003 VAL A CA 1
ATOM 7895 C C . VAL A 1 1003 ? 28.593 -1.055 -27.915 1.00 79.38 1003 VAL A C 1
ATOM 7897 O O . VAL A 1 1003 ? 28.821 -2.269 -27.884 1.00 79.38 1003 VAL A O 1
ATOM 7900 N N . TRP A 1 1004 ? 29.513 -0.158 -28.276 1.00 83.00 1004 TRP A N 1
ATOM 7901 C CA . TRP A 1 1004 ? 30.906 -0.504 -28.557 1.00 83.00 1004 TRP A CA 1
ATOM 7902 C C . TRP A 1 1004 ? 31.843 0.681 -28.306 1.00 83.00 1004 TRP A C 1
ATOM 7904 O O . TRP A 1 1004 ? 31.522 1.818 -28.634 1.00 83.00 1004 TRP A O 1
ATOM 7914 N N . SER A 1 1005 ? 33.033 0.383 -27.787 1.00 83.81 1005 SER A N 1
ATOM 7915 C CA . SER A 1 1005 ? 34.128 1.342 -27.630 1.00 83.81 1005 SER A CA 1
ATOM 7916 C C . SER A 1 1005 ? 35.143 1.131 -28.753 1.00 83.81 1005 SER A C 1
ATOM 7918 O O . SER A 1 1005 ? 35.596 0.005 -28.991 1.00 83.81 1005 SER A O 1
ATOM 7920 N N . ALA A 1 1006 ? 35.525 2.203 -29.439 1.00 84.44 1006 ALA A N 1
ATOM 7921 C CA . ALA A 1 1006 ? 36.534 2.168 -30.487 1.00 84.44 1006 ALA A CA 1
ATOM 7922 C C . ALA A 1 1006 ? 37.972 1.997 -29.954 1.00 84.44 1006 ALA A C 1
ATOM 7924 O O . ALA A 1 1006 ? 38.843 1.631 -30.746 1.00 84.44 1006 ALA A O 1
ATOM 7925 N N . ASP A 1 1007 ? 38.223 2.158 -28.649 1.00 79.81 1007 ASP A N 1
ATOM 7926 C CA . ASP A 1 1007 ? 39.440 1.675 -27.969 1.00 79.81 1007 ASP A CA 1
ATOM 7927 C C . ASP A 1 1007 ? 39.426 0.144 -27.768 1.00 79.81 1007 ASP A C 1
ATOM 7929 O O . ASP A 1 1007 ? 40.441 -0.524 -27.990 1.00 79.81 1007 ASP A O 1
ATOM 7933 N N . SER A 1 1008 ? 38.277 -0.426 -27.381 1.00 77.56 1008 SER A N 1
ATOM 7934 C CA . SER A 1 1008 ? 38.150 -1.841 -26.980 1.00 77.56 1008 SER A CA 1
ATOM 7935 C C . SER A 1 1008 ? 38.298 -2.864 -28.117 1.00 77.56 1008 SER A C 1
ATOM 7937 O O . SER A 1 1008 ? 38.633 -4.023 -27.869 1.00 77.56 1008 SER A O 1
ATOM 7939 N N . ILE A 1 1009 ? 38.072 -2.452 -29.368 1.00 82.38 1009 ILE A N 1
ATOM 7940 C CA . ILE A 1 1009 ? 38.212 -3.315 -30.550 1.00 82.38 1009 ILE A CA 1
ATOM 7941 C C . ILE A 1 1009 ? 39.679 -3.468 -30.984 1.00 82.38 1009 ILE A C 1
ATOM 7943 O O . ILE A 1 1009 ? 40.553 -2.697 -30.585 1.00 82.38 1009 ILE A O 1
ATOM 7947 N N . THR A 1 1010 ? 39.958 -4.414 -31.882 1.00 82.94 1010 THR A N 1
ATOM 7948 C CA . THR A 1 1010 ? 41.196 -4.389 -32.682 1.00 82.94 1010 THR A CA 1
ATOM 7949 C C . THR A 1 1010 ? 40.959 -3.640 -33.996 1.00 82.94 1010 THR A C 1
ATOM 7951 O O . THR A 1 1010 ? 39.832 -3.598 -34.495 1.00 82.94 1010 THR A O 1
ATOM 7954 N N . LEU A 1 1011 ? 42.018 -3.108 -34.621 1.00 82.81 1011 LEU A N 1
ATOM 7955 C CA . LEU A 1 1011 ? 41.918 -2.619 -36.006 1.00 82.81 1011 LEU A CA 1
ATOM 7956 C C . LEU A 1 1011 ? 41.546 -3.748 -36.980 1.00 82.81 1011 LEU A C 1
ATOM 7958 O O . LEU A 1 1011 ? 40.868 -3.497 -37.971 1.00 82.81 1011 LEU A O 1
ATOM 7962 N N . GLN A 1 1012 ? 41.925 -4.993 -36.674 1.00 82.06 1012 GLN A N 1
ATOM 7963 C CA . GLN A 1 1012 ? 41.592 -6.159 -37.489 1.00 82.06 1012 GLN A CA 1
ATOM 7964 C C . GLN A 1 1012 ? 40.077 -6.416 -37.558 1.00 82.06 1012 GLN A C 1
ATOM 7966 O O . GLN A 1 1012 ? 39.551 -6.751 -38.614 1.00 82.06 1012 GLN A O 1
ATOM 7971 N N . SER A 1 1013 ? 39.376 -6.199 -36.442 1.00 79.38 1013 SER A N 1
ATOM 7972 C CA . SER A 1 1013 ? 37.919 -6.333 -36.318 1.00 79.38 1013 SER A CA 1
ATOM 7973 C C . SER A 1 1013 ? 37.132 -5.093 -36.763 1.00 79.38 1013 SER A C 1
ATOM 7975 O O . SER A 1 1013 ? 35.908 -5.137 -36.779 1.00 79.38 1013 SER A O 1
ATOM 7977 N N . LEU A 1 1014 ? 37.783 -3.983 -37.139 1.00 82.69 1014 LEU A N 1
ATOM 7978 C CA . LEU A 1 1014 ? 37.107 -2.730 -37.521 1.00 82.69 1014 LEU A CA 1
ATOM 7979 C C . LEU A 1 1014 ? 35.984 -2.875 -38.583 1.00 82.69 1014 LEU A C 1
ATOM 7981 O O . LEU A 1 1014 ? 34.973 -2.178 -38.433 1.00 82.69 1014 LEU A O 1
ATOM 7985 N N . PRO A 1 1015 ? 36.074 -3.763 -39.604 1.00 81.94 1015 PRO A N 1
ATOM 7986 C CA . PRO A 1 1015 ? 34.976 -3.987 -40.553 1.00 81.94 1015 PRO A CA 1
ATOM 7987 C C . PRO A 1 1015 ? 33.639 -4.377 -39.896 1.00 81.94 1015 PRO A C 1
ATOM 7989 O O . PRO A 1 1015 ? 32.582 -4.010 -40.403 1.00 81.94 1015 PRO A O 1
ATOM 7992 N N . ASP A 1 1016 ? 33.675 -5.064 -38.750 1.00 74.56 1016 ASP A N 1
ATOM 7993 C CA . ASP A 1 1016 ? 32.492 -5.555 -38.024 1.00 74.56 1016 ASP A CA 1
ATOM 7994 C C . ASP A 1 1016 ? 31.813 -4.487 -37.142 1.00 74.56 1016 ASP A C 1
ATOM 7996 O O . ASP A 1 1016 ? 30.722 -4.700 -36.603 1.00 74.56 1016 ASP A O 1
ATOM 8000 N N . TYR A 1 1017 ? 32.447 -3.319 -36.997 1.00 79.50 1017 TYR A N 1
ATOM 8001 C CA . TYR A 1 1017 ? 31.942 -2.208 -36.186 1.00 79.50 1017 TYR A CA 1
ATOM 8002 C C . TYR A 1 1017 ? 31.589 -0.972 -37.018 1.00 79.50 1017 TYR A C 1
ATOM 8004 O O . TYR A 1 1017 ? 30.638 -0.270 -36.686 1.00 79.50 1017 TYR A O 1
ATOM 8012 N N . ILE A 1 1018 ? 32.278 -0.725 -38.138 1.00 77.94 1018 ILE A N 1
ATOM 8013 C CA . ILE A 1 1018 ? 32.045 0.474 -38.965 1.00 77.94 1018 ILE A CA 1
ATOM 8014 C C . ILE A 1 1018 ? 30.683 0.488 -39.691 1.00 77.94 1018 ILE A C 1
ATOM 8016 O O . ILE A 1 1018 ? 30.242 1.538 -40.150 1.00 77.94 1018 ILE A O 1
ATOM 8020 N N . LEU A 1 1019 ? 30.000 -0.660 -39.764 1.00 73.94 1019 LEU A N 1
ATOM 8021 C CA . LEU A 1 1019 ? 28.642 -0.805 -40.311 1.00 73.94 1019 LEU A CA 1
ATOM 8022 C C . LEU A 1 1019 ? 27.537 -0.772 -39.233 1.00 73.94 1019 LEU A C 1
ATOM 8024 O O . LEU A 1 1019 ? 26.367 -1.007 -39.541 1.00 73.94 1019 LEU A O 1
ATOM 8028 N N . ARG A 1 1020 ? 27.877 -0.505 -37.964 1.00 77.81 1020 ARG A N 1
ATOM 8029 C CA . ARG A 1 1020 ? 26.900 -0.422 -36.866 1.00 77.81 1020 ARG A CA 1
ATOM 8030 C C . ARG A 1 1020 ? 26.066 0.853 -36.955 1.00 77.81 1020 ARG A C 1
ATOM 8032 O O . ARG A 1 1020 ? 26.559 1.922 -37.296 1.00 77.81 1020 ARG A O 1
ATOM 8039 N N . SER A 1 1021 ? 24.793 0.751 -36.577 1.00 72.81 1021 SER A N 1
ATOM 8040 C CA . SER A 1 1021 ? 23.877 1.898 -36.526 1.00 72.81 1021 SER A CA 1
ATOM 8041 C C . SER A 1 1021 ? 24.104 2.794 -35.302 1.00 72.81 1021 SER A C 1
ATOM 8043 O O . SER A 1 1021 ? 23.611 3.919 -35.275 1.00 72.81 1021 SER A O 1
ATOM 8045 N N . ARG A 1 1022 ? 24.835 2.306 -34.288 1.00 76.56 1022 ARG A N 1
ATOM 8046 C CA . ARG A 1 1022 ? 25.303 3.082 -33.129 1.00 76.56 1022 ARG A CA 1
ATOM 8047 C C . ARG A 1 1022 ? 26.778 3.456 -33.324 1.00 76.56 1022 ARG A C 1
ATOM 8049 O O . ARG A 1 1022 ? 27.586 2.601 -33.683 1.00 76.56 1022 ARG A O 1
ATOM 8056 N N . LEU A 1 1023 ? 27.109 4.724 -33.082 1.00 84.75 1023 LEU A N 1
ATOM 8057 C CA . LEU A 1 1023 ? 28.483 5.248 -33.072 1.00 84.75 1023 LEU A CA 1
ATOM 8058 C C . LEU A 1 1023 ? 29.247 4.738 -31.832 1.00 84.75 1023 LEU A C 1
ATOM 8060 O O . LEU A 1 1023 ? 28.592 4.360 -30.859 1.00 84.75 1023 LEU A O 1
ATOM 8064 N N . PRO A 1 1024 ? 30.593 4.699 -31.847 1.00 87.25 1024 PRO A N 1
ATOM 8065 C CA . PRO A 1 1024 ? 31.348 4.268 -30.676 1.00 87.25 1024 PRO A CA 1
ATOM 8066 C C . PRO A 1 1024 ? 31.188 5.266 -29.523 1.00 87.25 1024 PRO A C 1
ATOM 8068 O O . PRO A 1 1024 ? 31.019 6.460 -29.768 1.00 87.25 1024 PRO A O 1
ATOM 8071 N N . ASP A 1 1025 ? 31.239 4.798 -28.276 1.00 85.00 1025 ASP A N 1
ATOM 8072 C CA . ASP A 1 1025 ? 30.889 5.626 -27.109 1.00 85.00 1025 ASP A CA 1
ATOM 8073 C C . ASP A 1 1025 ? 31.855 6.816 -26.885 1.00 85.00 1025 ASP A C 1
ATOM 8075 O O . ASP A 1 1025 ? 31.458 7.846 -26.334 1.00 85.00 1025 ASP A O 1
ATOM 8079 N N . GLU A 1 1026 ? 33.090 6.742 -27.402 1.00 88.38 1026 GLU A N 1
ATOM 8080 C CA . GLU A 1 1026 ? 34.049 7.859 -27.431 1.00 88.38 1026 GLU A CA 1
ATOM 8081 C C . GLU A 1 1026 ? 33.630 9.008 -28.380 1.00 88.38 1026 GLU A C 1
ATOM 8083 O O . GLU A 1 1026 ? 34.239 10.079 -28.386 1.00 88.38 1026 GLU A O 1
ATOM 8088 N N . PHE A 1 1027 ? 32.590 8.811 -29.200 1.00 86.94 1027 PHE A N 1
ATOM 8089 C CA . PHE A 1 1027 ? 31.995 9.824 -30.076 1.00 86.94 1027 PHE A CA 1
ATOM 8090 C C . PHE A 1 1027 ? 30.917 10.639 -29.333 1.00 86.94 1027 PHE A C 1
ATOM 8092 O O . PHE A 1 1027 ? 29.746 10.672 -29.710 1.00 86.94 1027 PHE A O 1
ATOM 8099 N N . SER A 1 1028 ? 31.319 11.271 -28.230 1.00 82.56 1028 SER A N 1
ATOM 8100 C CA . SER A 1 1028 ? 30.442 11.962 -27.274 1.00 82.56 1028 SER A CA 1
ATOM 8101 C C . SER A 1 1028 ? 31.061 13.279 -26.785 1.00 82.56 1028 SER A C 1
ATOM 8103 O O . SER A 1 1028 ? 32.278 13.456 -26.846 1.00 82.56 1028 SER A O 1
ATOM 8105 N N . LEU A 1 1029 ? 30.237 14.217 -26.291 1.00 77.94 1029 LEU A N 1
ATOM 8106 C CA . LEU A 1 1029 ? 30.731 15.472 -25.692 1.00 77.94 1029 LEU A CA 1
ATOM 8107 C C . LEU A 1 1029 ? 31.540 15.200 -24.418 1.00 77.94 1029 LEU A C 1
ATOM 8109 O O . LEU A 1 1029 ? 32.604 15.781 -24.238 1.00 77.94 1029 LEU A O 1
ATOM 8113 N N . GLU A 1 1030 ? 31.073 14.265 -23.588 1.00 76.50 1030 GLU A N 1
ATOM 8114 C CA . GLU A 1 1030 ? 31.714 13.828 -22.337 1.00 76.50 1030 GLU A CA 1
ATOM 8115 C C . GLU A 1 1030 ? 33.156 13.337 -22.547 1.00 76.50 1030 GLU A C 1
ATOM 8117 O O . GLU A 1 1030 ? 34.021 13.545 -21.699 1.00 76.50 1030 GLU A O 1
ATOM 8122 N N . SER A 1 1031 ? 33.446 12.748 -23.712 1.00 74.19 1031 SER A N 1
ATOM 8123 C CA . SER A 1 1031 ? 34.797 12.304 -24.077 1.00 74.19 1031 SER A CA 1
ATOM 8124 C C . SER A 1 1031 ? 35.762 13.457 -24.388 1.00 74.19 1031 SER A C 1
ATOM 8126 O O . SER A 1 1031 ? 36.968 13.229 -24.510 1.00 74.19 1031 SER A O 1
ATOM 8128 N N . ILE A 1 1032 ? 35.276 14.696 -24.537 1.00 74.06 1032 ILE A N 1
ATOM 8129 C CA . ILE A 1 1032 ? 36.057 15.869 -24.942 1.00 74.06 1032 ILE A CA 1
ATOM 8130 C C . ILE A 1 1032 ? 36.212 16.829 -23.761 1.00 74.06 1032 ILE A C 1
ATOM 8132 O O . ILE A 1 1032 ? 35.269 17.509 -23.373 1.00 74.06 1032 ILE A O 1
ATOM 8136 N N . ASN A 1 1033 ? 37.443 17.004 -23.268 1.00 67.94 1033 ASN A N 1
ATOM 8137 C CA . ASN A 1 1033 ? 37.748 18.064 -22.301 1.00 67.94 1033 ASN A CA 1
ATOM 8138 C C . ASN A 1 1033 ? 37.668 19.447 -22.979 1.00 67.94 1033 ASN A C 1
ATOM 8140 O O . ASN A 1 1033 ? 38.686 20.000 -23.413 1.00 67.94 1033 ASN A O 1
ATOM 8144 N N . LEU A 1 1034 ? 36.457 19.991 -23.066 1.00 67.12 1034 LEU A N 1
ATOM 8145 C CA . LEU A 1 1034 ? 36.189 21.410 -23.253 1.00 67.12 1034 LEU A CA 1
ATOM 8146 C C . LEU A 1 1034 ? 36.367 22.085 -21.887 1.00 67.12 1034 LEU A C 1
ATOM 8148 O O . LEU A 1 1034 ? 35.727 21.702 -20.917 1.00 67.12 1034 LEU A O 1
ATOM 8152 N N . ALA A 1 1035 ? 37.289 23.042 -21.793 1.00 55.25 1035 ALA A N 1
ATOM 8153 C CA . ALA A 1 1035 ? 37.442 23.858 -20.592 1.00 55.25 1035 ALA A CA 1
ATOM 8154 C C . ALA A 1 1035 ? 36.641 25.148 -20.770 1.00 55.25 1035 ALA A C 1
ATOM 8156 O O . ALA A 1 1035 ? 36.902 25.876 -21.737 1.00 55.25 1035 ALA A O 1
ATOM 8157 N N . ASP A 1 1036 ? 35.729 25.427 -19.837 1.00 44.81 1036 ASP A N 1
ATOM 8158 C CA . ASP A 1 1036 ? 34.911 26.638 -19.830 1.00 44.81 1036 ASP A CA 1
ATOM 8159 C C . ASP A 1 1036 ? 35.787 27.890 -19.862 1.00 44.81 1036 ASP A C 1
ATOM 8161 O O . ASP A 1 1036 ? 36.454 28.263 -18.901 1.00 44.81 1036 ASP A O 1
ATOM 8165 N N . ASN A 1 1037 ? 35.800 28.522 -21.030 1.00 45.16 1037 ASN A N 1
ATOM 8166 C CA . ASN A 1 1037 ? 36.384 29.829 -21.269 1.00 45.16 1037 ASN A CA 1
ATOM 8167 C C . ASN A 1 1037 ? 35.365 30.601 -22.098 1.00 45.16 1037 ASN A C 1
ATOM 8169 O O . ASN A 1 1037 ? 35.375 30.534 -23.330 1.00 45.16 1037 ASN A O 1
ATOM 8173 N N . SER A 1 1038 ? 34.469 31.296 -21.402 1.00 41.81 1038 SER A N 1
ATOM 8174 C CA . SER A 1 1038 ? 33.483 32.209 -21.970 1.00 41.81 1038 SER A CA 1
ATOM 8175 C C . SER A 1 1038 ? 34.187 33.434 -22.567 1.00 41.81 1038 SER A C 1
ATOM 8177 O O . SER A 1 1038 ? 34.298 34.482 -21.930 1.00 41.81 1038 SER A O 1
ATOM 8179 N N . SER A 1 1039 ? 34.713 33.294 -23.784 1.00 44.19 1039 SER A N 1
ATOM 8180 C CA . SER A 1 1039 ? 35.287 34.400 -24.551 1.00 44.19 1039 SER A CA 1
ATOM 8181 C C . SER A 1 1039 ? 34.174 35.361 -24.965 1.00 44.19 1039 SER A C 1
ATOM 8183 O O . SER A 1 1039 ? 33.425 35.079 -25.897 1.00 44.19 1039 SER A O 1
ATOM 8185 N N . SER A 1 1040 ? 34.063 36.483 -24.257 1.00 41.34 1040 SER A N 1
ATOM 8186 C CA . SER A 1 1040 ? 33.004 37.491 -24.391 1.00 41.34 1040 SER A CA 1
ATOM 8187 C C . SER A 1 1040 ? 33.161 38.401 -25.622 1.00 41.34 1040 SER A C 1
ATOM 8189 O O . SER A 1 1040 ? 32.951 39.607 -25.521 1.00 41.34 1040 SER A O 1
ATOM 8191 N N . ASP A 1 1041 ? 33.569 37.839 -26.761 1.00 42.19 1041 ASP A N 1
ATOM 8192 C CA . ASP A 1 1041 ? 33.851 38.565 -28.003 1.00 42.19 1041 ASP A CA 1
ATOM 8193 C C . ASP A 1 1041 ? 33.067 37.903 -29.150 1.00 42.19 1041 ASP A C 1
ATOM 8195 O O . ASP A 1 1041 ? 33.387 36.811 -29.625 1.00 42.19 1041 ASP A O 1
ATOM 8199 N N . GLY A 1 1042 ? 31.921 38.501 -29.483 1.00 49.19 1042 GLY A N 1
ATOM 8200 C CA . GLY A 1 1042 ? 30.776 37.810 -30.087 1.00 49.19 1042 GLY A CA 1
ATOM 8201 C C . GLY A 1 1042 ? 30.841 37.613 -31.602 1.00 49.19 1042 GLY A C 1
ATOM 8202 O O . GLY A 1 1042 ? 29.962 38.117 -32.301 1.00 49.19 1042 GLY A O 1
ATOM 8203 N N . GLN A 1 1043 ? 31.850 36.898 -32.119 1.00 46.06 1043 GLN A N 1
ATOM 8204 C CA . GLN A 1 1043 ? 31.974 36.657 -33.568 1.00 46.06 1043 GLN A CA 1
ATOM 8205 C C . GLN A 1 1043 ? 32.449 35.265 -34.034 1.00 46.06 1043 GLN A C 1
ATOM 8207 O O . GLN A 1 1043 ? 32.298 34.972 -35.220 1.00 46.06 1043 GLN A O 1
ATOM 8212 N N . GLU A 1 1044 ? 32.942 34.381 -33.157 1.00 53.59 1044 GLU A N 1
ATOM 8213 C CA . GLU A 1 1044 ? 33.142 32.953 -33.481 1.00 53.59 1044 GLU A CA 1
ATOM 8214 C C . GLU A 1 1044 ? 32.183 32.064 -32.660 1.00 53.59 1044 GLU A C 1
ATOM 8216 O O . GLU A 1 1044 ? 31.982 32.348 -31.477 1.00 53.59 1044 GLU A O 1
ATOM 8221 N N . PRO A 1 1045 ? 31.613 30.981 -33.236 1.00 56.94 1045 PRO A N 1
ATOM 8222 C CA . PRO A 1 1045 ? 30.809 30.011 -32.488 1.00 56.94 1045 PRO A CA 1
ATOM 8223 C C . PRO A 1 1045 ? 31.595 29.396 -31.329 1.00 56.94 1045 PRO A C 1
ATOM 8225 O O . PRO A 1 1045 ? 32.802 29.140 -31.456 1.00 56.94 1045 PRO A O 1
ATOM 8228 N N . SER A 1 1046 ? 30.931 29.096 -30.209 1.00 68.94 1046 SER A N 1
ATOM 8229 C CA . SER A 1 1046 ? 31.631 28.456 -29.096 1.00 68.94 1046 SER A CA 1
ATOM 8230 C C . SER A 1 1046 ? 32.156 27.076 -29.492 1.00 68.94 1046 SER A C 1
ATOM 8232 O O . SER A 1 1046 ? 31.692 26.403 -30.418 1.00 68.94 1046 SER A O 1
ATOM 8234 N N . SER A 1 1047 ? 33.165 26.611 -28.757 1.00 70.25 1047 SER A N 1
ATOM 8235 C CA . SER A 1 1047 ? 33.755 25.306 -29.052 1.00 70.25 1047 SER A CA 1
ATOM 8236 C C . SER A 1 1047 ? 32.825 24.138 -28.757 1.00 70.25 1047 SER A C 1
ATOM 8238 O O . SER A 1 1047 ? 33.082 23.054 -29.259 1.00 70.25 1047 SER A O 1
ATOM 8240 N N . GLN A 1 1048 ? 31.754 24.355 -27.999 1.00 76.94 1048 GLN A N 1
ATOM 8241 C CA . GLN A 1 1048 ? 30.721 23.360 -27.763 1.00 76.94 1048 GLN A CA 1
ATOM 8242 C C . GLN A 1 1048 ? 29.740 23.285 -28.943 1.00 76.94 1048 GLN A C 1
ATOM 8244 O O . GLN A 1 1048 ? 29.546 22.196 -29.481 1.00 76.94 1048 GLN A O 1
ATOM 8249 N N . GLU A 1 1049 ? 29.235 24.430 -29.424 1.00 76.62 1049 GLU A N 1
ATOM 8250 C CA . GLU A 1 1049 ? 28.277 24.526 -30.545 1.00 76.62 1049 GLU A CA 1
ATOM 8251 C C . GLU A 1 1049 ? 28.719 23.752 -31.793 1.00 76.62 1049 GLU A C 1
ATOM 8253 O O . GLU A 1 1049 ? 27.904 23.122 -32.462 1.00 76.62 1049 GLU A O 1
ATOM 8258 N N . ILE A 1 1050 ? 30.015 23.769 -32.123 1.00 78.94 1050 ILE A N 1
ATOM 8259 C CA . ILE A 1 1050 ? 30.531 23.070 -33.309 1.00 78.94 1050 ILE A CA 1
ATOM 8260 C C . ILE A 1 1050 ? 30.636 21.551 -33.090 1.00 78.94 1050 ILE A C 1
ATOM 8262 O O . ILE A 1 1050 ? 30.386 20.802 -34.035 1.00 78.94 1050 ILE A O 1
ATOM 8266 N N . TYR A 1 1051 ? 30.923 21.061 -31.876 1.00 83.38 1051 TYR A N 1
ATOM 8267 C CA . TYR A 1 1051 ? 30.812 19.621 -31.592 1.00 83.38 1051 TYR A CA 1
ATOM 8268 C C . TYR A 1 1051 ? 29.346 19.174 -31.571 1.00 83.38 1051 TYR A C 1
ATOM 8270 O O . TYR A 1 1051 ? 29.020 18.155 -32.177 1.00 83.38 1051 TYR A O 1
ATOM 8278 N N . GLU A 1 1052 ? 28.451 19.962 -30.972 1.00 80.62 1052 GLU A N 1
ATOM 8279 C CA . GLU A 1 1052 ? 27.003 19.725 -30.998 1.00 80.62 1052 GLU A CA 1
ATOM 8280 C C . GLU A 1 1052 ? 26.457 19.690 -32.432 1.00 80.62 1052 GLU A C 1
ATOM 8282 O O . GLU A 1 1052 ? 25.762 18.742 -32.804 1.00 80.62 1052 GLU A O 1
ATOM 8287 N N . TRP A 1 1053 ? 26.837 20.654 -33.278 1.00 84.06 1053 TRP A N 1
ATOM 8288 C CA . TRP A 1 1053 ? 26.465 20.678 -34.693 1.00 84.06 1053 TRP A CA 1
ATOM 8289 C C . TRP A 1 1053 ? 27.012 19.462 -35.447 1.00 84.06 1053 TRP A C 1
ATOM 8291 O O . TRP A 1 1053 ? 26.264 18.828 -36.195 1.00 84.06 1053 TRP A O 1
ATOM 8301 N N . VAL A 1 1054 ? 28.286 19.101 -35.244 1.00 84.69 1054 VAL A N 1
ATOM 8302 C CA . VAL A 1 1054 ? 28.894 17.916 -35.872 1.00 84.69 1054 VAL A CA 1
ATOM 8303 C C . VAL A 1 1054 ? 28.141 16.650 -35.477 1.00 84.69 1054 VAL A C 1
ATOM 8305 O O . VAL A 1 1054 ? 27.834 15.845 -36.354 1.00 84.69 1054 VAL A O 1
ATOM 8308 N N . PHE A 1 1055 ? 27.827 16.471 -34.193 1.00 84.75 1055 PHE A N 1
ATOM 8309 C CA . PHE A 1 1055 ? 27.127 15.288 -33.695 1.00 84.75 1055 PHE A CA 1
ATOM 8310 C C . PHE A 1 1055 ? 25.677 15.232 -34.195 1.00 84.75 1055 PHE A C 1
ATOM 8312 O O . PHE A 1 1055 ? 25.251 14.184 -34.679 1.00 84.75 1055 PHE A O 1
ATOM 8319 N N . ALA A 1 1056 ? 24.955 16.358 -34.202 1.00 77.44 1056 ALA A N 1
ATOM 8320 C CA . ALA A 1 1056 ? 23.601 16.453 -34.754 1.00 77.44 1056 ALA A CA 1
ATOM 8321 C C . ALA A 1 1056 ? 23.541 16.203 -36.276 1.00 77.44 1056 ALA A C 1
ATOM 8323 O O . ALA A 1 1056 ? 22.545 15.691 -36.783 1.00 77.44 1056 ALA A O 1
ATOM 8324 N N . ASN A 1 1057 ? 24.606 16.533 -37.017 1.00 83.44 1057 ASN A N 1
ATOM 8325 C CA . ASN A 1 1057 ? 24.684 16.356 -38.473 1.00 83.44 1057 ASN A CA 1
ATOM 8326 C C . ASN A 1 1057 ? 25.435 15.083 -38.911 1.00 83.44 1057 ASN A C 1
ATOM 8328 O O . ASN A 1 1057 ? 25.575 14.831 -40.120 1.00 83.44 1057 ASN A O 1
ATOM 8332 N N . PHE A 1 1058 ? 25.927 14.267 -37.970 1.00 86.62 1058 PHE A N 1
ATOM 8333 C CA . PHE A 1 1058 ? 26.686 13.065 -38.300 1.00 86.62 1058 PHE A CA 1
ATOM 8334 C C . PHE A 1 1058 ? 25.773 11.968 -38.857 1.00 86.62 1058 PHE A C 1
ATOM 8336 O O . PHE A 1 1058 ? 24.840 11.514 -38.204 1.00 86.62 1058 PHE A O 1
ATOM 8343 N N . ASN A 1 1059 ? 26.070 11.486 -40.065 1.00 82.44 1059 ASN A N 1
ATOM 8344 C CA . ASN A 1 1059 ? 25.350 10.370 -40.670 1.00 82.44 1059 ASN A CA 1
ATOM 8345 C C . ASN A 1 1059 ? 26.358 9.353 -41.207 1.00 82.44 1059 ASN A C 1
ATOM 8347 O O . ASN A 1 1059 ? 27.028 9.616 -42.206 1.00 82.44 1059 ASN A O 1
ATOM 8351 N N . ILE A 1 1060 ? 26.434 8.184 -40.563 1.00 82.94 1060 ILE A N 1
ATOM 8352 C CA . ILE A 1 1060 ? 27.384 7.116 -40.906 1.00 82.94 1060 ILE A CA 1
ATOM 8353 C C . ILE A 1 1060 ? 27.169 6.534 -42.316 1.00 82.94 1060 ILE A C 1
ATOM 8355 O O . ILE A 1 1060 ? 28.037 5.838 -42.818 1.00 82.94 1060 ILE A O 1
ATOM 8359 N N . ASN A 1 1061 ? 26.071 6.846 -43.009 1.00 80.75 1061 ASN A N 1
ATOM 8360 C CA . ASN A 1 1061 ? 25.859 6.425 -44.400 1.00 80.75 1061 ASN A CA 1
ATOM 8361 C C . ASN A 1 1061 ? 26.500 7.376 -45.431 1.00 80.75 1061 ASN A C 1
ATOM 8363 O O . ASN A 1 1061 ? 26.532 7.064 -46.619 1.00 80.75 1061 ASN A O 1
ATOM 8367 N N . LYS A 1 1062 ? 27.011 8.544 -45.014 1.00 87.06 1062 LYS A N 1
ATOM 8368 C CA . LYS A 1 1062 ? 27.714 9.479 -45.907 1.00 87.06 1062 LYS A CA 1
ATOM 8369 C C . LYS A 1 1062 ? 29.198 9.077 -46.040 1.00 87.06 1062 LYS A C 1
ATOM 8371 O O . LYS A 1 1062 ? 29.878 9.012 -45.013 1.00 87.06 1062 LYS A O 1
ATOM 8376 N N . PRO A 1 1063 ? 29.752 8.929 -47.262 1.00 88.81 1063 PRO A N 1
ATOM 8377 C CA . PRO A 1 1063 ? 31.156 8.560 -47.493 1.00 88.81 1063 PRO A CA 1
ATOM 8378 C C . PRO A 1 1063 ? 32.183 9.354 -46.669 1.00 88.81 1063 PRO A C 1
ATOM 8380 O O . PRO A 1 1063 ? 33.029 8.766 -45.997 1.00 88.81 1063 PRO A O 1
ATOM 8383 N N . LEU A 1 1064 ? 32.065 10.689 -46.644 1.00 89.62 1064 LEU A N 1
ATOM 8384 C CA . LEU A 1 1064 ? 32.969 11.562 -45.882 1.00 89.62 1064 LEU A CA 1
ATOM 8385 C C . LEU A 1 1064 ? 32.930 11.286 -44.371 1.00 89.62 1064 LEU A C 1
ATOM 8387 O O . LEU A 1 1064 ? 33.965 11.339 -43.717 1.00 89.62 1064 LEU A O 1
ATOM 8391 N N . HIS A 1 1065 ? 31.756 10.966 -43.820 1.00 91.44 1065 HIS A N 1
ATOM 8392 C CA . HIS A 1 1065 ? 31.576 10.724 -42.389 1.00 91.44 1065 HIS A CA 1
ATOM 8393 C C . HIS A 1 1065 ? 32.176 9.373 -41.968 1.00 91.44 1065 HIS A C 1
ATOM 8395 O O . HIS A 1 1065 ? 32.821 9.301 -40.923 1.00 91.44 1065 HIS A O 1
ATOM 8401 N N . GLN A 1 1066 ? 32.052 8.328 -42.801 1.00 90.12 1066 GLN A N 1
ATOM 8402 C CA . GLN A 1 1066 ? 32.760 7.061 -42.569 1.00 90.12 1066 GLN A CA 1
ATOM 8403 C C . GLN A 1 1066 ? 34.276 7.259 -42.610 1.00 90.12 1066 GLN A C 1
ATOM 8405 O O . GLN A 1 1066 ? 34.963 6.869 -41.670 1.00 90.12 1066 GLN A O 1
ATOM 8410 N N . ILE A 1 1067 ? 34.795 7.917 -43.656 1.00 91.81 1067 ILE A N 1
ATOM 8411 C CA . ILE A 1 1067 ? 36.229 8.229 -43.772 1.00 91.81 1067 ILE A CA 1
ATOM 8412 C C . ILE A 1 1067 ? 36.718 8.991 -42.536 1.00 91.81 1067 ILE A C 1
ATOM 8414 O O . ILE A 1 1067 ? 37.767 8.662 -41.987 1.00 91.81 1067 ILE A O 1
ATOM 8418 N N . ALA A 1 1068 ? 35.950 9.987 -42.091 1.00 91.38 1068 ALA A N 1
ATOM 8419 C CA . ALA A 1 1068 ? 36.272 10.804 -40.935 1.00 91.38 1068 ALA A CA 1
ATOM 8420 C C . ALA A 1 1068 ? 36.391 9.964 -39.651 1.00 91.38 1068 ALA A C 1
ATOM 8422 O O . ALA A 1 1068 ? 37.422 10.033 -38.980 1.00 91.38 1068 ALA A O 1
ATOM 8423 N N . LEU A 1 1069 ? 35.388 9.130 -39.344 1.00 91.81 1069 LEU A N 1
ATOM 8424 C CA . LEU A 1 1069 ? 35.389 8.248 -38.170 1.00 91.81 1069 LEU A CA 1
ATOM 8425 C C . LEU A 1 1069 ? 36.535 7.227 -38.216 1.00 91.81 1069 LEU A C 1
ATOM 8427 O O . LEU A 1 1069 ? 37.271 7.089 -37.241 1.00 91.81 1069 LEU A O 1
ATOM 8431 N N . ILE A 1 1070 ? 36.749 6.574 -39.364 1.00 92.00 1070 ILE A N 1
ATOM 8432 C CA . ILE A 1 1070 ? 37.871 5.646 -39.572 1.00 92.00 1070 ILE A CA 1
ATOM 8433 C C . ILE A 1 1070 ? 39.208 6.364 -39.324 1.00 92.00 1070 ILE A C 1
ATOM 8435 O O . ILE A 1 1070 ? 40.062 5.841 -38.610 1.00 92.00 1070 ILE A O 1
ATOM 8439 N N . ALA A 1 1071 ? 39.389 7.575 -39.860 1.00 91.12 1071 ALA A N 1
ATOM 8440 C CA . ALA A 1 1071 ? 40.602 8.361 -39.651 1.00 91.12 1071 ALA A CA 1
ATOM 8441 C C . ALA A 1 1071 ? 40.812 8.728 -38.170 1.00 91.12 1071 ALA A C 1
ATOM 8443 O O . ALA A 1 1071 ? 41.937 8.635 -37.685 1.00 91.12 1071 ALA A O 1
ATOM 8444 N N . GLY A 1 1072 ? 39.751 9.070 -37.428 1.00 91.25 1072 GLY A N 1
ATOM 8445 C CA . GLY A 1 1072 ? 39.818 9.288 -35.977 1.00 91.25 1072 GLY A CA 1
ATOM 8446 C C . GLY A 1 1072 ? 40.274 8.047 -35.206 1.00 91.25 1072 GLY A C 1
ATOM 8447 O O . GLY A 1 1072 ? 41.163 8.138 -34.357 1.00 91.25 1072 GLY A O 1
ATOM 8448 N N . ILE A 1 1073 ? 39.753 6.869 -35.567 1.00 91.81 1073 ILE A N 1
ATOM 8449 C CA . ILE A 1 1073 ? 40.160 5.586 -34.979 1.00 91.81 1073 ILE A CA 1
ATOM 8450 C C . ILE A 1 1073 ? 41.638 5.291 -35.289 1.00 91.81 1073 ILE A C 1
ATOM 8452 O O . ILE A 1 1073 ? 42.403 5.027 -34.362 1.00 91.81 1073 ILE A O 1
ATOM 8456 N N . TYR A 1 1074 ? 42.092 5.416 -36.541 1.00 90.81 1074 TYR A N 1
ATOM 8457 C CA . TYR A 1 1074 ? 43.509 5.202 -36.887 1.00 90.81 1074 TYR A CA 1
ATOM 8458 C C . TYR A 1 1074 ? 44.454 6.217 -36.229 1.00 90.81 1074 TYR A C 1
ATOM 8460 O O . TYR A 1 1074 ? 45.555 5.842 -35.826 1.00 90.81 1074 TYR A O 1
ATOM 8468 N N . VAL A 1 1075 ? 44.031 7.477 -36.069 1.00 89.50 1075 VAL A N 1
ATOM 8469 C CA . VAL A 1 1075 ? 44.805 8.504 -35.354 1.00 89.50 1075 VAL A CA 1
ATOM 8470 C C . VAL A 1 1075 ? 44.908 8.186 -33.860 1.00 89.50 1075 VAL A C 1
ATOM 8472 O O . VAL A 1 1075 ? 46.005 8.287 -33.313 1.00 89.50 1075 VAL A O 1
ATOM 8475 N N . SER A 1 1076 ? 43.825 7.744 -33.204 1.00 89.44 1076 SER A N 1
ATOM 8476 C CA . SER A 1 1076 ? 43.852 7.375 -31.776 1.00 89.44 1076 SER A CA 1
ATOM 8477 C C . SER A 1 1076 ? 44.909 6.298 -31.484 1.00 89.44 1076 SER A C 1
ATOM 8479 O O . SER A 1 1076 ? 45.712 6.454 -30.563 1.00 89.44 1076 SER A O 1
ATOM 8481 N N . ARG A 1 1077 ? 45.020 5.276 -32.351 1.00 87.88 1077 ARG A N 1
ATOM 8482 C CA . ARG A 1 1077 ? 45.996 4.176 -32.236 1.00 87.88 1077 ARG A CA 1
ATOM 8483 C C . ARG A 1 1077 ? 47.450 4.569 -32.531 1.00 87.88 1077 ARG A C 1
ATOM 8485 O O . ARG A 1 1077 ? 48.330 3.714 -32.436 1.00 87.88 1077 ARG A O 1
ATOM 8492 N N . ILE A 1 1078 ? 47.723 5.832 -32.867 1.00 84.69 1078 ILE A N 1
ATOM 8493 C CA . ILE A 1 1078 ? 49.087 6.375 -32.954 1.00 84.69 1078 ILE A CA 1
ATOM 8494 C C . ILE A 1 1078 ? 49.330 7.608 -32.083 1.00 84.69 1078 ILE A C 1
ATOM 8496 O O . ILE A 1 1078 ? 50.359 8.252 -32.249 1.00 84.69 1078 ILE A O 1
ATOM 8500 N N . ILE A 1 1079 ? 48.455 7.946 -31.134 1.00 83.00 1079 ILE A N 1
ATOM 8501 C CA . ILE A 1 1079 ? 48.790 8.928 -30.090 1.00 83.00 1079 ILE A CA 1
ATOM 8502 C C . ILE A 1 1079 ? 49.881 8.326 -29.180 1.00 83.00 1079 ILE A C 1
ATOM 8504 O O . ILE A 1 1079 ? 49.721 7.186 -28.746 1.00 83.00 1079 ILE A O 1
ATOM 8508 N N . PRO A 1 1080 ? 50.988 9.040 -28.872 1.00 77.06 1080 PRO A N 1
ATOM 8509 C CA . PRO A 1 1080 ? 51.256 10.466 -29.095 1.00 77.06 1080 PRO A CA 1
ATOM 8510 C C . PRO A 1 1080 ? 52.149 10.786 -30.315 1.00 77.06 1080 PRO A C 1
ATOM 8512 O O . PRO A 1 1080 ? 52.723 11.871 -30.363 1.00 77.06 1080 PRO A O 1
ATOM 8515 N N . ASP A 1 1081 ? 52.286 9.889 -31.292 1.00 83.25 1081 ASP A N 1
ATOM 8516 C CA . ASP A 1 1081 ? 53.239 9.955 -32.416 1.00 83.25 1081 ASP A CA 1
ATOM 8517 C C . ASP A 1 1081 ? 52.750 10.726 -33.664 1.00 83.25 1081 ASP A C 1
ATOM 8519 O O . ASP A 1 1081 ? 53.316 10.600 -34.751 1.00 83.25 1081 ASP A O 1
ATOM 8523 N N . ILE A 1 1082 ? 51.707 11.551 -33.543 1.00 84.12 1082 ILE A N 1
ATOM 8524 C CA . ILE A 1 1082 ? 51.113 12.291 -34.678 1.00 84.12 1082 ILE A CA 1
ATOM 8525 C C . ILE A 1 1082 ? 51.969 13.467 -35.202 1.00 84.12 1082 ILE A C 1
ATOM 8527 O O . ILE A 1 1082 ? 51.597 14.132 -36.173 1.00 84.12 1082 ILE A O 1
ATOM 8531 N N . PHE A 1 1083 ? 53.112 13.743 -34.572 1.00 81.38 1083 PHE A N 1
ATOM 8532 C CA . PHE A 1 1083 ? 53.929 14.935 -34.796 1.00 81.38 1083 PHE A CA 1
ATOM 8533 C C . PHE A 1 1083 ? 55.001 14.680 -35.874 1.00 81.38 1083 PHE A C 1
ATOM 8535 O O . PHE A 1 1083 ? 55.046 13.631 -36.523 1.00 81.38 1083 PHE A O 1
ATOM 8542 N N . TRP A 1 1084 ? 55.828 15.695 -36.100 1.00 82.19 1084 TRP A N 1
ATOM 8543 C CA . TRP A 1 1084 ? 57.001 15.748 -36.977 1.00 82.19 1084 TRP A CA 1
ATOM 8544 C C . TRP A 1 1084 ? 57.905 16.874 -36.435 1.00 82.19 1084 TRP A C 1
ATOM 8546 O O . TRP A 1 1084 ? 57.434 17.723 -35.671 1.00 82.19 1084 TRP A O 1
ATOM 8556 N N . ALA A 1 1085 ? 59.193 16.899 -36.779 1.00 78.31 1085 ALA A N 1
ATOM 8557 C CA . ALA A 1 1085 ? 60.113 17.946 -36.330 1.00 78.31 1085 ALA A CA 1
ATOM 8558 C C . ALA A 1 1085 ? 60.416 18.948 -37.455 1.00 78.31 1085 ALA A C 1
ATOM 8560 O O . ALA A 1 1085 ? 60.493 18.574 -38.620 1.00 78.31 1085 ALA A O 1
ATOM 8561 N N . ASN A 1 1086 ? 60.677 20.218 -37.119 1.00 75.94 1086 ASN A N 1
ATOM 8562 C CA . ASN A 1 1086 ? 61.036 21.244 -38.116 1.00 75.94 1086 ASN A CA 1
ATOM 8563 C C . ASN A 1 1086 ? 62.303 20.896 -38.930 1.00 75.94 1086 ASN A C 1
ATOM 8565 O O . ASN A 1 1086 ? 62.452 21.387 -40.046 1.00 75.94 1086 ASN A O 1
ATOM 8569 N N . SER A 1 1087 ? 63.177 20.030 -38.402 1.00 77.38 1087 SER A N 1
ATOM 8570 C CA . SER A 1 1087 ? 64.315 19.421 -39.112 1.00 77.38 1087 SER A CA 1
ATOM 8571 C C . SER A 1 1087 ? 63.907 18.569 -40.314 1.00 77.38 1087 SER A C 1
ATOM 8573 O O . SER A 1 1087 ? 64.667 18.445 -41.267 1.00 77.38 1087 SER A O 1
ATOM 8575 N N . ASP A 1 1088 ? 62.713 17.982 -40.260 1.00 79.25 1088 ASP A N 1
ATOM 8576 C CA . ASP A 1 1088 ? 62.181 17.046 -41.251 1.00 79.25 1088 ASP A CA 1
ATOM 8577 C C . ASP A 1 1088 ? 61.508 17.791 -42.416 1.00 79.25 1088 ASP A C 1
ATOM 8579 O O . ASP A 1 1088 ? 61.034 17.174 -43.369 1.00 79.25 1088 ASP A O 1
ATOM 8583 N N . LYS A 1 1089 ? 61.434 19.128 -42.342 1.00 78.44 1089 LYS A N 1
ATOM 8584 C CA . LYS A 1 1089 ? 60.819 19.954 -43.375 1.00 78.44 1089 LYS A CA 1
ATOM 8585 C C . LYS A 1 1089 ? 61.706 19.996 -44.628 1.00 78.44 1089 LYS A C 1
ATOM 8587 O O . LYS A 1 1089 ? 62.851 20.444 -44.539 1.00 78.44 1089 LYS A O 1
ATOM 8592 N N . PRO A 1 1090 ? 61.176 19.664 -45.819 1.00 73.94 1090 PRO A N 1
ATOM 8593 C CA . PRO A 1 1090 ? 61.870 19.909 -47.078 1.00 73.94 1090 PRO A CA 1
ATOM 8594 C C . PRO A 1 1090 ? 62.257 21.387 -47.230 1.00 73.94 1090 PRO A C 1
ATOM 8596 O O . PRO A 1 1090 ? 61.464 22.287 -46.928 1.00 73.94 1090 PRO A O 1
ATOM 8599 N N . LYS A 1 1091 ? 63.467 21.659 -47.733 1.00 70.69 1091 LYS A N 1
ATOM 8600 C CA . LYS A 1 1091 ? 63.918 23.035 -47.993 1.00 70.69 1091 LYS A CA 1
ATOM 8601 C C . LYS A 1 1091 ? 63.043 23.665 -49.081 1.00 70.69 1091 LYS A C 1
ATOM 8603 O O . LYS A 1 1091 ? 62.761 23.031 -50.098 1.00 70.69 1091 LYS A O 1
ATOM 8608 N N . ALA A 1 1092 ? 62.624 24.914 -48.875 1.00 57.78 1092 ALA A N 1
ATOM 8609 C CA . ALA A 1 1092 ? 61.544 25.540 -49.648 1.00 57.78 1092 ALA A CA 1
ATOM 8610 C C . ALA A 1 1092 ? 61.809 25.675 -51.163 1.00 57.78 1092 ALA A C 1
ATOM 8612 O O . ALA A 1 1092 ? 60.859 25.746 -51.930 1.00 57.78 1092 ALA A O 1
ATOM 8613 N N . HIS A 1 1093 ? 63.072 25.662 -51.597 1.00 57.38 1093 HIS A N 1
ATOM 8614 C CA . HIS A 1 1093 ? 63.466 25.703 -53.013 1.00 57.38 1093 HIS A CA 1
ATOM 8615 C C . HIS A 1 1093 ? 63.354 24.352 -53.747 1.00 57.38 1093 HIS A C 1
ATOM 8617 O O . HIS A 1 1093 ? 63.574 24.298 -54.950 1.00 57.38 1093 HIS A O 1
ATOM 8623 N N . THR A 1 1094 ? 63.047 23.256 -53.046 1.00 57.38 1094 THR A N 1
ATOM 8624 C CA . THR A 1 1094 ? 63.114 21.884 -53.597 1.00 57.38 1094 THR A CA 1
ATOM 8625 C C . THR A 1 1094 ? 61.761 21.352 -54.085 1.00 57.38 1094 THR A C 1
ATOM 8627 O O . THR A 1 1094 ? 61.656 20.189 -54.461 1.00 57.38 1094 THR A O 1
ATOM 8630 N N . ILE A 1 1095 ? 60.699 22.163 -54.029 1.00 66.50 1095 ILE A N 1
ATOM 8631 C CA . ILE A 1 1095 ? 59.323 21.748 -54.331 1.00 66.50 1095 ILE A CA 1
ATOM 8632 C C . ILE A 1 1095 ? 58.675 22.801 -55.234 1.00 66.50 1095 ILE A C 1
ATOM 8634 O O . ILE A 1 1095 ? 58.233 23.843 -54.756 1.00 66.50 1095 ILE A O 1
ATOM 8638 N N . ALA A 1 1096 ? 58.625 22.518 -56.537 1.00 65.19 1096 ALA A N 1
ATOM 8639 C CA . ALA A 1 1096 ? 58.066 23.416 -57.552 1.00 65.19 1096 ALA A CA 1
ATOM 8640 C C . ALA A 1 1096 ? 56.575 23.169 -57.867 1.00 65.19 1096 ALA A C 1
ATOM 8642 O O . ALA A 1 1096 ? 55.962 23.980 -58.551 1.00 65.19 1096 ALA A O 1
ATOM 8643 N N . ASP A 1 1097 ? 55.992 22.065 -57.386 1.00 81.00 1097 ASP A N 1
ATOM 8644 C CA . ASP A 1 1097 ? 54.619 21.654 -57.708 1.00 81.00 1097 ASP A CA 1
ATOM 8645 C C . ASP A 1 1097 ? 53.828 21.173 -56.473 1.00 81.00 1097 ASP A C 1
ATOM 8647 O O . ASP A 1 1097 ? 54.383 20.665 -55.496 1.00 81.00 1097 ASP A O 1
ATOM 8651 N N . HIS A 1 1098 ? 52.505 21.318 -56.539 1.00 82.75 1098 HIS A N 1
ATOM 8652 C CA . HIS A 1 1098 ? 51.543 20.973 -55.497 1.00 82.75 1098 HIS A CA 1
ATOM 8653 C C . HIS A 1 1098 ? 51.388 19.457 -55.247 1.00 82.75 1098 HIS A C 1
ATOM 8655 O O . HIS A 1 1098 ? 51.130 19.047 -54.109 1.00 82.75 1098 HIS A O 1
ATOM 8661 N N . ILE A 1 1099 ? 51.604 18.603 -56.258 1.00 83.38 1099 ILE A N 1
ATOM 8662 C CA . ILE A 1 1099 ? 51.640 17.140 -56.092 1.00 83.38 1099 ILE A CA 1
ATOM 8663 C C . ILE A 1 1099 ? 52.926 16.758 -55.358 1.00 83.38 1099 ILE A C 1
ATOM 8665 O O . ILE A 1 1099 ? 52.876 16.017 -54.376 1.00 83.38 1099 ILE A O 1
ATOM 8669 N N . ALA A 1 1100 ? 54.065 17.335 -55.757 1.00 83.25 1100 ALA A N 1
ATOM 8670 C CA . ALA A 1 1100 ? 55.333 17.166 -55.044 1.00 83.25 1100 ALA A CA 1
ATOM 8671 C C . ALA A 1 1100 ? 55.247 17.667 -53.586 1.00 83.25 1100 ALA A C 1
ATOM 8673 O O . ALA A 1 1100 ? 55.713 16.979 -52.679 1.00 83.25 1100 ALA A O 1
ATOM 8674 N N . LEU A 1 1101 ? 54.583 18.804 -53.335 1.00 85.75 1101 LEU A N 1
ATOM 8675 C CA . LEU A 1 1101 ? 54.334 19.327 -51.986 1.00 85.75 1101 LEU A CA 1
ATOM 8676 C C . LEU A 1 1101 ? 53.469 18.378 -51.151 1.00 85.75 1101 LEU A C 1
ATOM 8678 O O . LEU A 1 1101 ? 53.805 18.087 -50.004 1.00 85.75 1101 LEU A O 1
ATOM 8682 N N . THR A 1 1102 ? 52.376 17.879 -51.732 1.00 87.44 1102 THR A N 1
ATOM 8683 C CA . THR A 1 1102 ? 51.486 16.908 -51.088 1.00 87.44 1102 THR A CA 1
ATOM 8684 C C . THR A 1 1102 ? 52.261 15.641 -50.724 1.00 87.44 1102 THR A C 1
ATOM 8686 O O . THR A 1 1102 ? 52.264 15.243 -49.561 1.00 87.44 1102 THR A O 1
ATOM 8689 N N . ASN A 1 1103 ? 53.002 15.057 -51.667 1.00 86.00 1103 ASN A N 1
ATOM 8690 C CA . ASN A 1 1103 ? 53.791 13.845 -51.439 1.00 86.00 1103 ASN A CA 1
ATOM 8691 C C . ASN A 1 1103 ? 54.889 14.050 -50.382 1.00 86.00 1103 ASN A C 1
ATOM 8693 O O . ASN A 1 1103 ? 55.056 13.202 -49.508 1.00 86.00 1103 ASN A O 1
ATOM 8697 N N . ALA A 1 1104 ? 55.581 15.192 -50.394 1.00 85.12 1104 ALA A N 1
ATOM 8698 C CA . ALA A 1 1104 ? 56.614 15.506 -49.408 1.00 85.12 1104 ALA A CA 1
ATOM 8699 C C . ALA A 1 1104 ? 56.056 15.711 -47.985 1.00 85.12 1104 ALA A C 1
ATOM 8701 O O . ALA A 1 1104 ? 56.732 15.389 -47.012 1.00 85.12 1104 ALA A O 1
ATOM 8702 N N . ILE A 1 1105 ? 54.814 16.192 -47.844 1.00 87.38 1105 ILE A N 1
ATOM 8703 C CA . ILE A 1 1105 ? 54.110 16.234 -46.550 1.00 87.38 1105 ILE A CA 1
ATOM 8704 C C . ILE A 1 1105 ? 53.713 14.820 -46.105 1.00 87.38 1105 ILE A C 1
ATOM 8706 O O . ILE A 1 1105 ? 53.863 14.482 -44.933 1.00 87.38 1105 ILE A O 1
ATOM 8710 N N . ARG A 1 1106 ? 53.240 13.966 -47.023 1.00 86.56 1106 ARG A N 1
ATOM 8711 C CA . ARG A 1 1106 ? 52.883 12.569 -46.709 1.00 86.56 1106 ARG A CA 1
ATOM 8712 C C . ARG A 1 1106 ? 54.088 11.711 -46.315 1.00 86.56 1106 ARG A C 1
ATOM 8714 O O . ARG A 1 1106 ? 53.931 10.816 -45.495 1.00 86.56 1106 ARG A O 1
ATOM 8721 N N . ALA A 1 1107 ? 55.276 12.026 -46.831 1.00 85.31 1107 ALA A N 1
ATOM 8722 C CA . ALA A 1 1107 ? 56.538 11.366 -46.493 1.00 85.31 1107 ALA A CA 1
ATOM 8723 C C . ALA A 1 1107 ? 57.145 11.784 -45.131 1.00 85.31 1107 ALA A C 1
ATOM 8725 O O . ALA A 1 1107 ? 58.212 11.292 -44.765 1.00 85.31 1107 ALA A O 1
ATOM 8726 N N . LEU A 1 1108 ? 56.508 12.685 -44.370 1.00 86.06 1108 LEU A N 1
ATOM 8727 C CA . LEU A 1 1108 ? 56.994 13.081 -43.043 1.00 86.06 1108 LEU A CA 1
ATOM 8728 C C . LEU A 1 1108 ? 56.981 11.899 -42.052 1.00 86.06 1108 LEU A C 1
ATOM 8730 O O . LEU A 1 1108 ? 55.958 11.212 -41.949 1.00 86.06 1108 LEU A O 1
ATOM 8734 N N . PRO A 1 1109 ? 58.029 11.722 -41.224 1.00 84.88 1109 PRO A N 1
ATOM 8735 C CA . PRO A 1 1109 ? 58.063 10.690 -40.190 1.00 84.88 1109 PRO A CA 1
ATOM 8736 C C . PRO A 1 1109 ? 57.064 10.981 -39.062 1.00 84.88 1109 PRO A C 1
ATOM 8738 O O . PRO A 1 1109 ? 56.879 12.129 -38.651 1.00 84.88 1109 PRO A O 1
ATOM 8741 N N . TRP A 1 1110 ? 56.410 9.943 -38.543 1.00 87.00 1110 TRP A N 1
ATOM 8742 C CA . TRP A 1 1110 ? 55.523 10.027 -37.376 1.00 87.00 1110 TRP A CA 1
ATOM 8743 C C . TRP A 1 1110 ? 56.358 9.994 -36.093 1.00 87.00 1110 TRP A C 1
ATOM 8745 O O . TRP A 1 1110 ? 57.089 9.031 -35.861 1.00 87.00 1110 TRP A O 1
ATOM 8755 N N . LYS A 1 1111 ? 56.304 11.066 -35.294 1.00 83.12 1111 LYS A N 1
ATOM 8756 C CA . LYS A 1 1111 ? 57.166 11.275 -34.118 1.00 83.12 1111 LYS A CA 1
ATOM 8757 C C . LYS A 1 1111 ? 56.357 11.660 -32.870 1.00 83.12 1111 LYS A C 1
ATOM 8759 O O . LYS A 1 1111 ? 55.347 12.352 -33.012 1.00 83.12 1111 LYS A O 1
ATOM 8764 N N . PRO A 1 1112 ? 56.808 11.283 -31.657 1.00 78.12 1112 PRO A N 1
ATOM 8765 C CA . PRO A 1 1112 ? 56.177 11.685 -30.399 1.00 78.12 1112 PRO A CA 1
ATOM 8766 C C . PRO A 1 1112 ? 56.284 13.192 -30.133 1.00 78.12 1112 PRO A C 1
ATOM 8768 O O . PRO A 1 1112 ? 57.166 13.885 -30.649 1.00 78.12 1112 PRO A O 1
ATOM 8771 N N . ASN A 1 1113 ? 55.409 13.704 -29.263 1.00 71.19 1113 ASN A N 1
ATOM 8772 C CA . ASN A 1 1113 ? 55.407 15.108 -28.849 1.00 71.19 1113 ASN A CA 1
ATOM 8773 C C . ASN A 1 1113 ? 56.636 15.496 -28.000 1.00 71.19 1113 ASN A C 1
ATOM 8775 O O . ASN A 1 1113 ? 56.585 15.475 -26.770 1.00 71.19 1113 ASN A O 1
ATOM 8779 N N . ALA A 1 1114 ? 57.701 15.969 -28.645 1.00 62.00 1114 ALA A N 1
ATOM 8780 C CA . ALA A 1 1114 ? 58.890 16.496 -27.968 1.00 62.00 1114 ALA A CA 1
ATOM 8781 C C . ALA A 1 1114 ? 58.652 17.785 -27.138 1.00 62.00 1114 ALA A C 1
ATOM 8783 O O . ALA A 1 1114 ? 59.555 18.228 -26.436 1.00 62.00 1114 ALA A O 1
ATOM 8784 N N . SER A 1 1115 ? 57.470 18.415 -27.219 1.00 58.09 1115 SER A N 1
ATOM 8785 C CA . SER A 1 1115 ? 57.208 19.754 -26.654 1.00 58.09 1115 SER A CA 1
ATOM 8786 C C . SER A 1 1115 ? 56.380 19.784 -25.360 1.00 58.09 1115 SER A C 1
ATOM 8788 O O . SER A 1 1115 ? 56.035 20.864 -24.887 1.00 58.09 1115 SER A O 1
ATOM 8790 N N . GLY A 1 1116 ? 55.998 18.628 -24.803 1.00 56.50 1116 GLY A N 1
ATOM 8791 C CA . GLY A 1 1116 ? 55.309 18.523 -23.502 1.00 56.50 1116 GLY A CA 1
ATOM 8792 C C . GLY A 1 1116 ? 53.897 19.133 -23.404 1.00 56.50 1116 GLY A C 1
ATOM 8793 O O . GLY A 1 1116 ? 53.272 19.049 -22.347 1.00 56.50 1116 GLY A O 1
ATOM 8794 N N . ARG A 1 1117 ? 53.373 19.736 -24.482 1.00 58.88 1117 ARG A N 1
ATOM 8795 C CA . ARG A 1 1117 ? 52.081 20.452 -24.507 1.00 58.88 1117 ARG A CA 1
ATOM 8796 C C . ARG A 1 1117 ? 50.911 19.594 -23.996 1.00 58.88 1117 ARG A C 1
ATOM 8798 O O . ARG A 1 1117 ? 50.752 18.438 -24.395 1.00 58.88 1117 ARG A O 1
ATOM 8805 N N . LYS A 1 1118 ? 50.072 20.190 -23.137 1.00 56.62 1118 LYS A N 1
ATOM 8806 C CA . LYS A 1 1118 ? 48.843 19.580 -22.593 1.00 56.62 1118 LYS A CA 1
ATOM 8807 C C . LYS A 1 1118 ? 47.850 19.236 -23.718 1.00 56.62 1118 LYS A C 1
ATOM 8809 O O . LYS A 1 1118 ? 47.790 19.931 -24.726 1.00 56.62 1118 LYS A O 1
ATOM 8814 N N . GLY A 1 1119 ? 47.045 18.188 -23.517 1.00 59.50 1119 GLY A N 1
ATOM 8815 C CA . GLY A 1 1119 ? 45.921 17.825 -24.398 1.00 59.50 1119 GLY A CA 1
ATOM 8816 C C . GLY A 1 1119 ? 46.144 16.652 -25.364 1.00 59.50 1119 GLY A C 1
ATOM 8817 O O . GLY A 1 1119 ? 45.170 16.183 -25.940 1.00 59.50 1119 GLY A O 1
ATOM 8818 N N . CYS A 1 1120 ? 47.369 16.132 -25.509 1.00 62.97 1120 CYS A N 1
ATOM 8819 C CA . CYS A 1 1120 ? 47.699 15.052 -26.462 1.00 62.97 1120 CYS A CA 1
ATOM 8820 C C . CYS A 1 1120 ? 48.042 13.708 -25.782 1.00 62.97 1120 CYS A C 1
ATOM 8822 O O . CYS A 1 1120 ? 48.960 13.017 -26.216 1.00 62.97 1120 CYS A O 1
ATOM 8824 N N . LYS A 1 1121 ? 47.361 13.373 -24.674 1.00 67.00 1121 LYS A N 1
ATOM 8825 C CA . LYS A 1 1121 ? 47.621 12.162 -23.860 1.00 67.00 1121 LYS A CA 1
ATOM 8826 C C . LYS A 1 1121 ? 46.478 11.138 -23.827 1.00 67.00 1121 LYS A C 1
ATOM 8828 O O . LYS A 1 1121 ? 46.693 10.041 -23.330 1.00 67.00 1121 LYS A O 1
ATOM 8833 N N . LEU A 1 1122 ? 45.289 11.490 -24.316 1.00 78.75 1122 LEU A N 1
ATOM 8834 C CA . LEU A 1 1122 ? 44.095 10.641 -24.279 1.00 78.75 1122 LEU A CA 1
ATOM 8835 C C . LEU A 1 1122 ? 43.714 10.258 -25.720 1.00 78.75 1122 LEU A C 1
ATOM 8837 O O . LEU A 1 1122 ? 43.241 11.136 -26.445 1.00 78.75 1122 LEU A O 1
ATOM 8841 N N . PRO A 1 1123 ? 43.928 9.000 -26.158 1.00 82.50 1123 PRO A N 1
ATOM 8842 C CA . PRO A 1 1123 ? 43.554 8.536 -27.499 1.00 82.50 1123 PRO A CA 1
ATOM 8843 C C . PRO A 1 1123 ? 42.074 8.768 -27.824 1.00 82.50 1123 PRO A C 1
ATOM 8845 O O . PRO A 1 1123 ? 41.751 9.232 -28.917 1.00 82.50 1123 PRO A O 1
ATOM 8848 N N . GLN A 1 1124 ? 41.210 8.542 -26.831 1.00 83.50 1124 GLN A N 1
ATOM 8849 C CA . GLN A 1 1124 ? 39.748 8.617 -26.903 1.00 83.50 1124 GLN A CA 1
ATOM 8850 C C . GLN A 1 1124 ? 39.245 9.932 -27.513 1.00 83.50 1124 GLN A C 1
ATOM 8852 O O . GLN A 1 1124 ? 38.431 9.926 -28.433 1.00 83.50 1124 GLN A O 1
ATOM 8857 N N . GLN A 1 1125 ? 39.833 11.065 -27.113 1.00 86.69 1125 GLN A N 1
ATOM 8858 C CA . GLN A 1 1125 ? 39.480 12.386 -27.646 1.00 86.69 1125 GLN A CA 1
ATOM 8859 C C . GLN A 1 1125 ? 39.618 12.486 -29.170 1.00 86.69 1125 GLN A C 1
ATOM 8861 O O . GLN A 1 1125 ? 38.860 13.211 -29.809 1.00 86.69 1125 GLN A O 1
ATOM 8866 N N . PHE A 1 1126 ? 40.555 11.764 -29.788 1.00 88.50 1126 PHE A N 1
ATOM 8867 C CA . PHE A 1 1126 ? 40.786 11.856 -31.231 1.00 88.50 1126 PHE A CA 1
ATOM 8868 C C . PHE A 1 1126 ? 39.703 11.143 -32.056 1.00 88.50 1126 PHE A C 1
ATOM 8870 O O . PHE A 1 1126 ? 39.511 11.513 -33.215 1.00 88.50 1126 PHE A O 1
ATOM 8877 N N . ILE A 1 1127 ? 38.937 10.218 -31.460 1.00 89.81 1127 ILE A N 1
ATOM 8878 C CA . ILE A 1 1127 ? 37.792 9.555 -32.109 1.00 89.81 1127 ILE A CA 1
ATOM 8879 C C . ILE A 1 1127 ? 36.666 10.559 -32.400 1.00 89.81 1127 ILE A C 1
ATOM 8881 O O . ILE A 1 1127 ? 36.050 10.465 -33.456 1.00 89.81 1127 ILE A O 1
ATOM 8885 N N . ALA A 1 1128 ? 36.452 11.566 -31.545 1.00 88.75 1128 ALA A N 1
ATOM 8886 C CA . ALA A 1 1128 ? 35.501 12.654 -31.793 1.00 88.75 1128 ALA A CA 1
ATOM 8887 C C . ALA A 1 1128 ? 36.141 13.898 -32.449 1.00 88.75 1128 ALA A C 1
ATOM 8889 O O . ALA A 1 1128 ? 35.571 14.495 -33.367 1.00 88.75 1128 ALA A O 1
ATOM 8890 N N . MET A 1 1129 ? 37.349 14.290 -32.022 1.00 87.94 1129 MET A N 1
ATOM 8891 C CA . MET A 1 1129 ? 37.979 15.541 -32.469 1.00 87.94 1129 MET A CA 1
ATOM 8892 C C . MET A 1 1129 ? 38.478 15.518 -33.920 1.00 87.94 1129 MET A C 1
ATOM 8894 O O . MET A 1 1129 ? 38.460 16.562 -34.576 1.00 87.94 1129 MET A O 1
ATOM 8898 N N . VAL A 1 1130 ? 38.927 14.367 -34.439 1.00 89.12 1130 VAL A N 1
ATOM 8899 C CA . VAL A 1 1130 ? 39.365 14.263 -35.842 1.00 89.12 1130 VAL A CA 1
ATOM 8900 C C . VAL A 1 1130 ? 38.167 14.328 -36.800 1.00 89.12 1130 VAL A C 1
ATOM 8902 O O . VAL A 1 1130 ? 38.227 15.142 -37.725 1.00 89.12 1130 VAL A O 1
ATOM 8905 N N . PRO A 1 1131 ? 37.051 13.596 -36.586 1.00 90.75 1131 PRO A N 1
ATOM 8906 C CA . PRO A 1 1131 ? 35.877 13.750 -37.438 1.00 90.75 1131 PRO A CA 1
ATOM 8907 C C . PRO A 1 1131 ? 35.258 15.141 -37.398 1.00 90.75 1131 PRO A C 1
ATOM 8909 O O . PRO A 1 1131 ? 34.913 15.667 -38.454 1.00 90.75 1131 PRO A O 1
ATOM 8912 N N . ALA A 1 1132 ? 35.175 15.769 -36.222 1.00 88.06 1132 ALA A N 1
ATOM 8913 C CA . ALA A 1 1132 ? 34.673 17.136 -36.120 1.00 88.06 1132 ALA A CA 1
ATOM 8914 C C . ALA A 1 1132 ? 35.508 18.118 -36.946 1.00 88.06 1132 ALA A C 1
ATOM 8916 O O . ALA A 1 1132 ? 34.950 18.920 -37.684 1.00 88.06 1132 ALA A O 1
ATOM 8917 N N . TYR A 1 1133 ? 36.837 17.993 -36.915 1.00 87.00 1133 TYR A N 1
ATOM 8918 C CA . TYR A 1 1133 ? 37.720 18.831 -37.724 1.00 87.00 1133 TYR A CA 1
ATOM 8919 C C . TYR A 1 1133 ? 37.581 18.588 -39.240 1.00 87.00 1133 TYR A C 1
ATOM 8921 O O . TYR A 1 1133 ? 37.770 19.507 -40.031 1.00 87.00 1133 TYR A O 1
ATOM 8929 N N . ILE A 1 1134 ? 37.254 17.360 -39.660 1.00 87.50 1134 ILE A N 1
ATOM 8930 C CA . ILE A 1 1134 ? 37.022 17.016 -41.075 1.00 87.50 1134 ILE A CA 1
ATOM 8931 C C . ILE A 1 1134 ? 35.670 17.554 -41.570 1.00 87.50 1134 ILE A C 1
ATOM 8933 O O . ILE A 1 1134 ? 35.558 17.949 -42.729 1.00 87.50 1134 ILE A O 1
ATOM 8937 N N . LEU A 1 1135 ? 34.650 17.563 -40.707 1.00 86.06 1135 LEU A N 1
ATOM 8938 C CA . LEU A 1 1135 ? 33.280 17.962 -41.047 1.00 86.06 1135 LEU A CA 1
ATOM 8939 C C . LEU A 1 1135 ? 33.011 19.464 -40.838 1.00 86.06 1135 LEU A C 1
ATOM 8941 O O . LEU A 1 1135 ? 32.186 20.028 -41.552 1.00 86.06 1135 LEU A O 1
ATOM 8945 N N . ALA A 1 1136 ? 33.723 20.109 -39.910 1.00 83.69 1136 ALA A N 1
ATOM 8946 C CA . ALA A 1 1136 ? 33.660 21.540 -39.606 1.00 83.69 1136 ALA A CA 1
ATOM 8947 C C . ALA A 1 1136 ? 35.083 22.114 -39.359 1.00 83.69 1136 ALA A C 1
ATOM 8949 O O . ALA A 1 1136 ? 35.536 22.205 -38.213 1.00 83.69 1136 ALA A O 1
ATOM 8950 N N . PRO A 1 1137 ? 35.831 22.490 -40.419 1.00 72.06 1137 PRO A N 1
ATOM 8951 C CA . PRO A 1 1137 ? 37.232 22.906 -40.288 1.00 72.06 1137 PRO A CA 1
ATOM 8952 C C . PRO A 1 1137 ? 37.414 24.330 -39.717 1.00 72.06 1137 PRO A C 1
ATOM 8954 O O . PRO A 1 1137 ? 37.493 25.308 -40.458 1.00 72.06 1137 PRO A O 1
ATOM 8957 N N . TRP A 1 1138 ? 37.546 24.454 -38.394 1.00 71.19 1138 TRP A N 1
ATOM 8958 C CA . TRP A 1 1138 ? 38.041 25.671 -37.715 1.00 71.19 1138 TRP A CA 1
ATOM 8959 C C . TRP A 1 1138 ? 39.575 25.703 -37.583 1.00 71.19 1138 TRP A C 1
ATOM 8961 O O . TRP A 1 1138 ? 40.239 24.708 -37.871 1.00 71.19 1138 TRP A O 1
ATOM 8971 N N . ASN A 1 1139 ? 40.174 26.815 -37.127 1.00 56.28 1139 ASN A N 1
ATOM 8972 C CA . ASN A 1 1139 ? 41.644 26.965 -37.140 1.00 56.28 1139 ASN A CA 1
ATOM 8973 C C . ASN A 1 1139 ? 42.332 27.139 -35.762 1.00 56.28 1139 ASN A C 1
ATOM 8975 O O . ASN A 1 1139 ? 43.492 26.752 -35.611 1.00 56.28 1139 ASN A O 1
ATOM 8979 N N . ALA A 1 1140 ? 41.647 27.662 -34.735 1.00 59.81 1140 ALA A N 1
ATOM 8980 C CA . ALA A 1 1140 ? 42.304 28.114 -33.497 1.00 59.81 1140 ALA A CA 1
ATOM 8981 C C . ALA A 1 1140 ? 42.631 27.014 -32.458 1.00 59.81 1140 ALA A C 1
ATOM 8983 O O . ALA A 1 1140 ? 43.788 26.863 -32.071 1.00 59.81 1140 ALA A O 1
ATOM 8984 N N . LYS A 1 1141 ? 41.641 26.248 -31.965 1.00 66.00 1141 LYS A N 1
ATOM 8985 C CA . LYS A 1 1141 ? 41.844 25.372 -30.782 1.00 66.00 1141 LYS A CA 1
ATOM 8986 C C . LYS A 1 1141 ? 42.342 23.957 -31.111 1.00 66.00 1141 LYS A C 1
ATOM 8988 O O . LYS A 1 1141 ? 43.196 23.430 -30.399 1.00 66.00 1141 LYS A O 1
ATOM 8993 N N . ASN A 1 1142 ? 41.875 23.340 -32.199 1.00 71.19 1142 ASN A N 1
ATOM 8994 C CA . ASN A 1 1142 ? 42.275 21.967 -32.559 1.00 71.19 1142 ASN A CA 1
ATOM 8995 C C . ASN A 1 1142 ? 43.723 21.872 -33.087 1.00 71.19 1142 ASN A C 1
ATOM 8997 O O . ASN A 1 1142 ? 44.397 20.861 -32.864 1.00 71.19 1142 ASN A O 1
ATOM 9001 N N . SER A 1 1143 ? 44.247 22.950 -33.679 1.00 68.75 1143 SER A N 1
ATOM 9002 C CA . SER A 1 1143 ? 45.636 23.043 -34.148 1.00 68.75 1143 SER A CA 1
ATOM 9003 C C . SER A 1 1143 ? 46.659 22.964 -33.003 1.00 68.75 1143 SER A C 1
ATOM 9005 O O . SER A 1 1143 ? 47.754 22.433 -33.196 1.00 68.75 1143 SER A O 1
ATOM 9007 N N . ALA A 1 1144 ? 46.290 23.358 -31.775 1.00 68.31 1144 ALA A N 1
ATOM 9008 C CA . ALA A 1 1144 ? 47.113 23.155 -30.578 1.00 68.31 1144 ALA A CA 1
ATOM 9009 C C . ALA A 1 1144 ? 47.339 21.663 -30.245 1.00 68.31 1144 ALA A C 1
ATOM 9011 O O . ALA A 1 1144 ? 48.400 21.311 -29.720 1.00 68.31 1144 ALA A O 1
ATOM 9012 N N . LYS A 1 1145 ? 46.390 20.785 -30.613 1.00 75.62 1145 LYS A N 1
ATOM 9013 C CA . LYS A 1 1145 ? 46.517 19.314 -30.557 1.00 75.62 1145 LYS A CA 1
ATOM 9014 C C . LYS A 1 1145 ? 47.047 18.700 -31.868 1.00 75.62 1145 LYS A C 1
ATOM 9016 O O . LYS A 1 1145 ? 46.955 17.491 -32.053 1.00 75.62 1145 LYS A O 1
ATOM 9021 N N . TRP A 1 1146 ? 47.583 19.517 -32.783 1.00 78.06 1146 TRP A N 1
ATOM 9022 C CA . TRP A 1 1146 ? 48.023 19.144 -34.141 1.00 78.06 1146 TRP A CA 1
ATOM 9023 C C . TRP A 1 1146 ? 46.947 18.549 -35.066 1.00 78.06 1146 TRP A C 1
ATOM 9025 O O . TRP A 1 1146 ? 47.260 18.090 -36.166 1.00 78.06 1146 TRP A O 1
ATOM 9035 N N . ILE A 1 1147 ? 45.671 18.642 -34.687 1.00 83.06 1147 ILE A N 1
ATOM 9036 C CA . ILE A 1 1147 ? 44.551 18.362 -35.584 1.00 83.06 1147 ILE A CA 1
ATOM 9037 C C . ILE A 1 1147 ? 44.370 19.610 -36.460 1.00 83.06 1147 ILE A C 1
ATOM 9039 O O . ILE A 1 1147 ? 43.816 20.619 -36.028 1.00 83.06 1147 ILE A O 1
ATOM 9043 N N . GLY A 1 1148 ? 44.938 19.561 -37.664 1.00 87.12 1148 GLY A N 1
ATOM 9044 C CA . GLY A 1 1148 ? 45.033 20.690 -38.591 1.00 87.12 1148 GLY A CA 1
ATOM 9045 C C . GLY A 1 1148 ? 45.230 20.238 -40.043 1.00 87.12 1148 GLY A C 1
ATOM 9046 O O . GLY A 1 1148 ? 45.348 19.033 -40.297 1.00 87.12 1148 GLY A O 1
ATOM 9047 N N . PRO A 1 1149 ? 45.342 21.168 -41.012 1.00 84.88 1149 PRO A N 1
ATOM 9048 C CA . PRO A 1 1149 ? 45.354 20.820 -42.435 1.00 84.88 1149 PRO A CA 1
ATOM 9049 C C . PRO A 1 1149 ? 46.517 19.894 -42.809 1.00 84.88 1149 PRO A C 1
ATOM 9051 O O . PRO A 1 1149 ? 46.350 18.953 -43.579 1.00 84.88 1149 PRO A O 1
ATOM 9054 N N . LEU A 1 1150 ? 47.686 20.092 -42.191 1.00 86.88 1150 LEU A N 1
ATOM 9055 C CA . LEU A 1 1150 ? 48.865 19.253 -42.407 1.00 86.88 1150 LEU A CA 1
ATOM 9056 C C . LEU A 1 1150 ? 48.621 17.776 -42.032 1.00 86.88 1150 LEU A C 1
ATOM 9058 O O . LEU A 1 1150 ? 49.072 16.890 -42.754 1.00 86.88 1150 LEU A O 1
ATOM 9062 N N . LEU A 1 1151 ? 47.873 17.498 -40.954 1.00 88.19 1151 LEU A N 1
ATOM 9063 C CA . LEU A 1 1151 ? 47.518 16.129 -40.555 1.00 88.19 1151 LEU A CA 1
ATOM 9064 C C . LEU A 1 1151 ? 46.593 15.482 -41.594 1.00 88.19 1151 LEU A C 1
ATOM 9066 O O . LEU A 1 1151 ? 46.825 14.346 -42.002 1.00 88.19 1151 LEU A O 1
ATOM 9070 N N . LEU A 1 1152 ? 45.590 16.218 -42.080 1.00 89.00 1152 LEU A N 1
ATOM 9071 C CA . LEU A 1 1152 ? 44.683 15.706 -43.107 1.00 89.00 1152 LEU A CA 1
ATOM 9072 C C . LEU A 1 1152 ? 45.380 15.515 -44.469 1.00 89.00 1152 LEU A C 1
ATOM 9074 O O . LEU A 1 1152 ? 45.048 14.571 -45.183 1.00 89.00 1152 LEU A O 1
ATOM 9078 N N . VAL A 1 1153 ? 46.385 16.333 -44.817 1.00 89.12 1153 VAL A N 1
ATOM 9079 C CA . VAL A 1 1153 ? 47.249 16.082 -45.990 1.00 89.12 1153 VAL A CA 1
ATOM 9080 C C . VAL A 1 1153 ? 48.065 14.795 -45.802 1.00 89.12 1153 VAL A C 1
ATOM 9082 O O . VAL A 1 1153 ? 48.097 13.982 -46.724 1.00 89.12 1153 VAL A O 1
ATOM 9085 N N . ARG A 1 1154 ? 48.663 14.546 -44.620 1.00 88.69 1154 ARG A N 1
ATOM 9086 C CA . ARG A 1 1154 ? 49.384 13.282 -44.318 1.00 88.69 1154 ARG A CA 1
ATOM 9087 C C . ARG A 1 1154 ? 48.488 12.055 -44.521 1.00 88.69 1154 ARG A C 1
ATOM 9089 O O . ARG A 1 1154 ? 48.850 11.146 -45.272 1.00 88.69 1154 ARG A O 1
ATOM 9096 N N . LEU A 1 1155 ? 47.282 12.100 -43.947 1.00 88.62 1155 LEU A N 1
ATOM 9097 C CA . LEU A 1 1155 ? 46.231 11.083 -44.087 1.00 88.62 1155 LEU A CA 1
ATOM 9098 C C . LEU A 1 1155 ? 45.680 10.953 -45.527 1.00 88.62 1155 LEU A C 1
ATOM 9100 O O . LEU A 1 1155 ? 44.944 10.014 -45.818 1.00 88.62 1155 LEU A O 1
ATOM 9104 N N . GLY A 1 1156 ? 46.026 11.864 -46.444 1.00 87.81 1156 GLY A N 1
ATOM 9105 C CA . GLY A 1 1156 ? 45.559 11.848 -47.834 1.00 87.81 1156 GLY A CA 1
ATOM 9106 C C . GLY A 1 1156 ? 44.116 12.323 -48.030 1.00 87.81 1156 GLY A C 1
ATOM 9107 O O . GLY A 1 1156 ? 43.516 12.010 -49.055 1.00 87.81 1156 GLY A O 1
ATOM 9108 N N . LEU A 1 1157 ? 43.565 13.058 -47.059 1.00 87.31 1157 LEU A N 1
ATOM 9109 C CA . LEU A 1 1157 ? 42.201 13.607 -47.057 1.00 87.31 1157 LEU A CA 1
ATOM 9110 C C . LEU A 1 1157 ? 42.129 15.060 -47.564 1.00 87.31 1157 LEU A C 1
ATOM 9112 O O . LEU A 1 1157 ? 41.048 15.557 -47.872 1.00 87.31 1157 LEU A O 1
ATOM 9116 N N . LEU A 1 1158 ? 43.281 15.724 -47.684 1.00 89.19 1158 LEU A N 1
ATOM 9117 C CA . LEU A 1 1158 ? 43.464 17.024 -48.334 1.00 89.19 1158 LEU A CA 1
ATOM 9118 C C . LEU A 1 1158 ? 44.600 16.948 -49.361 1.00 89.19 1158 LEU A C 1
ATOM 9120 O O . LEU A 1 1158 ? 45.489 16.099 -49.261 1.00 89.19 1158 LEU A O 1
ATOM 9124 N N . ARG A 1 1159 ? 44.628 17.904 -50.294 1.00 88.88 1159 ARG A N 1
ATOM 9125 C CA . ARG A 1 1159 ? 45.808 18.211 -51.118 1.00 88.88 1159 ARG A CA 1
ATOM 9126 C C . ARG A 1 1159 ? 46.432 19.520 -50.649 1.00 88.88 1159 ARG A C 1
ATOM 9128 O O . ARG A 1 1159 ? 45.711 20.486 -50.399 1.00 88.88 1159 ARG A O 1
ATOM 9135 N N . ALA A 1 1160 ? 47.756 19.573 -50.555 1.00 88.50 1160 ALA A N 1
ATOM 9136 C CA . ALA A 1 1160 ? 48.464 20.833 -50.367 1.00 88.50 1160 ALA A CA 1
ATOM 9137 C C . ALA A 1 1160 ? 48.514 21.602 -51.695 1.00 88.50 1160 ALA A C 1
ATOM 9139 O O . ALA A 1 1160 ? 48.642 20.995 -52.756 1.00 88.50 1160 ALA A O 1
ATOM 9140 N N . VAL A 1 1161 ? 48.415 22.929 -51.630 1.00 87.12 1161 VAL A N 1
ATOM 9141 C CA . VAL A 1 1161 ? 48.456 23.830 -52.794 1.00 87.12 1161 VAL A CA 1
ATOM 9142 C C . VAL A 1 1161 ? 49.655 24.774 -52.706 1.00 87.12 1161 VAL A C 1
ATOM 9144 O O . VAL A 1 1161 ? 50.355 24.940 -53.699 1.00 87.12 1161 VAL A O 1
ATOM 9147 N N . ALA A 1 1162 ? 49.956 25.324 -51.523 1.00 84.62 1162 ALA A N 1
ATOM 9148 C CA . ALA A 1 1162 ? 51.075 26.249 -51.340 1.00 84.62 1162 ALA A CA 1
ATOM 9149 C C . ALA A 1 1162 ? 51.843 26.037 -50.024 1.00 84.62 1162 ALA A C 1
ATOM 9151 O O . ALA A 1 1162 ? 51.330 25.534 -49.024 1.00 84.62 1162 ALA A O 1
ATOM 9152 N N . GLY A 1 1163 ? 53.106 26.481 -50.000 1.00 80.06 1163 GLY A N 1
ATOM 9153 C CA . GLY A 1 1163 ? 54.051 26.290 -48.888 1.00 80.06 1163 GLY A CA 1
ATOM 9154 C C . GLY A 1 1163 ? 53.687 26.964 -47.551 1.00 80.06 1163 GLY A C 1
ATOM 9155 O O . GLY A 1 1163 ? 54.416 26.799 -46.569 1.00 80.06 1163 GLY A O 1
ATOM 9156 N N . ARG A 1 1164 ? 52.568 27.691 -47.471 1.00 81.75 1164 ARG A N 1
ATOM 9157 C CA . ARG A 1 1164 ? 52.000 28.205 -46.213 1.00 81.75 1164 ARG A CA 1
ATOM 9158 C C . ARG A 1 1164 ? 51.146 27.159 -45.469 1.00 81.75 1164 ARG A C 1
ATOM 9160 O O . ARG A 1 1164 ? 50.929 27.324 -44.271 1.00 81.75 1164 ARG A O 1
ATOM 9167 N N . VAL A 1 1165 ? 50.791 26.021 -46.089 1.00 83.88 1165 VAL A N 1
ATOM 9168 C CA . VAL A 1 1165 ? 50.124 24.876 -45.414 1.00 83.88 1165 VAL A CA 1
ATOM 9169 C C . VAL A 1 1165 ? 50.889 24.383 -44.176 1.00 83.88 1165 VAL A C 1
ATOM 9171 O O . VAL A 1 1165 ? 50.290 24.004 -43.174 1.00 83.88 1165 VAL A O 1
ATOM 9174 N N . TRP A 1 1166 ? 52.223 24.502 -44.193 1.00 80.94 1166 TRP A N 1
ATOM 9175 C CA . TRP A 1 1166 ? 53.121 24.225 -43.064 1.00 80.94 1166 TRP A CA 1
ATOM 9176 C C . TRP A 1 1166 ? 52.884 25.104 -41.820 1.00 80.94 1166 TRP A C 1
ATOM 9178 O O . TRP A 1 1166 ? 53.482 24.843 -40.779 1.00 80.94 1166 TRP A O 1
ATOM 9188 N N . LYS A 1 1167 ? 52.062 26.156 -41.926 1.00 78.06 1167 LYS A N 1
ATOM 9189 C CA . LYS A 1 1167 ? 51.633 27.042 -40.832 1.00 78.06 1167 LYS A CA 1
ATOM 9190 C C . LYS A 1 1167 ? 50.117 26.983 -40.562 1.00 78.06 1167 LYS A C 1
ATOM 9192 O O . LYS A 1 1167 ? 49.638 27.771 -39.759 1.00 78.06 1167 LYS A O 1
ATOM 9197 N N . GLY A 1 1168 ? 49.363 26.101 -41.229 1.00 74.00 1168 GLY A N 1
ATOM 9198 C CA . GLY A 1 1168 ? 47.894 26.079 -41.134 1.00 74.00 1168 GLY A CA 1
ATOM 9199 C C . GLY A 1 1168 ? 47.204 27.270 -41.818 1.00 74.00 1168 GLY A C 1
ATOM 9200 O O . GLY A 1 1168 ? 46.154 27.713 -41.358 1.00 74.00 1168 GLY A O 1
ATOM 9201 N N . GLY A 1 1169 ? 47.812 27.812 -42.883 1.00 76.81 1169 GLY A N 1
ATOM 9202 C CA . GLY A 1 1169 ? 47.258 28.931 -43.657 1.00 76.81 1169 GLY A CA 1
ATOM 9203 C C . GLY A 1 1169 ? 45.911 28.625 -44.342 1.00 76.81 1169 GLY A C 1
ATOM 9204 O O . GLY A 1 1169 ? 45.425 27.494 -44.249 1.00 76.81 1169 GLY A O 1
ATOM 9205 N N . PRO A 1 1170 ? 45.269 29.626 -44.974 1.00 76.31 1170 PRO A N 1
ATOM 9206 C CA . PRO A 1 1170 ? 43.861 29.573 -45.369 1.00 76.31 1170 PRO A CA 1
ATOM 9207 C C . PRO A 1 1170 ? 43.467 28.407 -46.301 1.00 76.31 1170 PRO A C 1
ATOM 9209 O O . PRO A 1 1170 ? 44.250 28.001 -47.172 1.00 76.31 1170 PRO A O 1
ATOM 9212 N N . PRO A 1 1171 ? 42.226 27.891 -46.159 1.00 77.31 1171 PRO A N 1
ATOM 9213 C CA . PRO A 1 1171 ? 41.655 26.929 -47.096 1.00 77.31 1171 PRO A CA 1
ATOM 9214 C C . PRO A 1 1171 ? 41.557 27.514 -48.507 1.00 77.31 1171 PRO A C 1
ATOM 9216 O O . PRO A 1 1171 ? 41.492 28.725 -48.703 1.00 77.31 1171 PRO A O 1
ATOM 9219 N N . PHE A 1 1172 ? 41.513 26.626 -49.496 1.00 79.25 1172 PHE A N 1
ATOM 9220 C CA . PHE A 1 1172 ? 41.466 26.891 -50.938 1.00 79.25 1172 PHE A CA 1
ATOM 9221 C C . PHE A 1 1172 ? 42.711 27.570 -51.532 1.00 79.25 1172 PHE A C 1
ATOM 9223 O O . PHE A 1 1172 ? 43.082 27.218 -52.652 1.00 79.25 1172 PHE A O 1
ATOM 9230 N N . GLU A 1 1173 ? 43.393 28.455 -50.802 1.00 80.12 1173 GLU A N 1
ATOM 9231 C CA . GLU A 1 1173 ? 44.694 29.013 -51.192 1.00 80.12 1173 GLU A CA 1
ATOM 9232 C C . GLU A 1 1173 ? 45.848 28.041 -50.913 1.00 80.12 1173 GLU A C 1
ATOM 9234 O O . GLU A 1 1173 ? 46.607 27.707 -51.820 1.00 80.12 1173 GLU A O 1
ATOM 9239 N N . ASP A 1 1174 ? 45.988 27.573 -49.667 1.00 83.06 1174 ASP A N 1
ATOM 9240 C CA . ASP A 1 1174 ? 47.170 26.812 -49.239 1.00 83.06 1174 ASP A CA 1
ATOM 9241 C C . ASP A 1 1174 ? 46.961 25.297 -49.252 1.00 83.06 1174 ASP A C 1
ATOM 9243 O O . ASP A 1 1174 ? 47.920 24.529 -49.369 1.00 83.06 1174 ASP A O 1
ATOM 9247 N N . TRP A 1 1175 ? 45.708 24.861 -49.160 1.00 88.62 1175 TRP A N 1
ATOM 9248 C CA . TRP A 1 1175 ? 45.275 23.468 -49.214 1.00 88.62 1175 TRP A CA 1
ATOM 9249 C C . TRP A 1 1175 ? 43.834 23.385 -49.716 1.00 88.62 1175 TRP A C 1
ATOM 9251 O O . TRP A 1 1175 ? 43.045 24.308 -49.529 1.00 88.62 1175 TRP A O 1
ATOM 9261 N N . LYS A 1 1176 ? 43.469 22.269 -50.348 1.00 84.69 1176 LYS A N 1
ATOM 9262 C CA . LYS A 1 1176 ? 42.113 22.021 -50.859 1.00 84.69 1176 LYS A CA 1
ATOM 9263 C C . LYS A 1 1176 ? 41.567 20.697 -50.340 1.00 84.69 1176 LYS A C 1
ATOM 9265 O O . LYS A 1 1176 ? 42.286 19.695 -50.281 1.00 84.69 1176 LYS A O 1
ATOM 9270 N N . LEU A 1 1177 ? 40.280 20.715 -49.995 1.00 81.38 1177 LEU A N 1
ATOM 9271 C CA . LEU A 1 1177 ? 39.468 19.514 -49.806 1.00 81.38 1177 LEU A CA 1
ATOM 9272 C C . LEU A 1 1177 ? 39.443 18.688 -51.098 1.00 81.38 1177 LEU A C 1
ATOM 9274 O O . LEU A 1 1177 ? 39.570 19.224 -52.202 1.00 81.38 1177 LEU A O 1
ATOM 9278 N N . LEU A 1 1178 ? 39.283 17.374 -50.955 1.00 84.62 1178 LEU A N 1
ATOM 9279 C CA . LEU A 1 1178 ? 38.982 16.497 -52.083 1.00 84.62 1178 LEU A CA 1
ATOM 9280 C C . LEU A 1 1178 ? 37.595 16.845 -52.657 1.00 84.62 1178 LEU A C 1
ATOM 9282 O O . LEU A 1 1178 ? 36.679 17.181 -51.907 1.00 84.62 1178 LEU A O 1
ATOM 9286 N N . SER A 1 1179 ? 37.430 16.753 -53.981 1.00 85.12 1179 SER A N 1
ATOM 9287 C CA . SER A 1 1179 ? 36.110 16.865 -54.621 1.00 85.12 1179 SER A CA 1
ATOM 9288 C C . SER A 1 1179 ? 35.188 15.731 -54.159 1.00 85.12 1179 SER A C 1
ATOM 9290 O O . SER A 1 1179 ? 35.669 14.686 -53.725 1.00 85.12 1179 SER A O 1
ATOM 9292 N N . ALA A 1 1180 ? 33.867 15.893 -54.290 1.00 84.00 1180 ALA A N 1
ATOM 9293 C CA . ALA A 1 1180 ? 32.906 14.848 -53.917 1.00 84.00 1180 ALA A CA 1
ATOM 9294 C C . ALA A 1 1180 ? 33.207 13.498 -54.607 1.00 84.00 1180 ALA A C 1
ATOM 9296 O O . ALA A 1 1180 ? 33.172 12.453 -53.962 1.00 84.00 1180 ALA A O 1
ATOM 9297 N N . GLU A 1 1181 ? 33.605 13.535 -55.881 1.00 85.94 1181 GLU A N 1
ATOM 9298 C CA . GLU A 1 1181 ? 34.073 12.375 -56.653 1.00 85.94 1181 GLU A CA 1
ATOM 9299 C C . GLU A 1 1181 ? 35.337 11.745 -56.052 1.00 85.94 1181 GLU A C 1
ATOM 9301 O O . GLU A 1 1181 ? 35.408 10.531 -55.886 1.00 85.94 1181 GLU A O 1
ATOM 9306 N N . ALA A 1 1182 ? 36.330 12.557 -55.675 1.00 85.50 1182 ALA A N 1
ATOM 9307 C CA . ALA A 1 1182 ? 37.562 12.067 -55.064 1.00 85.50 1182 ALA A CA 1
ATOM 9308 C C . ALA A 1 1182 ? 37.336 11.530 -53.638 1.00 85.50 1182 ALA A C 1
ATOM 9310 O O . ALA A 1 1182 ? 38.006 10.581 -53.240 1.00 85.50 1182 ALA A O 1
ATOM 9311 N N . VAL A 1 1183 ? 36.374 12.077 -52.887 1.00 86.75 1183 VAL A N 1
ATOM 9312 C CA . VAL A 1 1183 ? 35.918 11.522 -51.600 1.00 86.75 1183 VAL A CA 1
ATOM 9313 C C . VAL A 1 1183 ? 35.205 10.184 -51.812 1.00 86.75 1183 VAL A C 1
ATOM 9315 O O . VAL A 1 1183 ? 35.481 9.243 -51.074 1.00 86.75 1183 VAL A O 1
ATOM 9318 N N . ALA A 1 1184 ? 34.344 10.060 -52.826 1.00 84.88 1184 ALA A N 1
ATOM 9319 C CA . ALA A 1 1184 ? 33.670 8.804 -53.162 1.00 84.88 1184 ALA A CA 1
ATOM 9320 C C . ALA A 1 1184 ? 34.663 7.722 -53.629 1.00 84.88 1184 ALA A C 1
ATOM 9322 O O . ALA A 1 1184 ? 34.619 6.596 -53.140 1.00 84.88 1184 ALA A O 1
ATOM 9323 N N . ALA A 1 1185 ? 35.622 8.071 -54.491 1.00 88.75 1185 ALA A N 1
ATOM 9324 C CA . ALA A 1 1185 ? 36.693 7.169 -54.910 1.00 88.75 1185 ALA A CA 1
ATOM 9325 C C . ALA A 1 1185 ? 37.575 6.733 -53.724 1.00 88.75 1185 ALA A C 1
ATOM 9327 O O . ALA A 1 1185 ? 37.899 5.553 -53.595 1.00 88.75 1185 ALA A O 1
ATOM 9328 N N . LYS A 1 1186 ? 37.912 7.658 -52.811 1.00 88.69 1186 LYS A N 1
ATOM 9329 C CA . LYS A 1 1186 ? 38.681 7.338 -51.599 1.00 88.69 1186 LYS A CA 1
ATOM 9330 C C . LYS A 1 1186 ? 37.885 6.467 -50.622 1.00 88.69 1186 LYS A C 1
ATOM 9332 O O . LYS A 1 1186 ? 38.453 5.572 -50.005 1.00 88.69 1186 LYS A O 1
ATOM 9337 N N . HIS A 1 1187 ? 36.577 6.688 -50.502 1.00 90.88 1187 HIS A N 1
ATOM 9338 C CA . HIS A 1 1187 ? 35.672 5.851 -49.707 1.00 90.88 1187 HIS A CA 1
ATOM 9339 C C . HIS A 1 1187 ? 35.580 4.430 -50.267 1.00 90.88 1187 HIS A C 1
ATOM 9341 O O . HIS A 1 1187 ? 35.666 3.472 -49.499 1.00 90.88 1187 HIS A O 1
ATOM 9347 N N . TRP A 1 1188 ? 35.498 4.289 -51.591 1.00 90.88 1188 TRP A N 1
ATOM 9348 C CA . TRP A 1 1188 ? 35.538 2.993 -52.265 1.00 90.88 1188 TRP A CA 1
ATOM 9349 C C . TRP A 1 1188 ? 36.876 2.272 -52.044 1.00 90.88 1188 TRP A C 1
ATOM 9351 O O . TRP A 1 1188 ? 36.880 1.111 -51.659 1.00 90.88 1188 TRP A O 1
ATOM 9361 N N . GLU A 1 1189 ? 38.015 2.961 -52.170 1.00 90.69 1189 GLU A N 1
ATOM 9362 C CA . GLU A 1 1189 ? 39.344 2.396 -51.870 1.00 90.69 1189 GLU A CA 1
ATOM 9363 C C . GLU A 1 1189 ? 39.449 1.901 -50.411 1.00 90.69 1189 GLU A C 1
ATOM 9365 O O . GLU A 1 1189 ? 39.939 0.801 -50.149 1.00 90.69 1189 GLU A O 1
ATOM 9370 N N . ILE A 1 1190 ? 38.938 2.687 -49.456 1.00 89.56 1190 ILE A N 1
ATOM 9371 C CA . ILE A 1 1190 ? 38.944 2.369 -48.020 1.00 89.56 1190 ILE A CA 1
ATOM 9372 C C . ILE A 1 1190 ? 38.023 1.184 -47.695 1.00 89.56 1190 ILE A C 1
ATOM 9374 O O . ILE A 1 1190 ? 38.414 0.289 -46.945 1.00 89.56 1190 ILE A O 1
ATOM 9378 N N . THR A 1 1191 ? 36.818 1.142 -48.266 1.00 86.12 1191 THR A N 1
ATOM 9379 C CA . THR A 1 1191 ? 35.860 0.045 -48.044 1.00 86.12 1191 THR A CA 1
ATOM 9380 C C . THR A 1 1191 ? 36.275 -1.239 -48.765 1.00 86.12 1191 THR A C 1
ATOM 9382 O O . THR A 1 1191 ? 36.167 -2.314 -48.179 1.00 86.12 1191 THR A O 1
ATOM 9385 N N . ALA A 1 1192 ? 36.864 -1.145 -49.961 1.00 86.62 1192 ALA A N 1
ATOM 9386 C CA . ALA A 1 1192 ? 37.491 -2.271 -50.652 1.00 86.62 1192 ALA A CA 1
ATOM 9387 C C . ALA A 1 1192 ? 38.700 -2.827 -49.879 1.00 86.62 1192 ALA A C 1
ATOM 9389 O O . ALA A 1 1192 ? 38.907 -4.039 -49.864 1.00 86.62 1192 ALA A O 1
ATOM 9390 N N . CYS A 1 1193 ? 39.463 -1.979 -49.174 1.00 86.12 1193 CYS A N 1
ATOM 9391 C CA . CYS A 1 1193 ? 40.445 -2.465 -48.205 1.00 86.12 1193 CYS A CA 1
ATOM 9392 C C . CYS A 1 1193 ? 39.753 -3.210 -47.057 1.00 86.12 1193 CYS A C 1
ATOM 9394 O O . CYS A 1 1193 ? 40.093 -4.359 -46.817 1.00 86.12 1193 CYS A O 1
ATOM 9396 N N . LEU A 1 1194 ? 38.768 -2.611 -46.380 1.00 83.31 1194 LEU A N 1
ATOM 9397 C CA . LEU A 1 1194 ? 38.091 -3.223 -45.222 1.00 83.31 1194 LEU A CA 1
ATOM 9398 C C . LEU A 1 1194 ? 37.326 -4.526 -45.538 1.00 83.31 1194 LEU A C 1
ATOM 9400 O O . LEU A 1 1194 ? 37.085 -5.311 -44.623 1.00 83.31 1194 LEU A O 1
ATOM 9404 N N . ALA A 1 1195 ? 36.994 -4.797 -46.803 1.00 81.75 1195 ALA A N 1
ATOM 9405 C CA . ALA A 1 1195 ? 36.456 -6.088 -47.236 1.00 81.75 1195 ALA A CA 1
ATOM 9406 C C . ALA A 1 1195 ? 37.471 -7.246 -47.089 1.00 81.75 1195 ALA A C 1
ATOM 9408 O O . ALA A 1 1195 ? 37.082 -8.379 -46.800 1.00 81.75 1195 ALA A O 1
ATOM 9409 N N . ASP A 1 1196 ? 38.775 -6.975 -47.227 1.00 83.56 1196 ASP A N 1
ATOM 9410 C CA . ASP A 1 1196 ? 39.843 -7.932 -46.919 1.00 83.56 1196 ASP A CA 1
ATOM 9411 C C . ASP A 1 1196 ? 40.051 -7.993 -45.396 1.00 83.56 1196 ASP A C 1
ATOM 9413 O O . ASP A 1 1196 ? 40.861 -7.270 -44.815 1.00 83.56 1196 ASP A O 1
ATOM 9417 N N . ARG A 1 1197 ? 39.315 -8.884 -44.725 1.00 77.06 1197 ARG A N 1
ATOM 9418 C CA . ARG A 1 1197 ? 39.382 -9.074 -43.263 1.00 77.06 1197 ARG A CA 1
ATOM 9419 C C . ARG A 1 1197 ? 40.765 -9.489 -42.732 1.00 77.06 1197 ARG A C 1
ATOM 9421 O O . ARG A 1 1197 ? 40.965 -9.445 -41.519 1.00 77.06 1197 ARG A O 1
ATOM 9428 N N . GLN A 1 1198 ? 41.715 -9.902 -43.579 1.00 77.56 1198 GLN A N 1
ATOM 9429 C CA . GLN A 1 1198 ? 43.032 -10.394 -43.148 1.00 77.56 1198 GLN A CA 1
ATOM 9430 C C . GLN A 1 1198 ? 44.147 -9.353 -43.330 1.00 77.56 1198 GLN A C 1
ATOM 9432 O O . GLN A 1 1198 ? 44.970 -9.174 -42.435 1.00 77.56 1198 GLN A O 1
ATOM 9437 N N . TYR A 1 1199 ? 44.158 -8.624 -44.444 1.00 82.00 1199 TYR A N 1
ATOM 9438 C CA . TYR A 1 1199 ? 45.206 -7.650 -44.779 1.00 82.00 1199 TYR A CA 1
ATOM 9439 C C . TYR A 1 1199 ? 44.673 -6.235 -45.023 1.00 82.00 1199 TYR A C 1
ATOM 9441 O O . TYR A 1 1199 ? 45.454 -5.285 -45.074 1.00 82.00 1199 TYR A O 1
ATOM 9449 N N . GLY A 1 1200 ? 43.359 -6.064 -45.139 1.00 85.00 1200 GLY A N 1
ATOM 9450 C CA . GLY A 1 1200 ? 42.679 -4.791 -45.356 1.00 85.00 1200 GLY A CA 1
ATOM 9451 C C . GLY A 1 1200 ? 43.003 -3.715 -44.326 1.00 85.00 1200 GLY A C 1
ATOM 9452 O O . GLY A 1 1200 ? 43.497 -2.656 -44.714 1.00 85.00 1200 GLY A O 1
ATOM 9453 N N . PRO A 1 1201 ? 42.818 -3.976 -43.018 1.00 87.56 1201 PRO A N 1
ATOM 9454 C CA . PRO A 1 1201 ? 43.200 -3.044 -41.960 1.00 87.56 1201 PRO A CA 1
ATOM 9455 C C . PRO A 1 1201 ? 44.689 -2.663 -41.975 1.00 87.56 1201 PRO A C 1
ATOM 9457 O O . PRO A 1 1201 ? 45.031 -1.525 -41.645 1.00 87.56 1201 PRO A O 1
ATOM 9460 N N . PHE A 1 1202 ? 45.573 -3.562 -42.429 1.00 87.38 1202 PHE A N 1
ATOM 9461 C CA . PHE A 1 1202 ? 46.985 -3.240 -42.652 1.00 87.38 1202 PHE A CA 1
ATOM 9462 C C . PHE A 1 1202 ? 47.184 -2.329 -43.866 1.00 87.38 1202 PHE A C 1
ATOM 9464 O O . PHE A 1 1202 ? 47.791 -1.272 -43.716 1.00 87.38 1202 PHE A O 1
ATOM 9471 N N . ARG A 1 1203 ? 46.615 -2.655 -45.037 1.00 87.62 1203 ARG A N 1
ATOM 9472 C CA . ARG A 1 1203 ? 46.661 -1.788 -46.234 1.00 87.62 1203 ARG A CA 1
ATOM 9473 C C . ARG A 1 1203 ? 46.102 -0.394 -45.946 1.00 87.62 1203 ARG A C 1
ATOM 9475 O O . ARG A 1 1203 ? 46.703 0.596 -46.349 1.00 87.62 1203 ARG A O 1
ATOM 9482 N N . LEU A 1 1204 ? 45.013 -0.310 -45.187 1.00 88.88 1204 LEU A N 1
ATOM 9483 C CA . LEU A 1 1204 ? 44.403 0.938 -44.735 1.00 88.88 1204 LEU A CA 1
ATOM 9484 C C . LEU A 1 1204 ? 45.319 1.719 -43.775 1.00 88.88 1204 LEU A C 1
ATOM 9486 O O . LEU A 1 1204 ? 45.456 2.936 -43.899 1.00 88.88 1204 LEU A O 1
ATOM 9490 N N . GLY A 1 1205 ? 46.022 1.014 -42.883 1.00 87.38 1205 GLY A N 1
ATOM 9491 C CA . GLY A 1 1205 ? 47.102 1.578 -42.075 1.00 87.38 1205 GLY A CA 1
ATOM 9492 C C . GLY A 1 1205 ? 48.233 2.150 -42.930 1.00 87.38 1205 GLY A C 1
ATOM 9493 O O . GLY A 1 1205 ? 48.639 3.286 -42.706 1.00 87.38 1205 GLY A O 1
ATOM 9494 N N . VAL A 1 1206 ? 48.703 1.424 -43.952 1.00 88.12 1206 VAL A N 1
ATOM 9495 C CA . VAL A 1 1206 ? 49.726 1.915 -44.898 1.00 88.12 1206 VAL A CA 1
ATOM 9496 C C . VAL A 1 1206 ? 49.212 3.140 -45.664 1.00 88.12 1206 VAL A C 1
ATOM 9498 O O . VAL A 1 1206 ? 49.944 4.109 -45.851 1.00 88.12 1206 VAL A O 1
ATOM 9501 N N . MET A 1 1207 ? 47.939 3.133 -46.061 1.00 88.00 1207 MET A N 1
ATOM 9502 C CA . MET A 1 1207 ? 47.291 4.200 -46.822 1.00 88.00 1207 MET A CA 1
ATOM 9503 C C . MET A 1 1207 ? 47.133 5.506 -46.022 1.00 88.00 1207 MET A C 1
ATOM 9505 O O . MET A 1 1207 ? 47.265 6.582 -46.606 1.00 88.00 1207 MET A O 1
ATOM 9509 N N . PHE A 1 1208 ? 46.871 5.436 -44.711 1.00 88.56 1208 PHE A N 1
ATOM 9510 C CA . PHE A 1 1208 ? 46.786 6.612 -43.832 1.00 88.56 1208 PHE A CA 1
ATOM 9511 C C . PHE A 1 1208 ? 48.136 7.029 -43.228 1.00 88.56 1208 PHE A C 1
ATOM 9513 O O . PHE A 1 1208 ? 48.402 8.224 -43.099 1.00 88.56 1208 PHE A O 1
ATOM 9520 N N . LEU A 1 1209 ? 48.968 6.061 -42.831 1.00 88.50 1209 LEU A N 1
ATOM 9521 C CA . LEU A 1 1209 ? 50.105 6.253 -41.922 1.00 88.50 1209 LEU A CA 1
ATOM 9522 C C . LEU A 1 1209 ? 51.465 5.871 -42.535 1.00 88.50 1209 LEU A C 1
ATOM 9524 O O . LEU A 1 1209 ? 52.497 6.096 -41.908 1.00 88.50 1209 LEU A O 1
ATOM 9528 N N . GLY A 1 1210 ? 51.504 5.310 -43.743 1.00 86.19 1210 GLY A N 1
ATOM 9529 C CA . GLY A 1 1210 ? 52.730 4.769 -44.333 1.00 86.19 1210 GLY A CA 1
ATOM 9530 C C . GLY A 1 1210 ? 53.151 3.424 -43.724 1.00 86.19 1210 GLY A C 1
ATOM 9531 O O . GLY A 1 1210 ? 52.678 3.009 -42.663 1.00 86.19 1210 GLY A O 1
ATOM 9532 N N . ILE A 1 1211 ? 54.039 2.714 -44.425 1.00 84.56 1211 ILE A N 1
ATOM 9533 C CA . ILE A 1 1211 ? 54.374 1.312 -44.125 1.00 84.56 1211 ILE A CA 1
ATOM 9534 C C . ILE A 1 1211 ? 55.034 1.119 -42.753 1.00 84.56 1211 ILE A C 1
ATOM 9536 O O . ILE A 1 1211 ? 54.648 0.213 -42.009 1.00 84.56 1211 ILE A O 1
ATOM 9540 N N . ASP A 1 1212 ? 55.949 2.012 -42.375 1.00 80.56 1212 ASP A N 1
ATOM 9541 C CA . ASP A 1 1212 ? 56.702 1.921 -41.120 1.00 80.56 1212 ASP A CA 1
ATOM 9542 C C . ASP A 1 1212 ? 55.775 1.992 -39.900 1.00 80.56 1212 ASP A C 1
ATOM 9544 O O . ASP A 1 1212 ? 55.894 1.204 -38.958 1.00 80.56 1212 ASP A O 1
ATOM 9548 N N . LYS A 1 1213 ? 54.802 2.916 -39.928 1.00 83.69 1213 LYS A N 1
ATOM 9549 C CA . LYS A 1 1213 ? 53.887 3.119 -38.803 1.00 83.69 1213 LYS A CA 1
ATOM 9550 C C . LYS A 1 1213 ? 52.745 2.105 -38.799 1.00 83.69 1213 LYS A C 1
ATOM 9552 O O . LYS A 1 1213 ? 52.415 1.600 -37.731 1.00 83.69 1213 LYS A O 1
ATOM 9557 N N . ALA A 1 1214 ? 52.218 1.723 -39.966 1.00 83.94 1214 ALA A N 1
ATOM 9558 C CA . ALA A 1 1214 ? 51.223 0.653 -40.082 1.00 83.94 1214 ALA A CA 1
ATOM 9559 C C . ALA A 1 1214 ? 51.712 -0.672 -39.469 1.00 83.94 1214 ALA A C 1
ATOM 9561 O O . ALA A 1 1214 ? 50.965 -1.339 -38.752 1.00 83.94 1214 ALA A O 1
ATOM 9562 N N . THR A 1 1215 ? 52.985 -1.011 -39.697 1.00 81.06 1215 THR A N 1
ATOM 9563 C CA . THR A 1 1215 ? 53.631 -2.216 -39.150 1.00 81.06 1215 THR A CA 1
ATOM 9564 C C . THR A 1 1215 ? 53.694 -2.188 -37.621 1.00 81.06 1215 THR A C 1
ATOM 9566 O O . THR A 1 1215 ? 53.412 -3.194 -36.974 1.00 81.06 1215 THR A O 1
ATOM 9569 N N . TYR A 1 1216 ? 53.989 -1.025 -37.031 1.00 76.50 1216 TYR A N 1
ATOM 9570 C CA . TYR A 1 1216 ? 54.009 -0.836 -35.577 1.00 76.50 1216 TYR A CA 1
ATOM 9571 C C . TYR A 1 1216 ? 52.607 -0.894 -34.946 1.00 76.50 1216 TYR A C 1
ATOM 9573 O O . TYR A 1 1216 ? 52.425 -1.484 -33.885 1.00 76.50 1216 TYR A O 1
ATOM 9581 N N . THR A 1 1217 ? 51.608 -0.285 -35.589 1.00 73.69 1217 THR A N 1
ATOM 9582 C CA . THR A 1 1217 ? 50.259 -0.112 -35.022 1.00 73.69 1217 THR A CA 1
ATOM 9583 C C . THR A 1 1217 ? 49.413 -1.392 -35.026 1.00 73.69 1217 THR A C 1
ATOM 9585 O O . THR A 1 1217 ? 48.465 -1.490 -34.250 1.00 73.69 1217 THR A O 1
ATOM 9588 N N . ILE A 1 1218 ? 49.727 -2.368 -35.885 1.00 68.69 1218 ILE A N 1
ATOM 9589 C CA . ILE A 1 1218 ? 48.863 -3.541 -36.124 1.00 68.69 1218 ILE A CA 1
ATOM 9590 C C . ILE A 1 1218 ? 49.455 -4.853 -35.582 1.00 68.69 1218 ILE A C 1
ATOM 9592 O O . ILE A 1 1218 ? 48.701 -5.794 -35.348 1.00 68.69 1218 ILE A O 1
ATOM 9596 N N . ASN A 1 1219 ? 50.761 -4.920 -35.294 1.00 57.09 1219 ASN A N 1
ATOM 9597 C CA . ASN A 1 1219 ? 51.387 -6.113 -34.710 1.00 57.09 1219 ASN A CA 1
ATOM 9598 C C . ASN A 1 1219 ? 52.135 -5.814 -33.388 1.00 57.09 1219 ASN A C 1
ATOM 9600 O O . ASN A 1 1219 ? 53.365 -5.684 -33.382 1.00 57.09 1219 ASN A O 1
ATOM 9604 N N . PRO A 1 1220 ? 51.423 -5.733 -32.245 1.00 45.12 1220 PRO A N 1
ATOM 9605 C CA . PRO A 1 1220 ? 52.031 -5.422 -30.949 1.00 45.12 1220 PRO A CA 1
ATOM 9606 C C . PRO A 1 1220 ? 52.971 -6.520 -30.418 1.00 45.12 1220 PRO A C 1
ATOM 9608 O O . PRO A 1 1220 ? 53.770 -6.246 -29.528 1.00 45.12 1220 PRO A O 1
ATOM 9611 N N . ALA A 1 1221 ? 52.947 -7.740 -30.969 1.00 39.66 1221 ALA A N 1
ATOM 9612 C CA . ALA A 1 1221 ? 53.842 -8.819 -30.539 1.00 39.66 1221 ALA A CA 1
ATOM 9613 C C . ALA A 1 1221 ? 55.330 -8.546 -30.852 1.00 39.66 1221 ALA A C 1
ATOM 9615 O O . ALA A 1 1221 ? 56.206 -9.180 -30.270 1.00 39.66 1221 ALA A O 1
ATOM 9616 N N . ILE A 1 1222 ? 55.629 -7.591 -31.743 1.00 38.44 1222 ILE A N 1
ATOM 9617 C CA . ILE A 1 1222 ? 57.001 -7.227 -32.133 1.00 38.44 1222 ILE A CA 1
ATOM 9618 C C . ILE A 1 1222 ? 57.614 -6.171 -31.186 1.00 38.44 1222 ILE A C 1
ATOM 9620 O O . ILE A 1 1222 ? 58.838 -6.060 -31.093 1.00 38.44 1222 ILE A O 1
ATOM 9624 N N . SER A 1 1223 ? 56.804 -5.393 -30.454 1.00 37.59 1223 SER A N 1
ATOM 9625 C CA . SER A 1 1223 ? 57.312 -4.294 -29.611 1.00 37.59 1223 SER A CA 1
ATOM 9626 C C . SER A 1 1223 ? 57.828 -4.752 -28.240 1.00 37.59 1223 SER A C 1
ATOM 9628 O O . SER A 1 1223 ? 58.773 -4.154 -27.719 1.00 37.59 1223 SER A O 1
ATOM 9630 N N . SER A 1 1224 ? 57.289 -5.845 -27.688 1.00 31.89 1224 SER A N 1
ATOM 9631 C CA . SER A 1 1224 ? 57.707 -6.429 -26.400 1.00 31.89 1224 SER A CA 1
ATOM 9632 C C . SER A 1 1224 ? 59.198 -6.796 -26.359 1.00 31.89 1224 SER A C 1
ATOM 9634 O O . SER A 1 1224 ? 59.865 -6.583 -25.346 1.00 31.89 1224 SER A O 1
ATOM 9636 N N . ILE A 1 1225 ? 59.752 -7.249 -27.489 1.00 36.91 1225 ILE A N 1
ATOM 9637 C CA . ILE A 1 1225 ? 61.154 -7.674 -27.643 1.00 36.91 1225 ILE A CA 1
ATOM 9638 C C . ILE A 1 1225 ? 62.151 -6.520 -27.392 1.00 36.91 1225 ILE A C 1
ATOM 9640 O O . ILE A 1 1225 ? 63.307 -6.766 -27.056 1.00 36.91 1225 ILE A O 1
ATOM 9644 N N . LYS A 1 1226 ? 61.727 -5.250 -27.500 1.00 34.06 1226 LYS A N 1
ATOM 9645 C CA . LYS A 1 1226 ? 62.603 -4.075 -27.306 1.00 34.06 1226 LYS A CA 1
ATOM 9646 C C . LYS A 1 1226 ? 62.481 -3.390 -25.938 1.00 34.06 1226 LYS A C 1
ATOM 9648 O O . LYS A 1 1226 ? 63.182 -2.408 -25.709 1.00 34.06 1226 LYS A O 1
ATOM 9653 N N . ALA A 1 1227 ? 61.643 -3.887 -25.024 1.00 31.30 1227 ALA A N 1
ATOM 9654 C CA . ALA A 1 1227 ? 61.417 -3.244 -23.723 1.00 31.30 1227 ALA A CA 1
ATOM 9655 C C . ALA A 1 1227 ? 62.456 -3.613 -22.638 1.00 31.30 1227 ALA A C 1
ATOM 9657 O O . ALA A 1 1227 ? 62.745 -2.800 -21.759 1.00 31.30 1227 ALA A O 1
ATOM 9658 N N . ASN A 1 1228 ? 63.063 -4.804 -22.704 1.00 29.89 1228 ASN A N 1
ATOM 9659 C CA . ASN A 1 1228 ? 63.970 -5.313 -21.665 1.00 29.89 1228 ASN A CA 1
ATOM 9660 C C . ASN A 1 1228 ? 65.450 -4.942 -21.894 1.00 29.89 1228 ASN A C 1
ATOM 9662 O O . ASN A 1 1228 ? 66.304 -5.808 -22.067 1.00 29.89 1228 ASN A O 1
ATOM 9666 N N . LYS A 1 1229 ? 65.769 -3.642 -21.823 1.00 31.77 1229 LYS A N 1
ATOM 9667 C CA . LYS A 1 1229 ? 67.126 -3.156 -21.494 1.00 31.77 1229 LYS A CA 1
ATOM 9668 C C . LYS A 1 1229 ? 67.068 -1.972 -20.521 1.00 31.77 1229 LYS A C 1
ATOM 9670 O O . LYS A 1 1229 ? 67.101 -0.811 -20.921 1.00 31.77 1229 LYS A O 1
ATOM 9675 N N . ARG A 1 1230 ? 67.019 -2.284 -19.222 1.00 29.83 1230 ARG A N 1
ATOM 9676 C CA . ARG A 1 1230 ? 67.438 -1.381 -18.134 1.00 29.83 1230 ARG A CA 1
ATOM 9677 C C . ARG A 1 1230 ? 68.860 -1.751 -17.705 1.00 29.83 1230 ARG A C 1
ATOM 9679 O O . ARG A 1 1230 ? 69.255 -2.903 -17.842 1.00 29.83 1230 ARG A O 1
ATOM 9686 N N . ALA A 1 1231 ? 69.625 -0.771 -17.235 1.00 34.62 1231 ALA A N 1
ATOM 9687 C CA . ALA A 1 1231 ? 71.042 -0.954 -16.943 1.00 34.62 1231 ALA A CA 1
ATOM 9688 C C . ALA A 1 1231 ? 71.285 -1.629 -15.582 1.00 34.62 1231 ALA A C 1
ATOM 9690 O O . ALA A 1 1231 ? 70.811 -1.143 -14.557 1.00 34.62 1231 ALA A O 1
ATOM 9691 N N . SER A 1 1232 ? 72.102 -2.681 -15.586 1.00 28.38 1232 SER A N 1
ATOM 9692 C CA . SER A 1 1232 ? 73.046 -2.987 -14.508 1.00 28.38 1232 SER A CA 1
ATOM 9693 C C . SER A 1 1232 ? 74.450 -2.562 -14.960 1.00 28.38 1232 SER A C 1
ATOM 9695 O O . SER A 1 1232 ? 74.701 -2.401 -16.157 1.00 28.38 1232 SER A O 1
ATOM 9697 N N . LYS A 1 1233 ? 75.346 -2.307 -14.004 1.00 35.31 1233 LYS A N 1
ATOM 9698 C CA . LYS A 1 1233 ? 76.697 -1.786 -14.244 1.00 35.31 1233 LYS A CA 1
ATOM 9699 C C . LYS A 1 1233 ? 77.744 -2.844 -13.873 1.00 35.31 1233 LYS A C 1
ATOM 9701 O O . LYS A 1 1233 ? 77.478 -3.645 -12.987 1.00 35.31 1233 LYS A O 1
ATOM 9706 N N . ASP A 1 1234 ? 78.897 -2.773 -14.535 1.00 36.06 1234 ASP A N 1
ATOM 9707 C CA . ASP A 1 1234 ? 80.203 -3.337 -14.153 1.00 36.06 1234 ASP A CA 1
ATOM 9708 C C . ASP A 1 1234 ? 80.260 -4.811 -13.677 1.00 36.06 1234 ASP A C 1
ATOM 9710 O O . ASP A 1 1234 ? 80.045 -5.106 -12.504 1.00 36.06 1234 ASP A O 1
ATOM 9714 N N . ASN A 1 1235 ? 80.694 -5.727 -14.556 1.00 31.17 1235 ASN A N 1
ATOM 9715 C CA . ASN A 1 1235 ? 82.028 -6.351 -14.435 1.00 31.17 1235 ASN A CA 1
ATOM 9716 C C . ASN A 1 1235 ? 82.389 -7.235 -15.649 1.00 31.17 1235 ASN A C 1
ATOM 9718 O O . ASN A 1 1235 ? 81.592 -7.389 -16.575 1.00 31.17 1235 ASN A O 1
ATOM 9722 N N . SER A 1 1236 ? 83.636 -7.713 -15.673 1.00 38.22 1236 SER A N 1
ATOM 9723 C CA . SER A 1 1236 ? 84.287 -8.472 -16.748 1.00 38.22 1236 SER A CA 1
ATOM 9724 C C . SER A 1 1236 ? 83.975 -9.976 -16.712 1.00 38.22 1236 SER A C 1
ATOM 9726 O O . SER A 1 1236 ? 83.747 -10.536 -15.644 1.00 38.22 1236 SER A O 1
ATOM 9728 N N . ASP A 1 1237 ? 83.936 -10.643 -17.871 1.00 32.34 1237 ASP A N 1
ATOM 9729 C CA . ASP A 1 1237 ? 85.057 -11.424 -18.437 1.00 32.34 1237 ASP A CA 1
ATOM 9730 C C . ASP A 1 1237 ? 84.584 -12.208 -19.690 1.00 32.34 1237 ASP A C 1
ATOM 9732 O O . ASP A 1 1237 ? 83.627 -11.777 -20.340 1.00 32.34 1237 ASP A O 1
ATOM 9736 N N . SER A 1 1238 ? 85.318 -13.238 -20.125 1.00 32.91 1238 SER A N 1
ATOM 9737 C CA . SER A 1 1238 ? 85.440 -13.645 -21.532 1.00 32.91 1238 SER A CA 1
ATOM 9738 C C . SER A 1 1238 ? 84.577 -14.830 -22.019 1.00 32.91 1238 SER A C 1
ATOM 9740 O O . SER A 1 1238 ? 84.283 -15.761 -21.276 1.00 32.91 1238 SER A O 1
ATOM 9742 N N . ASP A 1 1239 ? 84.327 -14.791 -23.334 1.00 31.45 1239 ASP A N 1
ATOM 9743 C CA . ASP A 1 1239 ? 84.136 -15.892 -24.301 1.00 31.45 1239 ASP A CA 1
ATOM 9744 C C . ASP A 1 1239 ? 82.836 -16.741 -24.377 1.00 31.45 1239 ASP A C 1
ATOM 9746 O O . ASP A 1 1239 ? 82.129 -17.007 -23.411 1.00 31.45 1239 ASP A O 1
ATOM 9750 N N . ASP A 1 1240 ? 82.568 -17.132 -25.633 1.00 34.91 1240 ASP A N 1
ATOM 9751 C CA . ASP A 1 1240 ? 81.754 -18.224 -26.200 1.00 34.91 1240 ASP A CA 1
ATOM 9752 C C . ASP A 1 1240 ? 80.311 -18.523 -25.727 1.00 34.91 1240 ASP A C 1
ATOM 9754 O O . ASP A 1 1240 ? 80.071 -19.219 -24.742 1.00 34.91 1240 ASP A O 1
ATOM 9758 N N . VAL A 1 1241 ? 79.338 -18.202 -26.604 1.00 27.25 1241 VAL A N 1
ATOM 9759 C CA . VAL A 1 1241 ? 78.110 -19.004 -26.818 1.00 27.25 1241 VAL A CA 1
ATOM 9760 C C . VAL A 1 1241 ? 77.783 -19.094 -28.321 1.00 27.25 1241 VAL A C 1
ATOM 9762 O O . VAL A 1 1241 ? 77.903 -18.117 -29.061 1.00 27.25 1241 VAL A O 1
ATOM 9765 N N . GLU A 1 1242 ? 77.362 -20.283 -28.759 1.00 27.02 1242 GLU A N 1
ATOM 9766 C CA . GLU A 1 1242 ? 77.139 -20.702 -30.151 1.00 27.02 1242 GLU A CA 1
ATOM 9767 C C . GLU A 1 1242 ? 76.055 -19.938 -30.944 1.00 27.02 1242 GLU A C 1
ATOM 9769 O O . GLU A 1 1242 ? 75.067 -19.428 -30.412 1.00 27.02 1242 GLU A O 1
ATOM 9774 N N . ILE A 1 1243 ? 76.184 -19.986 -32.278 1.00 29.69 1243 ILE A N 1
ATOM 9775 C CA . ILE A 1 1243 ? 75.115 -19.656 -33.231 1.00 29.69 1243 ILE A CA 1
ATOM 9776 C C . ILE A 1 1243 ? 74.243 -20.900 -33.452 1.00 29.69 1243 ILE A C 1
ATOM 9778 O O . ILE A 1 1243 ? 74.713 -21.886 -34.016 1.00 29.69 1243 ILE A O 1
ATOM 9782 N N . ILE A 1 1244 ? 72.953 -20.831 -33.109 1.00 27.44 1244 ILE A N 1
ATOM 9783 C CA . ILE A 1 1244 ? 71.967 -21.862 -33.475 1.00 27.44 1244 ILE A CA 1
ATOM 9784 C C . ILE A 1 1244 ? 71.066 -21.342 -34.603 1.00 27.44 1244 ILE A C 1
ATOM 9786 O O . ILE A 1 1244 ? 70.229 -20.460 -34.404 1.00 27.44 1244 ILE A O 1
ATOM 9790 N N . GLU A 1 1245 ? 71.218 -21.914 -35.800 1.00 29.80 1245 GLU A N 1
ATOM 9791 C CA . GLU A 1 1245 ? 70.315 -21.674 -36.929 1.00 29.80 1245 GLU A CA 1
ATOM 9792 C C . GLU A 1 1245 ? 68.938 -22.320 -36.700 1.00 29.80 1245 GLU A C 1
ATOM 9794 O O . GLU A 1 1245 ? 68.831 -23.530 -36.487 1.00 29.80 1245 GLU A O 1
ATOM 9799 N N . VAL A 1 1246 ? 67.857 -21.552 -36.871 1.00 28.19 1246 VAL A N 1
ATOM 9800 C CA . VAL A 1 1246 ? 66.503 -22.116 -37.003 1.00 28.19 1246 VAL A CA 1
ATOM 9801 C C . VAL A 1 1246 ? 66.172 -22.284 -38.487 1.00 28.19 1246 VAL A C 1
ATOM 9803 O O . VAL A 1 1246 ? 66.048 -21.314 -39.235 1.00 28.19 1246 VAL A O 1
ATOM 9806 N N . ARG A 1 1247 ? 66.054 -23.544 -38.918 1.00 26.91 1247 ARG A N 1
ATOM 9807 C CA . ARG A 1 1247 ? 65.898 -23.945 -40.327 1.00 26.91 1247 ARG A CA 1
ATOM 9808 C C . ARG A 1 1247 ? 64.592 -23.461 -40.962 1.00 26.91 1247 ARG A C 1
ATOM 9810 O O . ARG A 1 1247 ? 63.535 -23.462 -40.338 1.00 26.91 1247 ARG A O 1
ATOM 9817 N N . THR A 1 1248 ? 64.652 -23.178 -42.262 1.00 32.91 1248 THR A N 1
ATOM 9818 C CA . THR A 1 1248 ? 63.478 -22.912 -43.105 1.00 32.91 1248 THR A CA 1
ATOM 9819 C C . THR A 1 1248 ? 62.904 -24.194 -43.728 1.00 32.91 1248 THR A C 1
ATOM 9821 O O . THR A 1 1248 ? 63.634 -25.057 -44.215 1.00 32.91 1248 THR A O 1
ATOM 9824 N N . ALA A 1 1249 ? 61.572 -24.290 -43.777 1.00 28.06 1249 ALA A N 1
ATOM 9825 C CA . ALA A 1 1249 ? 60.818 -25.263 -44.574 1.00 28.06 1249 ALA A CA 1
ATOM 9826 C C . ALA A 1 1249 ? 59.646 -24.517 -45.243 1.00 28.06 1249 ALA A C 1
ATOM 9828 O O . ALA A 1 1249 ? 58.756 -24.016 -44.567 1.00 28.06 1249 ALA A O 1
ATOM 9829 N N . LYS A 1 1250 ? 59.774 -24.154 -46.524 1.00 30.70 1250 LYS A N 1
ATOM 9830 C CA . LYS A 1 1250 ? 59.384 -24.937 -47.718 1.00 30.70 1250 LYS A CA 1
ATOM 9831 C C . LYS A 1 1250 ? 57.866 -25.027 -47.949 1.00 30.70 1250 LYS A C 1
ATOM 9833 O O . LYS A 1 1250 ? 57.174 -25.845 -47.358 1.00 30.70 1250 LYS A O 1
ATOM 9838 N N . HIS A 1 1251 ? 57.402 -24.240 -48.924 1.00 32.53 1251 HIS A N 1
ATOM 9839 C CA . HIS A 1 1251 ? 56.141 -24.449 -49.642 1.00 32.53 1251 HIS A CA 1
ATOM 9840 C C . HIS A 1 1251 ? 56.082 -25.826 -50.334 1.00 32.53 1251 HIS A C 1
ATOM 9842 O O . HIS A 1 1251 ? 57.081 -26.234 -50.936 1.00 32.53 1251 HIS A O 1
ATOM 9848 N N . PRO A 1 1252 ? 54.893 -26.445 -50.425 1.00 42.81 1252 PRO A N 1
ATOM 9849 C CA . PRO A 1 1252 ? 54.469 -27.212 -51.592 1.00 42.81 1252 PRO A CA 1
ATOM 9850 C C . PRO A 1 1252 ? 53.827 -26.300 -52.665 1.00 42.81 1252 PRO A C 1
ATOM 9852 O O . PRO A 1 1252 ? 53.359 -25.197 -52.373 1.00 42.81 1252 PRO A O 1
ATOM 9855 N N . ARG A 1 1253 ? 53.787 -26.772 -53.915 1.00 39.69 1253 ARG A N 1
ATOM 9856 C CA . ARG A 1 1253 ? 53.088 -26.166 -55.069 1.00 39.69 1253 ARG A CA 1
ATOM 9857 C C . ARG A 1 1253 ? 52.242 -27.246 -55.748 1.00 39.69 1253 ARG A C 1
ATOM 9859 O O . ARG A 1 1253 ? 52.692 -28.388 -55.770 1.00 39.69 1253 ARG A O 1
ATOM 9866 N N . SER A 1 1254 ? 51.138 -26.838 -56.388 1.00 35.09 1254 SER A N 1
ATOM 9867 C CA . SER A 1 1254 ? 50.176 -27.666 -57.155 1.00 35.09 1254 SER A CA 1
ATOM 9868 C C . SER A 1 1254 ? 49.525 -28.817 -56.366 1.00 35.09 1254 SER A C 1
ATOM 9870 O O . SER A 1 1254 ? 50.170 -29.476 -55.562 1.00 35.09 1254 SER A O 1
ATOM 9872 N N . THR A 1 1255 ? 48.249 -29.126 -56.569 1.00 35.22 1255 THR A N 1
ATOM 9873 C CA . THR A 1 1255 ? 47.320 -28.713 -57.645 1.00 35.22 1255 THR A CA 1
ATOM 9874 C C . THR A 1 1255 ? 46.334 -27.625 -57.247 1.00 35.22 1255 THR A C 1
ATOM 9876 O O . THR A 1 1255 ? 45.846 -27.688 -56.100 1.00 35.22 1255 THR A O 1
#